Protein AF-A0A849WBQ0-F1 (afdb_monomer_lite)

Radius of gyration: 43.04 Å; chains: 1; bounding box: 119×101×100 Å

pLDDT: mean 71.7, std 16.64, range [23.19, 96.19]

Secondary structure (DSSP, 8-state):
--GGGTTGGGTT-EETTEEEEEEEEEETTEEEEEEEEGGGTEEEEEEEE-TTS-HHHHHHHHHHHHT---TTBPPEEEEEEETTTTEEEEEEE---EEEHHHHHTT-S---HHHHHHHHHHHHHHHHHHHTTT-------GGGEEEETTS-EEE--TT------TT-------GGG--GGGGGTPPP-HHHHHHHHHHHHHHHHHSSBTTBSHHHHHHHHHHHSS--PPPPTTS--S----SSS--S--------PPPP--HHHHHHTTTS-HHHHHHHHHHS-SSGGGS-SSHHHHHHHHHHHHHHT--EE-TTT--EE-TTTEE--TTT--TTEEGGGEEGGGTEEHHHHHT--EEEEEEESSHHHHHHHHHHHHHHHHTT--EEEEES-TTS-EEEEE-SS-EEEEE-TTS----GGG-S-HHHHHHHHHHHHHHH-SEEEEEEEET--HHHHSTTPEEEEEE-S-HHHHHHHHHHHHHHHHHHHS-EEEEEE-SS-EEEEEE-SS-EEEEEE-TT-TT-EEE---HHHHHHHHHHHT-TTS-EEEEE-GGG---TTPPPPS--HHHHHHHHHH-S-HHHHHHTPPPGGGGSPP-S-SSSGGGG--GGGHHHHHHHHHHTT--HHHHHHHH---HHHHHHHHHHHHHHHHHHHHHHHHHHHHHHGGGS-HHHHHHHHHHHHHH-TT-HHHHHHHHHHHHHTT-HHHHHHHHHHHHHHHHHTT-HHHHHHHHHHHHHH-TT-HHHHHHHHHHHHHTT-HHHHHHHHHHHHHHHHHS-S--HHHHHHHHHHHHHH-TT-HHHHHHHHHHHHHHT-HHHHHHHHHHHHHHHHHTT-HHHHHHHHHHHHHH-TT-HHHHHHHHHTT-S-TT----------SS-TTHHHHHHHHHHHHHHHHHHHHHHHHHHHHHHSTT-GGGHHHHHHHHHHHHHS--SSTHHHHHHHHHHHHHHHHHHHHHHHHHHHHHHHHHHHHHHHHHHHHTT-HHHHHHHHHHHTTT--SHHHHHHHHHHHHHHHHHHHHHHHHHHHHHHHHHHHHHHHHHTT-HHHHHHHHHHHHT-TT-------EEEEEEEEEEEETTEEEEEETTEEEEES-SSSSS-TTT-TTEEEE-----GGGGS--SS----EEEEEEEE-

Foldseek 3Di:
DVPQVVCPVQAQDDDPQKHFHAFDAAALFATWGWIANVVVRAIKIKGFGDPQQDLVQLVVCVVLLQVQDDPQEWHWDDWDQRPVVRTTMTITHDAAFAFQCVVLVPPQADDLLVLLVVLLLVLVSQQSSVVSVWFQQQDDRRQWGQHPVRRIHGYRTSSHDQDDPDDDDDGRLLLQFALVVVVRDGDGQLRVLSSSLQSSLCNGGVAGLQGDSVRSVVVSVVVPFDDDDDDDDPPDDDPPDDVPPPDDDDDDDDDDDDDDRPSLVVCVVVDDPLSSVLSCQSNPNDSVSHDPHSVSNSVSSVVVSVQQPFQQAPPPRDTDGQVQWDQAPQQRATRHGCVQAPPVRRGGVCSVVPKHKHKAWFALDPVRLVVLLVNLLSCLVVVFFFKKWKFDPQLIKIWGRDNQWIWIWHHPPQDDDDPVPDPQSLVLSVLVSVLVSLPDRGMIMMTITPDDPCVVPPPIDTRDMGRHRSSLLSLLSSVLSQLLVLLAAWWWKWKDFPVWIKIWTHHQQGTWIFTDDPPDPADTDTDPDPVVVVVVLVVRQDLPTIFIAIGGPLRYPCVDDDHHPGHSVNVSVLSSVFPASSVNSVLADDLVQQFADAPAQLCGSVVPDLLCSRSSSSNSLSVSLDLVVQCVNTVDDSSVSSSSSRSRSNVSLLVNLVVLVVCCVVCVVSHDLVVNLSSLVVSCRRYVLDLVSLQVQLVSCVVVVVLLSNLVSLLSSLSSCVSVVNLVVSLVSLVVSCVSPVPPLVSLLVNLVSCVVVVVLVCNLVSLVVSLVVVVVPDDDCLPSLLSSLVSNCVSPVLPLVSLVSVLVSCVVVVPLVSNLVSLVSQLVSCVVVVVLPSNLVSLLVSCVSPVPPPVSVVVCVVSVNPCSVPDDDDDDDDDDDDPPPVVVVVVVVVVVVLVVVVVVLVVLLVVCVVCLVPPPCVVVVVVVLCCQLPDDHPDCSNVSSVVSVVVSVVVVVVVVVVVLVVVLVVVLVVLVVVLVVCVVVLVLVVSLSSLSSCLPVDPPPVSNVVSVVSNVVSVVSVVVVLVVLQVVLVVLLVVLVVCVVVVVNVVSVVSVVVSVPDPSYDDDDDKDKDKDKKFWFDDPPWIWIDDPPHTPDIDDPPPPDDCVHAVFKDKDFDDDDDVVVVDDDDDGDGIIMIIGIDD

Sequence (1144 aa):
MNNAIQYQRFLGQYLGKFRIEEFACEETSGIVFSGRQEALERKVAIKLLWSHYDIQFILKNFQKILSLEHEQIATVYDAALAEILRQNYVVEQWIEGKSLKEILEGKKGLPLEEAIQLMLQIVRPVAAAHEKEVVHGNICLENIIQAANQKLFMKGFGLNLIYNEGESQTKGDYAYMAPELFTSASPDFSSDIYSLGCIFFMLLTGELPYGSEADASGEIRRYIPNVRIPSAKERFVTTRRYTASFAMKQDDSQSKKKSYPIGLLRFSSSLPDPVVTFLLSTLALDPQDRFADAKQCLLELEKLAIQCRFLTCPRCGKKNIASEVFTCNGCNTEGLCLSHLVPEKQSCNRCVEGTKRQTKRILERPEDWNKLIQSLREIANNAKMGVLVLGRKPNEVALDILSEGIEFYAGANVPKLNPDKLEDPDWEIVCHSLVHFLKTGDSFFEFWENDPIEKILPGYNRIASLELSPGGYLISFSQVIRISRDLSCGGGLYFDSPQQKLALIFSLAGVLVGTFYKDGESNFRPIPDQNDVLDLLPKLLSPSSTNIQYRTWSDINTKDMPVFPFSPNHFLDALKQAKGWIRIGQMLPESHSLLPPCQDWEKPFAGTEINQISSIVAKNLFQYWDVKTASSLTGFPILLSHFLFAAIAKERVSEVSKILVDSVGKYGDKIPPKSIEGILLQAHYLTPDSIEICSKLSQFYHSTQDSQKASLFMAKAGSMYEKMGDIGLALPAYERSVALYPQNRSIRLKLLEIYEKLDNREKLKESGLEFFNQMRQSYEGDEKTMEKICKSLLSVDSSLAICHEELIKIYNKKKDKENIIQRYEALIQIYEKAEDKEAMAKAMISLLQWDNKRLDMKKKLQKLGYKDWKRMPKNLAWMKKTVPVALASLVVCCILVFIALREQEAWKNISLVQIDLNNREKYQSIRPVLMNYATGCYLTNVAEKSMDLLIQIENNKKASLKKQNEMQESRIWKAMDSILDFYEKRQNWKEAYELCEIAKDQFSNETFASKLADSTSNFQQKLKQKEEEINQQAQRLYQRGLKLEEQKEYAQAVDIYYRILNNPNFQFTNTVKEITLPLVIETTPSNLRCYNDEEFLGTSPLVYRYSPSQFPFVRAIAKGLKEYQRQTIRTNSNYIWKIHIVLK

Structure (mmCIF, N/CA/C/O backbone):
data_AF-A0A849WBQ0-F1
#
_entry.id   AF-A0A849WBQ0-F1
#
loop_
_atom_site.group_PDB
_atom_site.id
_atom_site.type_symbol
_atom_site.label_atom_id
_atom_site.label_alt_id
_atom_site.label_comp_id
_atom_site.label_asym_id
_atom_site.label_entity_id
_atom_site.label_seq_id
_atom_site.pdbx_PDB_ins_code
_atom_site.Cartn_x
_atom_site.Cartn_y
_atom_site.Cartn_z
_atom_site.occupancy
_atom_site.B_iso_or_equiv
_atom_site.auth_seq_id
_atom_site.auth_comp_id
_atom_site.auth_asym_id
_atom_site.auth_atom_id
_atom_site.pdbx_PDB_model_num
ATOM 1 N N . MET A 1 1 ? -41.877 30.523 -21.724 1.00 33.56 1 MET A N 1
ATOM 2 C CA . MET A 1 1 ? -42.944 30.322 -22.734 1.00 33.56 1 MET A CA 1
ATOM 3 C C . MET A 1 1 ? -42.677 30.998 -24.088 1.00 33.56 1 MET A C 1
ATOM 5 O O . MET A 1 1 ? -43.217 30.501 -25.062 1.00 33.56 1 MET A O 1
ATOM 9 N N . ASN A 1 2 ? -41.823 32.029 -24.220 1.00 44.22 2 ASN A N 1
ATOM 10 C CA . ASN A 1 2 ? -41.583 32.682 -25.527 1.00 44.22 2 ASN A CA 1
ATOM 11 C C . ASN A 1 2 ? -40.738 31.873 -26.546 1.00 44.22 2 ASN A C 1
ATOM 13 O O . ASN A 1 2 ? -40.905 32.082 -27.742 1.00 44.22 2 ASN A O 1
ATOM 17 N N . ASN A 1 3 ? -39.889 30.922 -26.122 1.00 42.41 3 ASN A N 1
ATOM 18 C CA . ASN A 1 3 ? -38.957 30.229 -27.039 1.00 42.41 3 ASN A CA 1
ATOM 19 C C . ASN A 1 3 ? -39.581 29.064 -27.842 1.00 42.41 3 ASN A C 1
ATOM 21 O O . ASN A 1 3 ? -39.092 28.734 -28.917 1.00 42.41 3 ASN A O 1
ATOM 25 N N . ALA A 1 4 ? -40.679 28.454 -27.375 1.00 50.69 4 ALA A N 1
ATOM 26 C CA . ALA A 1 4 ? -41.264 27.261 -28.011 1.00 50.69 4 ALA A CA 1
ATOM 27 C C . ALA A 1 4 ? -41.928 27.537 -29.379 1.00 50.69 4 ALA A C 1
ATOM 29 O O . ALA A 1 4 ? -42.081 26.627 -30.188 1.00 50.69 4 ALA A O 1
ATOM 30 N N . ILE A 1 5 ? -42.299 28.790 -29.663 1.00 57.09 5 ILE A N 1
ATOM 31 C CA . ILE A 1 5 ? -42.991 29.186 -30.903 1.00 57.09 5 ILE A CA 1
ATOM 32 C C . ILE A 1 5 ? -41.999 29.342 -32.076 1.00 57.09 5 ILE A C 1
ATOM 34 O O . ILE A 1 5 ? -42.352 29.098 -33.226 1.00 57.09 5 ILE A O 1
ATOM 38 N N . GLN A 1 6 ? -40.733 29.680 -31.804 1.00 67.31 6 GLN A N 1
ATOM 39 C CA . GLN A 1 6 ? -39.715 29.958 -32.829 1.00 67.31 6 GLN A CA 1
ATOM 40 C C . GLN A 1 6 ? -39.204 28.695 -33.551 1.00 67.31 6 GLN A C 1
ATOM 42 O O . GLN A 1 6 ? -38.808 28.761 -34.717 1.00 67.31 6 GLN A O 1
ATOM 47 N N . TYR A 1 7 ? -39.226 27.539 -32.882 1.00 75.00 7 TYR A N 1
ATOM 48 C CA . TYR A 1 7 ? -38.610 26.299 -33.373 1.00 75.00 7 TYR A CA 1
ATOM 49 C C . TYR A 1 7 ? -39.608 25.273 -33.935 1.00 75.00 7 TYR A C 1
ATOM 51 O O . TYR A 1 7 ? -39.192 24.223 -34.425 1.00 75.00 7 TYR A O 1
ATOM 59 N N . GLN A 1 8 ? -40.908 25.598 -33.966 1.00 74.19 8 GLN A N 1
ATOM 60 C CA . GLN A 1 8 ? -41.954 24.727 -34.525 1.00 74.19 8 GLN A CA 1
ATOM 61 C C . GLN A 1 8 ? -41.716 24.342 -35.992 1.00 74.19 8 GLN A C 1
ATOM 63 O O . GLN A 1 8 ? -42.118 23.260 -36.406 1.00 74.19 8 GLN A O 1
ATOM 68 N N . ARG A 1 9 ? -41.018 25.183 -36.771 1.00 80.69 9 ARG A N 1
ATOM 69 C CA . ARG A 1 9 ? -40.730 24.927 -38.193 1.00 80.69 9 ARG A CA 1
ATOM 70 C C . ARG A 1 9 ? -39.947 23.636 -38.458 1.00 80.69 9 ARG A C 1
ATOM 72 O O . ARG A 1 9 ? -39.985 23.154 -39.582 1.00 80.69 9 ARG A O 1
ATOM 79 N N . PHE A 1 10 ? -39.223 23.119 -37.463 1.00 82.00 10 PHE A N 1
ATOM 80 C CA . PHE A 1 10 ? -38.400 21.913 -37.590 1.00 82.00 10 PHE A CA 1
ATOM 81 C C . PHE A 1 10 ? -39.157 20.623 -37.239 1.00 82.00 10 PHE A C 1
ATOM 83 O O . PHE A 1 10 ? -38.729 19.542 -37.636 1.00 82.00 10 PHE A O 1
ATOM 90 N N . LEU A 1 11 ? -40.280 20.714 -36.518 1.00 86.12 11 LEU A N 1
ATOM 91 C CA . LEU A 1 11 ? -41.023 19.540 -36.057 1.00 86.12 11 LEU A CA 1
ATOM 92 C C . LEU A 1 11 ? -41.660 18.798 -37.242 1.00 86.12 11 LEU A C 1
ATOM 94 O O . LEU A 1 11 ? -42.240 19.410 -38.138 1.00 86.12 11 LEU A O 1
ATOM 98 N N . GLY A 1 12 ? -41.543 17.470 -37.254 1.00 83.12 12 GLY A N 1
ATOM 99 C CA . GLY A 1 12 ? -42.037 16.599 -38.322 1.00 83.12 12 GLY A CA 1
ATOM 100 C C . GLY A 1 12 ? -41.134 16.498 -39.557 1.00 83.12 12 GLY A C 1
ATOM 101 O O . GLY A 1 12 ? -41.435 15.699 -40.443 1.00 83.12 12 GLY A O 1
ATOM 102 N N . GLN A 1 13 ? -40.036 17.260 -39.625 1.00 85.88 13 GLN A N 1
ATOM 103 C CA . GLN A 1 13 ? -39.056 17.157 -40.709 1.00 85.88 13 GLN A CA 1
ATOM 104 C C . GLN A 1 13 ? -38.109 15.963 -40.518 1.00 85.88 13 GLN A C 1
ATOM 106 O O . GLN A 1 13 ? -37.922 15.469 -39.404 1.00 85.88 13 GLN A O 1
ATOM 111 N N . TYR A 1 14 ? -37.482 15.527 -41.614 1.00 85.56 14 TYR A N 1
ATOM 112 C CA . TYR A 1 14 ? -36.503 14.439 -41.617 1.00 85.56 14 TYR A CA 1
ATOM 113 C C . TYR A 1 14 ? -35.087 14.965 -41.849 1.00 85.56 14 TYR A C 1
ATOM 115 O O . TYR A 1 14 ? -34.840 15.708 -42.800 1.00 85.56 14 TYR A O 1
ATOM 123 N N . LEU A 1 15 ? -34.151 14.515 -41.013 1.00 84.88 15 LEU A N 1
ATOM 124 C CA . LEU A 1 15 ? -32.709 14.645 -41.210 1.00 84.88 15 LEU A CA 1
ATOM 125 C C . LEU A 1 15 ? -32.143 13.259 -41.504 1.00 84.88 15 LEU A C 1
ATOM 127 O O . LEU A 1 15 ? -32.005 12.425 -40.607 1.00 84.88 15 LEU A O 1
ATOM 131 N N . GLY A 1 16 ? -31.888 12.971 -42.780 1.00 83.81 16 GLY A N 1
ATOM 132 C CA . GLY A 1 16 ? -31.513 11.625 -43.208 1.00 83.81 16 GLY A CA 1
ATOM 133 C C . GLY A 1 16 ? -32.585 10.598 -42.819 1.00 83.81 16 GLY A C 1
ATOM 134 O O . GLY A 1 16 ? -33.691 10.619 -43.351 1.00 83.81 16 GLY A O 1
ATOM 135 N N . LYS A 1 17 ? -32.255 9.697 -41.884 1.00 88.81 17 LYS A N 1
ATOM 136 C CA . LYS A 1 17 ? -33.137 8.612 -41.399 1.00 88.81 17 LYS A CA 1
ATOM 137 C C . LYS A 1 17 ? -33.890 8.954 -40.108 1.00 88.81 17 LYS A C 1
ATOM 139 O O . LYS A 1 17 ? -34.540 8.077 -39.537 1.00 88.81 17 LYS A O 1
ATOM 144 N N . PHE A 1 18 ? -33.751 10.180 -39.612 1.00 91.75 18 PHE A N 1
ATOM 145 C CA . PHE A 1 18 ? -34.242 10.585 -38.302 1.00 91.75 18 PHE A CA 1
ATOM 146 C C . PHE A 1 18 ? -35.337 11.630 -38.450 1.00 91.75 18 PHE A C 1
ATOM 148 O O . PHE A 1 18 ? -35.135 12.667 -39.082 1.00 91.75 18 PHE A O 1
ATOM 155 N N . ARG A 1 19 ? -36.496 11.359 -37.857 1.00 91.94 19 ARG A N 1
ATOM 156 C CA . ARG A 1 19 ? -37.613 12.296 -37.806 1.00 91.94 19 ARG A CA 1
ATOM 157 C C . ARG A 1 19 ? -37.519 13.141 -36.543 1.00 91.94 19 ARG A C 1
ATOM 159 O O . ARG A 1 19 ? -37.372 12.589 -35.455 1.00 91.94 19 ARG A O 1
ATOM 166 N N . ILE A 1 20 ? -37.628 14.457 -36.689 1.00 91.75 20 ILE A N 1
ATOM 167 C CA . ILE A 1 20 ? -37.705 15.404 -35.572 1.00 91.75 20 ILE A CA 1
ATOM 168 C C . ILE A 1 20 ? -39.127 15.362 -35.001 1.00 91.75 20 ILE A C 1
ATOM 170 O O . ILE A 1 20 ? -40.090 15.572 -35.741 1.00 91.75 20 ILE A O 1
ATOM 174 N N . GLU A 1 21 ? -39.271 15.104 -33.703 1.00 91.25 21 GLU A N 1
ATOM 175 C CA . GLU A 1 21 ? -40.576 14.958 -33.047 1.00 91.25 21 GLU A CA 1
ATOM 176 C C . GLU A 1 21 ? -40.901 16.159 -32.160 1.00 91.25 21 GLU A C 1
ATOM 178 O O . GLU A 1 21 ? -41.863 16.873 -32.446 1.00 91.25 21 GLU A O 1
ATOM 183 N N . GLU A 1 22 ? -40.094 16.422 -31.129 1.00 90.12 22 GLU A N 1
ATOM 184 C CA . GLU A 1 22 ? -40.366 17.481 -30.151 1.00 90.12 22 GLU A CA 1
ATOM 185 C C . GLU A 1 22 ? -39.114 18.304 -29.843 1.00 90.12 22 GLU A C 1
ATOM 187 O O . GLU A 1 22 ? -37.988 17.807 -29.841 1.00 90.12 22 GLU A O 1
ATOM 192 N N . PHE A 1 23 ? -39.306 19.593 -29.559 1.00 90.06 23 PHE A N 1
ATOM 193 C CA . PHE A 1 23 ? -38.238 20.439 -29.033 1.00 90.06 23 PHE A CA 1
ATOM 194 C C . PHE A 1 23 ? -37.913 20.007 -27.601 1.00 90.06 23 PHE A C 1
ATOM 196 O O . PHE A 1 23 ? -38.804 20.001 -26.751 1.00 90.06 23 PHE A O 1
ATOM 203 N N . ALA A 1 24 ? -36.648 19.678 -27.338 1.00 85.00 24 ALA A N 1
ATOM 204 C CA . ALA A 1 24 ? -36.193 19.308 -26.004 1.00 85.00 24 ALA A CA 1
ATOM 205 C C . ALA A 1 24 ? -35.626 20.531 -25.273 1.00 85.00 24 ALA A C 1
ATOM 207 O O . ALA A 1 24 ? -36.177 20.966 -24.263 1.00 85.00 24 ALA A O 1
ATOM 208 N N . CYS A 1 25 ? -34.544 21.109 -25.798 1.00 80.44 25 CYS A N 1
ATOM 209 C CA . CYS A 1 25 ? -33.864 22.248 -25.189 1.00 80.44 25 CYS A CA 1
ATOM 210 C C . CYS A 1 25 ? -32.960 22.987 -26.190 1.00 80.44 25 CYS A C 1
ATOM 212 O O . CYS A 1 25 ? -32.682 22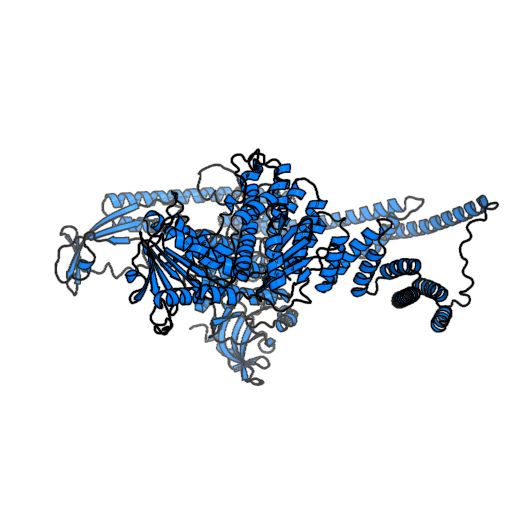.517 -27.294 1.00 80.44 25 CYS A O 1
ATOM 214 N N . GLU A 1 26 ? -32.495 24.169 -25.789 1.00 80.12 26 GLU A N 1
ATOM 215 C CA . GLU A 1 26 ? -31.426 24.897 -26.473 1.00 80.12 26 GLU A CA 1
ATOM 216 C C . GLU A 1 26 ? -30.140 24.739 -25.656 1.00 80.12 26 GLU A C 1
ATOM 218 O O . GLU A 1 26 ? -30.148 24.949 -24.443 1.00 80.12 26 GLU A O 1
ATOM 223 N N . GLU A 1 27 ? -29.050 24.360 -26.314 1.00 73.19 27 GLU A N 1
ATOM 224 C CA . GLU A 1 27 ? -27.743 24.128 -25.705 1.00 73.19 27 GLU A CA 1
ATOM 225 C C . GLU A 1 27 ? -26.676 25.031 -26.331 1.00 73.19 27 GLU A C 1
ATOM 227 O O . GLU A 1 27 ? -26.835 25.591 -27.419 1.00 73.19 27 GLU A O 1
ATOM 232 N N . THR A 1 28 ? -25.532 25.131 -25.659 1.00 67.25 28 THR A N 1
ATOM 233 C CA . THR A 1 28 ? -24.372 25.914 -26.115 1.00 67.25 28 THR A CA 1
ATOM 234 C C . THR A 1 28 ? -23.872 25.491 -27.494 1.00 67.25 28 THR A C 1
ATOM 236 O O . THR A 1 28 ? -23.403 26.311 -28.277 1.00 67.25 28 THR A O 1
ATOM 239 N N . SER A 1 29 ? -24.027 24.211 -27.829 1.00 70.38 29 SER A N 1
ATOM 240 C CA . SER A 1 29 ? -23.610 23.649 -29.116 1.00 70.38 29 SER A CA 1
ATOM 241 C C . SER A 1 29 ? -24.676 23.674 -30.199 1.00 70.38 29 SER A C 1
ATOM 243 O O . SER A 1 29 ? -24.338 23.527 -31.372 1.00 70.38 29 SER A O 1
ATOM 245 N N . GLY A 1 30 ? -25.943 23.887 -29.849 1.00 78.75 30 GLY A N 1
ATOM 246 C CA . GLY A 1 30 ? -27.024 23.837 -30.819 1.00 78.75 30 GLY A CA 1
ATOM 247 C C . GLY A 1 30 ? -28.398 23.650 -30.196 1.00 78.75 30 GLY A C 1
ATOM 248 O O . GLY A 1 30 ? -28.570 23.684 -28.983 1.00 78.75 30 GLY A O 1
ATOM 249 N N . ILE A 1 31 ? -29.390 23.397 -31.039 1.00 86.44 31 ILE A N 1
ATOM 250 C CA . ILE A 1 31 ? -30.764 23.122 -30.617 1.00 86.44 31 ILE A CA 1
ATOM 251 C C . ILE A 1 31 ? -30.979 21.612 -30.591 1.00 86.44 31 ILE A C 1
ATOM 253 O O . ILE A 1 31 ? -30.708 20.940 -31.586 1.00 86.44 31 ILE A O 1
ATOM 257 N N . VAL A 1 32 ? -31.487 21.079 -29.482 1.00 88.44 32 VAL A N 1
ATOM 258 C CA . VAL A 1 32 ? -31.725 19.644 -29.311 1.00 88.44 32 VAL A CA 1
ATOM 259 C C . VAL A 1 32 ? -33.210 19.334 -29.430 1.00 88.44 32 VAL A C 1
ATOM 261 O O . VAL A 1 32 ? -34.060 19.935 -28.769 1.00 88.44 32 VAL A O 1
ATOM 264 N N . PHE A 1 33 ? -33.511 18.341 -30.255 1.00 91.31 33 PHE A N 1
ATOM 265 C CA . PHE A 1 33 ? -34.837 17.773 -30.422 1.00 91.31 33 PHE A CA 1
ATOM 266 C C . PHE A 1 33 ? -34.838 16.309 -29.995 1.00 91.31 33 PHE A C 1
ATOM 268 O O . PHE A 1 33 ? -33.860 15.586 -30.208 1.00 91.31 33 PHE A O 1
ATOM 275 N N . SER A 1 34 ? -35.957 15.855 -29.435 1.00 93.19 34 SER A N 1
ATOM 276 C CA . SER A 1 34 ? -36.260 14.431 -29.442 1.00 93.19 34 SER A CA 1
ATOM 277 C C . SER A 1 34 ? -36.665 14.035 -30.862 1.00 93.19 34 SER A C 1
ATOM 279 O O . SER A 1 34 ? -37.303 14.794 -31.602 1.00 93.19 34 SER A O 1
ATOM 281 N N . GLY A 1 35 ? -36.251 12.847 -31.270 1.00 94.25 35 GLY A N 1
ATOM 282 C CA . GLY A 1 35 ? -36.611 12.310 -32.565 1.00 94.25 35 GLY A CA 1
ATOM 283 C C . GLY A 1 35 ? -36.663 10.799 -32.557 1.00 94.25 35 GLY A C 1
ATOM 284 O O . GLY A 1 35 ? -36.345 10.138 -31.563 1.00 94.25 35 GLY A O 1
ATOM 285 N N . ARG A 1 36 ? -37.029 10.244 -33.707 1.00 94.00 36 ARG A N 1
ATOM 286 C CA . ARG A 1 36 ? -37.136 8.801 -33.888 1.00 94.00 36 ARG A CA 1
ATOM 287 C C . ARG A 1 36 ? -36.445 8.362 -35.162 1.00 94.00 36 ARG A C 1
ATOM 289 O O . ARG A 1 36 ? -36.622 8.943 -36.231 1.00 94.00 36 ARG A O 1
ATOM 296 N N . GLN A 1 37 ? -35.655 7.303 -35.044 1.00 94.00 37 GLN A N 1
ATOM 297 C CA . GLN A 1 37 ? -35.169 6.554 -36.189 1.00 94.00 37 GLN A CA 1
ATOM 298 C C . GLN A 1 37 ? -36.210 5.493 -36.538 1.00 94.00 37 GLN A C 1
ATOM 300 O O . GLN A 1 37 ? -36.212 4.411 -35.952 1.00 94.00 37 GLN A O 1
ATOM 305 N N . GLU A 1 38 ? -37.105 5.805 -37.473 1.00 84.62 38 GLU A N 1
ATOM 306 C CA . GLU A 1 38 ? -38.311 5.003 -37.730 1.00 84.62 38 GLU A CA 1
ATOM 307 C C . GLU A 1 38 ? -37.995 3.539 -38.074 1.00 84.62 38 GLU A C 1
ATOM 309 O O . GLU A 1 38 ? -38.623 2.637 -37.533 1.00 84.62 38 GLU A O 1
ATOM 314 N N . ALA A 1 39 ? -36.946 3.283 -38.865 1.00 85.12 39 ALA A N 1
ATOM 315 C CA . ALA A 1 39 ? -36.550 1.925 -39.256 1.00 85.12 39 ALA A CA 1
ATOM 316 C C . ALA A 1 39 ? -36.115 1.016 -38.087 1.00 85.12 39 ALA A C 1
ATOM 318 O O . ALA A 1 39 ? -36.172 -0.203 -38.217 1.00 85.12 39 ALA A O 1
ATOM 319 N N . LEU A 1 40 ? -35.648 1.592 -36.973 1.00 87.38 40 LEU A N 1
ATOM 320 C CA . LEU A 1 40 ? -35.237 0.850 -35.772 1.00 87.38 40 LEU A CA 1
ATOM 321 C C . LEU A 1 40 ? -36.195 1.077 -34.596 1.00 87.38 40 LEU A C 1
ATOM 323 O O . LEU A 1 40 ? -35.903 0.641 -33.487 1.00 87.38 40 LEU A O 1
ATOM 327 N N . GLU A 1 41 ? -37.276 1.833 -34.812 1.00 86.94 41 GLU A N 1
ATOM 328 C CA . GLU A 1 41 ? -38.184 2.338 -33.777 1.00 86.94 41 GLU A CA 1
ATOM 329 C C . GLU A 1 41 ? -37.491 3.010 -32.577 1.00 86.94 41 GLU A C 1
ATOM 331 O O . GLU A 1 41 ? -38.079 3.174 -31.509 1.00 86.94 41 GLU A O 1
ATOM 336 N N . ARG A 1 42 ? -36.249 3.457 -32.762 1.00 91.25 42 ARG A N 1
ATOM 337 C CA . ARG A 1 42 ? -35.372 3.922 -31.691 1.00 91.25 42 ARG A CA 1
ATOM 338 C C . ARG A 1 42 ? -35.531 5.420 -31.471 1.00 91.25 42 ARG A C 1
ATOM 340 O O . ARG A 1 42 ? -35.391 6.200 -32.414 1.00 91.25 42 ARG A O 1
ATOM 347 N N . LYS A 1 43 ? -35.752 5.818 -30.218 1.00 93.00 43 LYS A N 1
ATOM 348 C CA . LYS A 1 43 ? -35.731 7.222 -29.793 1.00 93.00 43 LYS A CA 1
ATOM 349 C C . LYS A 1 43 ? -34.294 7.751 -29.776 1.00 93.00 43 LYS A C 1
ATOM 351 O O . LYS A 1 43 ? -33.386 7.066 -29.304 1.00 93.00 43 LYS A O 1
ATOM 356 N N . VAL A 1 44 ? -34.088 8.948 -30.311 1.00 94.25 44 VAL A N 1
ATOM 357 C CA . VAL A 1 44 ? -32.771 9.576 -30.479 1.00 94.25 44 VAL A CA 1
ATOM 358 C C . VAL A 1 44 ? -32.806 11.047 -30.071 1.00 94.25 44 VAL A C 1
ATOM 360 O O . VAL A 1 44 ? -33.860 11.683 -30.106 1.00 94.25 44 VAL A O 1
ATOM 363 N N . ALA A 1 45 ? -31.651 11.582 -29.685 1.00 92.94 45 ALA A N 1
ATOM 364 C CA . ALA A 1 45 ? -31.443 13.017 -29.545 1.00 92.94 45 ALA A CA 1
ATOM 365 C C . ALA A 1 45 ? -30.851 13.551 -30.852 1.00 92.94 45 ALA A C 1
ATOM 367 O O . ALA A 1 45 ? -29.824 13.057 -31.315 1.00 92.94 45 ALA A O 1
ATOM 368 N N . ILE A 1 46 ? -31.505 14.541 -31.456 1.00 91.81 46 ILE A N 1
ATOM 369 C CA . ILE A 1 46 ? -31.060 15.191 -32.689 1.00 91.81 46 ILE A CA 1
ATOM 370 C C . ILE A 1 46 ? -30.622 16.607 -32.331 1.00 91.81 46 ILE A C 1
ATOM 372 O O . ILE A 1 46 ? -31.454 17.453 -32.005 1.00 91.81 46 ILE A O 1
ATOM 376 N N . LYS A 1 47 ? -29.319 16.872 -32.402 1.00 89.38 47 LYS A N 1
ATOM 377 C CA . LYS A 1 47 ? -28.740 18.189 -32.139 1.00 89.38 47 LYS A CA 1
ATOM 378 C C . LYS A 1 47 ? -28.438 18.902 -33.453 1.00 89.38 47 LYS A C 1
ATOM 380 O O . LYS A 1 47 ? -27.588 18.458 -34.216 1.00 89.38 47 LYS A O 1
ATOM 385 N N . LEU A 1 48 ? -29.111 20.023 -33.692 1.00 88.50 48 LEU A N 1
ATOM 386 C CA . LEU A 1 48 ? -28.819 20.969 -34.767 1.00 88.50 48 LEU A CA 1
ATOM 387 C C . LEU A 1 48 ? -27.761 21.966 -34.287 1.00 88.50 48 LEU A C 1
ATOM 389 O O . LEU A 1 48 ? -28.065 22.833 -33.473 1.00 88.50 48 LEU A O 1
ATOM 393 N N . LEU A 1 49 ? -26.532 21.840 -34.774 1.00 83.75 49 LEU A N 1
ATOM 394 C CA . LEU A 1 49 ? -25.385 22.634 -34.330 1.00 83.75 49 LEU A CA 1
ATOM 395 C C . LEU A 1 49 ? -25.447 24.070 -34.838 1.00 83.75 49 LEU A C 1
ATOM 397 O O . LEU A 1 49 ? -25.936 24.289 -35.939 1.00 83.75 49 LEU A O 1
ATOM 401 N N . TRP A 1 50 ? -24.906 25.044 -34.105 1.00 78.62 50 TRP A N 1
ATOM 402 C CA . TRP A 1 50 ? -24.817 26.432 -34.583 1.00 78.62 50 TRP A CA 1
ATOM 403 C C . TRP A 1 50 ? -23.900 26.583 -35.813 1.00 78.62 50 TRP A C 1
ATOM 405 O O . TRP A 1 50 ? -23.030 25.754 -36.069 1.00 78.62 50 TRP A O 1
ATOM 415 N N . SER A 1 51 ? -24.070 27.662 -36.586 1.00 69.06 51 SER A N 1
ATOM 416 C CA . SER A 1 51 ? -23.383 27.858 -37.879 1.00 69.06 51 SER A CA 1
ATOM 417 C C . SER A 1 51 ? -21.859 28.007 -37.797 1.00 69.06 51 SER A C 1
ATOM 419 O O . SER A 1 51 ? -21.193 27.844 -38.813 1.00 69.06 51 SER A O 1
ATOM 421 N N . HIS A 1 52 ? -21.312 28.317 -36.619 1.00 64.88 52 HIS A N 1
ATOM 422 C CA . HIS A 1 52 ? -19.870 28.454 -36.382 1.00 64.88 52 HIS A CA 1
ATOM 423 C C . HIS A 1 52 ? -19.160 27.111 -36.119 1.00 64.88 52 HIS A C 1
ATOM 425 O O . HIS A 1 52 ? -17.936 27.075 -36.041 1.00 64.88 52 HIS A O 1
ATOM 431 N N . TYR A 1 53 ? -19.895 25.997 -35.998 1.00 65.88 53 TYR A N 1
ATOM 432 C CA . TYR A 1 53 ? -19.289 24.669 -35.873 1.00 65.88 53 TYR A CA 1
ATOM 433 C C . TYR A 1 53 ? -18.830 24.146 -37.235 1.00 65.88 53 TYR A C 1
ATOM 435 O O . TYR A 1 53 ? -19.646 23.955 -38.141 1.00 65.88 53 TYR A O 1
ATOM 443 N N . ASP A 1 54 ? -17.536 23.848 -37.360 1.00 69.50 54 ASP A N 1
ATOM 444 C CA . ASP A 1 54 ? -16.974 23.231 -38.561 1.00 69.50 54 ASP A CA 1
ATOM 445 C C . ASP A 1 54 ? -17.283 21.725 -38.604 1.00 69.50 54 ASP A C 1
ATOM 447 O O . ASP A 1 54 ? -16.708 20.913 -37.873 1.00 69.50 54 ASP A O 1
ATOM 451 N N . ILE A 1 55 ? -18.185 21.337 -39.507 1.00 72.06 55 ILE A N 1
ATOM 452 C CA . ILE A 1 55 ? -18.557 19.936 -39.716 1.00 72.06 55 ILE A CA 1
ATOM 453 C C . ILE A 1 55 ? -17.374 19.081 -40.175 1.00 72.06 55 ILE A C 1
ATOM 455 O O . ILE A 1 55 ? -17.341 17.896 -39.861 1.00 72.06 55 ILE A O 1
ATOM 459 N N . GLN A 1 56 ? -16.376 19.645 -40.867 1.00 71.62 56 GLN A N 1
ATOM 460 C CA . GLN A 1 56 ? -15.204 18.876 -41.292 1.00 71.62 56 GLN A CA 1
ATOM 461 C C . GLN A 1 56 ? -14.347 18.460 -40.097 1.00 71.62 56 GLN A C 1
ATOM 463 O O . GLN A 1 56 ? -13.837 17.339 -40.073 1.00 71.62 56 GLN A O 1
ATOM 468 N N . PHE A 1 57 ? -14.233 19.318 -39.082 1.00 69.25 57 PHE A N 1
ATOM 469 C CA . PHE A 1 57 ? -13.563 18.977 -37.830 1.00 69.25 57 PHE A CA 1
ATOM 470 C C . PHE A 1 57 ? -14.294 17.850 -37.089 1.00 69.25 57 PHE A C 1
ATOM 472 O O . PHE A 1 57 ? -13.667 16.874 -36.669 1.00 69.25 57 PHE A O 1
ATOM 479 N N . ILE A 1 58 ? -15.623 17.943 -36.992 1.00 70.38 58 ILE A N 1
ATOM 480 C CA . ILE A 1 58 ? -16.461 16.925 -36.341 1.00 70.38 58 ILE A CA 1
ATOM 481 C C . ILE A 1 58 ? -16.350 15.590 -37.087 1.00 70.38 58 ILE A C 1
ATOM 483 O O . ILE A 1 58 ? -16.061 14.566 -36.473 1.00 70.38 58 ILE A O 1
ATOM 487 N N . LEU A 1 59 ? -16.479 15.597 -38.417 1.00 73.50 59 LEU A N 1
ATOM 488 C CA . LEU A 1 59 ? -16.364 14.402 -39.260 1.00 73.50 59 LEU A CA 1
ATOM 489 C C . LEU A 1 59 ? -14.968 13.763 -39.204 1.00 73.50 59 LEU A C 1
ATOM 491 O O . LEU A 1 59 ? -14.857 12.538 -39.209 1.00 73.50 59 LEU A O 1
ATOM 495 N N . LYS A 1 60 ? -13.897 14.564 -39.103 1.00 71.00 60 LYS A N 1
ATOM 496 C CA . LYS A 1 60 ? -12.517 14.063 -38.971 1.00 71.00 60 LYS A CA 1
ATOM 497 C C . LYS A 1 60 ? -12.303 13.300 -37.661 1.00 71.00 60 LYS A C 1
ATOM 499 O O . LYS A 1 60 ? -11.588 12.301 -37.650 1.00 71.00 60 LYS A O 1
ATOM 504 N N . ASN A 1 61 ? -12.936 13.745 -36.577 1.00 67.81 61 ASN A N 1
ATOM 505 C CA . ASN A 1 61 ? -12.868 13.080 -35.274 1.00 67.81 61 ASN A CA 1
ATOM 506 C C . ASN A 1 61 ? -13.941 11.992 -35.098 1.00 67.81 61 ASN A C 1
ATOM 508 O O . ASN A 1 61 ? -13.826 11.155 -34.205 1.00 67.81 61 ASN A O 1
ATOM 512 N N . PHE A 1 62 ? -14.937 11.943 -35.985 1.00 73.50 62 PHE A N 1
ATOM 513 C CA . PHE A 1 62 ? -16.085 11.041 -35.907 1.00 73.50 62 PHE A CA 1
ATOM 514 C C . PHE A 1 62 ? -15.705 9.560 -35.841 1.00 73.50 62 PHE A C 1
ATOM 516 O O . PHE A 1 62 ? -16.310 8.809 -35.086 1.00 73.50 62 PHE A O 1
ATOM 523 N N . GLN A 1 63 ? -14.650 9.132 -36.543 1.00 70.44 63 GLN A N 1
ATOM 524 C CA . GLN A 1 63 ? -14.164 7.748 -36.455 1.00 70.44 63 GLN A CA 1
ATOM 525 C C . GLN A 1 63 ? -13.639 7.386 -35.057 1.00 70.44 63 GLN A C 1
ATOM 527 O O . GLN A 1 63 ? -13.879 6.276 -34.587 1.00 70.44 63 GLN A O 1
ATOM 532 N N . LYS A 1 64 ? -12.960 8.319 -34.372 1.00 75.88 64 LYS A N 1
ATOM 533 C CA . LYS A 1 64 ? -12.507 8.112 -32.989 1.00 75.88 64 LYS A CA 1
ATOM 534 C C . LYS A 1 64 ? -13.698 8.101 -32.029 1.00 75.88 64 LYS A C 1
ATOM 536 O O . LYS A 1 64 ? -13.762 7.238 -31.160 1.00 75.88 64 LYS A O 1
ATOM 541 N N . ILE A 1 65 ? -14.674 8.986 -32.244 1.00 77.19 65 ILE A N 1
ATOM 542 C CA . ILE A 1 65 ? -15.906 9.076 -31.442 1.00 77.19 65 ILE A CA 1
ATOM 543 C C . ILE A 1 65 ? -16.748 7.796 -31.565 1.00 77.19 65 ILE A C 1
ATOM 545 O O . ILE A 1 65 ? -17.191 7.266 -30.554 1.00 77.19 65 ILE A O 1
ATOM 549 N N . LEU A 1 66 ? -16.915 7.248 -32.774 1.00 77.25 66 LEU A N 1
ATOM 550 C CA . LEU A 1 66 ? -17.630 5.982 -32.993 1.00 77.25 66 LEU A CA 1
ATOM 551 C C . LEU A 1 66 ? -16.946 4.778 -32.327 1.00 77.25 66 LEU A C 1
ATOM 553 O O . LEU A 1 66 ? -17.605 3.777 -32.071 1.00 77.25 66 LEU A O 1
ATOM 557 N N . SER A 1 67 ? -15.640 4.864 -32.052 1.00 76.12 67 SER A N 1
ATOM 558 C CA . SER A 1 67 ? -14.894 3.821 -31.334 1.00 76.12 67 SER A CA 1
ATOM 559 C C . SER A 1 67 ? -15.011 3.910 -29.806 1.00 76.12 67 SER A C 1
ATOM 561 O O . SER A 1 67 ? -14.451 3.067 -29.100 1.00 76.12 67 SER A O 1
ATOM 563 N N . LEU A 1 68 ? -15.707 4.928 -29.282 1.00 81.50 68 LEU A N 1
ATOM 564 C CA . LEU A 1 68 ? -15.962 5.076 -27.853 1.00 81.50 68 LEU A CA 1
ATOM 565 C C . LEU A 1 68 ? -17.089 4.135 -27.416 1.00 81.50 68 LEU A C 1
ATOM 567 O O . LEU A 1 68 ? -18.271 4.431 -27.576 1.00 81.50 68 LEU A O 1
ATOM 571 N N . GLU A 1 69 ? -16.710 3.015 -26.807 1.00 76.69 69 GLU A N 1
ATOM 572 C CA . GLU A 1 69 ? -17.637 2.083 -26.167 1.00 76.69 69 GLU A CA 1
ATOM 573 C C . GLU A 1 69 ? -17.474 2.155 -24.644 1.00 76.69 69 GLU A C 1
ATOM 575 O O . GLU A 1 69 ? -16.510 1.641 -24.077 1.00 76.69 69 GLU A O 1
ATOM 580 N N . HIS A 1 70 ? -18.417 2.811 -23.965 1.00 87.06 70 HIS A N 1
ATOM 581 C CA . HIS A 1 70 ? -18.448 2.888 -22.504 1.00 87.06 70 HIS A CA 1
ATOM 582 C C . HIS A 1 70 ? -19.890 3.013 -22.002 1.00 87.06 70 HIS A C 1
ATOM 584 O O . HIS A 1 70 ? -20.675 3.785 -22.547 1.00 87.06 70 HIS A O 1
ATOM 590 N N . GLU A 1 71 ? -20.243 2.309 -20.921 1.00 87.31 71 GLU A N 1
ATOM 591 C CA . GLU A 1 71 ? -21.626 2.252 -20.406 1.00 87.31 71 GLU A CA 1
ATOM 592 C C . GLU A 1 71 ? -22.172 3.590 -19.869 1.00 87.31 71 GLU A C 1
ATOM 594 O O . GLU A 1 71 ? -23.363 3.693 -19.593 1.00 87.31 71 GLU A O 1
ATOM 599 N N . GLN A 1 72 ? -21.313 4.603 -19.718 1.00 91.81 72 GLN A N 1
ATOM 600 C CA . GLN A 1 72 ? -21.657 5.958 -19.254 1.00 91.81 72 GLN A CA 1
ATOM 601 C C . GLN A 1 72 ? -21.414 7.047 -20.314 1.00 91.81 72 GLN A C 1
ATOM 603 O O . GLN A 1 72 ? -21.429 8.228 -19.979 1.00 91.81 72 GLN A O 1
ATOM 608 N N . ILE A 1 73 ? -21.156 6.678 -21.574 1.00 91.44 73 ILE A N 1
ATOM 609 C CA . ILE A 1 73 ? -21.042 7.620 -22.699 1.00 91.44 73 ILE A CA 1
ATOM 610 C C . ILE A 1 73 ? -22.259 7.431 -23.605 1.00 91.44 73 ILE A C 1
ATOM 612 O O . ILE A 1 73 ? -22.551 6.311 -24.021 1.00 91.44 73 ILE A O 1
ATOM 616 N N . ALA A 1 74 ? -22.974 8.514 -23.914 1.00 89.38 74 ALA A N 1
ATOM 617 C CA . ALA A 1 74 ? -24.073 8.474 -24.870 1.00 89.38 74 ALA A CA 1
ATOM 618 C C . ALA A 1 74 ? -23.527 8.136 -26.263 1.00 89.38 74 ALA A C 1
ATOM 620 O O . ALA A 1 74 ? -22.657 8.828 -26.792 1.00 89.38 74 ALA A O 1
ATOM 621 N N . THR A 1 75 ? -24.027 7.055 -26.860 1.00 88.25 75 THR A N 1
ATOM 622 C CA . THR A 1 75 ? -23.532 6.607 -28.163 1.00 88.25 75 THR A CA 1
ATOM 623 C C . THR A 1 75 ? -23.923 7.595 -29.257 1.00 88.25 75 THR A C 1
ATOM 625 O O . THR A 1 75 ? -25.106 7.887 -29.439 1.00 88.25 75 THR A O 1
ATOM 628 N N . VAL A 1 76 ? -22.944 8.059 -30.031 1.00 87.81 76 VAL A N 1
ATOM 629 C CA . VAL A 1 76 ? -23.187 8.868 -31.229 1.00 87.81 76 VAL A CA 1
ATOM 630 C C . VAL A 1 76 ? -23.543 7.941 -32.391 1.00 87.81 76 VAL A C 1
ATOM 632 O O . VAL A 1 76 ? -22.836 6.977 -32.672 1.00 87.81 76 VAL A O 1
ATOM 635 N N . TYR A 1 77 ? -24.668 8.204 -33.050 1.00 87.62 77 TYR A N 1
ATOM 636 C CA . TYR A 1 77 ? -25.199 7.380 -34.136 1.00 87.62 77 TYR A CA 1
ATOM 637 C C . TYR A 1 77 ? -24.929 7.954 -35.523 1.00 87.62 77 TYR A C 1
ATOM 639 O O . TYR A 1 77 ? -24.760 7.176 -36.460 1.00 87.62 77 TYR A O 1
ATOM 647 N N . ASP A 1 78 ? -24.935 9.280 -35.674 1.00 86.94 78 ASP A N 1
ATOM 648 C CA . ASP A 1 78 ? -24.732 9.941 -36.966 1.00 86.94 78 ASP A CA 1
ATOM 649 C C . ASP A 1 78 ? -24.238 11.387 -36.789 1.00 86.94 78 ASP A C 1
ATOM 651 O O . ASP A 1 78 ? -24.497 12.011 -35.759 1.00 86.94 78 ASP A O 1
ATOM 655 N N . ALA A 1 79 ? -23.553 11.929 -37.794 1.00 85.44 79 ALA A N 1
ATOM 656 C CA . ALA A 1 79 ? -23.224 13.350 -37.896 1.00 85.44 79 ALA A CA 1
ATOM 657 C C . ALA A 1 79 ? -23.084 13.747 -39.367 1.00 85.44 79 ALA A C 1
ATOM 659 O O . ALA A 1 79 ? -22.332 13.116 -40.110 1.00 85.44 79 ALA A O 1
ATOM 660 N N . ALA A 1 80 ? -23.786 14.796 -39.797 1.00 84.69 80 ALA A N 1
ATOM 661 C CA . ALA A 1 80 ? -23.741 15.255 -41.184 1.00 84.69 80 ALA A CA 1
ATOM 662 C C . ALA A 1 80 ? -24.204 16.715 -41.343 1.00 84.69 80 ALA A C 1
ATOM 664 O O . ALA A 1 80 ? -24.673 17.357 -40.403 1.00 84.69 80 ALA A O 1
ATOM 665 N N . LEU A 1 81 ? -24.089 17.239 -42.566 1.00 82.69 81 LEU A N 1
ATOM 666 C CA . LEU A 1 81 ? -24.704 18.500 -42.981 1.00 82.69 81 LEU A CA 1
ATOM 667 C C . LEU A 1 81 ? -26.088 18.213 -43.581 1.00 82.69 81 LEU A C 1
ATOM 669 O O . LEU A 1 81 ? -26.202 17.519 -44.590 1.00 82.69 81 LEU A O 1
ATOM 673 N N . ALA A 1 82 ? -27.147 18.776 -42.999 1.00 79.44 82 ALA A N 1
ATOM 674 C CA . ALA A 1 82 ? -28.482 18.734 -43.583 1.00 79.44 82 ALA A CA 1
ATOM 675 C C . ALA A 1 82 ? -28.572 19.737 -44.741 1.00 79.44 82 ALA A C 1
ATOM 677 O O . ALA A 1 82 ? -28.834 20.919 -44.521 1.00 79.44 82 ALA A O 1
ATOM 678 N N . GLU A 1 83 ? -28.366 19.277 -45.977 1.00 71.25 83 GLU A N 1
ATOM 679 C CA . GLU A 1 83 ? -28.264 20.132 -47.174 1.00 71.25 83 GLU A CA 1
ATOM 680 C C . GLU A 1 83 ? -29.464 21.077 -47.370 1.00 71.25 83 GLU A C 1
ATOM 682 O O . GLU A 1 83 ? -29.283 22.252 -47.690 1.00 71.25 83 GLU A O 1
ATOM 687 N N . ILE A 1 84 ? -30.688 20.593 -47.120 1.00 66.88 84 ILE A N 1
ATOM 688 C CA . ILE A 1 84 ? -31.934 21.360 -47.309 1.00 66.88 84 ILE A CA 1
ATOM 689 C C . ILE A 1 84 ? -32.067 22.484 -46.272 1.00 66.88 84 ILE A C 1
ATOM 691 O O . ILE A 1 84 ? -32.500 23.587 -46.600 1.00 66.88 84 ILE A O 1
ATOM 695 N N . LEU A 1 85 ? -31.677 22.218 -45.024 1.00 68.62 85 LEU A N 1
ATOM 696 C CA . LEU A 1 85 ? -31.756 23.185 -43.925 1.00 68.62 85 LEU A CA 1
ATOM 697 C C . LEU A 1 85 ? -30.470 23.999 -43.756 1.00 68.62 85 LEU A C 1
ATOM 699 O O . LEU A 1 85 ? -30.448 24.930 -42.957 1.00 68.62 85 LEU A O 1
ATOM 703 N N . ARG A 1 86 ? -29.413 23.648 -44.504 1.00 75.75 86 ARG A N 1
ATOM 704 C CA . ARG A 1 86 ? -28.046 24.176 -44.382 1.00 75.75 86 ARG A CA 1
ATOM 705 C C . ARG A 1 86 ? -27.543 24.190 -42.937 1.00 75.75 86 ARG A C 1
ATOM 707 O O . ARG A 1 86 ? -26.877 25.134 -42.520 1.00 75.75 86 ARG A O 1
ATOM 714 N N . GLN A 1 87 ? -27.872 23.142 -42.184 1.00 78.88 87 GLN A N 1
ATOM 715 C CA . GLN A 1 87 ? -27.555 23.039 -40.764 1.00 78.88 87 GLN A CA 1
ATOM 716 C C . GLN A 1 87 ? -26.754 21.772 -40.487 1.00 78.88 87 GLN A C 1
ATOM 718 O O . GLN A 1 87 ? -27.135 20.684 -40.917 1.00 78.88 87 GLN A O 1
ATOM 723 N N . ASN A 1 88 ? -25.657 21.906 -39.752 1.00 85.56 88 ASN A N 1
ATOM 724 C CA . ASN A 1 88 ? -24.904 20.764 -39.249 1.00 85.56 88 ASN A CA 1
ATOM 725 C C . ASN A 1 88 ? -25.723 20.060 -38.163 1.00 85.56 88 ASN A C 1
ATOM 727 O O . ASN A 1 88 ? -26.325 20.732 -37.325 1.00 85.56 88 ASN A O 1
ATOM 731 N N . TYR A 1 89 ? -25.763 18.729 -38.170 1.00 87.75 89 TYR A N 1
ATOM 732 C CA . TYR A 1 89 ? -26.470 17.960 -37.153 1.00 87.75 89 TYR A CA 1
ATOM 733 C C . TYR A 1 89 ? -25.659 16.770 -36.651 1.00 87.75 89 TYR A C 1
ATOM 735 O O . TYR A 1 89 ? -24.838 16.201 -37.370 1.00 87.75 89 TYR A O 1
ATOM 743 N N . VAL A 1 90 ? -25.934 16.391 -35.407 1.00 88.50 90 VAL A N 1
ATOM 744 C CA . VAL A 1 90 ? -25.398 15.202 -34.741 1.00 88.50 90 VAL A CA 1
ATOM 745 C C . VAL A 1 90 ? -26.562 14.456 -34.111 1.00 88.50 90 VAL A C 1
ATOM 747 O O . VAL A 1 90 ? -27.455 15.068 -33.524 1.00 88.50 90 VAL A O 1
ATOM 750 N N . VAL A 1 91 ? -26.564 13.136 -34.250 1.00 89.75 91 VAL A N 1
ATOM 751 C CA . VAL A 1 91 ? -27.567 12.255 -33.658 1.00 89.75 91 VAL A CA 1
ATOM 752 C C . VAL A 1 91 ? -26.891 11.351 -32.651 1.00 89.75 91 VAL A C 1
ATOM 754 O O . VAL A 1 91 ? -25.948 10.640 -32.987 1.00 89.75 91 VAL A O 1
ATOM 757 N N . GLU A 1 92 ? -27.402 11.345 -31.430 1.00 91.06 92 GLU A N 1
ATOM 758 C CA . GLU A 1 92 ? -26.887 10.536 -30.329 1.00 91.06 92 GLU A CA 1
ATOM 759 C C . GLU A 1 92 ? -28.018 9.803 -29.596 1.00 91.06 92 GLU A C 1
ATOM 761 O O . GLU A 1 92 ? -29.214 9.985 -29.863 1.00 91.06 92 GLU A O 1
ATOM 766 N N . GLN A 1 93 ? -27.632 8.915 -28.686 1.00 91.56 93 GLN A N 1
ATOM 767 C CA . GLN A 1 93 ? -28.546 8.174 -27.834 1.00 91.56 93 GLN A CA 1
ATOM 768 C C . GLN A 1 93 ? -29.410 9.119 -26.991 1.00 91.56 93 GLN A C 1
ATOM 770 O O . GLN A 1 93 ? -28.900 9.963 -26.256 1.00 91.56 93 GLN A O 1
ATOM 775 N N . TRP A 1 94 ? -30.732 8.929 -27.042 1.00 91.62 94 TRP A N 1
ATOM 776 C CA . TRP A 1 94 ? -31.641 9.602 -26.118 1.00 91.62 94 TRP A CA 1
ATOM 777 C C . TRP A 1 94 ? -31.550 8.951 -24.735 1.00 91.62 94 TRP A C 1
ATOM 779 O O . TRP A 1 94 ? -31.908 7.782 -24.573 1.00 91.62 94 TRP A O 1
ATOM 789 N N . ILE A 1 95 ? -31.085 9.701 -23.736 1.00 91.25 95 ILE A N 1
ATOM 790 C CA . ILE A 1 95 ? -31.046 9.251 -22.342 1.00 91.25 95 ILE A CA 1
ATOM 791 C C . ILE A 1 95 ? -32.283 9.781 -21.618 1.00 91.25 95 ILE A C 1
ATOM 793 O O . ILE A 1 95 ? -32.470 10.988 -21.484 1.00 91.25 95 ILE A O 1
ATOM 797 N N . GLU A 1 96 ? -33.128 8.874 -21.132 1.00 87.50 96 GLU A N 1
ATOM 798 C CA . GLU A 1 96 ? -34.290 9.238 -20.320 1.00 87.50 96 GLU A CA 1
ATOM 799 C C . GLU A 1 96 ? -33.859 9.538 -18.885 1.00 87.50 96 GLU A C 1
ATOM 801 O O . GLU A 1 96 ? -33.471 8.648 -18.123 1.00 87.50 96 GLU A O 1
ATOM 806 N N . GLY A 1 97 ? -33.912 10.814 -18.520 1.00 88.31 97 GLY A N 1
ATOM 807 C CA . GLY A 1 97 ? -33.396 11.293 -17.251 1.00 88.31 97 GLY A CA 1
ATOM 808 C C . GLY A 1 97 ? -33.468 12.806 -17.138 1.00 88.31 97 GLY A C 1
ATOM 809 O O . GLY A 1 97 ? -34.035 13.477 -17.998 1.00 88.31 97 GLY A O 1
ATOM 810 N N . LYS A 1 98 ? -32.885 13.332 -16.065 1.00 88.38 98 LYS A N 1
ATOM 811 C CA . LYS A 1 98 ? -32.711 14.774 -15.861 1.00 88.38 98 LYS A CA 1
ATOM 812 C C . LYS A 1 98 ? -31.242 15.135 -15.995 1.00 88.38 98 LYS A C 1
ATOM 814 O O . LYS A 1 98 ? -30.381 14.330 -15.631 1.00 88.38 98 LYS A O 1
ATOM 819 N N . SER A 1 99 ? -30.951 16.327 -16.504 1.00 89.12 99 SER A N 1
ATOM 820 C CA . SER A 1 99 ? -29.571 16.817 -16.506 1.00 89.12 99 SER A CA 1
ATOM 821 C C . SER A 1 99 ? -29.094 17.071 -15.080 1.00 89.12 99 SER A C 1
ATOM 823 O O . SER A 1 99 ? -29.885 17.348 -14.172 1.00 89.12 99 SER A O 1
ATOM 825 N N . LEU A 1 100 ? -27.785 16.999 -14.861 1.00 89.50 100 LEU A N 1
ATOM 826 C CA . LEU A 1 100 ? -27.212 17.255 -13.551 1.00 89.50 100 LEU A CA 1
ATOM 827 C C . LEU A 1 100 ? -27.459 18.712 -13.130 1.00 89.50 100 LEU A C 1
ATOM 829 O O . LEU A 1 100 ? -27.656 18.964 -11.946 1.00 89.50 100 LEU A O 1
ATOM 833 N N . LYS A 1 101 ? -27.587 19.640 -14.091 1.00 86.81 101 LYS A N 1
ATOM 834 C CA . LYS A 1 101 ? -28.040 21.020 -13.848 1.00 86.81 101 LYS A CA 1
ATOM 835 C C . LYS A 1 101 ? -29.435 21.067 -13.227 1.00 86.81 101 LYS A C 1
ATOM 837 O O . LYS A 1 101 ? -29.599 21.670 -12.175 1.00 86.81 101 LYS A O 1
ATOM 842 N N . GLU A 1 102 ? -30.414 20.379 -13.814 1.00 86.88 102 GLU A N 1
ATOM 843 C CA . GLU A 1 102 ? -31.788 20.304 -13.279 1.00 86.88 102 GLU A CA 1
ATOM 844 C C . GLU A 1 102 ? -31.841 19.622 -11.904 1.00 86.88 102 GLU A C 1
ATOM 846 O O . GLU A 1 102 ? -32.662 19.958 -11.054 1.00 86.88 102 GLU A O 1
ATOM 851 N N . ILE A 1 103 ? -30.970 18.639 -11.668 1.00 86.12 103 ILE A N 1
ATOM 852 C CA . ILE A 1 103 ? -30.906 17.912 -10.391 1.00 86.12 103 ILE A CA 1
ATOM 853 C C . ILE A 1 103 ? -30.281 18.765 -9.288 1.00 86.12 103 ILE A C 1
ATOM 855 O O . ILE A 1 103 ? -30.605 18.581 -8.109 1.00 86.12 103 ILE A O 1
ATOM 859 N N . LEU A 1 104 ? -29.356 19.650 -9.652 1.00 84.44 104 LEU A N 1
ATOM 860 C CA . LEU A 1 104 ? -28.657 20.550 -8.741 1.00 84.44 104 LEU A CA 1
ATOM 861 C C . LEU A 1 104 ? -29.348 21.905 -8.592 1.00 84.44 104 LEU A C 1
ATOM 863 O O . LEU A 1 104 ? -29.001 22.659 -7.686 1.00 84.44 104 LEU A O 1
ATOM 867 N N . GLU A 1 105 ? -30.344 22.199 -9.423 1.00 81.69 105 GLU A N 1
ATOM 868 C CA . GLU A 1 105 ? -31.084 23.452 -9.382 1.00 81.69 105 GLU A CA 1
ATOM 869 C C . GLU A 1 105 ? -31.696 23.689 -7.989 1.00 81.69 105 GLU A C 1
ATOM 871 O O . GLU A 1 105 ? -32.384 22.842 -7.415 1.00 81.69 105 GLU A O 1
ATOM 876 N N . GLY A 1 106 ? -31.385 24.846 -7.400 1.00 70.75 106 GLY A N 1
ATOM 877 C CA . GLY A 1 106 ? -31.819 25.214 -6.050 1.00 70.75 106 GLY A CA 1
ATOM 878 C C . GLY A 1 106 ? -31.086 24.504 -4.900 1.00 70.75 106 GLY A C 1
ATOM 879 O O . GLY A 1 106 ? -31.369 24.806 -3.736 1.00 70.75 106 GLY A O 1
ATOM 880 N N . LYS A 1 107 ? -30.132 23.602 -5.175 1.00 75.50 107 LYS A N 1
ATOM 881 C CA . LYS A 1 107 ? -29.282 22.978 -4.147 1.00 75.50 107 LYS A CA 1
ATOM 882 C C . LYS A 1 107 ? -28.069 23.856 -3.837 1.00 75.50 107 LYS A C 1
ATOM 884 O O . LYS A 1 107 ? -27.443 24.416 -4.726 1.00 75.50 107 LYS A O 1
ATOM 889 N N . LYS A 1 108 ? -27.686 23.931 -2.559 1.00 77.56 108 LYS A N 1
ATOM 890 C CA . LYS A 1 108 ? -26.500 24.673 -2.081 1.00 77.56 108 LYS A CA 1
ATOM 891 C C . LYS A 1 108 ? -25.233 23.801 -2.063 1.00 77.56 108 LYS A C 1
ATOM 893 O O . LYS A 1 108 ? -24.478 23.838 -1.097 1.00 77.56 108 LYS A O 1
ATOM 898 N N . GLY A 1 109 ? -25.072 22.957 -3.081 1.00 80.75 109 GLY A N 1
ATOM 899 C CA . GLY A 1 109 ? -24.085 21.876 -3.098 1.00 80.75 109 GLY A CA 1
ATOM 900 C C . GLY A 1 109 ? -24.607 20.567 -2.499 1.00 80.75 109 GLY A C 1
ATOM 901 O O . GLY A 1 109 ? -25.683 20.500 -1.896 1.00 80.75 109 GLY A O 1
ATOM 902 N N . LEU A 1 110 ? -23.845 19.503 -2.719 1.00 86.00 110 LEU A N 1
ATOM 903 C CA . LEU A 1 110 ? -24.098 18.147 -2.256 1.00 86.00 110 LEU A CA 1
ATOM 904 C C . LEU A 1 110 ? -23.179 17.804 -1.081 1.00 86.00 110 LEU A C 1
ATOM 906 O O . LEU A 1 110 ? -22.087 18.365 -0.949 1.00 86.00 110 LEU A O 1
ATOM 910 N N . PRO A 1 111 ? -23.566 16.828 -0.241 1.00 84.38 111 PRO A N 1
ATOM 911 C CA . PRO A 1 111 ? -22.626 16.211 0.680 1.00 84.38 111 PRO A CA 1
ATOM 912 C C . PRO A 1 111 ? -21.385 15.746 -0.090 1.00 84.38 111 PRO A C 1
ATOM 914 O O . PRO A 1 111 ? -21.509 15.063 -1.101 1.00 84.38 111 PRO A O 1
ATOM 917 N N . LEU A 1 112 ? -20.188 16.079 0.394 1.00 82.50 112 LEU A N 1
ATOM 918 C CA . LEU A 1 112 ? -18.924 15.774 -0.297 1.00 82.50 112 LEU A CA 1
ATOM 919 C C . LEU A 1 112 ? -18.776 14.287 -0.661 1.00 82.50 112 LEU A C 1
ATOM 921 O O . LEU A 1 112 ? -18.184 13.962 -1.679 1.00 82.50 112 LEU A O 1
ATOM 925 N N . GLU A 1 113 ? -19.345 13.387 0.138 1.00 80.88 113 GLU A N 1
ATOM 926 C CA . GLU A 1 113 ? -19.372 11.950 -0.138 1.00 80.88 113 GLU A CA 1
ATOM 927 C C . GLU A 1 113 ? -20.138 11.640 -1.431 1.00 80.88 113 GLU A C 1
ATOM 929 O O . GLU A 1 113 ? -19.653 10.914 -2.294 1.00 80.88 113 GLU A O 1
ATOM 934 N N . GLU A 1 114 ? -21.313 12.247 -1.583 1.00 84.94 114 GLU A N 1
ATOM 935 C CA . GLU A 1 114 ? -22.147 12.146 -2.776 1.00 84.94 114 GLU A CA 1
ATOM 936 C C . GLU A 1 114 ? -21.481 12.858 -3.960 1.00 84.94 114 GLU A C 1
ATOM 938 O O . GLU A 1 114 ? -21.414 12.295 -5.049 1.00 84.94 114 GLU A O 1
ATOM 943 N N . ALA A 1 115 ? -20.893 14.038 -3.733 1.00 90.12 115 ALA A N 1
ATOM 944 C CA . ALA A 1 115 ? -20.148 14.780 -4.748 1.00 90.12 115 ALA A CA 1
ATOM 945 C C . ALA A 1 115 ? -18.961 13.973 -5.303 1.00 90.12 115 ALA A C 1
ATOM 947 O O . ALA A 1 115 ? -18.789 13.905 -6.515 1.00 90.12 115 ALA A O 1
ATOM 948 N N . ILE A 1 116 ? -18.175 13.309 -4.446 1.00 89.75 116 ILE A N 1
ATOM 949 C CA . ILE A 1 116 ? -17.067 12.438 -4.867 1.00 89.75 116 ILE A CA 1
ATOM 950 C C . ILE A 1 116 ? -17.589 11.233 -5.655 1.00 89.75 116 ILE A C 1
ATOM 952 O O . ILE A 1 116 ? -17.015 10.892 -6.686 1.00 89.75 116 ILE A O 1
ATOM 956 N N . GLN A 1 117 ? -18.666 10.580 -5.204 1.00 87.44 117 GLN A N 1
ATOM 957 C CA . GLN A 1 117 ? -19.230 9.427 -5.920 1.00 87.44 117 GLN A CA 1
ATOM 958 C C . GLN A 1 117 ? -19.768 9.813 -7.302 1.00 87.44 117 GLN A C 1
ATOM 960 O O . GLN A 1 117 ? -19.573 9.071 -8.267 1.00 87.44 117 GLN A O 1
ATOM 965 N N . LEU A 1 118 ? -20.404 10.982 -7.416 1.00 91.00 118 LEU A N 1
ATOM 966 C CA . LEU A 1 118 ? -20.821 11.527 -8.705 1.00 91.00 118 LEU A CA 1
ATOM 967 C C . LEU A 1 118 ? -19.602 11.880 -9.560 1.00 91.00 118 LEU A C 1
ATOM 969 O O . LEU A 1 118 ? -19.555 11.471 -10.715 1.00 91.00 118 LEU A O 1
ATOM 973 N N . MET A 1 119 ? -18.575 12.527 -9.001 1.00 94.81 119 MET A N 1
ATOM 974 C CA . MET A 1 119 ? -17.344 12.812 -9.744 1.00 94.81 119 MET A CA 1
ATOM 975 C C . MET A 1 119 ? -16.652 11.547 -10.248 1.00 94.81 119 MET A C 1
ATOM 977 O O . MET A 1 119 ? -16.208 11.532 -11.388 1.00 94.81 119 MET A O 1
ATOM 981 N N . LEU A 1 120 ? -16.603 10.460 -9.473 1.00 93.56 120 LEU A N 1
ATOM 982 C CA . LEU A 1 120 ? -16.043 9.187 -9.943 1.00 93.56 120 LEU A CA 1
ATOM 983 C C . LEU A 1 120 ? -16.808 8.654 -11.162 1.00 93.56 120 LEU A C 1
ATOM 985 O O . LEU A 1 120 ? -16.193 8.170 -12.109 1.00 93.56 120 LEU A O 1
ATOM 989 N N . GLN A 1 121 ? -18.137 8.778 -11.170 1.00 93.25 121 GLN A N 1
ATOM 990 C CA . GLN A 1 121 ? -18.966 8.419 -12.325 1.00 93.25 121 GLN A CA 1
ATOM 991 C C . GLN A 1 121 ? -18.791 9.372 -13.519 1.00 93.25 121 GLN A C 1
ATOM 993 O O . GLN A 1 121 ? -18.991 8.943 -14.649 1.00 93.25 121 GLN A O 1
ATOM 998 N N . ILE A 1 122 ? -18.419 10.636 -13.289 1.00 95.19 122 ILE A N 1
ATOM 999 C CA . ILE A 1 122 ? -18.202 11.654 -14.332 1.00 95.19 122 ILE A CA 1
ATOM 1000 C C . ILE A 1 122 ? -16.804 11.526 -14.953 1.00 95.19 122 ILE A C 1
ATOM 1002 O O . ILE A 1 122 ? -16.665 11.618 -16.166 1.00 95.19 122 ILE A O 1
ATOM 1006 N N . VAL A 1 123 ? -15.761 11.280 -14.154 1.00 96.19 123 VAL A N 1
ATOM 1007 C CA . VAL A 1 123 ? -14.366 11.223 -14.633 1.00 96.19 123 VAL A CA 1
ATOM 1008 C C . VAL A 1 123 ? -14.075 9.920 -15.386 1.00 96.19 123 VAL A C 1
ATOM 1010 O O . VAL A 1 123 ? -13.311 9.937 -16.347 1.00 96.19 123 VAL A O 1
ATOM 1013 N N . ARG A 1 124 ? -14.702 8.795 -15.013 1.00 94.50 124 ARG A N 1
ATOM 1014 C CA . ARG A 1 124 ? -14.536 7.490 -15.692 1.00 94.50 124 ARG A CA 1
ATOM 1015 C C . ARG A 1 124 ? -14.785 7.524 -17.209 1.00 94.50 124 ARG A C 1
ATOM 1017 O O . ARG A 1 124 ? -13.887 7.107 -17.939 1.00 94.50 124 ARG A O 1
ATOM 1024 N N . PRO A 1 125 ? -15.933 8.020 -17.714 1.00 93.25 125 PRO A N 1
ATOM 1025 C CA . PRO A 1 125 ? -16.152 8.122 -19.156 1.00 93.25 125 PRO A CA 1
ATOM 1026 C C . PRO A 1 125 ? -15.160 9.077 -19.842 1.00 93.25 125 PRO A C 1
ATOM 1028 O O . PRO A 1 125 ? -14.727 8.795 -20.955 1.00 93.25 125 PRO A O 1
ATOM 1031 N N . VAL A 1 126 ? -14.729 10.159 -19.182 1.00 94.19 126 VAL A N 1
ATOM 1032 C CA . VAL A 1 126 ? -13.719 11.082 -19.740 1.00 94.19 126 VAL A CA 1
ATOM 1033 C C . VAL A 1 126 ? -12.347 10.409 -19.838 1.00 94.19 126 VAL A C 1
ATOM 1035 O O . VAL A 1 126 ? -11.675 10.529 -20.857 1.00 94.19 126 VAL A O 1
ATOM 1038 N N . ALA A 1 127 ? -11.952 9.628 -18.830 1.00 94.88 127 ALA A N 1
ATOM 1039 C CA . ALA A 1 127 ? -10.723 8.837 -18.864 1.00 94.88 127 ALA A CA 1
ATOM 1040 C C . ALA A 1 127 ? -10.735 7.819 -20.015 1.00 94.88 127 ALA A C 1
ATOM 1042 O O . ALA A 1 127 ? -9.758 7.729 -20.755 1.00 94.88 127 ALA A O 1
ATOM 1043 N N . ALA A 1 128 ? -11.859 7.123 -20.219 1.00 91.00 128 ALA A N 1
ATOM 1044 C CA . ALA A 1 128 ? -12.029 6.203 -21.344 1.00 91.00 128 ALA A CA 1
ATOM 1045 C C . ALA A 1 128 ? -11.926 6.916 -22.708 1.00 91.00 128 ALA A C 1
ATOM 1047 O O . ALA A 1 128 ? -1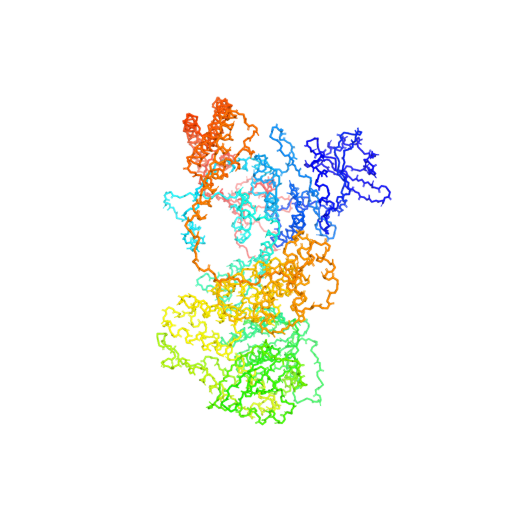1.346 6.372 -23.648 1.00 91.00 128 ALA A O 1
ATOM 1048 N N . ALA A 1 129 ? -12.441 8.145 -22.817 1.00 89.81 129 ALA A N 1
ATOM 1049 C CA . ALA A 1 129 ? -12.318 8.952 -24.028 1.00 89.81 129 ALA A CA 1
ATOM 1050 C C . ALA A 1 129 ? -10.880 9.442 -24.275 1.00 89.81 129 ALA A C 1
ATOM 1052 O O . ALA A 1 129 ? -10.380 9.328 -25.397 1.00 89.81 129 ALA A O 1
ATOM 1053 N N . HIS A 1 130 ? -10.179 9.899 -23.233 1.00 92.19 130 HIS A N 1
ATOM 1054 C CA . HIS A 1 130 ? -8.778 10.325 -23.329 1.00 92.19 130 HIS A CA 1
ATOM 1055 C C . HIS A 1 130 ? -7.858 9.169 -23.752 1.00 92.19 130 HIS A C 1
ATOM 1057 O O . HIS A 1 130 ? -6.957 9.379 -24.560 1.00 92.19 130 HIS A O 1
ATOM 1063 N N . GLU A 1 131 ? -8.118 7.934 -23.298 1.00 89.56 131 GLU A N 1
ATOM 1064 C CA . GLU A 1 131 ? -7.386 6.736 -23.750 1.00 89.56 131 GLU A CA 1
ATOM 1065 C C . GLU A 1 131 ? -7.538 6.462 -25.259 1.00 89.56 131 GLU A C 1
ATOM 1067 O O . GLU A 1 131 ? -6.695 5.794 -25.859 1.00 89.56 131 GLU A O 1
ATOM 1072 N N . LYS A 1 132 ? -8.593 6.990 -25.890 1.00 87.19 132 LYS A N 1
ATOM 1073 C CA . LYS A 1 132 ? -8.831 6.941 -27.342 1.00 87.19 132 LYS A CA 1
ATOM 1074 C C . LYS A 1 132 ? -8.452 8.238 -28.058 1.00 87.19 132 LYS A C 1
ATOM 1076 O O . LYS A 1 132 ? -8.806 8.423 -29.222 1.00 87.19 132 LYS A O 1
ATOM 1081 N N . GLU A 1 133 ? -7.729 9.123 -27.377 1.00 87.12 133 GLU A N 1
ATOM 1082 C CA . GLU A 1 133 ? -7.345 10.449 -27.858 1.00 87.12 133 GLU A CA 1
ATOM 1083 C C . GLU A 1 133 ? -8.532 11.345 -28.246 1.00 87.12 133 GLU A C 1
ATOM 1085 O O . GLU A 1 133 ? -8.429 12.168 -29.162 1.00 87.12 133 GLU A O 1
ATOM 1090 N N . VAL A 1 134 ? -9.673 11.174 -27.574 1.00 86.44 134 VAL A N 1
ATOM 1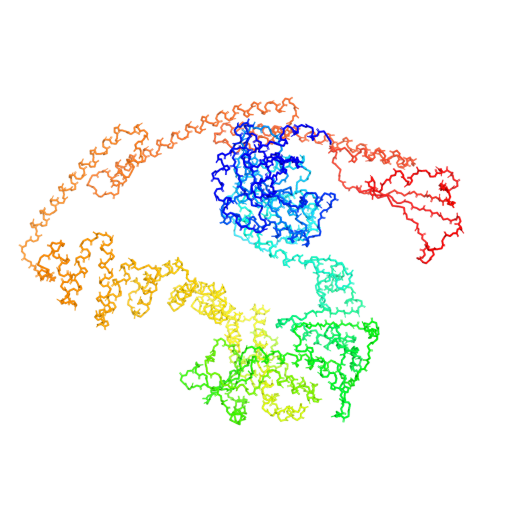091 C CA . VAL A 1 134 ? -10.854 12.019 -27.755 1.00 86.44 134 VAL A CA 1
ATOM 1092 C C . VAL A 1 134 ? -10.960 12.984 -26.581 1.00 86.44 134 VAL A C 1
ATOM 1094 O O . VAL A 1 134 ? -11.169 12.574 -25.443 1.00 86.44 134 VAL A O 1
ATOM 1097 N N . VAL A 1 135 ? -10.827 14.273 -26.888 1.00 86.81 135 VAL A N 1
ATOM 1098 C CA . VAL A 1 135 ? -11.112 15.392 -25.977 1.00 86.81 135 VAL A CA 1
ATOM 1099 C C . VAL A 1 135 ? -12.614 15.674 -26.031 1.00 86.81 135 VAL A C 1
ATOM 1101 O O . VAL A 1 135 ? -13.195 15.665 -27.119 1.00 86.81 135 VAL A O 1
ATOM 1104 N N . HIS A 1 136 ? -13.246 15.925 -24.887 1.00 87.44 136 HIS A N 1
ATOM 1105 C CA . HIS A 1 136 ? -14.652 16.311 -24.812 1.00 87.44 136 HIS A CA 1
ATOM 1106 C C . HIS A 1 136 ? -14.853 17.805 -25.110 1.00 87.44 136 HIS A C 1
ATOM 1108 O O . HIS A 1 136 ? -15.812 18.168 -25.792 1.00 87.44 136 HIS A O 1
ATOM 1114 N N . GLY A 1 137 ? -14.009 18.683 -24.560 1.00 79.69 137 GLY A N 1
ATOM 1115 C CA . GLY A 1 137 ? -13.906 20.106 -24.901 1.00 79.69 137 GLY A CA 1
ATOM 1116 C C . GLY A 1 137 ? -15.111 20.987 -24.545 1.00 79.69 137 GLY A C 1
ATOM 1117 O O . GLY A 1 137 ? -15.155 22.145 -24.956 1.00 79.69 137 GLY A O 1
ATOM 1118 N N . ASN A 1 138 ? -16.101 20.449 -23.825 1.00 80.81 138 ASN A N 1
ATOM 1119 C CA . ASN A 1 138 ? -17.312 21.157 -23.388 1.00 80.81 138 ASN A CA 1
ATOM 1120 C C . ASN A 1 138 ? -17.986 20.429 -22.208 1.00 80.81 138 ASN A C 1
ATOM 1122 O O . ASN A 1 138 ? -19.180 20.121 -22.235 1.00 80.81 138 ASN A O 1
ATOM 1126 N N . ILE A 1 139 ? -17.200 20.057 -21.199 1.00 89.50 139 ILE A N 1
ATOM 1127 C CA . ILE A 1 139 ? -17.709 19.367 -20.010 1.00 89.50 139 ILE A CA 1
ATOM 1128 C C . ILE A 1 139 ? -18.463 20.383 -19.132 1.00 89.50 139 ILE A C 1
ATOM 1130 O O . ILE A 1 139 ? -17.863 21.297 -18.571 1.00 89.50 139 ILE A O 1
ATOM 1134 N N . CYS A 1 140 ? -19.781 20.214 -19.000 1.00 86.62 140 CYS A N 1
ATOM 1135 C CA . CYS A 1 140 ? -20.658 21.036 -18.159 1.00 86.62 140 CYS A CA 1
ATOM 1136 C C . CYS A 1 140 ? -21.806 20.191 -17.577 1.00 86.62 140 CYS A C 1
ATOM 1138 O O . CYS A 1 140 ? -21.991 19.027 -17.948 1.00 86.62 140 CYS A O 1
ATOM 1140 N N . LEU A 1 141 ? -22.589 20.758 -16.656 1.00 87.81 141 LEU A N 1
ATOM 1141 C CA . LEU A 1 141 ? -23.659 20.023 -15.971 1.00 87.81 141 LEU A CA 1
ATOM 1142 C C . LEU A 1 141 ? -24.825 19.616 -16.887 1.00 87.81 141 LEU A C 1
ATOM 1144 O O . LEU A 1 141 ? -25.503 18.625 -16.618 1.00 87.81 141 LEU A O 1
ATOM 1148 N N . GLU A 1 142 ? -25.070 20.355 -17.964 1.00 85.06 142 GLU A N 1
ATOM 1149 C CA . GLU A 1 142 ? -26.090 20.064 -18.977 1.00 85.06 142 GLU A CA 1
ATOM 1150 C C . GLU A 1 142 ? -25.743 18.827 -19.807 1.00 85.06 142 GLU A C 1
ATOM 1152 O O . GLU A 1 142 ? -26.636 18.114 -20.270 1.00 85.06 142 GLU A O 1
ATOM 1157 N N . ASN A 1 143 ? -24.446 18.551 -19.962 1.00 88.88 143 ASN A N 1
ATOM 1158 C CA . ASN A 1 143 ? -23.928 17.417 -20.724 1.00 88.88 143 ASN A CA 1
ATOM 1159 C C . ASN A 1 143 ? -23.829 16.127 -19.896 1.00 88.88 143 ASN A C 1
ATOM 1161 O O . ASN A 1 143 ? -23.369 15.104 -20.401 1.00 88.88 143 ASN A O 1
ATOM 1165 N N . ILE A 1 144 ? -24.297 16.143 -18.646 1.00 92.75 144 ILE A N 1
ATOM 1166 C CA . ILE A 1 144 ? -24.328 14.977 -17.762 1.00 92.75 144 ILE A CA 1
ATOM 1167 C C . ILE A 1 144 ? -25.783 14.690 -17.399 1.00 92.75 144 ILE A C 1
ATOM 1169 O O . ILE A 1 144 ? -26.435 15.493 -16.741 1.00 92.75 144 ILE A O 1
ATOM 1173 N N . ILE A 1 145 ? -26.305 13.540 -17.815 1.00 92.69 145 ILE A N 1
ATOM 1174 C CA . ILE A 1 145 ? -27.693 13.125 -17.592 1.00 92.69 145 ILE A CA 1
ATOM 1175 C C . ILE A 1 145 ? -27.730 12.004 -16.557 1.00 92.69 145 ILE A C 1
ATOM 1177 O O . ILE A 1 145 ? -27.052 10.991 -16.712 1.00 92.69 145 ILE A O 1
ATOM 1181 N N . GLN A 1 146 ? -28.550 12.148 -15.519 1.00 92.75 146 GLN A N 1
ATOM 1182 C CA . GLN A 1 146 ? -28.846 11.052 -14.601 1.00 92.75 146 GLN A CA 1
ATOM 1183 C C . GLN A 1 146 ? -30.080 10.293 -15.084 1.00 92.75 146 GLN A C 1
ATOM 1185 O O . GLN A 1 146 ? -31.188 10.836 -15.104 1.00 92.75 146 GLN A O 1
ATOM 1190 N N . ALA A 1 147 ? -29.888 9.026 -15.446 1.00 89.00 147 ALA A N 1
ATOM 1191 C CA . ALA A 1 147 ? -30.974 8.130 -15.819 1.00 89.00 147 ALA A CA 1
ATOM 1192 C C . ALA A 1 147 ? -31.792 7.685 -14.590 1.00 89.00 147 ALA A C 1
ATOM 1194 O O . ALA A 1 147 ? -31.351 7.803 -13.444 1.00 89.00 147 ALA A O 1
ATOM 1195 N N . ALA A 1 148 ? -32.979 7.114 -14.815 1.00 80.69 148 ALA A N 1
ATOM 1196 C CA . ALA A 1 148 ? -33.883 6.673 -13.741 1.00 80.69 148 ALA A CA 1
ATOM 1197 C C . ALA A 1 148 ? -33.257 5.667 -12.748 1.00 80.69 148 ALA A C 1
ATOM 1199 O O . ALA A 1 148 ? -33.640 5.620 -11.581 1.00 80.69 148 ALA A O 1
ATOM 1200 N N . ASN A 1 149 ? -32.265 4.887 -13.185 1.00 79.12 149 ASN A N 1
ATOM 1201 C CA . ASN A 1 149 ? -31.504 3.948 -12.351 1.00 79.12 149 ASN A CA 1
ATOM 1202 C C . ASN A 1 149 ? -30.349 4.607 -11.564 1.00 79.12 149 ASN A C 1
ATOM 1204 O O . ASN A 1 149 ? -29.484 3.900 -11.054 1.00 79.12 149 ASN A O 1
ATOM 1208 N N . GLN A 1 150 ? -30.318 5.941 -11.494 1.00 81.00 150 GLN A N 1
ATOM 1209 C CA . GLN A 1 150 ? -29.290 6.773 -10.857 1.00 81.00 150 GLN A CA 1
ATOM 1210 C C . GLN A 1 150 ? -27.892 6.728 -11.498 1.00 81.00 150 GLN A C 1
ATOM 1212 O O . GLN A 1 150 ? -26.992 7.403 -10.993 1.00 81.00 150 GLN A O 1
ATOM 1217 N N . LYS A 1 151 ? -27.695 6.013 -12.617 1.00 87.38 151 LYS A N 1
ATOM 1218 C CA . LYS A 1 151 ? -26.436 6.060 -13.376 1.00 87.38 151 LYS A CA 1
ATOM 1219 C C . LYS A 1 151 ? -26.315 7.380 -14.140 1.00 87.38 151 LYS A C 1
ATOM 1221 O O . LYS A 1 151 ? -27.285 7.836 -14.751 1.00 87.38 151 LYS A O 1
ATOM 1226 N N . LEU A 1 152 ? -25.117 7.965 -14.132 1.00 92.69 152 LEU A N 1
ATOM 1227 C CA . LEU A 1 152 ? -24.792 9.128 -14.959 1.00 92.69 152 LEU A CA 1
ATOM 1228 C C . LEU A 1 152 ? -24.335 8.709 -16.359 1.00 92.69 152 LEU A C 1
ATOM 1230 O O . LEU A 1 152 ? -23.550 7.769 -16.496 1.00 92.69 152 LEU A O 1
ATOM 1234 N N . PHE A 1 153 ? -24.798 9.452 -17.360 1.00 92.56 153 PHE A N 1
ATOM 1235 C CA . PHE A 1 153 ? -24.389 9.377 -18.757 1.00 92.56 153 PHE A CA 1
ATOM 1236 C C . PHE A 1 153 ? -23.861 10.733 -19.206 1.00 92.56 153 PHE A C 1
ATOM 1238 O O . PHE A 1 153 ? -24.490 11.758 -18.955 1.00 92.56 153 PHE A O 1
ATOM 1245 N N . MET A 1 154 ? -22.730 10.739 -19.898 1.00 91.56 154 MET A N 1
ATOM 1246 C CA . MET A 1 154 ? -22.137 11.937 -20.475 1.00 91.56 154 MET A CA 1
ATOM 1247 C C . MET A 1 154 ? -22.387 11.969 -21.984 1.00 91.56 154 MET A C 1
ATOM 1249 O O . MET A 1 154 ? -22.211 10.956 -22.663 1.00 91.56 154 MET A O 1
ATOM 1253 N N . LYS A 1 155 ? -22.818 13.120 -22.500 1.00 88.38 155 LYS A N 1
ATOM 1254 C CA . LYS A 1 155 ? -23.157 13.335 -23.916 1.00 88.38 155 LYS A CA 1
ATOM 1255 C C . LYS A 1 155 ? -22.286 14.418 -24.550 1.00 88.38 155 LYS A C 1
ATOM 1257 O O . LYS A 1 155 ? -21.682 15.213 -23.841 1.00 88.38 155 LYS A O 1
ATOM 1262 N N . GLY A 1 156 ? -22.270 14.488 -25.883 1.00 80.06 156 GLY A N 1
ATOM 1263 C CA . GLY A 1 156 ? -21.571 15.557 -26.606 1.00 80.06 156 GLY A CA 1
ATOM 1264 C C . GLY A 1 156 ? -20.055 15.384 -26.771 1.00 80.06 156 GLY A C 1
ATOM 1265 O O . GLY A 1 156 ? -19.364 16.371 -27.027 1.00 80.06 156 GLY A O 1
ATOM 1266 N N . PHE A 1 157 ? -19.530 14.158 -26.666 1.00 80.25 157 PHE A N 1
ATOM 1267 C CA . PHE A 1 157 ? -18.111 13.878 -26.920 1.00 80.25 157 PHE A CA 1
ATOM 1268 C C . PHE A 1 157 ? -17.692 14.227 -28.351 1.00 80.25 157 PHE A C 1
ATOM 1270 O O . PHE A 1 157 ? -18.363 13.866 -29.318 1.00 80.25 157 PHE A O 1
ATOM 1277 N N . GLY A 1 158 ? -16.537 14.889 -28.475 1.00 66.25 158 GLY A N 1
ATOM 1278 C CA . GLY A 1 158 ? -15.919 15.231 -29.755 1.00 66.25 158 GLY A CA 1
ATOM 1279 C C . GLY A 1 158 ? -16.657 16.307 -30.562 1.00 66.25 158 GLY A C 1
ATOM 1280 O O . GLY A 1 158 ? -16.348 16.512 -31.736 1.00 66.25 158 GLY A O 1
ATOM 1281 N N . LEU A 1 159 ? -17.589 17.028 -29.929 1.00 67.56 159 LEU A N 1
ATOM 1282 C CA . LEU A 1 159 ? -18.240 18.231 -30.458 1.00 67.56 159 LEU A CA 1
ATOM 1283 C C . LEU A 1 159 ? -17.516 19.501 -29.979 1.00 67.56 159 LEU A C 1
ATOM 1285 O O . LEU A 1 159 ? -18.152 20.447 -29.513 1.00 67.56 159 LEU A O 1
ATOM 1289 N N . ASN A 1 160 ? -16.179 19.497 -30.045 1.00 64.69 160 ASN A N 1
ATOM 1290 C CA . ASN A 1 160 ? -15.351 20.562 -29.476 1.00 64.69 160 ASN A CA 1
ATOM 1291 C C . ASN A 1 160 ? -15.633 21.897 -30.175 1.00 64.69 160 ASN A C 1
ATOM 1293 O O . ASN A 1 160 ? -15.693 21.977 -31.404 1.00 64.69 160 ASN A O 1
ATOM 1297 N N . LEU A 1 161 ? -15.751 22.954 -29.379 1.00 55.00 161 LEU A N 1
ATOM 1298 C CA . LEU A 1 161 ? -15.819 24.324 -29.868 1.00 55.00 161 LEU A CA 1
ATOM 1299 C C . LEU A 1 161 ? -14.451 24.735 -30.432 1.00 55.00 161 LEU A C 1
ATOM 1301 O O . LEU A 1 161 ? -13.462 24.759 -29.700 1.00 55.00 161 LEU A O 1
ATOM 1305 N N . ILE A 1 162 ? -14.387 25.086 -31.719 1.00 50.59 162 ILE A N 1
ATOM 1306 C CA . ILE A 1 162 ? -13.254 25.845 -32.265 1.00 50.59 162 ILE A CA 1
ATOM 1307 C C . ILE A 1 162 ? -13.578 27.323 -32.048 1.00 50.59 162 ILE A C 1
ATOM 1309 O O . ILE A 1 162 ? -14.410 27.892 -32.753 1.00 50.59 162 ILE A O 1
ATOM 1313 N N . TYR A 1 163 ? -12.945 27.943 -31.054 1.00 49.56 163 TYR A N 1
ATOM 1314 C CA . TYR A 1 163 ? -13.071 29.379 -30.816 1.00 49.56 163 TYR A CA 1
ATOM 1315 C C . TYR A 1 163 ? -12.050 30.136 -31.674 1.00 49.56 163 TYR A C 1
ATOM 1317 O O . TYR A 1 163 ? -10.862 30.156 -31.361 1.00 49.56 163 TYR A O 1
ATOM 1325 N N . ASN A 1 164 ? -12.511 30.769 -32.756 1.00 41.44 164 ASN A N 1
ATOM 1326 C CA . ASN A 1 164 ? -11.693 31.686 -33.553 1.00 41.44 164 ASN A CA 1
ATOM 1327 C C . ASN A 1 164 ? -11.771 33.113 -32.981 1.00 41.44 164 ASN A C 1
ATOM 1329 O O . ASN A 1 164 ? -12.837 33.566 -32.557 1.00 41.44 164 ASN A O 1
ATOM 1333 N N . GLU A 1 165 ? -10.650 33.841 -32.978 1.00 34.50 165 GLU A N 1
ATOM 1334 C CA . GLU A 1 165 ? -10.608 35.236 -32.524 1.00 34.50 165 GLU A CA 1
ATOM 1335 C C . GLU A 1 165 ? -11.548 36.125 -33.358 1.00 34.50 165 GLU A C 1
ATOM 1337 O O . GLU A 1 165 ? -11.410 36.226 -34.576 1.00 34.50 165 GLU A O 1
ATOM 1342 N N . GLY A 1 166 ? -12.478 36.818 -32.692 1.00 42.22 166 GLY A N 1
ATOM 1343 C CA . GLY A 1 166 ? -13.244 37.923 -33.283 1.00 42.22 166 GLY A CA 1
ATOM 1344 C C . GLY A 1 166 ? -14.755 37.724 -33.409 1.00 42.22 166 GLY A C 1
ATOM 1345 O O . GLY A 1 166 ? -15.452 38.705 -33.664 1.00 42.22 166 GLY A O 1
ATOM 1346 N N . GLU A 1 167 ? -15.299 36.527 -33.173 1.00 40.00 167 GLU A N 1
ATOM 1347 C CA . GLU A 1 167 ? -16.756 36.358 -33.100 1.00 40.00 167 GLU A CA 1
ATOM 1348 C C . GLU A 1 167 ? -17.279 36.681 -31.692 1.00 40.00 167 GLU A C 1
ATOM 1350 O O . GLU A 1 167 ? -16.912 36.081 -30.682 1.00 40.00 167 GLU A O 1
ATOM 1355 N N . SER A 1 168 ? -18.124 37.711 -31.639 1.00 34.41 168 SER A N 1
ATOM 1356 C CA . SER A 1 168 ? -18.815 38.207 -30.452 1.00 34.41 168 SER A CA 1
ATOM 1357 C C . SER A 1 168 ? -19.526 37.085 -29.693 1.00 34.41 168 SER A C 1
ATOM 1359 O O . SER A 1 168 ? -20.547 36.570 -30.147 1.00 34.41 168 SER A O 1
ATOM 1361 N N . GLN A 1 169 ? -19.010 36.807 -28.493 1.00 46.84 169 GLN A N 1
ATOM 1362 C CA . GLN A 1 169 ? -19.728 36.401 -27.281 1.00 46.84 169 GLN A CA 1
ATOM 1363 C C . GLN A 1 169 ? -21.208 36.071 -27.494 1.00 46.84 169 GLN A C 1
ATOM 1365 O O . GLN A 1 169 ? -22.053 36.951 -27.374 1.00 46.84 169 GLN A O 1
ATOM 1370 N N . THR A 1 170 ? -21.548 34.811 -27.749 1.00 40.09 170 THR A N 1
ATOM 1371 C CA . THR A 1 170 ? -22.873 34.305 -27.381 1.00 40.09 170 THR A CA 1
ATOM 1372 C C . THR A 1 170 ? -22.844 32.786 -27.198 1.00 40.09 170 THR A C 1
ATOM 1374 O O . THR A 1 170 ? -22.756 32.032 -28.158 1.00 40.09 170 THR A O 1
ATOM 1377 N N . LYS A 1 171 ? -23.007 32.375 -25.931 1.00 44.53 171 LYS A N 1
ATOM 1378 C CA . LYS A 1 171 ? -23.506 31.066 -25.472 1.00 44.53 171 LYS A CA 1
ATOM 1379 C C . LYS A 1 171 ? -22.557 29.857 -25.543 1.00 44.53 171 LYS A C 1
ATOM 1381 O O . LYS A 1 171 ? -22.978 28.770 -25.917 1.00 44.53 171 LYS A O 1
ATOM 1386 N N . GLY A 1 172 ? -21.318 30.005 -25.081 1.00 46.53 172 GLY A N 1
ATOM 1387 C CA . GLY A 1 172 ? -20.637 28.910 -24.374 1.00 46.53 172 GLY A CA 1
ATOM 1388 C C . GLY A 1 172 ? -20.936 29.020 -22.877 1.00 46.53 172 GLY A C 1
ATOM 1389 O O . GLY A 1 172 ? -21.150 30.135 -22.397 1.00 46.53 172 GLY A O 1
ATOM 1390 N N . ASP A 1 173 ? -20.956 27.911 -22.135 1.00 57.62 173 ASP A N 1
ATOM 1391 C CA . ASP A 1 173 ? -21.086 27.969 -20.675 1.00 57.62 173 ASP A CA 1
ATOM 1392 C C . ASP A 1 173 ? -19.706 28.311 -20.088 1.00 57.62 173 ASP A C 1
ATOM 1394 O O . ASP A 1 173 ? -18.957 27.453 -19.617 1.00 57.62 173 ASP A O 1
ATOM 1398 N N . TYR A 1 174 ? -19.314 29.587 -20.248 1.00 64.62 174 TYR A N 1
ATOM 1399 C CA . TYR A 1 174 ? -17.990 30.134 -19.900 1.00 64.62 174 TYR A CA 1
ATOM 1400 C C . TYR A 1 174 ? -17.568 29.806 -18.466 1.00 64.62 174 TYR A C 1
ATOM 1402 O O . TYR A 1 174 ? -16.382 29.786 -18.150 1.00 64.62 174 TYR A O 1
ATOM 1410 N N . ALA A 1 175 ? -18.554 29.518 -17.625 1.00 68.25 175 ALA A N 1
ATOM 1411 C CA . ALA A 1 175 ? -18.445 28.982 -16.286 1.00 68.25 175 ALA A CA 1
ATOM 1412 C C . ALA A 1 175 ? -17.456 27.810 -16.125 1.00 68.25 175 ALA A C 1
ATOM 1414 O O . ALA A 1 175 ? -16.744 27.751 -15.122 1.00 68.25 175 ALA A O 1
ATOM 1415 N N . TYR A 1 176 ? -17.401 26.884 -17.089 1.00 79.81 176 TYR A N 1
ATOM 1416 C CA . TYR A 1 176 ? -16.587 25.659 -16.998 1.00 79.81 176 TYR A CA 1
ATOM 1417 C C . TYR A 1 176 ? -15.364 25.676 -17.919 1.00 79.81 176 TYR A C 1
ATOM 1419 O O . TYR A 1 176 ? -14.588 24.720 -17.938 1.00 79.81 176 TYR A O 1
ATOM 1427 N N . MET A 1 177 ? -15.204 26.737 -18.706 1.00 79.31 177 MET A N 1
ATOM 1428 C CA . MET A 1 177 ? -14.199 26.821 -19.756 1.00 79.31 177 MET A CA 1
ATOM 1429 C C . MET A 1 177 ? -12.813 27.096 -19.174 1.00 79.31 177 MET A C 1
ATOM 1431 O O . MET A 1 177 ? -12.646 27.958 -18.311 1.00 79.31 177 MET A O 1
ATOM 1435 N N . ALA A 1 178 ? -11.813 26.369 -19.669 1.00 81.62 178 ALA A N 1
ATOM 1436 C CA . ALA A 1 178 ? -10.448 26.518 -19.198 1.00 81.62 178 ALA A CA 1
ATOM 1437 C C . ALA A 1 178 ? -9.821 27.864 -19.630 1.00 81.62 178 ALA A C 1
ATOM 1439 O O . ALA A 1 178 ? -10.082 28.326 -20.747 1.00 81.62 178 ALA A O 1
ATOM 1440 N N . PRO A 1 179 ? -8.986 28.494 -18.780 1.00 76.75 179 PRO A N 1
ATOM 1441 C CA . PRO A 1 179 ? -8.360 29.792 -19.022 1.00 76.75 179 PRO A CA 1
ATOM 1442 C C . PRO A 1 179 ? -7.682 29.924 -20.394 1.00 76.75 179 PRO A C 1
ATOM 1444 O O . PRO A 1 179 ? -7.877 30.909 -21.103 1.00 76.75 179 PRO A O 1
ATOM 1447 N N . GLU A 1 180 ? -6.931 28.909 -20.809 1.00 77.31 180 GLU A N 1
ATOM 1448 C CA . GLU A 1 180 ? -6.188 28.881 -22.070 1.00 77.31 180 GLU A CA 1
ATOM 1449 C C . GLU A 1 180 ? -7.091 28.928 -23.316 1.00 77.31 180 GLU A C 1
ATOM 1451 O O . GLU A 1 180 ? -6.698 29.465 -24.358 1.00 77.31 180 GLU A O 1
ATOM 1456 N N . LEU A 1 181 ? -8.336 28.451 -23.210 1.00 74.50 181 LEU A N 1
ATOM 1457 C CA . LEU A 1 181 ? -9.296 28.464 -24.316 1.00 74.50 181 LEU A CA 1
ATOM 1458 C C . LEU A 1 181 ? -9.834 29.874 -24.598 1.00 74.50 181 LEU A C 1
ATOM 1460 O O . LEU A 1 181 ? -10.276 30.152 -25.711 1.00 74.50 181 LEU A O 1
ATOM 1464 N N . PHE A 1 182 ? -9.759 30.802 -23.634 1.00 68.38 182 PHE A N 1
ATOM 1465 C CA . PHE A 1 182 ? -10.139 32.205 -23.854 1.00 68.38 182 PHE A CA 1
ATOM 1466 C C . PHE A 1 182 ? -9.123 32.960 -24.718 1.00 68.38 182 PHE A C 1
ATOM 1468 O O . PHE A 1 182 ? -9.459 34.003 -25.280 1.00 68.38 182 PHE A O 1
ATOM 1475 N N . THR A 1 183 ? -7.899 32.435 -24.825 1.00 59.69 183 THR A N 1
ATOM 1476 C CA . THR A 1 183 ? -6.782 33.013 -25.585 1.00 59.69 183 THR A CA 1
ATOM 1477 C C . THR A 1 183 ? -6.575 32.361 -26.956 1.00 59.69 183 THR A C 1
ATOM 1479 O O . THR A 1 183 ? -5.501 32.508 -27.527 1.00 59.69 183 THR A O 1
ATOM 1482 N N . SER A 1 184 ? -7.599 31.680 -27.498 1.00 55.94 184 SER A N 1
ATOM 1483 C CA . SER A 1 184 ? -7.641 30.983 -28.806 1.00 55.94 184 SER A CA 1
ATOM 1484 C C . SER A 1 184 ? -6.977 29.597 -28.895 1.00 55.94 184 SER A C 1
ATOM 1486 O O . SER A 1 184 ? -6.787 29.067 -29.991 1.00 55.94 184 SER A O 1
ATOM 1488 N N . ALA A 1 185 ? -6.665 28.954 -27.762 1.00 62.12 185 ALA A N 1
ATOM 1489 C CA . ALA A 1 185 ? -6.208 27.563 -27.774 1.00 62.12 185 ALA A CA 1
ATOM 1490 C C . ALA A 1 185 ? -7.351 26.594 -28.135 1.00 62.12 185 ALA A C 1
ATOM 1492 O O . ALA A 1 185 ? -8.506 26.805 -27.766 1.00 62.12 185 ALA A O 1
ATOM 1493 N N . SER A 1 186 ? -7.027 25.512 -28.851 1.00 72.62 186 SER A N 1
ATOM 1494 C CA . SER A 1 186 ? -7.966 24.401 -29.058 1.00 72.62 186 SER A CA 1
ATOM 1495 C C . SER A 1 186 ? -8.078 23.556 -27.784 1.00 72.62 186 SER A C 1
ATOM 1497 O O . SER A 1 186 ? -7.057 23.368 -27.122 1.00 72.62 186 SER A O 1
ATOM 1499 N N . PRO A 1 187 ? -9.264 23.004 -27.460 1.00 79.44 187 PRO A N 1
ATOM 1500 C CA . PRO A 1 187 ? -9.416 22.096 -26.329 1.00 79.44 187 PRO A CA 1
ATOM 1501 C C . PRO A 1 187 ? -8.459 20.904 -26.396 1.00 79.44 187 PRO A C 1
ATOM 1503 O O . PRO A 1 187 ? -8.343 20.245 -27.433 1.00 79.44 187 PRO A O 1
ATOM 1506 N N . ASP A 1 188 ? -7.817 20.613 -25.270 1.00 85.94 188 ASP A N 1
ATOM 1507 C CA . ASP A 1 188 ? -6.967 19.446 -25.039 1.00 85.94 188 ASP A CA 1
ATOM 1508 C C . ASP A 1 188 ? -7.365 18.718 -23.738 1.00 85.94 188 ASP A C 1
ATOM 1510 O O . ASP A 1 188 ? -8.295 19.129 -23.039 1.00 85.94 188 ASP A O 1
ATOM 1514 N N . PHE A 1 189 ? -6.669 17.633 -23.381 1.00 92.31 189 PHE A N 1
ATOM 1515 C CA . PHE A 1 189 ? -6.983 16.884 -22.157 1.00 92.31 189 PHE A CA 1
ATOM 1516 C C . PHE A 1 189 ? -6.906 17.746 -20.895 1.00 92.31 189 PHE A C 1
ATOM 1518 O O . PHE A 1 189 ? -7.700 17.548 -19.978 1.00 92.31 189 PHE A O 1
ATOM 1525 N N . SER A 1 190 ? -5.973 18.700 -20.839 1.00 89.69 190 SER A N 1
ATOM 1526 C CA . SER A 1 190 ? -5.792 19.570 -19.676 1.00 89.69 190 SER A CA 1
ATOM 1527 C C . SER A 1 190 ? -6.964 20.541 -19.504 1.00 89.69 190 SER A C 1
ATOM 1529 O O . SER A 1 190 ? -7.321 20.886 -18.372 1.00 89.69 190 SER A O 1
ATOM 1531 N N . SER A 1 191 ? -7.607 20.933 -20.607 1.00 87.88 191 SER A N 1
ATOM 1532 C CA . SER A 1 191 ? -8.815 21.755 -20.582 1.00 87.88 191 SER A CA 1
ATOM 1533 C C . SER A 1 191 ? -10.025 20.988 -20.031 1.00 87.88 191 SER A C 1
ATOM 1535 O O . SER A 1 191 ? -10.755 21.521 -19.196 1.00 87.88 191 SER A O 1
ATOM 1537 N N . ASP A 1 192 ? -10.166 19.699 -20.366 1.00 91.38 192 ASP A N 1
ATOM 1538 C CA . ASP A 1 192 ? -11.192 18.823 -19.779 1.00 91.38 192 ASP A CA 1
ATOM 1539 C C . ASP A 1 192 ? -10.970 18.619 -18.270 1.00 91.38 192 ASP A C 1
ATOM 1541 O O . ASP A 1 192 ? -11.927 18.611 -17.491 1.00 91.38 192 ASP A O 1
ATOM 1545 N N . ILE A 1 193 ? -9.710 18.521 -17.821 1.00 94.75 193 ILE A N 1
ATOM 1546 C CA . ILE A 1 193 ? -9.374 18.451 -16.387 1.00 94.75 193 ILE A CA 1
ATOM 1547 C C . ILE A 1 193 ? -9.829 19.698 -15.630 1.00 94.75 193 ILE A C 1
ATOM 1549 O O . ILE A 1 193 ? -10.343 19.580 -14.514 1.00 94.75 193 ILE A O 1
ATOM 1553 N N . TYR A 1 194 ? -9.685 20.877 -16.229 1.00 91.50 194 TYR A N 1
ATOM 1554 C CA . TYR A 1 194 ? -10.156 22.114 -15.617 1.00 91.50 194 TYR A CA 1
ATOM 1555 C C . TYR A 1 194 ? -11.676 22.133 -15.479 1.00 91.50 194 TYR A C 1
ATOM 1557 O O . TYR A 1 194 ? -12.195 22.403 -14.394 1.00 91.50 194 TYR A O 1
ATOM 1565 N N . SER A 1 195 ? -12.396 21.768 -16.542 1.00 91.06 195 SER A N 1
ATOM 1566 C CA . SER A 1 195 ? -13.857 21.688 -16.512 1.00 91.06 195 SER A CA 1
ATOM 1567 C C . SER A 1 195 ? -14.359 20.680 -15.470 1.00 91.06 195 SER A C 1
ATOM 1569 O O . SER A 1 195 ? -15.308 20.969 -14.740 1.00 91.06 195 SER A O 1
ATOM 1571 N N . LEU A 1 196 ? -13.682 19.536 -15.312 1.00 95.12 196 LEU A N 1
ATOM 1572 C CA . LEU A 1 196 ? -13.952 18.579 -14.230 1.00 95.12 196 LEU A CA 1
ATOM 1573 C C . LEU A 1 196 ? -13.711 19.185 -12.837 1.00 95.12 196 LEU A C 1
ATOM 1575 O O . LEU A 1 196 ? -14.489 18.923 -11.918 1.00 95.12 196 LEU A O 1
ATOM 1579 N N . GLY A 1 197 ? -12.682 20.023 -12.679 1.00 91.88 197 GLY A N 1
ATOM 1580 C CA . GLY A 1 197 ? -12.438 20.800 -11.461 1.00 91.88 197 GLY A CA 1
ATOM 1581 C C . GLY A 1 197 ? -13.582 21.768 -11.145 1.00 91.88 197 GLY A C 1
ATOM 1582 O O . GLY A 1 197 ? -14.047 21.825 -10.004 1.00 91.88 197 GLY A O 1
ATOM 1583 N N . CYS A 1 198 ? -14.094 22.473 -12.161 1.00 89.38 198 CYS A N 1
ATOM 1584 C CA . CYS A 1 198 ? -15.246 23.369 -12.029 1.00 89.38 198 CYS A CA 1
ATOM 1585 C C . CYS A 1 198 ? -16.510 22.612 -11.610 1.00 89.38 198 CYS A C 1
ATOM 1587 O O . CYS A 1 198 ? -17.205 23.042 -10.686 1.00 89.38 198 CYS A O 1
ATOM 1589 N N . ILE A 1 199 ? -16.786 21.463 -12.238 1.00 92.38 199 ILE A N 1
ATOM 1590 C CA . ILE A 1 199 ? -17.923 20.613 -11.868 1.00 92.38 199 ILE A CA 1
ATOM 1591 C C . ILE A 1 199 ? -17.772 20.112 -10.436 1.00 92.38 199 ILE A C 1
ATOM 1593 O O . ILE A 1 199 ? -18.725 20.214 -9.668 1.00 92.38 199 ILE A O 1
ATOM 1597 N N . PHE A 1 200 ? -16.598 19.617 -10.037 1.00 93.50 200 PHE A N 1
ATOM 1598 C CA . PHE A 1 200 ? -16.420 19.118 -8.676 1.00 93.50 200 PHE A CA 1
ATOM 1599 C C . PHE A 1 200 ? -16.628 20.222 -7.639 1.00 93.50 200 PHE A C 1
ATOM 1601 O O . PHE A 1 200 ? -17.338 20.022 -6.655 1.00 93.50 200 PHE A O 1
ATOM 1608 N N . PHE A 1 201 ? -16.077 21.410 -7.888 1.00 87.62 201 PHE A N 1
ATOM 1609 C CA . PHE A 1 201 ? -16.298 22.571 -7.036 1.00 87.62 201 PHE A CA 1
ATOM 1610 C C . PHE A 1 201 ? -17.788 22.922 -6.923 1.00 87.62 201 PHE A C 1
ATOM 1612 O O . PHE A 1 201 ? -18.283 23.162 -5.818 1.00 87.62 201 PHE A O 1
ATOM 1619 N N . MET A 1 202 ? -18.527 22.893 -8.035 1.00 86.94 202 MET A N 1
ATOM 1620 C CA . MET A 1 202 ? -19.962 23.165 -8.026 1.00 86.94 202 MET A CA 1
ATOM 1621 C C . MET A 1 202 ? -20.765 22.080 -7.315 1.00 86.94 202 MET A C 1
ATOM 1623 O O . MET A 1 202 ? -21.671 22.397 -6.548 1.00 86.94 202 MET A O 1
ATOM 1627 N N . LEU A 1 203 ? -20.422 20.803 -7.494 1.00 90.88 203 LEU A N 1
ATOM 1628 C CA . LEU A 1 203 ? -21.057 19.720 -6.745 1.00 90.88 203 LEU A CA 1
ATOM 1629 C C . LEU A 1 203 ? -20.883 19.904 -5.240 1.00 90.88 203 LEU A C 1
ATOM 1631 O O . LEU A 1 203 ? -21.764 19.512 -4.487 1.00 90.88 203 LEU A O 1
ATOM 1635 N N . LEU A 1 204 ? -19.785 20.511 -4.796 1.00 87.62 204 LEU A N 1
ATOM 1636 C CA . LEU A 1 204 ? -19.508 20.740 -3.381 1.00 87.62 204 LEU A CA 1
ATOM 1637 C C . LEU A 1 204 ? -20.175 21.994 -2.821 1.00 87.62 204 LEU A C 1
ATOM 1639 O O . LEU A 1 204 ? -20.612 21.990 -1.673 1.00 87.62 204 LEU A O 1
ATOM 1643 N N . THR A 1 205 ? -20.241 23.066 -3.607 1.00 81.81 205 THR A N 1
ATOM 1644 C CA . THR A 1 205 ? -20.600 24.403 -3.102 1.00 81.81 205 THR A CA 1
ATOM 1645 C C . THR A 1 205 ? -21.937 24.920 -3.633 1.00 81.81 205 THR A C 1
ATOM 1647 O O . THR A 1 205 ? -22.530 25.818 -3.041 1.00 81.81 205 THR A O 1
ATOM 1650 N N . GLY A 1 206 ? -22.431 24.353 -4.736 1.00 80.56 206 GLY A N 1
ATOM 1651 C CA . GLY A 1 206 ? -23.552 24.887 -5.510 1.00 80.56 206 GLY A CA 1
ATOM 1652 C C . GLY A 1 206 ? -23.219 26.171 -6.280 1.00 80.56 206 GLY A C 1
ATOM 1653 O O . GLY A 1 206 ? -24.106 26.735 -6.910 1.00 80.56 206 GLY A O 1
ATOM 1654 N N . GLU A 1 207 ? -21.967 26.636 -6.234 1.00 77.81 207 GLU A N 1
ATOM 1655 C CA . GLU A 1 207 ? -21.464 27.839 -6.906 1.00 77.81 207 GLU A CA 1
ATOM 1656 C C . GLU A 1 207 ? -20.312 27.458 -7.859 1.00 77.81 207 GLU A C 1
ATOM 1658 O O . GLU A 1 207 ? -19.710 26.394 -7.719 1.00 77.81 207 GLU A O 1
ATOM 1663 N N . LEU A 1 208 ? -19.969 28.302 -8.838 1.00 78.12 208 LEU A N 1
ATOM 1664 C CA . LEU A 1 208 ? -18.749 28.105 -9.638 1.00 78.12 208 LEU A CA 1
ATOM 1665 C C . LEU A 1 208 ? -17.511 28.609 -8.882 1.00 78.12 208 LEU A C 1
ATOM 1667 O O . LEU A 1 208 ? -17.633 29.509 -8.044 1.00 78.12 208 LEU A O 1
ATOM 1671 N N . PRO A 1 209 ? -16.297 28.127 -9.222 1.00 70.12 209 PRO A N 1
ATOM 1672 C CA . PRO A 1 209 ? -15.061 28.543 -8.547 1.00 70.12 209 PRO A CA 1
ATOM 1673 C C . PRO A 1 209 ? -14.768 30.051 -8.593 1.00 70.12 209 PRO A C 1
ATOM 1675 O O . PRO A 1 209 ? -13.995 30.541 -7.768 1.00 70.12 209 PRO A O 1
ATOM 1678 N N . TYR A 1 210 ? -15.381 30.777 -9.533 1.00 67.50 210 TYR A N 1
ATOM 1679 C CA . TYR A 1 210 ? -15.181 32.212 -9.770 1.00 67.50 210 TYR A CA 1
ATOM 1680 C C . TYR A 1 210 ? -16.497 33.022 -9.735 1.00 67.50 210 TYR A C 1
ATOM 1682 O O . TYR A 1 210 ? -16.564 34.107 -10.301 1.00 67.50 210 TYR A O 1
ATOM 1690 N N . GLY A 1 211 ? -17.555 32.518 -9.080 1.00 58.59 211 GLY A N 1
ATOM 1691 C CA . GLY A 1 211 ? -18.803 33.274 -8.865 1.00 58.59 211 GLY A CA 1
ATOM 1692 C C . GLY A 1 211 ? -19.925 32.987 -9.874 1.00 58.59 211 GLY A C 1
ATOM 1693 O O . GLY A 1 211 ? -20.081 31.857 -10.317 1.00 58.59 211 GLY A O 1
ATOM 1694 N N . SER A 1 212 ? -20.781 33.965 -10.189 1.00 54.88 212 SER A N 1
ATOM 1695 C CA . SER A 1 212 ? -21.886 33.766 -11.150 1.00 54.88 212 SER A CA 1
ATOM 1696 C C . SER A 1 212 ? -21.376 33.670 -12.602 1.00 54.88 212 SER A C 1
ATOM 1698 O O . SER A 1 212 ? -20.259 34.097 -12.875 1.00 54.88 212 SER A O 1
ATOM 1700 N N . GLU A 1 213 ? -22.164 33.160 -13.563 1.00 48.03 213 GLU A N 1
ATOM 1701 C CA . GLU A 1 213 ? -21.778 33.123 -14.998 1.00 48.03 213 GLU A CA 1
ATOM 1702 C C . GLU A 1 213 ? -21.290 34.495 -15.524 1.00 48.03 213 GLU A C 1
ATOM 1704 O O . GLU A 1 213 ? -20.360 34.568 -16.332 1.00 48.03 213 GLU A O 1
ATOM 1709 N N . ALA A 1 214 ? -21.875 35.594 -15.028 1.00 44.38 214 ALA A N 1
ATOM 1710 C CA . ALA A 1 214 ? -21.481 36.958 -15.380 1.00 44.38 214 ALA A CA 1
ATOM 1711 C C . ALA A 1 214 ? -20.124 37.367 -14.769 1.00 44.38 214 ALA A C 1
ATOM 1713 O O . ALA A 1 214 ? -19.354 38.074 -15.421 1.00 44.38 214 ALA A O 1
ATOM 1714 N N . ASP A 1 215 ? -19.804 36.879 -13.566 1.00 44.41 215 ASP A N 1
ATOM 1715 C CA . ASP A 1 215 ? -18.547 37.158 -12.859 1.00 44.41 215 ASP A CA 1
ATOM 1716 C C . ASP A 1 215 ? -17.403 36.254 -13.337 1.00 44.41 215 ASP A C 1
ATOM 1718 O O . ASP A 1 215 ? -16.278 36.722 -13.498 1.00 44.41 215 ASP A O 1
ATOM 1722 N N . ALA A 1 216 ? -17.691 34.990 -13.661 1.00 43.72 216 ALA A N 1
ATOM 1723 C CA . ALA A 1 216 ? -16.700 34.011 -14.101 1.00 43.72 216 ALA A CA 1
ATOM 1724 C C . ALA A 1 216 ? -15.995 34.454 -15.393 1.00 43.72 216 ALA A C 1
ATOM 1726 O O . ALA A 1 216 ? -14.771 34.393 -15.486 1.00 43.72 216 ALA A O 1
ATOM 1727 N N . SER A 1 217 ? -16.739 34.993 -16.367 1.00 46.12 217 SER A N 1
ATOM 1728 C CA . SER A 1 217 ? -16.152 35.493 -17.620 1.00 46.12 217 SER A CA 1
ATOM 1729 C C . SER A 1 217 ? -15.250 36.726 -17.430 1.00 46.12 217 SER A C 1
ATOM 1731 O O . SER A 1 217 ? -14.284 36.901 -18.176 1.00 46.12 217 SER A O 1
ATOM 1733 N N . GLY A 1 218 ? -15.540 37.566 -16.428 1.00 44.38 218 GLY A N 1
ATOM 1734 C CA . GLY A 1 218 ? -14.783 38.776 -16.101 1.00 44.38 218 GLY A CA 1
ATOM 1735 C C . GLY A 1 218 ? -13.586 38.523 -15.179 1.00 44.38 218 GLY A C 1
ATOM 1736 O O . GLY A 1 218 ? -12.523 39.103 -15.393 1.00 44.38 218 GLY A O 1
ATOM 1737 N N . GLU A 1 219 ? -13.722 37.640 -14.186 1.00 44.97 219 GLU A N 1
ATOM 1738 C CA . GLU A 1 219 ? -12.637 37.265 -13.275 1.00 44.97 219 GLU A CA 1
ATOM 1739 C C . GLU A 1 219 ? -11.631 36.320 -13.933 1.00 44.97 219 GLU A C 1
ATOM 1741 O O . GLU A 1 219 ? -10.432 36.568 -13.826 1.00 44.97 219 GLU A O 1
ATOM 1746 N N . ILE A 1 220 ? -12.068 35.308 -14.695 1.00 47.91 220 ILE A N 1
ATOM 1747 C CA . ILE A 1 220 ? -11.142 34.412 -15.410 1.00 47.91 220 ILE A CA 1
ATOM 1748 C C . ILE A 1 220 ? -10.323 35.213 -16.438 1.00 47.91 220 ILE A C 1
ATOM 1750 O O . ILE A 1 220 ? -9.100 35.082 -16.478 1.00 47.91 220 ILE A O 1
ATOM 1754 N N . ARG A 1 221 ? -10.945 36.152 -17.175 1.00 41.28 221 ARG A N 1
ATOM 1755 C CA . ARG A 1 221 ? -10.217 37.097 -18.051 1.00 41.28 221 ARG A CA 1
ATOM 1756 C C . ARG A 1 221 ? -9.260 38.028 -17.300 1.00 41.28 221 ARG A C 1
ATOM 1758 O O . ARG A 1 221 ? -8.248 38.406 -17.880 1.00 41.28 221 ARG A O 1
ATOM 1765 N N . ARG A 1 222 ? -9.548 38.390 -16.043 1.00 40.88 222 ARG A N 1
ATOM 1766 C CA . ARG A 1 222 ? -8.679 39.218 -15.178 1.00 40.88 222 ARG A CA 1
ATOM 1767 C C . ARG A 1 222 ? -7.513 38.459 -14.541 1.00 40.88 222 ARG A C 1
ATOM 1769 O O . ARG A 1 222 ? -6.575 39.114 -14.101 1.00 40.88 222 ARG A O 1
ATOM 1776 N N . TYR A 1 223 ? -7.547 37.125 -14.483 1.00 44.59 223 TYR A N 1
ATOM 1777 C CA . TYR A 1 223 ? -6.451 36.294 -13.952 1.00 44.59 223 TYR A CA 1
ATOM 1778 C C . TYR A 1 223 ? -5.445 35.826 -15.016 1.00 44.59 223 TYR A C 1
ATOM 1780 O O . TYR A 1 223 ? -4.331 35.435 -14.674 1.00 44.59 223 TYR A O 1
ATOM 1788 N N . ILE A 1 224 ? -5.820 35.898 -16.294 1.00 42.31 224 ILE A N 1
ATOM 1789 C CA . ILE A 1 224 ? -4.972 35.586 -17.455 1.00 42.31 224 ILE A CA 1
ATOM 1790 C C . ILE A 1 224 ? -3.965 36.701 -17.869 1.00 42.31 224 ILE A C 1
ATOM 1792 O O . ILE A 1 224 ? -3.044 36.398 -18.627 1.00 42.31 224 ILE A O 1
ATOM 1796 N N . PRO A 1 225 ? -3.986 37.954 -17.367 1.00 35.06 225 PRO A N 1
ATOM 1797 C CA . PRO A 1 225 ? -2.961 38.928 -17.693 1.00 35.06 225 PRO A CA 1
ATOM 1798 C C . PRO A 1 225 ? -1.890 39.055 -16.593 1.00 35.06 225 PRO A C 1
ATOM 1800 O O . PRO A 1 225 ? -2.154 39.636 -15.545 1.00 35.06 225 PRO A O 1
ATOM 1803 N N . ASN A 1 226 ? -0.660 38.595 -16.876 1.00 34.19 226 ASN A N 1
ATOM 1804 C CA . ASN A 1 226 ? 0.618 38.896 -16.177 1.00 34.19 226 ASN A CA 1
ATOM 1805 C C . ASN A 1 226 ? 1.198 37.881 -15.176 1.00 34.19 226 ASN A C 1
ATOM 1807 O O . ASN A 1 226 ? 1.427 38.211 -14.010 1.00 34.19 226 ASN A O 1
ATOM 1811 N N . VAL A 1 227 ? 1.623 36.699 -15.640 1.00 32.47 227 VAL A N 1
ATOM 1812 C CA . VAL A 1 227 ? 2.657 35.928 -14.918 1.00 32.47 227 VAL A CA 1
ATOM 1813 C C . VAL A 1 227 ? 3.820 35.560 -15.846 1.00 32.47 227 VAL A C 1
ATOM 1815 O O . VAL A 1 227 ? 3.717 34.677 -16.690 1.00 32.47 227 VAL A O 1
ATOM 1818 N N . ARG A 1 228 ? 4.962 36.235 -15.645 1.00 27.91 228 ARG A N 1
ATOM 1819 C CA . ARG A 1 228 ? 6.279 35.933 -16.238 1.00 27.91 228 ARG A CA 1
ATOM 1820 C C . ARG A 1 228 ? 7.028 34.917 -15.353 1.00 27.91 228 ARG A C 1
ATOM 1822 O O . ARG A 1 228 ? 7.142 35.113 -14.142 1.00 27.91 228 ARG A O 1
ATOM 1829 N N . ILE A 1 229 ? 7.561 33.847 -15.948 1.00 29.23 229 ILE A N 1
ATOM 1830 C CA . ILE A 1 229 ? 8.189 32.692 -15.266 1.00 29.23 229 ILE A CA 1
ATOM 1831 C C . ILE A 1 229 ? 9.705 32.926 -15.037 1.00 29.23 229 ILE A C 1
ATOM 1833 O O . ILE A 1 229 ? 10.403 33.230 -16.004 1.00 29.23 229 ILE A O 1
ATOM 1837 N N . PRO A 1 230 ? 10.283 32.734 -13.826 1.00 27.77 230 PRO A N 1
ATOM 1838 C CA . PRO A 1 230 ? 11.735 32.644 -13.639 1.00 27.77 230 PRO A CA 1
ATOM 1839 C C . PRO A 1 230 ? 12.269 31.207 -13.814 1.00 27.77 230 PRO A C 1
ATOM 1841 O O . PRO A 1 230 ? 11.628 30.232 -13.422 1.00 27.77 230 PRO A O 1
ATOM 1844 N N . SER A 1 231 ? 13.478 31.092 -14.379 1.00 32.47 231 SER A N 1
ATOM 1845 C CA . SER A 1 231 ? 14.110 29.842 -14.836 1.00 32.47 231 SER A CA 1
ATOM 1846 C C . SER A 1 231 ? 14.591 28.873 -13.739 1.00 32.47 231 SER A C 1
ATOM 1848 O O . SER A 1 231 ? 14.919 29.259 -12.619 1.00 32.47 231 SER A O 1
ATOM 1850 N N . ALA A 1 232 ? 14.720 27.605 -14.136 1.00 34.78 232 ALA A N 1
ATOM 1851 C CA . ALA A 1 232 ? 14.839 26.368 -13.358 1.00 34.78 232 ALA A CA 1
ATOM 1852 C C . ALA A 1 232 ? 16.078 26.142 -12.449 1.00 34.78 232 ALA A C 1
ATOM 1854 O O . ALA A 1 232 ? 16.363 24.992 -12.120 1.00 34.78 232 ALA A O 1
ATOM 1855 N N . LYS A 1 233 ? 16.825 27.166 -12.005 1.00 32.22 233 LYS A N 1
ATOM 1856 C CA . LYS A 1 233 ? 18.096 26.953 -11.266 1.00 32.22 233 LYS A CA 1
ATOM 1857 C C . LYS A 1 233 ? 18.071 27.126 -9.738 1.00 32.22 233 LYS A C 1
ATOM 1859 O O . LYS A 1 233 ? 19.097 26.889 -9.115 1.00 32.22 233 LYS A O 1
ATOM 1864 N N . GLU A 1 234 ? 16.929 27.431 -9.114 1.00 32.78 234 GLU A N 1
ATOM 1865 C CA . GLU A 1 234 ? 16.847 27.680 -7.652 1.00 32.78 234 GLU A CA 1
ATOM 1866 C C . GLU A 1 234 ? 15.753 26.877 -6.906 1.00 32.78 234 GLU A C 1
ATOM 1868 O O . GLU A 1 234 ? 15.203 27.340 -5.912 1.00 32.78 234 GLU A O 1
ATOM 1873 N N . ARG A 1 235 ? 15.403 25.654 -7.340 1.00 38.31 235 ARG A N 1
ATOM 1874 C CA . ARG A 1 235 ? 14.359 24.826 -6.678 1.00 38.31 235 ARG A CA 1
ATOM 1875 C C . ARG A 1 235 ? 14.866 23.546 -6.007 1.00 38.31 235 ARG A C 1
ATOM 1877 O O . ARG A 1 235 ? 14.239 22.499 -6.113 1.00 38.31 235 ARG A O 1
ATOM 1884 N N . PHE A 1 236 ? 15.955 23.632 -5.255 1.00 31.56 236 PHE A N 1
ATOM 1885 C CA . PHE A 1 236 ? 16.263 22.615 -4.250 1.00 31.56 236 PHE A CA 1
ATOM 1886 C C . PHE A 1 236 ? 16.563 23.304 -2.925 1.00 31.56 236 PHE A C 1
ATOM 1888 O O . PHE A 1 236 ? 17.597 23.948 -2.812 1.00 31.56 236 PHE A O 1
ATOM 1895 N N . VAL A 1 237 ? 15.625 23.188 -1.971 1.00 26.73 237 VAL A N 1
ATOM 1896 C CA . VAL A 1 237 ? 15.795 23.088 -0.503 1.00 26.73 237 VAL A CA 1
ATOM 1897 C C . VAL A 1 237 ? 14.468 23.461 0.198 1.00 26.73 237 VAL A C 1
ATOM 1899 O O . VAL A 1 237 ? 13.890 24.515 -0.039 1.00 26.73 237 VAL A O 1
ATOM 1902 N N . THR A 1 238 ? 14.035 22.584 1.116 1.00 27.81 238 THR A N 1
ATOM 1903 C CA . THR A 1 238 ? 13.006 22.720 2.183 1.00 27.81 238 THR A CA 1
ATOM 1904 C C . THR A 1 238 ? 11.513 22.462 1.891 1.00 27.81 238 THR A C 1
ATOM 1906 O O . THR A 1 238 ? 10.694 23.364 1.768 1.00 27.81 238 THR A O 1
ATOM 1909 N N . THR A 1 239 ? 11.129 21.182 2.001 1.00 32.78 239 THR A N 1
ATOM 1910 C CA . THR A 1 239 ? 9.747 20.657 2.093 1.00 32.78 239 THR A CA 1
ATOM 1911 C C . THR A 1 239 ? 9.275 20.441 3.547 1.00 32.78 239 THR A C 1
ATOM 1913 O O . THR A 1 239 ? 8.676 19.420 3.877 1.00 32.78 239 THR A O 1
ATOM 1916 N N . ARG A 1 240 ? 9.547 21.372 4.470 1.00 27.91 240 ARG A N 1
ATOM 1917 C CA . ARG A 1 240 ? 9.028 21.309 5.856 1.00 27.91 240 ARG A CA 1
ATOM 1918 C C . ARG A 1 240 ? 8.739 22.707 6.406 1.00 27.91 240 ARG A C 1
ATOM 1920 O O . ARG A 1 240 ? 9.584 23.259 7.098 1.00 27.91 240 ARG A O 1
ATOM 1927 N N . ARG A 1 241 ? 7.563 23.263 6.083 1.00 30.50 241 ARG A N 1
ATOM 1928 C CA . ARG A 1 241 ? 6.813 24.312 6.826 1.00 30.50 241 ARG A CA 1
ATOM 1929 C C . ARG A 1 241 ? 5.739 24.913 5.909 1.00 30.50 241 ARG A C 1
ATOM 1931 O O . ARG A 1 241 ? 6.013 25.919 5.281 1.00 30.50 241 ARG A O 1
ATOM 1938 N N . TYR A 1 242 ? 4.538 24.333 5.827 1.00 33.06 242 TYR A N 1
ATOM 1939 C CA . TYR A 1 242 ? 3.386 25.061 5.247 1.00 33.06 242 TYR A CA 1
ATOM 1940 C C . TYR A 1 242 ? 2.018 24.781 5.889 1.00 33.06 242 TYR A C 1
ATOM 1942 O O . TYR A 1 242 ? 1.049 25.428 5.525 1.00 33.06 242 TYR A O 1
ATOM 1950 N N . THR A 1 243 ? 1.921 23.944 6.927 1.00 30.31 243 THR A N 1
ATOM 1951 C CA . THR A 1 243 ? 0.689 23.840 7.739 1.00 30.31 243 THR A CA 1
ATOM 1952 C C . THR A 1 243 ? 0.682 24.764 8.967 1.00 30.31 243 THR A C 1
ATOM 1954 O O . THR A 1 243 ? -0.307 24.822 9.683 1.00 30.31 243 THR A O 1
ATOM 1957 N N . ALA A 1 244 ? 1.754 25.531 9.212 1.00 26.55 244 ALA A N 1
ATOM 1958 C CA . ALA A 1 244 ? 1.904 26.360 10.417 1.00 26.55 244 ALA A CA 1
ATOM 1959 C C . ALA A 1 244 ? 1.815 27.888 10.190 1.00 26.55 244 ALA A C 1
ATOM 1961 O O . ALA A 1 244 ? 2.057 28.642 11.126 1.00 26.55 244 ALA A O 1
ATOM 1962 N N . SER A 1 245 ? 1.471 28.375 8.990 1.00 28.97 245 SER A N 1
ATOM 1963 C CA . SER A 1 245 ? 1.440 29.822 8.683 1.00 28.97 245 SER A CA 1
ATOM 1964 C C . SER A 1 245 ? 0.068 30.372 8.272 1.00 28.97 245 SER A C 1
ATOM 1966 O O . SER A 1 245 ? 0.003 31.392 7.594 1.00 28.97 245 SER A O 1
ATOM 1968 N N . PHE A 1 246 ? -1.027 29.745 8.712 1.00 30.47 246 PHE A N 1
ATOM 1969 C CA . PHE A 1 246 ? -2.357 30.382 8.703 1.00 30.47 246 PHE A CA 1
ATOM 1970 C C . PHE A 1 246 ? -2.645 31.209 9.969 1.00 30.47 246 PHE A C 1
ATOM 1972 O O . PHE A 1 246 ? -3.710 31.807 10.092 1.00 30.47 246 PHE A O 1
ATOM 1979 N N . ALA A 1 247 ? -1.685 31.311 10.893 1.00 26.12 247 ALA A N 1
ATOM 1980 C CA . ALA A 1 247 ? -1.717 32.343 11.919 1.00 26.12 247 ALA A CA 1
ATOM 1981 C C . ALA A 1 247 ? -1.215 33.659 11.310 1.00 26.12 247 ALA A C 1
ATOM 1983 O O . ALA A 1 247 ? -0.038 33.778 10.965 1.00 26.12 247 ALA A O 1
ATOM 1984 N N . MET A 1 248 ? -2.109 34.644 11.190 1.00 28.84 248 MET A N 1
ATOM 1985 C CA . MET A 1 248 ? -1.732 36.033 10.941 1.00 28.84 248 MET A CA 1
ATOM 1986 C C . MET A 1 248 ? -0.648 36.447 11.946 1.00 28.84 248 MET A C 1
ATOM 1988 O O . MET A 1 248 ? -0.910 36.549 13.143 1.00 28.84 248 MET A O 1
ATOM 1992 N N . LYS A 1 249 ? 0.557 36.730 11.455 1.00 23.19 249 LYS A N 1
ATOM 1993 C CA . LYS A 1 249 ? 1.399 37.769 12.043 1.00 23.19 249 LYS A CA 1
ATOM 1994 C C . LYS A 1 249 ? 1.430 38.926 11.058 1.00 23.19 249 LYS A C 1
ATOM 1996 O O . LYS A 1 249 ? 1.740 38.735 9.885 1.00 23.19 249 LYS A O 1
ATOM 2001 N N . GLN A 1 250 ? 1.011 40.084 11.555 1.00 34.81 250 GLN A N 1
ATOM 2002 C CA . GLN A 1 250 ? 1.206 41.368 10.902 1.00 34.81 250 GLN A CA 1
ATOM 2003 C C . GLN A 1 250 ? 2.708 41.618 10.716 1.00 34.81 250 GLN A C 1
ATOM 2005 O O . GLN A 1 250 ? 3.492 41.309 11.611 1.00 34.81 250 GLN A O 1
ATOM 2010 N N . ASP A 1 251 ? 3.023 42.170 9.547 1.00 31.09 251 ASP A N 1
ATOM 2011 C CA . ASP A 1 251 ? 4.285 42.759 9.096 1.00 31.09 251 ASP A CA 1
ATOM 2012 C C . ASP A 1 251 ? 5.533 41.864 9.016 1.00 31.09 251 ASP A C 1
ATOM 2014 O O . ASP A 1 251 ? 6.176 41.527 10.002 1.00 31.09 251 ASP A O 1
ATOM 2018 N N . ASP A 1 252 ? 5.921 41.535 7.779 1.00 26.98 252 ASP A N 1
ATOM 2019 C CA . ASP A 1 252 ? 7.035 42.254 7.152 1.00 26.98 252 ASP A CA 1
ATOM 2020 C C . ASP A 1 252 ? 6.962 42.156 5.617 1.00 26.98 252 ASP A C 1
ATOM 2022 O O . ASP A 1 252 ? 6.540 41.159 5.025 1.00 26.98 252 ASP A O 1
ATOM 2026 N N . SER A 1 253 ? 7.317 43.258 4.968 1.00 37.38 253 SER A N 1
ATOM 2027 C CA . SER A 1 253 ? 7.242 43.487 3.527 1.00 37.38 253 SER A CA 1
ATOM 2028 C C . SER A 1 253 ? 8.151 42.561 2.699 1.00 37.38 253 SER A C 1
ATOM 2030 O O . SER A 1 253 ? 9.288 42.315 3.077 1.00 37.38 253 SER A O 1
ATOM 2032 N N . GLN A 1 254 ? 7.674 42.188 1.499 1.00 35.34 254 GLN A N 1
ATOM 2033 C CA . GLN A 1 254 ? 8.388 41.528 0.382 1.00 35.34 254 GLN A CA 1
ATOM 2034 C C . GLN A 1 254 ? 8.472 39.983 0.379 1.00 35.34 254 GLN A C 1
ATOM 2036 O O . GLN A 1 254 ? 9.533 39.394 0.541 1.00 35.34 254 GLN A O 1
ATOM 2041 N N . SER A 1 255 ? 7.380 39.300 0.005 1.00 29.34 255 SER A N 1
ATOM 2042 C CA . SER A 1 255 ? 7.472 38.058 -0.791 1.00 29.34 255 SER A CA 1
ATOM 2043 C C . SER A 1 255 ? 6.201 37.815 -1.629 1.00 29.34 255 SER A C 1
ATOM 2045 O O . SER A 1 255 ? 5.084 38.131 -1.224 1.00 29.34 255 SER A O 1
ATOM 2047 N N . LYS A 1 256 ? 6.400 37.340 -2.864 1.00 32.34 256 LYS A N 1
ATOM 2048 C CA . LYS A 1 256 ? 5.426 37.231 -3.967 1.00 32.34 256 LYS A CA 1
ATOM 2049 C C . LYS A 1 256 ? 4.292 36.231 -3.652 1.00 32.34 256 LYS A C 1
ATOM 2051 O O . LYS A 1 256 ? 4.565 35.062 -3.395 1.00 32.34 256 LYS A O 1
ATOM 2056 N N . LYS A 1 257 ? 3.027 36.673 -3.714 1.00 33.66 257 LYS A N 1
ATOM 2057 C CA . LYS A 1 257 ? 1.817 35.851 -3.492 1.00 33.66 257 LYS A CA 1
ATOM 2058 C C . LYS A 1 257 ? 1.474 35.011 -4.736 1.00 33.66 257 LYS A C 1
ATOM 2060 O O . LYS A 1 257 ? 1.302 35.573 -5.810 1.00 33.66 257 LYS A O 1
ATOM 2065 N N . LYS A 1 258 ? 1.328 33.688 -4.584 1.00 35.94 258 LYS A N 1
ATOM 2066 C CA . LYS A 1 258 ? 0.642 32.810 -5.557 1.00 35.94 258 LYS A CA 1
ATOM 2067 C C . LYS A 1 258 ? -0.877 33.052 -5.459 1.00 35.94 258 LYS A C 1
ATOM 2069 O O . LYS A 1 258 ? -1.393 33.089 -4.343 1.00 35.94 258 LYS A O 1
ATOM 2074 N N . SER A 1 259 ? -1.567 33.267 -6.581 1.00 44.56 259 SER A N 1
ATOM 2075 C CA . SER A 1 259 ? -3.022 33.494 -6.654 1.00 44.56 259 SER A CA 1
ATOM 2076 C C . SER A 1 259 ? -3.794 32.165 -6.685 1.00 44.56 259 SER A C 1
ATOM 2078 O O . SER A 1 259 ? -3.389 31.229 -7.365 1.00 44.56 259 SER A O 1
ATOM 2080 N N . TYR A 1 260 ? -4.900 32.080 -5.940 1.00 50.50 260 TYR A N 1
ATOM 2081 C CA . TYR A 1 260 ? -5.764 30.895 -5.816 1.00 50.50 260 TYR A CA 1
ATOM 2082 C C . TYR A 1 260 ? -7.198 31.240 -6.277 1.00 50.50 260 TYR A C 1
ATOM 2084 O O . TYR A 1 260 ? -7.565 32.414 -6.174 1.00 50.50 260 TYR A O 1
ATOM 2092 N N . PRO A 1 261 ? -8.022 30.276 -6.744 1.00 55.69 261 PRO A N 1
ATOM 2093 C CA . PRO A 1 261 ? -9.411 30.537 -7.142 1.00 55.69 261 PRO A CA 1
ATOM 2094 C C . PRO A 1 261 ? -10.216 31.147 -5.982 1.00 55.69 261 PRO A C 1
ATOM 2096 O O . PRO A 1 261 ? -10.208 30.607 -4.872 1.00 55.69 261 PRO A O 1
ATOM 2099 N N . ILE A 1 262 ? -10.904 32.270 -6.214 1.00 54.72 262 ILE A N 1
ATOM 2100 C CA . ILE A 1 262 ? -11.564 33.064 -5.157 1.00 54.72 262 ILE A CA 1
ATOM 2101 C C . ILE A 1 262 ? -12.641 32.259 -4.420 1.00 54.72 262 ILE A C 1
ATOM 2103 O O . ILE A 1 262 ? -12.715 32.306 -3.188 1.00 54.72 262 ILE A O 1
ATOM 2107 N N . GLY A 1 263 ? -13.427 31.456 -5.140 1.00 56.38 263 GLY A N 1
ATOM 2108 C CA . GLY A 1 263 ? -14.403 30.551 -4.537 1.00 56.38 263 GLY A CA 1
ATOM 2109 C C . GLY A 1 263 ? -13.735 29.523 -3.624 1.00 56.38 263 GLY A C 1
ATOM 2110 O O . GLY A 1 263 ? -14.191 29.293 -2.505 1.00 56.38 263 GLY A O 1
ATOM 2111 N N . LEU A 1 264 ? -12.592 28.966 -4.029 1.00 58.97 264 LEU A N 1
ATOM 2112 C CA . LEU A 1 264 ? -11.856 28.009 -3.206 1.00 58.97 264 LEU A CA 1
ATOM 2113 C C . LEU A 1 264 ? -11.323 28.646 -1.923 1.00 58.97 264 LEU A C 1
ATOM 2115 O O . LEU A 1 264 ? -11.368 28.008 -0.881 1.00 58.97 264 LEU A O 1
ATOM 2119 N N . LEU A 1 265 ? -10.911 29.915 -1.949 1.00 57.72 265 LEU A N 1
ATOM 2120 C CA . LEU A 1 265 ? -10.533 30.643 -0.733 1.00 57.72 265 LEU A CA 1
ATOM 2121 C C . LEU A 1 265 ? -11.730 30.826 0.215 1.00 57.72 265 LEU A C 1
ATOM 2123 O O . LEU A 1 265 ? -11.584 30.632 1.423 1.00 57.72 265 LEU A O 1
ATOM 2127 N N . ARG A 1 266 ? -12.923 31.112 -0.322 1.00 59.41 266 ARG A N 1
ATOM 2128 C CA . ARG A 1 266 ? -14.165 31.290 0.453 1.00 59.41 266 ARG A CA 1
ATOM 2129 C C . ARG A 1 266 ? -14.612 30.002 1.148 1.00 59.41 266 ARG A C 1
ATOM 2131 O O . ARG A 1 266 ? -15.006 30.042 2.312 1.00 59.41 266 ARG A O 1
ATOM 2138 N N . PHE A 1 267 ? -14.518 28.871 0.451 1.00 61.94 267 PHE A N 1
ATOM 2139 C CA . PHE A 1 267 ? -14.958 27.566 0.953 1.00 61.94 267 PHE A CA 1
ATOM 2140 C C . PHE A 1 267 ? -13.823 26.704 1.523 1.00 61.94 267 PHE A C 1
ATOM 2142 O O . PHE A 1 267 ? -14.106 25.649 2.089 1.00 61.94 267 PHE A O 1
ATOM 2149 N N . SER A 1 268 ? -12.563 27.155 1.455 1.00 58.22 268 SER A N 1
ATOM 2150 C CA . SER A 1 268 ? -11.391 26.417 1.966 1.00 58.22 268 SER A CA 1
ATOM 2151 C C . SER A 1 268 ? -11.535 26.033 3.435 1.00 58.22 268 SER A C 1
ATOM 2153 O O . SER A 1 268 ? -11.180 24.930 3.815 1.00 58.22 268 SER A O 1
ATOM 2155 N N . SER A 1 269 ? -12.139 26.902 4.249 1.00 53.50 269 SER A N 1
ATOM 2156 C CA . SER A 1 269 ? -12.403 26.626 5.668 1.00 53.50 269 SER A CA 1
ATOM 2157 C C . SER A 1 269 ? -13.489 25.568 5.926 1.00 53.50 269 SER A C 1
ATOM 2159 O O . SER A 1 269 ? -13.603 25.083 7.047 1.00 53.50 269 SER A O 1
ATOM 2161 N N . SER A 1 270 ? -14.297 25.231 4.916 1.00 60.56 270 SER A N 1
ATOM 2162 C CA . SER A 1 270 ? -15.415 24.276 5.002 1.00 60.56 270 SER A CA 1
ATOM 2163 C C . SER A 1 270 ? -15.178 22.962 4.252 1.00 60.56 270 SER A C 1
ATOM 2165 O O . SER A 1 270 ? -15.958 22.024 4.408 1.00 60.56 270 SER A O 1
ATOM 2167 N N . LEU A 1 271 ? -14.131 22.893 3.426 1.00 71.56 271 LEU A N 1
ATOM 2168 C CA . LEU A 1 271 ? -13.761 21.716 2.644 1.00 71.56 271 LEU A CA 1
ATOM 2169 C C . LEU A 1 271 ? -12.488 21.084 3.231 1.00 71.56 271 LEU A C 1
ATOM 2171 O O . LEU A 1 271 ? -11.604 21.817 3.663 1.00 71.56 271 LEU A O 1
ATOM 2175 N N . PRO A 1 272 ? -12.344 19.745 3.216 1.00 72.00 272 PRO A N 1
ATOM 2176 C CA . PRO A 1 272 ? -11.092 19.093 3.600 1.00 72.00 272 PRO A CA 1
ATOM 2177 C C . PRO A 1 272 ? -9.881 19.624 2.834 1.00 72.00 272 PRO A C 1
ATOM 2179 O O . PRO A 1 272 ? -9.951 19.752 1.611 1.00 72.00 272 PRO A O 1
ATOM 2182 N N . ASP A 1 273 ? -8.731 19.748 3.500 1.00 70.75 273 ASP A N 1
ATOM 2183 C CA . ASP A 1 273 ? -7.455 20.079 2.846 1.00 70.75 273 ASP A CA 1
ATOM 2184 C C . ASP A 1 273 ? -7.127 19.177 1.637 1.00 70.75 273 ASP A C 1
ATOM 2186 O O . ASP A 1 273 ? -6.675 19.701 0.615 1.00 70.75 273 ASP A O 1
ATOM 2190 N N . PRO A 1 274 ? -7.385 17.849 1.664 1.00 74.31 274 PRO A N 1
ATOM 2191 C CA . PRO A 1 274 ? -7.204 17.014 0.477 1.00 74.31 274 PRO A CA 1
ATOM 2192 C C . PRO A 1 274 ? -8.100 17.405 -0.703 1.00 74.31 274 PRO A C 1
ATOM 2194 O O . PRO A 1 274 ? -7.651 17.384 -1.847 1.00 74.31 274 PRO A O 1
ATOM 2197 N N . VAL A 1 275 ? -9.347 17.808 -0.438 1.00 79.75 275 VAL A N 1
ATOM 2198 C CA . VAL A 1 275 ? -10.297 18.246 -1.477 1.00 79.75 275 VAL A CA 1
ATOM 2199 C C . VAL A 1 275 ? -9.860 19.581 -2.044 1.00 79.75 275 VAL A C 1
ATOM 2201 O O . VAL A 1 275 ? -9.850 19.754 -3.257 1.00 79.75 275 VAL A O 1
ATOM 2204 N N . VAL A 1 276 ? -9.436 20.502 -1.177 1.00 78.19 276 VAL A N 1
ATOM 2205 C CA . VAL A 1 276 ? -8.868 21.787 -1.590 1.00 78.19 276 VAL A CA 1
ATOM 2206 C C . VAL A 1 276 ? -7.633 21.554 -2.458 1.00 78.19 276 VAL A C 1
ATOM 2208 O O . VAL A 1 276 ? -7.525 22.149 -3.521 1.00 78.19 276 VAL A O 1
ATOM 2211 N N . THR A 1 277 ? -6.743 20.639 -2.074 1.00 79.19 277 THR A N 1
ATOM 2212 C CA . THR A 1 277 ? -5.537 20.311 -2.852 1.00 79.19 277 THR A CA 1
ATOM 2213 C C . THR A 1 277 ? -5.885 19.724 -4.221 1.00 79.19 277 THR A C 1
ATOM 2215 O O . THR A 1 277 ? -5.334 20.154 -5.229 1.00 79.19 277 THR A O 1
ATOM 2218 N N . PHE A 1 278 ? -6.838 18.792 -4.279 1.00 86.81 278 PHE A N 1
ATOM 2219 C CA . PHE A 1 278 ? -7.313 18.218 -5.537 1.00 86.81 278 PHE A CA 1
ATOM 2220 C C . PHE A 1 278 ? -7.946 19.279 -6.453 1.00 86.81 278 PHE A C 1
ATOM 2222 O O . PHE A 1 278 ? -7.674 19.326 -7.654 1.00 86.81 278 PHE A O 1
ATOM 2229 N N . LEU A 1 279 ? -8.757 20.175 -5.885 1.00 85.81 279 LEU A N 1
ATOM 2230 C CA . LEU A 1 279 ? -9.346 21.299 -6.609 1.00 85.81 279 LEU A CA 1
ATOM 2231 C C . LEU A 1 279 ? -8.279 22.288 -7.086 1.00 85.81 279 LEU A C 1
ATOM 2233 O O . LEU A 1 279 ? -8.385 22.787 -8.195 1.00 85.81 279 LEU A O 1
ATOM 2237 N N . LEU A 1 280 ? -7.220 22.530 -6.310 1.00 80.19 280 LEU A N 1
ATOM 2238 C CA . LEU A 1 280 ? -6.093 23.364 -6.738 1.00 80.19 280 LEU A CA 1
ATOM 2239 C C . LEU A 1 280 ? -5.325 22.761 -7.912 1.00 80.19 280 LEU A C 1
ATOM 2241 O O . LEU A 1 280 ? -4.919 23.501 -8.802 1.00 80.19 280 LEU A O 1
ATOM 2245 N N . SER A 1 281 ? -5.136 21.441 -7.925 1.00 83.00 281 SER A N 1
ATOM 2246 C CA . SER A 1 281 ? -4.489 20.749 -9.042 1.00 83.00 281 SER A CA 1
ATOM 2247 C C . SER A 1 281 ? -5.364 20.730 -10.294 1.00 83.00 281 SER A C 1
ATOM 2249 O O . SER A 1 281 ? -4.854 20.883 -11.392 1.00 83.00 281 SER A O 1
ATOM 2251 N N . THR A 1 282 ? -6.682 20.579 -10.169 1.00 88.06 282 THR A N 1
ATOM 2252 C CA . THR A 1 282 ? -7.581 20.583 -11.340 1.00 88.06 282 THR A CA 1
ATOM 2253 C C . THR A 1 282 ? -7.848 21.992 -11.878 1.00 88.06 282 THR A C 1
ATOM 2255 O O . THR A 1 282 ? -7.847 22.190 -13.088 1.00 88.06 282 THR A O 1
ATOM 2258 N N . LEU A 1 283 ? -8.002 22.986 -10.998 1.00 86.38 283 LEU A N 1
ATOM 2259 C CA . LEU A 1 283 ? -8.289 24.389 -11.335 1.00 86.38 283 LEU A CA 1
ATOM 2260 C C . LEU A 1 283 ? -7.027 25.254 -11.508 1.00 86.38 283 LEU A C 1
ATOM 2262 O O . LEU A 1 283 ? -7.113 26.485 -11.476 1.00 86.38 283 LEU A O 1
ATOM 2266 N N . ALA A 1 284 ? -5.848 24.642 -11.656 1.00 82.31 284 ALA A N 1
ATOM 2267 C CA . ALA A 1 284 ? -4.614 25.386 -11.886 1.00 82.31 284 ALA A CA 1
ATOM 2268 C C . ALA A 1 284 ? -4.719 26.215 -13.177 1.00 82.31 284 ALA A C 1
ATOM 2270 O O . ALA A 1 284 ? -5.272 25.766 -14.181 1.00 82.31 284 ALA A O 1
ATOM 2271 N N . LEU A 1 285 ? -4.205 27.447 -13.162 1.00 77.56 285 LEU A N 1
ATOM 2272 C CA . LEU A 1 285 ? -4.306 28.332 -14.326 1.00 77.56 285 LEU A CA 1
ATOM 2273 C C . LEU A 1 285 ? -3.379 27.891 -15.466 1.00 77.56 285 LEU A C 1
ATOM 2275 O O . LEU A 1 285 ? -3.785 27.974 -16.619 1.00 77.56 285 LEU A O 1
ATOM 2279 N N . ASP A 1 286 ? -2.179 27.394 -15.146 1.00 78.75 286 ASP A N 1
ATOM 2280 C CA . ASP A 1 286 ? -1.262 26.808 -16.129 1.00 78.75 286 ASP A CA 1
ATOM 2281 C C . ASP A 1 286 ? -1.667 25.347 -16.414 1.00 78.75 286 ASP A C 1
ATOM 2283 O O . ASP A 1 286 ? -1.720 24.545 -15.473 1.00 78.75 286 ASP A O 1
ATOM 2287 N N . PRO A 1 287 ? -1.934 24.975 -17.681 1.00 82.88 287 PRO A N 1
ATOM 2288 C CA . PRO A 1 287 ? -2.183 23.594 -18.091 1.00 82.88 287 PRO A CA 1
ATOM 2289 C C . PRO A 1 287 ? -1.167 22.571 -17.567 1.00 82.88 287 PRO A C 1
ATOM 2291 O O . PRO A 1 287 ? -1.546 21.447 -17.246 1.00 82.88 287 PRO A O 1
ATOM 2294 N N . GLN A 1 288 ? 0.114 22.943 -17.445 1.00 80.69 288 GLN A N 1
ATOM 2295 C CA . GLN A 1 288 ? 1.182 22.028 -17.012 1.00 80.69 288 GLN A CA 1
ATOM 2296 C C . GLN A 1 288 ? 1.123 21.683 -15.521 1.00 80.69 288 GLN A C 1
ATOM 2298 O O . GLN A 1 288 ? 1.666 20.658 -15.107 1.00 80.69 288 GLN A O 1
ATOM 2303 N N . ASP A 1 289 ? 0.476 22.529 -14.718 1.00 79.62 289 ASP A N 1
ATOM 2304 C CA . ASP A 1 289 ? 0.289 22.314 -13.282 1.00 79.62 289 ASP A CA 1
ATOM 2305 C C . ASP A 1 289 ? -0.963 21.461 -12.983 1.00 79.62 289 ASP A C 1
ATOM 2307 O O . ASP A 1 289 ? -1.214 21.115 -11.822 1.00 79.62 289 ASP A O 1
ATOM 2311 N N . ARG A 1 290 ? -1.743 21.103 -14.017 1.00 89.38 290 ARG A N 1
ATOM 2312 C CA . ARG A 1 290 ? -2.891 20.194 -13.915 1.00 89.38 290 ARG A CA 1
ATOM 2313 C C . ARG A 1 290 ? -2.478 18.732 -14.047 1.00 89.38 290 ARG A C 1
ATOM 2315 O O . ARG A 1 290 ? -1.350 18.397 -14.402 1.00 89.38 290 ARG A O 1
ATOM 2322 N N . PHE A 1 291 ? -3.416 17.830 -13.758 1.00 91.25 291 PHE A N 1
ATOM 2323 C CA . PHE A 1 291 ? -3.239 16.419 -14.101 1.00 91.25 291 PHE A CA 1
ATOM 2324 C C . PHE A 1 291 ? -3.077 16.263 -15.617 1.00 91.25 291 PHE A C 1
ATOM 2326 O O . PHE A 1 291 ? -3.772 16.927 -16.383 1.00 91.25 291 PHE A O 1
ATOM 2333 N N . ALA A 1 292 ? -2.174 15.374 -16.035 1.00 87.81 292 ALA A N 1
ATOM 2334 C CA . ALA A 1 292 ? -1.824 15.194 -17.442 1.00 87.81 292 ALA A CA 1
ATOM 2335 C C . ALA A 1 292 ? -3.016 14.713 -18.287 1.00 87.81 292 ALA A C 1
ATOM 2337 O O . ALA A 1 292 ? -3.162 15.107 -19.441 1.00 87.81 292 ALA A O 1
ATOM 2338 N N . ASP A 1 293 ? -3.874 13.869 -17.708 1.00 92.06 293 ASP A N 1
ATOM 2339 C CA . ASP A 1 293 ? -5.089 13.357 -18.331 1.00 92.06 293 ASP A CA 1
ATOM 2340 C C . ASP A 1 293 ? -6.147 12.957 -17.281 1.00 92.06 293 ASP A C 1
ATOM 2342 O O . ASP A 1 293 ? -5.921 12.977 -16.062 1.00 92.06 293 ASP A O 1
ATOM 2346 N N . ALA A 1 294 ? -7.337 12.574 -17.758 1.00 93.88 294 ALA A N 1
ATOM 2347 C CA . ALA A 1 294 ? -8.444 12.146 -16.911 1.00 93.88 294 ALA A CA 1
ATOM 2348 C C . ALA A 1 294 ? -8.178 10.819 -16.183 1.00 93.88 294 ALA A C 1
ATOM 2350 O O . ALA A 1 294 ? -8.809 10.564 -15.160 1.00 93.88 294 ALA A O 1
ATOM 2351 N N . LYS A 1 295 ? -7.210 10.007 -16.627 1.00 93.75 295 LYS A N 1
ATOM 2352 C CA . LYS A 1 295 ? -6.805 8.777 -15.937 1.00 93.75 295 LYS A CA 1
ATOM 2353 C C . LYS A 1 295 ? -5.997 9.089 -14.679 1.00 93.75 295 LYS A C 1
ATOM 2355 O O . LYS A 1 295 ? -6.263 8.514 -13.625 1.00 93.75 295 LYS A O 1
ATOM 2360 N N . GLN A 1 296 ? -5.064 10.036 -14.755 1.00 92.00 296 GLN A N 1
ATOM 2361 C CA . GLN A 1 296 ? -4.354 10.545 -13.584 1.00 92.00 296 GLN A CA 1
ATOM 2362 C C . GLN A 1 296 ? -5.318 11.254 -12.624 1.00 92.00 296 GLN A C 1
ATOM 2364 O O . GLN A 1 296 ? -5.262 11.017 -11.418 1.00 92.00 296 GLN A O 1
ATOM 2369 N N . CYS A 1 297 ? -6.240 12.065 -13.154 1.00 93.00 297 CYS A N 1
ATOM 2370 C CA . CYS A 1 297 ? -7.294 12.703 -12.362 1.00 93.00 297 CYS A CA 1
ATOM 2371 C C . CYS A 1 297 ? -8.164 11.668 -11.627 1.00 93.00 297 CYS A C 1
ATOM 2373 O O . CYS A 1 297 ? -8.415 11.813 -10.432 1.00 93.00 297 CYS A O 1
ATOM 2375 N N . LEU A 1 298 ? -8.560 10.583 -12.306 1.00 94.12 298 LEU A N 1
ATOM 2376 C CA . LEU A 1 298 ? -9.333 9.490 -11.714 1.00 94.12 298 LEU A CA 1
ATOM 2377 C C . LEU A 1 298 ? -8.575 8.807 -10.571 1.00 94.12 298 LEU A C 1
ATOM 2379 O O . LEU A 1 298 ? -9.149 8.602 -9.506 1.00 94.12 298 LEU A O 1
ATOM 2383 N N . LEU A 1 299 ? -7.286 8.510 -10.759 1.00 90.81 299 LEU A N 1
ATOM 2384 C CA . LEU A 1 299 ? -6.448 7.887 -9.732 1.00 90.81 299 LEU A CA 1
ATOM 2385 C C . LEU A 1 299 ? -6.356 8.757 -8.465 1.00 90.81 299 LEU A C 1
ATOM 2387 O O . LEU A 1 299 ? -6.482 8.258 -7.346 1.00 90.81 299 LEU A O 1
ATOM 2391 N N . GLU A 1 300 ? -6.136 10.063 -8.625 1.00 89.25 300 GLU A N 1
ATOM 2392 C CA . GLU A 1 300 ? -6.083 10.995 -7.494 1.00 89.25 300 GLU A CA 1
ATOM 2393 C C . GLU A 1 300 ? -7.463 11.197 -6.851 1.00 89.25 300 GLU A C 1
ATOM 2395 O O . GLU A 1 300 ? -7.558 11.316 -5.630 1.00 89.25 300 GLU A O 1
ATOM 2400 N N . LEU A 1 301 ? -8.546 11.146 -7.631 1.00 89.69 301 LEU A N 1
ATOM 2401 C CA . LEU A 1 301 ? -9.911 11.212 -7.114 1.00 89.69 301 LEU A CA 1
ATOM 2402 C C . LEU A 1 301 ? -10.288 9.946 -6.329 1.00 89.69 301 LEU A C 1
ATOM 2404 O O . LEU A 1 301 ? -10.971 10.036 -5.313 1.00 89.69 301 LEU A O 1
ATOM 2408 N N . GLU A 1 302 ? -9.820 8.768 -6.743 1.00 86.75 302 GLU A N 1
ATOM 2409 C CA . GLU A 1 302 ? -9.987 7.518 -5.992 1.00 86.75 302 GLU A CA 1
ATOM 2410 C C . GLU A 1 302 ? -9.217 7.554 -4.665 1.00 86.75 302 GLU A C 1
ATOM 2412 O O . GLU A 1 302 ? -9.753 7.161 -3.625 1.00 86.75 302 GLU A O 1
ATOM 2417 N N . LYS A 1 303 ? -7.998 8.114 -4.654 1.00 82.69 303 LYS A N 1
ATOM 2418 C CA . LYS A 1 303 ? -7.262 8.393 -3.408 1.00 82.69 303 LYS A CA 1
ATOM 2419 C C . LYS A 1 303 ? -8.018 9.386 -2.526 1.00 82.69 303 LYS A C 1
ATOM 2421 O O . LYS A 1 303 ? -8.131 9.160 -1.321 1.00 82.69 303 LYS A O 1
ATOM 2426 N N . LEU A 1 304 ? -8.578 10.442 -3.114 1.00 80.88 304 LEU A N 1
ATOM 2427 C CA . LEU A 1 304 ? -9.394 11.421 -2.403 1.00 80.88 304 LEU A CA 1
ATOM 2428 C C . LEU A 1 304 ? -10.662 10.784 -1.822 1.00 80.88 304 LEU A C 1
ATOM 2430 O O . LEU A 1 304 ? -11.013 11.063 -0.683 1.00 80.88 304 LEU A O 1
ATOM 2434 N N . ALA A 1 305 ? -11.317 9.874 -2.543 1.00 79.31 305 ALA A N 1
ATOM 2435 C CA . ALA A 1 305 ? -12.484 9.141 -2.057 1.00 79.31 305 ALA A CA 1
ATOM 2436 C C . ALA A 1 305 ? -12.162 8.281 -0.827 1.00 79.31 305 ALA A C 1
ATOM 2438 O O . ALA A 1 305 ? -12.973 8.175 0.095 1.00 79.31 305 ALA A O 1
ATOM 2439 N N . ILE A 1 306 ? -10.957 7.707 -0.781 1.00 71.88 306 ILE A N 1
ATOM 2440 C CA . ILE A 1 306 ? -10.455 6.980 0.388 1.00 71.88 306 ILE A CA 1
ATOM 2441 C C . ILE A 1 306 ? -10.181 7.952 1.549 1.00 71.88 306 ILE A C 1
ATOM 2443 O O . ILE A 1 306 ? -10.553 7.662 2.687 1.00 71.88 306 ILE A O 1
ATOM 2447 N N . GLN A 1 307 ? -9.576 9.111 1.270 1.00 66.06 307 GLN A N 1
ATOM 2448 C CA . GLN A 1 307 ? -9.218 10.129 2.268 1.00 66.06 307 GLN A CA 1
ATOM 2449 C C . GLN A 1 307 ? -10.423 10.913 2.817 1.00 66.06 307 GLN A C 1
ATOM 2451 O O . GLN A 1 307 ? -10.410 11.337 3.967 1.00 66.06 307 GLN A O 1
ATOM 2456 N N . CYS A 1 308 ? -11.475 11.107 2.025 1.00 63.59 308 CYS A N 1
ATOM 2457 C CA . CYS A 1 308 ? -12.644 11.924 2.361 1.00 63.59 308 CYS A CA 1
ATOM 2458 C C . CYS A 1 308 ? -13.890 11.104 2.692 1.00 63.59 308 CYS A C 1
ATOM 2460 O O . CYS A 1 308 ? -14.997 11.641 2.723 1.00 63.59 308 CYS A O 1
ATOM 2462 N N . ARG A 1 309 ? -13.715 9.813 2.981 1.00 65.62 309 ARG A N 1
ATOM 2463 C CA . ARG A 1 309 ? -14.767 8.964 3.537 1.00 65.62 309 ARG A CA 1
ATOM 2464 C C . ARG A 1 309 ? -15.318 9.622 4.805 1.00 65.62 309 ARG A C 1
ATOM 2466 O O . ARG A 1 309 ? -14.560 9.850 5.752 1.00 65.62 309 ARG A O 1
ATOM 2473 N N . PHE A 1 310 ? -16.612 9.943 4.831 1.00 61.16 310 PHE A N 1
ATOM 2474 C CA . PHE A 1 310 ? -17.217 10.519 6.019 1.00 61.16 310 PHE A CA 1
ATOM 2475 C C . PHE A 1 310 ? -17.343 9.440 7.071 1.00 61.16 310 PHE A C 1
ATOM 2477 O O . PHE A 1 310 ? -18.042 8.432 6.948 1.00 61.16 310 PHE A O 1
ATOM 2484 N N . LEU A 1 311 ? -16.658 9.699 8.165 1.00 56.81 311 LEU A N 1
ATOM 2485 C CA . LEU A 1 311 ? -16.765 8.922 9.366 1.00 56.81 311 LEU A CA 1
ATOM 2486 C C . LEU A 1 311 ? -17.829 9.611 10.209 1.00 56.81 311 LEU A C 1
ATOM 2488 O O . LEU A 1 311 ? -17.729 10.777 10.606 1.00 56.81 311 LEU A O 1
ATOM 2492 N N . THR A 1 312 ? -18.927 8.892 10.411 1.00 56.84 312 THR A N 1
ATOM 2493 C CA . THR A 1 312 ? -19.971 9.353 11.316 1.00 56.84 312 THR A CA 1
ATOM 2494 C C . THR A 1 312 ? -19.403 9.270 12.716 1.00 56.84 312 THR A C 1
ATOM 2496 O O . THR A 1 312 ? -18.989 8.193 13.140 1.00 56.84 312 THR A O 1
ATOM 2499 N N . CYS A 1 313 ? -19.380 10.401 13.419 1.00 64.19 313 CYS A N 1
ATOM 2500 C CA . CYS A 1 313 ? -18.912 10.436 14.787 1.00 64.19 313 CYS A CA 1
ATOM 2501 C C . CYS A 1 313 ? -19.729 9.435 15.600 1.00 64.19 313 CYS A C 1
ATOM 2503 O O . CYS A 1 313 ? -20.930 9.657 15.783 1.00 64.19 313 CYS A O 1
ATOM 2505 N N . PRO A 1 314 ? -19.109 8.367 16.132 1.00 51.88 314 PRO A N 1
ATOM 2506 C CA . PRO A 1 314 ? -19.830 7.327 16.863 1.00 51.88 314 PRO A CA 1
ATOM 2507 C C . PRO A 1 314 ? -20.441 7.855 18.170 1.00 51.88 314 PRO A C 1
ATOM 2509 O O . PRO A 1 314 ? -21.161 7.137 18.860 1.00 51.88 314 PRO A O 1
ATOM 2512 N N . ARG A 1 315 ? -20.147 9.114 18.524 1.00 60.22 315 ARG A N 1
ATOM 2513 C CA . ARG A 1 315 ? -20.601 9.763 19.746 1.00 60.22 315 ARG A CA 1
ATOM 2514 C C . ARG A 1 315 ? -21.763 10.731 19.559 1.00 60.22 315 ARG A C 1
ATOM 2516 O O . ARG A 1 315 ? -22.710 10.663 20.329 1.00 60.22 315 ARG A O 1
ATOM 2523 N N . CYS A 1 316 ? -21.690 11.641 18.594 1.00 59.94 316 CYS A N 1
ATOM 2524 C CA . CYS A 1 316 ? -22.740 12.644 18.371 1.00 59.94 316 CYS A CA 1
ATOM 2525 C C . CYS A 1 316 ? -23.488 12.452 17.049 1.00 59.94 316 CYS A C 1
ATOM 2527 O O . CYS A 1 316 ? -24.369 13.244 16.732 1.00 59.94 316 CYS A O 1
ATOM 2529 N N . GLY A 1 317 ? -23.118 11.447 16.249 1.00 50.72 317 GLY A N 1
ATOM 2530 C CA . GLY A 1 317 ? -23.716 11.198 14.937 1.00 50.72 317 GLY A CA 1
ATOM 2531 C C . GLY A 1 317 ? -23.344 12.234 13.870 1.00 50.72 317 GLY A C 1
ATOM 2532 O O . GLY A 1 317 ? -23.793 12.121 12.733 1.00 50.72 317 GLY A O 1
ATOM 2533 N N . LYS A 1 318 ? -22.519 13.240 14.198 1.00 58.69 318 LYS A N 1
ATOM 2534 C CA . LYS A 1 318 ? -22.054 14.246 13.237 1.00 58.69 318 LYS A CA 1
ATOM 2535 C C . LYS A 1 318 ? -21.159 13.576 12.196 1.00 58.69 318 LYS A C 1
ATOM 2537 O O . LYS A 1 318 ? -20.167 12.953 12.569 1.00 58.69 318 LYS A O 1
ATOM 2542 N N . LYS A 1 319 ? -21.492 13.690 10.911 1.00 55.41 319 LYS A N 1
ATOM 2543 C CA . LYS A 1 319 ? -20.633 13.227 9.812 1.00 55.41 319 LYS A CA 1
ATOM 2544 C C . LYS A 1 319 ? -19.433 14.160 9.687 1.00 55.41 319 LYS A C 1
ATOM 2546 O O . LYS A 1 319 ? -19.632 15.360 9.533 1.00 55.41 319 LYS A O 1
ATOM 2551 N N . ASN A 1 320 ? -18.219 13.619 9.754 1.00 60.44 320 ASN A N 1
ATOM 2552 C CA . ASN A 1 320 ? -16.996 14.395 9.549 1.00 60.44 320 ASN A CA 1
ATOM 2553 C C . ASN A 1 320 ? -16.069 13.651 8.593 1.00 60.44 320 ASN A C 1
ATOM 2555 O O . ASN A 1 320 ? -16.118 12.431 8.463 1.00 60.44 320 ASN A O 1
ATOM 2559 N N . ILE A 1 321 ? -15.234 14.418 7.922 1.00 58.34 321 ILE A N 1
ATOM 2560 C CA . ILE A 1 321 ? -14.209 13.959 6.984 1.00 58.34 321 ILE A CA 1
ATOM 2561 C C . ILE A 1 321 ? -13.038 13.341 7.760 1.00 58.34 321 ILE A C 1
ATOM 2563 O O . ILE A 1 321 ? -12.840 13.680 8.928 1.00 58.34 321 ILE A O 1
ATOM 2567 N N . ALA A 1 322 ? -12.254 12.441 7.155 1.00 56.81 322 ALA A N 1
ATOM 2568 C CA . ALA A 1 322 ? -11.214 11.698 7.885 1.00 56.81 322 ALA A CA 1
ATOM 2569 C C . ALA A 1 322 ? -10.153 12.594 8.569 1.00 56.81 322 ALA A C 1
ATOM 2571 O O . ALA A 1 322 ? -9.525 12.160 9.529 1.00 56.81 322 ALA A O 1
ATOM 2572 N N . SER A 1 323 ? -9.982 13.842 8.114 1.00 51.47 323 SER A N 1
ATOM 2573 C CA . SER A 1 323 ? -9.102 14.857 8.716 1.00 51.47 323 SER A CA 1
ATOM 2574 C C . SER A 1 323 ? -9.731 15.654 9.873 1.00 51.47 323 SER A C 1
ATOM 2576 O O . SER A 1 323 ? -9.008 16.237 10.673 1.00 51.47 323 SER A O 1
ATOM 2578 N N . GLU A 1 324 ? -11.065 15.695 9.976 1.00 59.41 324 GLU A N 1
ATOM 2579 C CA . GLU A 1 324 ? -11.834 16.369 11.048 1.00 59.41 324 GLU A CA 1
ATOM 2580 C C . GLU A 1 324 ? -12.359 15.404 12.108 1.00 59.41 324 GLU A C 1
ATOM 2582 O O . GLU A 1 324 ? -13.084 15.773 13.046 1.00 59.41 324 GLU A O 1
ATOM 2587 N N . VAL A 1 325 ? -12.014 14.140 11.943 1.00 67.88 325 VAL A N 1
ATOM 2588 C CA . VAL A 1 325 ? -12.110 13.180 13.010 1.00 67.88 325 VAL A CA 1
ATOM 2589 C C . VAL A 1 325 ? -10.738 12.983 13.602 1.00 67.88 325 VAL A C 1
ATOM 2591 O O . VAL A 1 325 ? -9.729 12.925 12.909 1.00 67.88 325 VAL A O 1
ATOM 2594 N N . PHE A 1 326 ? -10.709 12.855 14.910 1.00 69.75 326 PHE A N 1
ATOM 2595 C CA . PHE A 1 326 ? -9.543 12.367 15.600 1.00 69.75 326 PHE A CA 1
ATOM 2596 C C . PHE A 1 326 ? -9.891 11.030 16.229 1.00 69.75 326 PHE A C 1
ATOM 2598 O O . PHE A 1 326 ? -11.048 10.715 16.526 1.00 69.75 326 PHE A O 1
ATOM 2605 N N . THR A 1 327 ? -8.857 10.245 16.458 1.00 69.25 327 THR A N 1
ATOM 2606 C CA . THR A 1 327 ? -8.949 9.082 17.322 1.00 69.25 327 THR A CA 1
ATOM 2607 C C . THR A 1 327 ? -8.634 9.558 18.734 1.00 69.25 327 THR A C 1
ATOM 2609 O O . THR A 1 327 ? -7.568 10.130 18.950 1.00 69.25 327 THR A O 1
ATOM 2612 N N . CYS A 1 328 ? -9.547 9.400 19.705 1.00 68.69 328 CYS A N 1
ATOM 2613 C CA . CYS A 1 328 ? -9.216 9.785 21.090 1.00 68.69 328 CYS A CA 1
ATOM 2614 C C . CYS A 1 328 ? -8.017 8.962 21.563 1.00 68.69 328 CYS A C 1
ATOM 2616 O O . CYS A 1 328 ? -8.154 7.751 21.680 1.00 68.69 328 CYS A O 1
ATOM 2618 N N . ASN A 1 329 ? -6.915 9.602 21.962 1.00 57.09 329 ASN A N 1
ATOM 2619 C CA . ASN A 1 329 ? -5.754 8.891 22.513 1.00 57.09 329 ASN A CA 1
ATOM 2620 C C . ASN A 1 329 ? -6.093 8.084 23.785 1.00 57.09 329 ASN A C 1
ATOM 2622 O O . ASN A 1 329 ? -5.457 7.078 24.078 1.00 57.09 329 ASN A O 1
ATOM 2626 N N . GLY A 1 330 ? -7.114 8.497 24.544 1.00 57.69 330 GLY A N 1
ATOM 2627 C CA . GLY A 1 330 ? -7.568 7.794 25.749 1.00 57.69 330 GLY A CA 1
ATOM 2628 C C . GLY A 1 330 ? -8.522 6.611 25.522 1.00 57.69 330 GLY A C 1
ATOM 2629 O O . GLY A 1 330 ? -8.497 5.657 26.303 1.00 57.69 330 GLY A O 1
ATOM 2630 N N . CYS A 1 331 ? -9.397 6.665 24.511 1.00 56.50 331 CYS A N 1
ATOM 2631 C CA . CYS A 1 331 ? -10.387 5.617 24.243 1.00 56.50 331 CYS A CA 1
ATOM 2632 C C . CYS A 1 331 ? -10.250 4.968 22.881 1.00 56.50 331 CYS A C 1
ATOM 2634 O O . CYS A 1 331 ? -11.054 4.106 22.603 1.00 56.50 331 CYS A O 1
ATOM 2636 N N . ASN A 1 332 ? -9.280 5.316 22.043 1.00 53.09 332 ASN A N 1
ATOM 2637 C CA . ASN A 1 332 ? -9.068 4.747 20.709 1.00 53.09 332 ASN A CA 1
ATOM 2638 C C . ASN A 1 332 ? -10.321 4.658 19.821 1.00 53.09 332 ASN A C 1
ATOM 2640 O O . ASN A 1 332 ? -10.379 3.862 18.885 1.00 53.09 332 ASN A O 1
ATOM 2644 N N . THR A 1 333 ? -11.338 5.467 20.107 1.00 55.56 333 THR A N 1
ATOM 2645 C CA . THR A 1 333 ? -12.520 5.579 19.261 1.00 55.56 333 THR A CA 1
ATOM 2646 C C . THR A 1 333 ? -12.145 6.437 18.077 1.00 55.56 333 THR A C 1
ATOM 2648 O O . THR A 1 333 ? -11.887 7.633 18.225 1.00 55.56 333 THR A O 1
ATOM 2651 N N . GLU A 1 334 ? -12.076 5.788 16.927 1.00 59.75 334 GLU A N 1
ATOM 2652 C CA . GLU A 1 334 ? -11.816 6.403 15.635 1.00 59.75 334 GLU A CA 1
ATOM 2653 C C . GLU A 1 334 ? -13.076 7.135 15.156 1.00 59.75 334 GLU A C 1
ATOM 2655 O O . GLU A 1 334 ? -14.202 6.812 15.548 1.00 59.75 334 GLU A O 1
ATOM 2660 N N . GLY A 1 335 ? -12.901 8.146 14.311 1.00 60.38 335 GLY A N 1
ATOM 2661 C CA . GLY A 1 335 ? -14.042 8.854 13.740 1.00 60.38 335 GLY A CA 1
ATOM 2662 C C . GLY A 1 335 ? -14.690 9.896 14.661 1.00 60.38 335 GLY A C 1
ATOM 2663 O O . GLY A 1 335 ? -15.736 10.422 14.298 1.00 60.38 335 GLY A O 1
ATOM 2664 N N . LEU A 1 336 ? -14.125 10.231 15.832 1.00 71.19 336 LEU A N 1
ATOM 2665 C CA . LEU A 1 336 ? -14.702 11.248 16.723 1.00 71.19 336 LEU A CA 1
ATOM 2666 C C . LEU A 1 336 ? -14.489 12.661 16.173 1.00 71.19 336 LEU A C 1
ATOM 2668 O O . LEU A 1 336 ? -13.362 13.045 15.897 1.00 71.19 336 LEU A O 1
ATOM 2672 N N . CYS A 1 337 ? -15.543 13.474 16.089 1.00 78.25 337 CYS A N 1
ATOM 2673 C CA . CYS A 1 337 ? -15.424 14.859 15.622 1.00 78.25 337 CYS A CA 1
ATOM 2674 C C . CYS A 1 337 ? -14.540 15.710 16.545 1.00 78.25 337 CYS A C 1
ATOM 2676 O O . CYS A 1 337 ? -14.662 15.609 17.767 1.00 78.25 337 CYS A O 1
ATOM 2678 N N . LEU A 1 338 ? -13.731 16.618 15.985 1.00 74.12 338 LEU A N 1
ATOM 2679 C CA . LEU A 1 338 ? -12.831 17.508 16.743 1.00 74.12 338 LEU A CA 1
ATOM 2680 C C . LEU A 1 338 ? -13.516 18.333 17.848 1.00 74.12 338 LEU A C 1
ATOM 2682 O O . LEU A 1 338 ? -12.858 18.722 18.801 1.00 74.12 338 LEU A O 1
ATOM 2686 N N . SER A 1 339 ? -14.832 18.561 17.804 1.00 70.81 339 SER A N 1
ATOM 2687 C CA . SER A 1 339 ? -15.557 19.215 18.911 1.00 70.81 339 SER A CA 1
ATOM 2688 C C . SER A 1 339 ? -15.596 18.385 20.196 1.00 70.81 339 SER A C 1
ATOM 2690 O O . SER A 1 339 ? -15.918 18.899 21.263 1.00 70.81 339 SER A O 1
ATOM 2692 N N . HIS A 1 340 ? -15.310 17.089 20.100 1.00 70.62 340 HIS A N 1
ATOM 2693 C CA . HIS A 1 340 ? -15.080 16.254 21.260 1.00 70.62 340 HIS A CA 1
ATOM 2694 C C . HIS A 1 340 ? -13.625 16.298 21.709 1.00 70.62 340 HIS A C 1
ATOM 2696 O O . HIS A 1 340 ? -13.367 15.773 22.774 1.00 70.62 340 HIS A O 1
ATOM 2702 N N . LEU A 1 341 ? -12.681 16.881 20.970 1.00 76.50 341 LEU A N 1
ATOM 2703 C CA . LEU A 1 341 ? -11.271 16.946 21.354 1.00 76.50 341 LEU A CA 1
ATOM 2704 C C . LEU A 1 341 ? -11.070 17.948 22.495 1.00 76.50 341 LEU A C 1
ATOM 2706 O O . LEU A 1 341 ? -11.448 19.108 22.386 1.00 76.50 341 LEU A O 1
ATOM 2710 N N . VAL A 1 342 ? -10.415 17.512 23.568 1.00 75.44 342 VAL A N 1
ATOM 2711 C CA . VAL A 1 342 ? -9.828 18.393 24.581 1.00 75.44 342 VAL A CA 1
ATOM 2712 C C . VAL A 1 342 ? -8.376 18.647 24.160 1.00 75.44 342 VAL A C 1
ATOM 2714 O O . VAL A 1 342 ? -7.561 17.726 24.285 1.00 75.44 342 VAL A O 1
ATOM 2717 N N . PRO A 1 343 ? -8.039 19.841 23.623 1.00 60.88 343 PRO A N 1
ATOM 2718 C CA . PRO A 1 343 ? -6.792 20.061 22.882 1.00 60.88 343 PRO A CA 1
ATOM 2719 C C . PRO A 1 343 ? -5.526 19.784 23.699 1.00 60.88 343 PRO A C 1
ATOM 2721 O O . PRO A 1 343 ? -4.600 19.156 23.196 1.00 60.88 343 PRO A O 1
ATOM 2724 N N . GLU A 1 344 ? -5.518 20.166 24.978 1.00 61.66 344 GLU A N 1
ATOM 2725 C CA . GLU A 1 344 ? -4.364 20.015 25.880 1.00 61.66 344 GLU A CA 1
ATOM 2726 C C . GLU A 1 344 ? -4.010 18.553 26.187 1.00 61.66 344 GLU A C 1
ATOM 2728 O O . GLU A 1 344 ? -2.850 18.232 26.429 1.00 61.66 344 GLU A O 1
ATOM 2733 N N . LYS A 1 345 ? -5.000 17.651 26.167 1.00 60.34 345 LYS A N 1
ATOM 2734 C CA . LYS A 1 345 ? -4.820 16.217 26.469 1.00 60.34 345 LYS A CA 1
ATOM 2735 C C . LYS A 1 345 ? -4.957 15.318 25.238 1.00 60.34 345 LYS A C 1
ATOM 2737 O O . LYS A 1 345 ? -4.906 14.093 25.370 1.00 60.34 345 LYS A O 1
ATOM 2742 N N . GLN A 1 346 ? -5.208 15.912 24.066 1.00 68.94 346 GLN A N 1
ATOM 2743 C CA . GLN A 1 346 ? -5.493 15.232 22.796 1.00 68.94 346 GLN A CA 1
ATOM 2744 C C . GLN A 1 346 ? -6.466 14.037 22.925 1.00 68.94 346 GLN A C 1
ATOM 2746 O O . GLN A 1 346 ? -6.317 12.992 22.295 1.00 68.94 346 GLN A O 1
ATOM 2751 N N . SER A 1 347 ? -7.463 14.164 23.800 1.00 69.62 347 SER A N 1
ATOM 2752 C CA . SER A 1 347 ? -8.400 13.095 24.167 1.00 69.62 347 SER A CA 1
ATOM 2753 C C . SER A 1 347 ? -9.828 13.621 24.117 1.00 69.62 347 SER A C 1
ATOM 2755 O O . SER A 1 347 ? -10.039 14.822 24.243 1.00 69.62 347 SER A O 1
ATOM 2757 N N . CYS A 1 348 ? -10.829 12.758 23.917 1.00 66.38 348 CYS A N 1
ATOM 2758 C CA . CYS A 1 348 ? -12.198 13.224 23.782 1.00 66.38 348 CYS A CA 1
ATOM 2759 C C . CYS A 1 348 ? -12.800 13.682 25.114 1.00 66.38 348 CYS A C 1
ATOM 2761 O O . CYS A 1 348 ? -12.401 13.185 26.162 1.00 66.38 348 CYS A O 1
ATOM 2763 N N . ASN A 1 349 ? -13.804 14.558 25.106 1.00 59.09 349 ASN A N 1
ATOM 2764 C CA . ASN A 1 349 ? -14.389 15.088 26.331 1.00 59.09 349 ASN A CA 1
ATOM 2765 C C . ASN A 1 349 ? -14.995 13.979 27.200 1.00 59.09 349 ASN A C 1
ATOM 2767 O O . ASN A 1 349 ? -14.993 14.133 28.400 1.00 59.09 349 ASN A O 1
ATOM 2771 N N . ARG A 1 350 ? -15.354 12.804 26.649 1.00 57.66 350 ARG A N 1
ATOM 2772 C CA . ARG A 1 350 ? -15.719 11.599 27.423 1.00 57.66 350 ARG A CA 1
ATOM 2773 C C . ARG A 1 350 ? -14.526 10.874 28.021 1.00 57.66 350 ARG A C 1
ATOM 2775 O O . ARG A 1 350 ? -14.650 10.332 29.102 1.00 57.66 350 ARG A O 1
ATOM 2782 N N . CYS A 1 351 ? -13.395 10.820 27.319 1.00 53.84 351 CYS A N 1
ATOM 2783 C CA . CYS A 1 351 ? -12.135 10.325 27.880 1.00 53.84 351 CYS A CA 1
ATOM 2784 C C . CYS A 1 351 ? -11.705 11.210 29.063 1.00 53.84 351 CYS A C 1
ATOM 2786 O O . CYS A 1 351 ? -11.099 10.717 30.006 1.00 53.84 351 CYS A O 1
ATOM 2788 N N . VAL A 1 352 ? -12.027 12.507 28.991 1.00 56.25 352 VAL A N 1
ATOM 2789 C CA . VAL A 1 352 ? -11.775 13.498 30.044 1.00 56.25 352 VAL A CA 1
ATOM 2790 C C . VAL A 1 352 ? -12.854 13.467 31.142 1.00 56.25 352 VAL A C 1
ATOM 2792 O O . VAL A 1 352 ? -12.511 13.647 32.302 1.00 56.25 352 VAL A O 1
ATOM 2795 N N . GLU A 1 353 ? -14.116 13.173 30.803 1.00 50.62 353 GLU A N 1
ATOM 2796 C CA . GLU A 1 353 ? -15.269 13.037 31.721 1.00 50.62 353 GLU A CA 1
ATOM 2797 C C . GLU A 1 353 ? -15.465 11.602 32.272 1.00 50.62 353 GLU A C 1
ATOM 2799 O O . GLU A 1 353 ? -16.292 11.400 33.153 1.00 50.62 353 GLU A O 1
ATOM 2804 N N . GLY A 1 354 ? -14.720 10.600 31.790 1.00 43.00 354 GLY A N 1
ATOM 2805 C CA . GLY A 1 354 ? -14.652 9.245 32.361 1.00 43.00 354 GLY A CA 1
ATOM 2806 C C . GLY A 1 354 ? -15.573 8.145 31.793 1.00 43.00 354 GLY A C 1
ATOM 2807 O O . GLY A 1 354 ? -15.823 7.178 32.505 1.00 43.00 354 GLY A O 1
ATOM 2808 N N . THR A 1 355 ? -16.080 8.224 30.552 1.00 44.97 355 THR A N 1
ATOM 2809 C CA . THR A 1 355 ? -16.824 7.092 29.930 1.00 44.97 355 THR A CA 1
ATOM 2810 C C . THR A 1 355 ? -16.311 6.744 28.521 1.00 44.97 355 THR A C 1
ATOM 2812 O O . THR A 1 355 ? -16.686 7.364 27.525 1.00 44.97 355 THR A O 1
ATOM 2815 N N . LYS A 1 356 ? -15.406 5.764 28.399 1.00 45.03 356 LYS A N 1
ATOM 2816 C CA . LYS A 1 356 ? -14.805 5.312 27.128 1.00 45.03 356 LYS A CA 1
ATOM 2817 C C . LYS A 1 356 ? -15.694 4.267 26.422 1.00 45.03 356 LYS A C 1
ATOM 2819 O O . LYS A 1 356 ? -15.849 3.155 26.909 1.00 45.03 356 LYS A O 1
ATOM 2824 N N . ARG A 1 357 ? -16.217 4.579 25.225 1.00 48.12 357 ARG A N 1
ATOM 2825 C CA . ARG A 1 357 ? -16.867 3.595 24.324 1.00 48.12 357 ARG A CA 1
ATOM 2826 C C . ARG A 1 357 ? -15.938 3.227 23.160 1.00 48.12 357 ARG A C 1
ATOM 2828 O O . ARG A 1 357 ? -15.552 4.130 22.433 1.00 48.12 357 ARG A O 1
ATOM 2835 N N . GLN A 1 358 ? -15.616 1.956 22.917 1.00 52.88 358 GLN A N 1
ATOM 2836 C CA . GLN A 1 358 ? -14.801 1.485 21.777 1.00 52.88 358 GLN A CA 1
ATOM 2837 C C . GLN A 1 358 ? -15.613 0.547 20.873 1.00 52.88 358 GLN A C 1
ATOM 2839 O O . GLN A 1 358 ? -15.644 -0.644 21.145 1.00 52.88 358 GLN A O 1
ATOM 2844 N N . THR A 1 359 ? -16.243 1.040 19.803 1.00 46.78 359 THR A N 1
ATOM 2845 C CA . THR A 1 359 ? -16.896 0.192 18.778 1.00 46.78 359 THR A CA 1
ATOM 2846 C C . THR A 1 359 ? -15.951 -0.006 17.590 1.00 46.78 359 THR A C 1
ATOM 2848 O O . THR A 1 359 ? -15.525 0.985 16.995 1.00 46.78 359 THR A O 1
ATOM 2851 N N . LYS A 1 360 ? -15.616 -1.254 17.227 1.00 57.88 360 LYS A N 1
ATOM 2852 C CA . LYS A 1 360 ? -14.702 -1.585 16.114 1.00 57.88 360 LYS A CA 1
ATOM 2853 C C . LYS A 1 360 ? -15.179 -2.831 15.337 1.00 57.88 360 LYS A C 1
ATOM 2855 O O . LYS A 1 360 ? -15.568 -3.843 15.917 1.00 57.88 360 LYS A O 1
ATOM 2860 N N . ARG A 1 361 ? -15.156 -2.754 13.998 1.00 51.81 361 ARG A N 1
ATOM 2861 C CA . ARG A 1 361 ? -15.498 -3.858 13.072 1.00 51.81 361 ARG A CA 1
ATOM 2862 C C . ARG A 1 361 ? -14.280 -4.753 12.829 1.00 51.81 361 ARG A C 1
ATOM 2864 O O . ARG A 1 361 ? -13.194 -4.217 12.631 1.00 51.81 361 ARG A O 1
ATOM 2871 N N . ILE A 1 362 ? -14.478 -6.073 12.774 1.00 59.12 362 ILE A N 1
ATOM 2872 C CA . ILE A 1 362 ? -13.449 -7.050 12.399 1.00 59.12 362 ILE A CA 1
ATOM 2873 C C . ILE A 1 362 ? -13.799 -7.652 11.036 1.00 59.12 362 ILE A C 1
ATOM 2875 O O . ILE A 1 362 ? -14.701 -8.478 10.931 1.00 59.12 362 ILE A O 1
ATOM 2879 N N . LEU A 1 363 ? -13.109 -7.218 9.979 1.00 51.44 363 LEU A N 1
ATOM 2880 C CA . LEU A 1 363 ? -13.101 -7.941 8.704 1.00 51.44 363 LEU A CA 1
ATOM 2881 C C . LEU A 1 363 ? -12.043 -9.053 8.815 1.00 51.44 363 LEU A C 1
ATOM 2883 O O . LEU A 1 363 ? -11.114 -8.921 9.605 1.00 51.44 363 LEU A O 1
ATOM 2887 N N . GLU A 1 364 ? -12.123 -10.135 8.034 1.00 56.78 364 GLU A N 1
ATOM 2888 C CA . GLU A 1 364 ? -11.182 -11.284 8.073 1.00 56.78 364 GLU A CA 1
ATOM 2889 C C . GLU A 1 364 ? -9.682 -10.941 7.880 1.00 56.78 364 GLU A C 1
ATOM 2891 O O . GLU A 1 364 ? -8.824 -11.823 7.866 1.00 56.78 364 GLU A O 1
ATOM 2896 N N . ARG A 1 365 ? -9.331 -9.660 7.751 1.00 55.62 365 ARG A N 1
ATOM 2897 C CA . ARG A 1 365 ? -7.965 -9.157 7.660 1.00 55.62 365 ARG A CA 1
ATOM 2898 C C . ARG A 1 365 ? -7.243 -9.290 9.014 1.00 55.62 365 ARG A C 1
ATOM 2900 O O . ARG A 1 365 ? -7.798 -8.904 10.044 1.00 55.62 365 ARG A O 1
ATOM 2907 N N . PRO A 1 366 ? -5.971 -9.736 9.038 1.00 57.94 366 PRO A N 1
ATOM 2908 C CA . PRO A 1 366 ? -5.177 -9.847 10.270 1.00 57.94 366 PRO A CA 1
ATOM 2909 C C . PRO A 1 366 ? -5.095 -8.551 11.097 1.00 57.94 366 PRO A C 1
ATOM 2911 O O . PRO A 1 366 ? -5.023 -8.590 12.323 1.00 57.94 366 PRO A O 1
ATOM 2914 N N . GLU A 1 367 ? -5.132 -7.393 10.434 1.00 63.03 367 GLU A N 1
ATOM 2915 C CA . GLU A 1 367 ? -5.057 -6.069 11.061 1.00 63.03 367 GLU A CA 1
ATOM 2916 C C . GLU A 1 367 ? -6.248 -5.762 11.975 1.00 63.03 367 GLU A C 1
ATOM 2918 O O . GLU A 1 367 ? -6.070 -5.152 13.030 1.00 63.03 367 GLU A O 1
ATOM 2923 N N . ASP A 1 368 ? -7.452 -6.215 11.624 1.00 67.31 368 ASP A N 1
ATOM 2924 C CA . ASP A 1 368 ? -8.640 -5.912 12.417 1.00 67.31 368 ASP A CA 1
ATOM 2925 C C . ASP A 1 368 ? -8.735 -6.793 13.676 1.00 67.31 368 ASP A C 1
ATOM 2927 O O . ASP A 1 368 ? -9.188 -6.334 14.727 1.00 67.31 368 ASP A O 1
ATOM 2931 N N . TRP A 1 369 ? -8.211 -8.023 13.627 1.00 73.75 369 TRP A N 1
ATOM 2932 C CA . TRP A 1 369 ? -8.054 -8.881 14.810 1.00 73.75 369 TRP A CA 1
ATOM 2933 C C . TRP A 1 369 ? -7.037 -8.309 15.806 1.00 73.75 369 TRP A C 1
ATOM 2935 O O . TRP A 1 369 ? -7.260 -8.358 17.018 1.00 73.75 369 TRP A O 1
ATOM 2945 N N . ASN A 1 370 ? -5.957 -7.693 15.314 1.00 72.44 370 ASN A N 1
ATOM 2946 C CA . ASN A 1 370 ? -4.979 -7.010 16.166 1.00 72.44 370 ASN A CA 1
ATOM 2947 C C . ASN A 1 370 ? -5.603 -5.840 16.942 1.00 72.44 370 ASN A C 1
ATOM 2949 O O . ASN A 1 370 ? -5.255 -5.624 18.105 1.00 72.44 370 ASN A O 1
ATOM 2953 N N . LYS A 1 371 ? -6.574 -5.130 16.350 1.00 74.56 371 LYS A N 1
ATOM 2954 C CA . LYS A 1 371 ? -7.312 -4.062 17.043 1.00 74.56 371 LYS A CA 1
ATOM 2955 C C . LYS A 1 371 ? -8.117 -4.590 18.232 1.00 74.56 371 LYS A C 1
ATOM 2957 O O . LYS A 1 371 ? -8.140 -3.927 19.267 1.00 74.56 371 LYS A O 1
ATOM 2962 N N . LEU A 1 372 ? -8.749 -5.762 18.106 1.00 81.31 372 LEU A N 1
ATOM 2963 C CA . LEU A 1 372 ? -9.446 -6.423 19.218 1.00 81.31 372 LEU A CA 1
ATOM 2964 C C . LEU A 1 372 ? -8.474 -6.816 20.332 1.00 81.31 372 LEU A C 1
ATOM 2966 O O . LEU A 1 372 ? -8.712 -6.493 21.493 1.00 81.31 372 LEU A O 1
ATOM 2970 N N . ILE A 1 373 ? -7.367 -7.472 19.977 1.00 80.25 373 ILE A N 1
ATOM 2971 C CA . ILE A 1 373 ? -6.340 -7.909 20.934 1.00 80.25 373 ILE A CA 1
ATOM 2972 C C . ILE A 1 373 ? -5.813 -6.714 21.738 1.00 80.25 373 ILE A C 1
ATOM 2974 O O . ILE A 1 373 ? -5.712 -6.783 22.963 1.00 80.25 373 ILE A O 1
ATOM 2978 N N . GLN A 1 374 ? -5.527 -5.598 21.064 1.00 78.62 374 GLN A N 1
ATOM 2979 C CA . GLN A 1 374 ? -5.078 -4.371 21.712 1.00 78.62 374 GLN A CA 1
ATOM 2980 C C . GLN A 1 374 ? -6.147 -3.791 22.647 1.00 78.62 374 GLN A C 1
ATOM 2982 O O . GLN A 1 374 ? -5.839 -3.468 23.792 1.00 78.62 374 GLN A O 1
ATOM 2987 N N . SER A 1 375 ? -7.399 -3.699 22.194 1.00 80.69 375 SER A N 1
ATOM 2988 C CA . SER A 1 375 ? -8.509 -3.200 23.011 1.00 80.69 375 SER A CA 1
ATOM 2989 C C . SER A 1 375 ? -8.730 -4.045 24.275 1.00 80.69 375 SER A C 1
ATOM 2991 O O . SER A 1 375 ? -8.876 -3.482 25.357 1.00 80.69 375 SER A O 1
ATOM 2993 N N . LEU A 1 376 ? -8.667 -5.378 24.184 1.00 84.44 376 LEU A N 1
ATOM 2994 C CA . LEU A 1 376 ? -8.758 -6.275 25.346 1.00 84.44 376 LEU A CA 1
ATOM 2995 C C . LEU A 1 376 ? -7.640 -6.020 26.368 1.00 84.44 376 LEU A C 1
ATOM 2997 O O . LEU A 1 376 ? -7.908 -5.892 27.563 1.00 84.44 376 LEU A O 1
ATOM 3001 N N . ARG A 1 377 ? -6.390 -5.890 25.902 1.00 80.50 377 ARG A N 1
ATOM 3002 C CA . ARG A 1 377 ? -5.243 -5.568 26.769 1.00 80.50 377 ARG A CA 1
ATOM 3003 C C . ARG A 1 377 ? -5.361 -4.173 27.385 1.00 80.50 377 ARG A C 1
ATOM 3005 O O . ARG A 1 377 ? -5.014 -3.991 28.545 1.00 80.50 377 ARG A O 1
ATOM 3012 N N . GLU A 1 378 ? -5.873 -3.189 26.648 1.00 80.06 378 GLU A N 1
ATOM 3013 C CA . GLU A 1 378 ? -6.122 -1.838 27.167 1.00 80.06 378 GLU A CA 1
ATOM 3014 C C . GLU A 1 378 ? -7.189 -1.815 28.265 1.00 80.06 378 GLU A C 1
ATOM 3016 O O . GLU A 1 378 ? -7.064 -1.038 29.212 1.00 80.06 378 GLU A O 1
ATOM 3021 N N . ILE A 1 379 ? -8.252 -2.608 28.130 1.00 83.19 379 ILE A N 1
ATOM 3022 C CA . ILE A 1 379 ? -9.299 -2.743 29.152 1.00 83.19 379 ILE A CA 1
ATOM 3023 C C . ILE A 1 379 ? -8.702 -3.381 30.407 1.00 83.19 379 ILE A C 1
ATOM 3025 O O . ILE A 1 379 ? -8.852 -2.838 31.500 1.00 83.19 379 ILE A O 1
ATOM 3029 N N . ALA A 1 380 ? -7.943 -4.462 30.225 1.00 82.38 380 ALA A N 1
ATOM 3030 C CA . ALA A 1 380 ? -7.297 -5.187 31.305 1.00 82.38 380 ALA A CA 1
ATOM 3031 C C . ALA A 1 380 ? -6.263 -4.360 32.080 1.00 82.38 380 ALA A C 1
ATOM 3033 O O . ALA A 1 380 ? -6.364 -4.230 33.296 1.00 82.38 380 ALA A O 1
ATOM 3034 N N . ASN A 1 381 ? -5.286 -3.775 31.380 1.00 79.31 381 ASN A N 1
ATOM 3035 C CA . ASN A 1 381 ? -4.168 -3.051 31.994 1.00 79.31 381 ASN A CA 1
ATOM 3036 C C . ASN A 1 381 ? -4.619 -1.794 32.744 1.00 79.31 381 ASN A C 1
ATOM 3038 O O . ASN A 1 381 ? -3.947 -1.354 33.669 1.00 79.31 381 ASN A O 1
ATOM 3042 N N . ASN A 1 382 ? -5.747 -1.209 32.335 1.00 80.88 382 ASN A N 1
ATOM 3043 C CA . ASN A 1 382 ? -6.325 -0.036 32.984 1.00 80.88 382 ASN A CA 1
ATOM 3044 C C . ASN A 1 382 ? -7.459 -0.392 33.963 1.00 80.88 382 ASN A C 1
ATOM 3046 O O . ASN A 1 382 ? -8.139 0.525 34.416 1.00 80.88 382 ASN A O 1
ATOM 3050 N N . ALA A 1 383 ? -7.694 -1.684 34.240 1.00 80.25 383 ALA A N 1
ATOM 3051 C CA . ALA A 1 383 ? -8.767 -2.187 35.105 1.00 80.25 383 ALA A CA 1
ATOM 3052 C C . ALA A 1 383 ? -10.139 -1.531 34.832 1.00 80.25 383 ALA A C 1
ATOM 3054 O O . ALA A 1 383 ? -10.856 -1.140 35.752 1.00 80.25 383 ALA A O 1
ATOM 3055 N N . LYS A 1 384 ? -10.487 -1.354 33.551 1.00 81.69 384 LYS A N 1
ATOM 3056 C CA . LYS A 1 384 ? -11.726 -0.670 33.156 1.00 81.69 384 LYS A CA 1
ATOM 3057 C C . LYS A 1 384 ? -12.927 -1.580 33.398 1.00 81.69 384 LYS A C 1
ATOM 3059 O O . LYS A 1 384 ? -12.946 -2.697 32.887 1.00 81.69 384 LYS A O 1
ATOM 3064 N N . MET A 1 385 ? -13.934 -1.073 34.102 1.00 84.00 385 MET A N 1
ATOM 3065 C CA . MET A 1 385 ? -15.221 -1.750 34.283 1.00 84.00 385 MET A CA 1
ATOM 3066 C C . MET A 1 385 ? -16.199 -1.380 33.168 1.00 84.00 385 MET A C 1
ATOM 3068 O O . MET A 1 385 ? -16.106 -0.288 32.600 1.00 84.00 385 MET A O 1
ATOM 3072 N N . GLY A 1 386 ? -17.148 -2.264 32.873 1.00 85.69 386 GLY A N 1
ATOM 3073 C CA . GLY A 1 386 ? -18.202 -2.051 31.882 1.00 85.69 386 GLY A CA 1
ATOM 3074 C C . GLY A 1 386 ? -18.377 -3.220 30.915 1.00 85.69 386 GLY A C 1
ATOM 3075 O O . GLY A 1 386 ? -17.772 -4.274 31.078 1.00 85.69 386 GLY A O 1
ATOM 3076 N N . VAL A 1 387 ? -19.182 -3.043 29.871 1.00 86.75 387 VAL A N 1
ATOM 3077 C CA . VAL A 1 387 ? -19.644 -4.171 29.047 1.00 86.75 387 VAL A CA 1
ATOM 3078 C C . VAL A 1 387 ? -18.882 -4.280 27.731 1.00 86.75 387 VAL A C 1
ATOM 3080 O O . VAL A 1 387 ? -18.862 -3.346 26.930 1.00 86.75 387 VAL A O 1
ATOM 3083 N N . LEU A 1 388 ? -18.295 -5.446 27.466 1.00 87.31 388 LEU A N 1
ATOM 3084 C CA . LEU A 1 388 ? -17.697 -5.828 26.189 1.00 87.31 388 LEU A CA 1
ATOM 3085 C C . LEU A 1 388 ? -18.649 -6.739 25.403 1.00 87.31 388 LEU A C 1
ATOM 3087 O O . LEU A 1 388 ? -18.844 -7.894 25.757 1.00 87.31 388 LEU A O 1
ATOM 3091 N N . VAL A 1 389 ? -19.191 -6.252 24.294 1.00 85.31 389 VAL A N 1
ATOM 3092 C CA . VAL A 1 389 ? -20.022 -7.011 23.355 1.00 85.31 389 VAL A CA 1
ATOM 3093 C C . VAL A 1 389 ? -19.152 -7.559 22.222 1.00 85.31 389 VAL A C 1
ATOM 3095 O O . VAL A 1 389 ? -18.370 -6.817 21.633 1.00 85.31 389 VAL A O 1
ATOM 3098 N N . LEU A 1 390 ? -19.297 -8.844 21.904 1.00 84.12 390 LEU A N 1
ATOM 3099 C CA . LEU A 1 390 ? -18.600 -9.578 20.847 1.00 84.12 390 LEU A CA 1
ATOM 3100 C C . LEU A 1 390 ? -19.621 -10.219 19.896 1.00 84.12 390 LEU A C 1
ATOM 3102 O O . LEU A 1 390 ? -20.480 -10.982 20.325 1.00 84.12 390 LEU A O 1
ATOM 3106 N N . GLY A 1 391 ? -19.502 -9.968 18.595 1.00 74.44 391 GLY A N 1
ATOM 3107 C CA . GLY A 1 391 ? -20.400 -10.474 17.554 1.00 74.44 391 GLY A CA 1
ATOM 3108 C C . GLY A 1 391 ? -21.494 -9.482 17.147 1.00 74.44 391 GLY A C 1
ATOM 3109 O O . GLY A 1 391 ? -21.474 -8.312 17.518 1.00 74.44 391 GLY A O 1
ATOM 3110 N N . ARG A 1 392 ? -22.433 -9.952 16.321 1.00 70.44 392 ARG A N 1
ATOM 3111 C CA . ARG A 1 392 ? -23.626 -9.208 15.889 1.00 70.44 392 ARG A CA 1
ATOM 3112 C C . ARG A 1 392 ? -24.878 -9.983 16.257 1.00 70.44 392 ARG A C 1
ATOM 3114 O O . ARG A 1 392 ? -24.883 -11.214 16.186 1.00 70.44 392 ARG A O 1
ATOM 3121 N N . LYS A 1 393 ? -25.966 -9.259 16.525 1.00 65.94 393 LYS A N 1
ATOM 3122 C CA . LYS A 1 393 ? -27.306 -9.848 16.621 1.00 65.94 393 LYS A CA 1
ATOM 3123 C C . LYS A 1 393 ? -27.587 -10.789 15.437 1.00 65.94 393 LYS A C 1
ATOM 3125 O O . LYS A 1 393 ? -27.362 -10.395 14.292 1.00 65.94 393 LYS A O 1
ATOM 3130 N N . PRO A 1 394 ? -28.099 -12.005 15.695 1.00 60.44 394 PRO A N 1
ATOM 3131 C CA . PRO A 1 394 ? -28.574 -12.508 16.991 1.00 60.44 394 PRO A CA 1
ATOM 3132 C C . PRO A 1 394 ? -27.534 -13.292 17.826 1.00 60.44 394 PRO A C 1
ATOM 3134 O O . PRO A 1 394 ? -27.872 -13.738 18.916 1.00 60.44 394 PRO A O 1
ATOM 3137 N N . ASN A 1 395 ? -26.297 -13.459 17.346 1.00 65.94 395 ASN A N 1
ATOM 3138 C CA . ASN A 1 395 ? -25.280 -14.356 17.923 1.00 65.94 395 ASN A CA 1
ATOM 3139 C C . ASN A 1 395 ? -24.194 -13.603 18.717 1.00 65.94 395 ASN A C 1
ATOM 3141 O O . ASN A 1 395 ? -23.034 -14.015 18.725 1.00 65.94 395 ASN A O 1
ATOM 3145 N N . GLU A 1 396 ? -24.541 -12.467 19.322 1.00 76.50 396 GLU A N 1
ATOM 3146 C CA . GLU A 1 396 ? -23.601 -11.675 20.118 1.00 76.50 396 GLU A CA 1
ATOM 3147 C C . GLU A 1 396 ? -23.538 -12.153 21.575 1.00 76.50 396 GLU A C 1
ATOM 3149 O O . GLU A 1 396 ? -24.548 -12.538 22.168 1.00 76.50 396 GLU A O 1
ATOM 3154 N N . VAL A 1 397 ? -22.334 -12.106 22.140 1.00 82.44 397 VAL A N 1
ATOM 3155 C CA . VAL A 1 397 ? -22.024 -12.401 23.543 1.00 82.44 397 VAL A CA 1
ATOM 3156 C C . VAL A 1 397 ? -21.582 -11.110 24.201 1.00 82.44 397 VAL A C 1
ATOM 3158 O O . VAL A 1 397 ? -20.750 -10.399 23.646 1.00 82.44 397 VAL A O 1
ATOM 3161 N N . ALA A 1 398 ? -22.096 -10.814 25.385 1.00 86.81 398 ALA A N 1
ATOM 3162 C CA . ALA A 1 398 ? -21.650 -9.686 26.184 1.00 86.81 398 ALA A CA 1
ATOM 3163 C C . ALA A 1 398 ? -20.937 -10.165 27.449 1.00 86.81 398 ALA A C 1
ATOM 3165 O O . ALA A 1 398 ? -21.364 -11.120 28.089 1.00 86.81 398 ALA A O 1
ATOM 3166 N N . LEU A 1 399 ? -19.830 -9.510 27.776 1.00 89.56 399 LEU A N 1
ATOM 3167 C CA . LEU A 1 399 ? -19.045 -9.705 28.985 1.00 89.56 399 LEU A CA 1
ATOM 3168 C C . LEU A 1 399 ? -19.187 -8.429 29.814 1.00 89.56 399 LEU A C 1
ATOM 3170 O O . LEU A 1 399 ? -18.657 -7.393 29.419 1.00 89.56 399 LEU A O 1
ATOM 3174 N N . ASP A 1 400 ? -19.901 -8.486 30.928 1.00 89.69 400 ASP A N 1
ATOM 3175 C CA . ASP A 1 400 ? -19.957 -7.403 31.904 1.00 89.69 400 ASP A CA 1
ATOM 3176 C C . ASP A 1 400 ? -18.760 -7.511 32.852 1.00 89.69 400 ASP A C 1
ATOM 3178 O O . ASP A 1 400 ? -18.629 -8.471 33.611 1.00 89.69 400 ASP A O 1
ATOM 3182 N N . ILE A 1 401 ? -17.830 -6.568 32.738 1.00 88.94 401 ILE A N 1
ATOM 3183 C CA . ILE A 1 401 ? -16.571 -6.545 33.479 1.00 88.94 401 ILE A CA 1
ATOM 3184 C C . ILE A 1 401 ? -16.783 -5.730 34.756 1.00 88.94 401 ILE A C 1
ATOM 3186 O O . ILE A 1 401 ? -16.855 -4.499 34.718 1.00 88.94 401 ILE A O 1
ATOM 3190 N N . LEU A 1 402 ? -16.856 -6.428 35.887 1.00 85.75 402 LEU A N 1
ATOM 3191 C CA . LEU A 1 402 ? -17.085 -5.877 37.222 1.00 85.75 402 LEU A CA 1
ATOM 3192 C C . LEU A 1 402 ? -15.764 -5.749 37.996 1.00 85.75 402 LEU A C 1
ATOM 3194 O O . LEU A 1 402 ? -14.719 -6.209 37.545 1.00 85.75 402 LEU A O 1
ATOM 3198 N N . SER A 1 403 ? -15.791 -5.143 39.185 1.00 80.69 403 SER A N 1
ATOM 3199 C CA . SER A 1 403 ? -14.593 -5.005 40.030 1.00 80.69 403 SER A CA 1
ATOM 3200 C C . SER A 1 403 ? -14.034 -6.347 40.522 1.00 80.69 403 SER A C 1
ATOM 3202 O O . SER A 1 403 ? -12.823 -6.481 40.659 1.00 80.69 403 SER A O 1
ATOM 3204 N N . GLU A 1 404 ? -14.905 -7.334 40.752 1.00 78.12 404 GLU A N 1
ATOM 3205 C CA . GLU A 1 404 ? -14.571 -8.634 41.364 1.00 78.12 404 GLU A CA 1
ATOM 3206 C C . GLU A 1 404 ? -14.828 -9.834 40.427 1.00 78.12 404 GLU A C 1
ATOM 3208 O O . GLU A 1 404 ? -14.781 -10.987 40.854 1.00 78.12 404 GLU A O 1
ATOM 3213 N N . GLY A 1 405 ? -15.119 -9.598 39.141 1.00 82.00 405 GLY A N 1
ATOM 3214 C CA . GLY A 1 405 ? -15.419 -10.690 38.214 1.00 82.00 405 GLY A CA 1
ATOM 3215 C C . GLY A 1 405 ? -15.911 -10.262 36.837 1.00 82.00 405 GLY A C 1
ATOM 3216 O O . GLY A 1 405 ? -15.990 -9.076 36.524 1.00 82.00 405 GLY A O 1
ATOM 3217 N N . ILE A 1 406 ? -16.234 -11.246 35.998 1.00 87.75 406 ILE A N 1
ATOM 3218 C CA . ILE A 1 406 ? -16.850 -11.037 34.681 1.00 87.75 406 ILE A CA 1
ATOM 3219 C C . ILE A 1 406 ? -18.142 -11.842 34.603 1.00 87.75 406 ILE A C 1
ATOM 3221 O O . ILE A 1 406 ? -18.123 -13.055 34.800 1.00 87.75 406 ILE A O 1
ATOM 3225 N N . GLU A 1 407 ? -19.251 -11.198 34.262 1.00 88.38 407 GLU A N 1
ATOM 3226 C CA . GLU A 1 407 ? -20.512 -11.877 33.972 1.00 88.38 407 GLU A CA 1
ATOM 3227 C C . GLU A 1 407 ? -20.740 -11.992 32.461 1.00 88.38 407 GLU A C 1
ATOM 3229 O O . GLU A 1 407 ? -20.507 -11.055 31.705 1.00 88.38 407 GLU A O 1
ATOM 3234 N N . PHE A 1 408 ? -21.206 -13.149 31.999 1.00 86.94 408 PHE A N 1
ATOM 3235 C CA . PHE A 1 408 ? -21.455 -13.428 30.587 1.00 86.94 408 PHE A CA 1
ATOM 3236 C C . PHE A 1 408 ? -22.951 -13.405 30.299 1.00 86.94 408 PHE A C 1
ATOM 3238 O O . PHE A 1 408 ? -23.738 -14.023 31.013 1.00 86.94 408 PHE A O 1
ATOM 3245 N N . TYR A 1 409 ? -23.335 -12.747 29.212 1.00 86.19 409 TYR A N 1
ATOM 3246 C CA . TYR A 1 409 ? -24.713 -12.571 28.769 1.00 86.19 409 TYR A CA 1
ATOM 3247 C C . TYR A 1 409 ? -24.836 -12.938 27.293 1.00 86.19 409 TYR A C 1
ATOM 3249 O O . TYR A 1 409 ? -23.925 -12.678 26.502 1.00 86.19 409 TYR A O 1
ATOM 3257 N N . ALA A 1 410 ? -25.977 -13.494 26.890 1.00 76.81 410 ALA A N 1
ATOM 3258 C CA . ALA A 1 410 ? -26.272 -13.694 25.474 1.00 76.81 410 ALA A CA 1
ATOM 3259 C C . ALA A 1 410 ? -27.757 -13.541 25.133 1.00 76.81 410 ALA A C 1
ATOM 3261 O O . ALA A 1 410 ? -28.633 -13.545 26.001 1.00 76.81 410 ALA A O 1
ATOM 3262 N N . GLY A 1 411 ? -28.018 -13.367 23.834 1.00 68.44 411 GLY A N 1
ATOM 3263 C CA . GLY A 1 411 ? -29.355 -13.161 23.282 1.00 68.44 411 GLY A CA 1
ATOM 3264 C C . GLY A 1 411 ? -30.179 -14.449 23.147 1.00 68.44 411 GLY A C 1
ATOM 3265 O O . GLY A 1 411 ? -29.689 -15.562 23.313 1.00 68.44 411 GLY A O 1
ATOM 3266 N N . ALA A 1 412 ? -31.454 -14.301 22.779 1.00 59.72 412 ALA A N 1
ATOM 3267 C CA . ALA A 1 412 ? -32.452 -15.380 22.788 1.00 59.72 412 ALA A CA 1
ATOM 3268 C C . ALA A 1 412 ? -32.210 -16.561 21.813 1.00 59.72 412 ALA A C 1
ATOM 3270 O O . ALA A 1 412 ? -32.897 -17.574 21.920 1.00 59.72 412 ALA A O 1
ATOM 3271 N N . ASN A 1 413 ? -31.257 -16.453 20.878 1.00 58.38 413 ASN A N 1
ATOM 3272 C CA . ASN A 1 413 ? -31.021 -17.440 19.809 1.00 58.38 413 ASN A CA 1
ATOM 3273 C C . ASN A 1 413 ? -29.743 -18.279 19.988 1.00 58.38 413 ASN A C 1
ATOM 3275 O O . ASN A 1 413 ? -29.319 -18.956 19.050 1.00 58.38 413 ASN A O 1
ATOM 3279 N N . VAL A 1 414 ? -29.117 -18.259 21.165 1.00 59.62 414 VAL A N 1
ATOM 3280 C CA . VAL A 1 414 ? -27.982 -19.147 21.446 1.00 59.62 414 VAL A CA 1
ATOM 3281 C C . VAL A 1 414 ? -28.462 -20.607 21.505 1.00 59.62 414 VAL A C 1
ATOM 3283 O O . VAL A 1 414 ? -29.519 -20.872 22.087 1.00 59.62 414 VAL A O 1
ATOM 3286 N N . PRO A 1 415 ? -27.746 -21.567 20.883 1.00 57.09 415 PRO A N 1
ATOM 3287 C CA . PRO A 1 415 ? -28.157 -22.966 20.868 1.00 57.09 415 PRO A CA 1
ATOM 3288 C C . PRO A 1 415 ? -28.355 -23.497 22.290 1.00 57.09 415 PRO A C 1
ATOM 3290 O O . PRO A 1 415 ? -27.445 -23.454 23.113 1.00 57.09 415 PRO A O 1
ATOM 3293 N N . LYS A 1 416 ? -29.552 -24.026 22.564 1.00 57.06 416 LYS A N 1
ATOM 3294 C CA . LYS A 1 416 ? -29.845 -24.748 23.805 1.00 57.06 416 LYS A CA 1
ATOM 3295 C C . LYS A 1 416 ? -29.087 -26.075 23.776 1.00 57.06 416 LYS A C 1
ATOM 3297 O O . LYS A 1 416 ? -29.495 -26.999 23.071 1.00 57.06 416 LYS A O 1
ATOM 3302 N N . LEU A 1 417 ? -27.965 -26.148 24.488 1.00 60.03 417 LEU A N 1
ATOM 3303 C CA . LEU A 1 417 ? -27.255 -27.404 24.722 1.00 60.03 417 LEU A CA 1
ATOM 3304 C C . LEU A 1 417 ? -28.102 -28.306 25.629 1.00 60.03 417 LEU A C 1
ATOM 3306 O O . LEU A 1 417 ? -28.877 -27.816 26.449 1.00 60.03 417 LEU A O 1
ATOM 3310 N N . ASN A 1 418 ? -28.003 -29.624 25.443 1.00 55.53 418 ASN A N 1
ATOM 3311 C CA . ASN A 1 418 ? -28.776 -30.580 26.231 1.00 55.53 418 ASN A CA 1
ATOM 3312 C C . ASN A 1 418 ? -28.139 -30.723 27.632 1.00 55.53 418 ASN A C 1
ATOM 3314 O O . ASN A 1 418 ? -27.031 -31.262 27.703 1.00 55.53 418 ASN A O 1
ATOM 3318 N N . PRO A 1 419 ? -28.792 -30.270 28.720 1.00 54.84 419 PRO A N 1
ATOM 3319 C CA . PRO A 1 419 ? -28.180 -30.215 30.052 1.00 54.84 419 PRO A CA 1
ATOM 3320 C C . PRO A 1 419 ? -27.785 -31.596 30.590 1.00 54.84 419 PRO A C 1
ATOM 3322 O O . PRO A 1 419 ? -26.790 -31.728 31.290 1.00 54.84 419 PRO A O 1
ATOM 3325 N N . ASP A 1 420 ? -28.515 -32.644 30.197 1.00 51.59 420 ASP A N 1
ATOM 3326 C CA . ASP A 1 420 ? -28.394 -33.997 30.758 1.00 51.59 420 ASP A CA 1
ATOM 3327 C C . ASP A 1 420 ? -27.091 -34.735 30.383 1.00 51.59 420 ASP A C 1
ATOM 3329 O O . ASP A 1 420 ? -26.866 -35.865 30.819 1.00 51.59 420 ASP A O 1
ATOM 3333 N N . LYS A 1 421 ? -26.235 -34.140 29.542 1.00 54.53 421 LYS A N 1
ATOM 3334 C CA . LYS A 1 421 ? -24.973 -34.745 29.076 1.00 54.53 421 LYS A CA 1
ATOM 3335 C C . LYS A 1 421 ? -23.714 -33.973 29.479 1.00 54.53 421 LYS A C 1
ATOM 3337 O O . LYS A 1 421 ? -22.626 -34.406 29.107 1.00 54.53 421 LYS A O 1
ATOM 3342 N N . LEU A 1 422 ? -23.847 -32.850 30.184 1.00 57.16 422 LEU A N 1
ATOM 3343 C CA . LEU A 1 422 ? -22.780 -31.863 30.352 1.00 57.16 422 LEU A CA 1
ATOM 3344 C C . LEU A 1 422 ? -22.542 -31.566 31.837 1.00 57.16 422 LEU A C 1
ATOM 3346 O O . LEU A 1 422 ? -23.495 -31.398 32.590 1.00 57.16 422 LEU A O 1
ATOM 3350 N N . GLU A 1 423 ? -21.274 -31.511 32.259 1.00 59.88 423 GLU A N 1
ATOM 3351 C CA . GLU A 1 423 ? -20.902 -31.226 33.659 1.00 59.88 423 GLU A CA 1
ATOM 3352 C C . GLU A 1 423 ? -21.190 -29.767 34.063 1.00 59.88 423 GLU A C 1
ATOM 3354 O O . GLU A 1 423 ? -21.544 -29.522 35.212 1.00 59.88 423 GLU A O 1
ATOM 3359 N N . ASP A 1 424 ? -21.049 -28.818 33.130 1.00 69.31 424 ASP A N 1
ATOM 3360 C CA . ASP A 1 424 ? -21.356 -27.392 33.314 1.00 69.31 424 ASP A CA 1
ATOM 3361 C C . ASP A 1 424 ? -21.922 -26.811 31.999 1.00 69.31 424 ASP A C 1
ATOM 3363 O O . ASP A 1 424 ? -21.167 -26.385 31.114 1.00 69.31 424 ASP A O 1
ATOM 3367 N N . PRO A 1 425 ? -23.253 -26.857 31.810 1.00 66.31 425 PRO A N 1
ATOM 3368 C CA . PRO A 1 425 ? -23.885 -26.430 30.567 1.00 66.31 425 PRO A CA 1
ATOM 3369 C C . PRO A 1 425 ? -23.755 -24.919 30.318 1.00 66.31 425 PRO A C 1
ATOM 3371 O O . PRO A 1 425 ? -23.698 -24.505 29.160 1.00 66.31 425 PRO A O 1
ATOM 3374 N N . ASP A 1 426 ? -23.659 -24.096 31.365 1.00 71.56 426 ASP A N 1
ATOM 3375 C CA . ASP A 1 426 ? -23.587 -22.636 31.242 1.00 71.56 426 ASP A CA 1
ATOM 3376 C C . ASP A 1 426 ? -22.214 -22.192 30.719 1.00 71.56 426 ASP A C 1
ATOM 3378 O O . ASP A 1 426 ? -22.116 -21.341 29.825 1.00 71.56 426 ASP A O 1
ATOM 3382 N N . TRP A 1 427 ? -21.136 -22.820 31.195 1.00 73.56 427 TRP A N 1
ATOM 3383 C CA . TRP A 1 427 ? -19.787 -22.511 30.721 1.00 73.56 427 TRP A CA 1
ATOM 3384 C C . TRP A 1 427 ? -19.522 -23.014 29.298 1.00 73.56 427 TRP A C 1
ATOM 3386 O O . TRP A 1 427 ? -18.852 -22.343 28.505 1.00 73.56 427 TRP A O 1
ATOM 3396 N N . GLU A 1 428 ? -20.113 -24.147 28.913 1.00 70.81 428 GLU A N 1
ATOM 3397 C CA . GLU A 1 428 ? -20.049 -24.617 27.528 1.00 70.81 428 GLU A CA 1
ATOM 3398 C C . GLU A 1 428 ? -20.761 -23.678 26.549 1.00 70.81 428 GLU A C 1
ATOM 3400 O O . GLU A 1 428 ? -20.268 -23.464 25.436 1.00 70.81 428 GLU A O 1
ATOM 3405 N N . ILE A 1 429 ? -21.876 -23.063 26.956 1.00 72.31 429 ILE A N 1
ATOM 3406 C CA . ILE A 1 429 ? -22.579 -22.056 26.150 1.00 72.31 429 ILE A CA 1
ATOM 3407 C C . ILE A 1 429 ? -21.680 -20.835 25.898 1.00 72.31 429 ILE A C 1
ATOM 3409 O O . ILE A 1 429 ? -21.612 -20.333 24.765 1.00 72.31 429 ILE A O 1
ATOM 3413 N N . VAL A 1 430 ? -20.951 -20.379 26.922 1.00 75.75 430 VAL A N 1
ATOM 3414 C CA . VAL A 1 430 ? -19.977 -19.282 26.802 1.00 75.75 430 VAL A CA 1
ATOM 3415 C C . VAL A 1 430 ? -18.861 -19.665 25.828 1.00 75.75 430 VAL A C 1
ATOM 3417 O O . VAL A 1 430 ? -18.621 -18.950 24.850 1.00 75.75 430 VAL A O 1
ATOM 3420 N N . CYS A 1 431 ? -18.222 -20.822 26.024 1.00 72.88 431 CYS A N 1
ATOM 3421 C CA . CYS A 1 431 ? -17.157 -21.309 25.146 1.00 72.88 431 CYS A CA 1
ATOM 3422 C C . CYS A 1 431 ? -17.626 -21.475 23.693 1.00 72.88 431 CYS A C 1
ATOM 3424 O O . CYS A 1 431 ? -16.932 -21.051 22.765 1.00 72.88 431 CYS A O 1
ATOM 3426 N N . HIS A 1 432 ? -18.816 -22.037 23.474 1.00 73.88 432 HIS A N 1
ATOM 3427 C CA . HIS A 1 432 ? -19.383 -22.215 22.140 1.00 73.88 432 HIS A CA 1
ATOM 3428 C C . HIS A 1 432 ? -19.576 -20.873 21.428 1.00 73.88 432 HIS A C 1
ATOM 3430 O O . HIS A 1 432 ? -19.233 -20.735 20.252 1.00 73.88 432 HIS A O 1
ATOM 3436 N N . SER A 1 433 ? -20.086 -19.872 22.141 1.00 75.81 433 SER A N 1
ATOM 3437 C CA . SER A 1 433 ? -20.391 -18.565 21.564 1.00 75.81 433 SER A CA 1
ATOM 3438 C C . SER A 1 433 ? -19.123 -17.752 21.261 1.00 75.81 433 SER A C 1
ATOM 3440 O O . SER A 1 433 ? -19.025 -17.137 20.197 1.00 75.81 433 SER A O 1
ATOM 3442 N N . LEU A 1 434 ? -18.094 -17.838 22.114 1.00 78.62 434 LEU A N 1
ATOM 3443 C CA . LEU A 1 434 ? -16.772 -17.259 21.840 1.00 78.62 434 LEU A CA 1
ATOM 3444 C C . LEU A 1 434 ? -16.072 -17.951 20.657 1.00 78.62 434 LEU A C 1
ATOM 3446 O O . LEU A 1 434 ? -15.472 -17.285 19.814 1.00 78.62 434 LEU A O 1
ATOM 3450 N N . VAL A 1 435 ? -16.174 -19.278 20.532 1.00 73.56 435 VAL A N 1
ATOM 3451 C CA . VAL A 1 435 ? -15.617 -20.006 19.377 1.00 73.56 435 VAL A CA 1
ATOM 3452 C C . VAL A 1 435 ? -16.390 -19.700 18.096 1.00 73.56 435 VAL A C 1
ATOM 3454 O O . VAL A 1 435 ? -15.780 -19.560 17.037 1.00 73.56 435 VAL A O 1
ATOM 3457 N N . HIS A 1 436 ? -17.714 -19.554 18.171 1.00 74.62 436 HIS A N 1
ATOM 3458 C CA . HIS A 1 436 ? -18.528 -19.113 17.042 1.00 74.62 436 HIS A CA 1
ATOM 3459 C C . HIS A 1 436 ? -18.068 -17.734 16.548 1.00 74.62 436 HIS A C 1
ATOM 3461 O O . HIS A 1 436 ? -17.805 -17.578 15.357 1.00 74.62 436 HIS A O 1
ATOM 3467 N N . PHE A 1 437 ? -17.851 -16.783 17.462 1.00 78.12 437 PHE A N 1
ATOM 3468 C CA . PHE A 1 437 ? -17.259 -15.478 17.151 1.00 78.12 437 PHE A CA 1
ATOM 3469 C C . PHE A 1 437 ? -15.887 -15.586 16.456 1.00 78.12 437 PHE A C 1
ATOM 3471 O O . PHE A 1 437 ? -15.601 -14.826 15.529 1.00 78.12 437 PHE A O 1
ATOM 3478 N N . LEU A 1 438 ? -15.048 -16.554 16.844 1.00 74.25 438 LEU A N 1
ATOM 3479 C CA . LEU A 1 438 ? -13.756 -16.806 16.192 1.00 74.25 438 LEU A CA 1
ATOM 3480 C C . LEU A 1 438 ? -13.877 -17.475 14.811 1.00 74.25 438 LEU A C 1
ATOM 3482 O O . LEU A 1 438 ? -12.938 -17.382 14.016 1.00 74.25 438 LEU A O 1
ATOM 3486 N N . LYS A 1 439 ? -14.990 -18.157 14.513 1.00 69.00 439 LYS A N 1
ATOM 3487 C CA . LYS A 1 439 ? -15.234 -18.817 13.218 1.00 69.00 439 LYS A CA 1
ATOM 3488 C C . LYS A 1 439 ? -15.900 -17.900 12.193 1.00 69.00 439 LYS A C 1
ATOM 3490 O O . LYS A 1 439 ? -15.643 -18.060 11.005 1.00 69.00 439 LYS A O 1
ATOM 3495 N N . THR A 1 440 ? -16.759 -16.976 12.616 1.00 64.06 440 THR A N 1
ATOM 3496 C CA . THR A 1 440 ? -17.501 -16.115 11.689 1.00 64.06 440 THR A CA 1
ATOM 3497 C C . THR A 1 440 ? -16.641 -14.963 11.172 1.00 64.06 440 THR A C 1
ATOM 3499 O O . THR A 1 440 ? -16.121 -14.177 11.955 1.00 64.06 440 THR A O 1
ATOM 3502 N N . GLY A 1 441 ? -16.515 -14.835 9.850 1.00 55.78 441 GLY A N 1
ATOM 3503 C CA . GLY A 1 441 ? -15.713 -13.798 9.189 1.00 55.78 441 GLY A CA 1
ATOM 3504 C C . GLY A 1 441 ? -16.248 -12.359 9.253 1.00 55.78 441 GLY A C 1
ATOM 3505 O O . GLY A 1 441 ? -15.549 -11.434 8.850 1.00 55.78 441 GLY A O 1
ATOM 3506 N N . ASP A 1 442 ? -17.468 -12.144 9.761 1.00 53.69 442 ASP A N 1
ATOM 3507 C CA . ASP A 1 442 ? -18.105 -10.819 9.903 1.00 53.69 442 ASP A CA 1
ATOM 3508 C C . ASP A 1 442 ? -18.339 -10.495 11.393 1.00 53.69 442 ASP A C 1
ATOM 3510 O O . ASP A 1 442 ? -19.467 -10.316 11.861 1.00 53.69 442 ASP A O 1
ATOM 3514 N N . SER A 1 443 ? -17.244 -10.483 12.157 1.00 69.12 443 SER A N 1
ATOM 3515 C CA . SER A 1 443 ? -17.225 -10.311 13.615 1.00 69.12 443 SER A CA 1
ATOM 3516 C C . SER A 1 443 ? -17.099 -8.834 14.027 1.00 69.12 443 SER A C 1
ATOM 3518 O O . SER A 1 443 ? -16.480 -8.015 13.351 1.00 69.12 443 SER A O 1
ATOM 3520 N N . PHE A 1 444 ? -17.717 -8.451 15.146 1.00 72.62 444 PHE A N 1
ATOM 3521 C CA . PHE A 1 444 ? -17.743 -7.070 15.658 1.00 72.62 444 PHE A CA 1
ATOM 3522 C C . PHE A 1 444 ? -17.407 -7.061 17.141 1.00 72.62 444 PHE A C 1
ATOM 3524 O O . PHE A 1 444 ? -17.691 -8.040 17.822 1.00 72.62 444 PHE A O 1
ATOM 3531 N N . PHE A 1 445 ? -16.826 -5.978 17.655 1.00 80.50 445 PHE A N 1
ATOM 3532 C CA . PHE A 1 445 ? -16.734 -5.803 19.100 1.00 80.50 445 PHE A CA 1
ATOM 3533 C C . PHE A 1 445 ? -16.997 -4.368 19.543 1.00 80.50 445 PHE A C 1
ATOM 3535 O O . PHE A 1 445 ? -16.631 -3.409 18.857 1.00 80.50 445 PHE A O 1
ATOM 3542 N N . GLU A 1 446 ? -17.622 -4.228 20.710 1.00 80.81 446 GLU A N 1
ATOM 3543 C CA . GLU A 1 446 ? -17.917 -2.947 21.346 1.00 80.81 446 GLU A CA 1
ATOM 3544 C C . GLU A 1 446 ? -17.613 -2.996 22.841 1.00 80.81 446 GLU A C 1
ATOM 3546 O O . GLU A 1 446 ? -18.156 -3.844 23.531 1.00 80.81 446 GLU A O 1
ATOM 3551 N N . PHE A 1 447 ? -16.800 -2.082 23.370 1.00 82.88 447 PHE A N 1
ATOM 3552 C CA . PHE A 1 447 ? -16.631 -1.922 24.820 1.00 82.88 447 PHE A CA 1
ATOM 3553 C C . PHE A 1 447 ? -17.309 -0.648 25.322 1.00 82.88 447 PHE A C 1
ATOM 3555 O O . PHE A 1 447 ? -17.156 0.411 24.709 1.00 82.88 447 PHE A O 1
ATOM 3562 N N . TRP A 1 448 ? -18.016 -0.743 26.441 1.00 78.56 448 TRP A N 1
ATOM 3563 C CA . TRP A 1 448 ? -18.804 0.315 27.061 1.00 78.56 448 TRP A CA 1
ATOM 3564 C C . TRP A 1 448 ? -18.373 0.501 28.514 1.00 78.56 448 TRP A C 1
ATOM 3566 O O . TRP A 1 448 ? -18.862 -0.184 29.403 1.00 78.56 448 TRP A O 1
ATOM 3576 N N . GLU A 1 449 ? -17.444 1.421 28.758 1.00 77.19 449 GLU A N 1
ATOM 3577 C CA . GLU A 1 449 ? -16.901 1.646 30.099 1.00 77.19 449 GLU A CA 1
ATOM 3578 C C . GLU A 1 449 ? -17.926 2.316 31.034 1.00 77.19 449 GLU A C 1
ATOM 3580 O O . GLU A 1 449 ? -18.518 3.337 30.674 1.00 77.19 449 GLU A O 1
ATOM 3585 N N . ASN A 1 450 ? -18.069 1.781 32.251 1.00 74.06 450 ASN A N 1
ATOM 3586 C CA . ASN A 1 450 ? -18.917 2.282 33.345 1.00 74.06 450 ASN A CA 1
ATOM 3587 C C . ASN A 1 450 ? -20.427 2.393 33.037 1.00 74.06 450 ASN A C 1
ATOM 3589 O O . ASN A 1 450 ? -21.150 3.083 33.756 1.00 74.06 450 ASN A O 1
ATOM 3593 N N . ASP A 1 451 ? -20.915 1.742 31.980 1.00 73.38 451 ASP A N 1
ATOM 3594 C CA . ASP A 1 451 ? -22.340 1.671 31.647 1.00 73.38 451 ASP A CA 1
ATOM 3595 C C . ASP A 1 451 ? -22.881 0.266 32.014 1.00 73.38 451 ASP A C 1
ATOM 3597 O O . ASP A 1 451 ? -22.237 -0.722 31.661 1.00 73.38 451 ASP A O 1
ATOM 3601 N N . PRO A 1 452 ? -24.036 0.152 32.706 1.00 74.25 452 PRO A N 1
ATOM 3602 C CA . PRO A 1 452 ? -24.585 -1.137 33.133 1.00 74.25 452 PRO A CA 1
ATOM 3603 C C . PRO A 1 452 ? -25.201 -1.914 31.962 1.00 74.25 452 PRO A C 1
ATOM 3605 O O . PRO A 1 452 ? -25.683 -1.317 30.989 1.00 74.25 452 PRO A O 1
ATOM 3608 N N . ILE A 1 453 ? -25.227 -3.245 32.060 1.00 77.38 453 ILE A N 1
ATOM 3609 C CA . ILE A 1 453 ? -25.660 -4.118 30.964 1.00 77.38 453 ILE A CA 1
ATOM 3610 C C . ILE A 1 453 ? -27.109 -3.887 30.526 1.00 77.38 453 ILE A C 1
ATOM 3612 O O . ILE A 1 453 ? -27.389 -3.919 29.326 1.00 77.38 453 ILE A O 1
ATOM 3616 N N . GLU A 1 454 ? -28.014 -3.519 31.437 1.00 75.75 454 GLU A N 1
ATOM 3617 C CA . GLU A 1 454 ? -29.421 -3.246 31.118 1.00 75.75 454 GLU A CA 1
ATOM 3618 C C . GLU A 1 454 ? -29.589 -2.027 30.203 1.00 75.75 454 GLU A C 1
ATOM 3620 O O . GLU A 1 454 ? -30.542 -1.948 29.425 1.00 75.75 454 GLU A O 1
ATOM 3625 N N . LYS A 1 455 ? -28.653 -1.073 30.270 1.00 73.25 455 LYS A N 1
ATOM 3626 C CA . LYS A 1 455 ? -28.641 0.120 29.413 1.00 73.25 455 LYS A CA 1
ATOM 3627 C C . LYS A 1 455 ? -28.162 -0.200 27.997 1.00 73.25 455 LYS A C 1
ATOM 3629 O O . LYS A 1 455 ? -28.546 0.490 27.054 1.00 73.25 455 LYS A O 1
ATOM 3634 N N . ILE A 1 456 ? -27.307 -1.208 27.852 1.00 70.38 456 ILE A N 1
ATOM 3635 C CA . ILE A 1 456 ? -26.614 -1.520 26.598 1.00 70.38 456 ILE A CA 1
ATOM 3636 C C . ILE A 1 456 ? -27.369 -2.605 25.825 1.00 70.38 456 ILE A C 1
ATOM 3638 O O . ILE A 1 456 ? -27.592 -2.460 24.622 1.00 70.38 456 ILE A O 1
ATOM 3642 N N . LEU A 1 457 ? -27.799 -3.667 26.511 1.00 73.75 457 LEU A N 1
ATOM 3643 C CA . LEU A 1 457 ? -28.504 -4.817 25.942 1.00 73.75 457 LEU A CA 1
ATOM 3644 C C . LEU A 1 457 ? -29.741 -5.174 26.786 1.00 73.75 457 LEU A C 1
ATOM 3646 O O . LEU A 1 457 ? -29.742 -6.170 27.513 1.00 73.75 457 LEU A O 1
ATOM 3650 N N . PRO A 1 458 ? -30.831 -4.391 26.684 1.00 71.56 458 PRO A N 1
ATOM 3651 C CA . PRO A 1 458 ? -32.060 -4.686 27.410 1.00 71.56 458 PRO A CA 1
ATOM 3652 C C . PRO A 1 458 ? -32.657 -6.030 26.957 1.00 71.56 458 PRO A C 1
ATOM 3654 O O . PRO A 1 458 ? -32.883 -6.249 25.764 1.00 71.56 458 PRO A O 1
ATOM 3657 N N . GLY A 1 459 ? -32.933 -6.920 27.917 1.00 69.88 459 GLY A N 1
ATOM 3658 C CA . GLY A 1 459 ? -33.565 -8.227 27.686 1.00 69.88 459 GLY A CA 1
ATOM 3659 C C . GLY A 1 459 ? -32.607 -9.403 27.453 1.00 69.88 459 GLY A C 1
ATOM 3660 O O . GLY A 1 459 ? -33.064 -10.471 27.050 1.00 69.88 459 GLY A O 1
ATOM 3661 N N . TYR A 1 460 ? -31.302 -9.224 27.675 1.00 80.12 460 TYR A N 1
ATOM 3662 C CA . TYR A 1 460 ? -30.327 -10.320 27.651 1.00 80.12 460 TYR A CA 1
ATOM 3663 C C . TYR A 1 460 ? -30.273 -11.002 29.018 1.00 80.12 460 TYR A C 1
ATOM 3665 O O . TYR A 1 460 ? -30.342 -10.335 30.048 1.00 80.12 460 TYR A O 1
ATOM 3673 N N . ASN A 1 461 ? -30.129 -12.328 29.024 1.00 76.81 461 ASN A N 1
ATOM 3674 C CA . ASN A 1 461 ? -30.044 -13.104 30.259 1.00 76.81 461 ASN A CA 1
ATOM 3675 C C . ASN A 1 461 ? -28.586 -13.427 30.584 1.00 76.81 461 ASN A C 1
ATOM 3677 O O . ASN A 1 461 ? -27.797 -13.739 29.685 1.00 76.81 461 ASN A O 1
ATOM 3681 N N . ARG A 1 462 ? -28.255 -13.382 31.877 1.00 83.50 462 ARG A N 1
ATOM 3682 C CA . ARG A 1 462 ? -26.968 -13.847 32.395 1.00 83.50 462 ARG A CA 1
ATOM 3683 C C . ARG A 1 462 ? -26.868 -15.362 32.206 1.00 83.50 462 ARG A C 1
ATOM 3685 O O . ARG A 1 462 ? -27.784 -16.081 32.595 1.00 83.50 462 ARG A O 1
ATOM 3692 N N . ILE A 1 463 ? -25.768 -15.814 31.613 1.00 79.88 463 ILE A N 1
ATOM 3693 C CA . ILE A 1 463 ? -25.443 -17.228 31.385 1.00 79.88 463 ILE A CA 1
ATOM 3694 C C . ILE A 1 463 ? -24.557 -17.742 32.517 1.00 79.88 463 ILE A C 1
ATOM 3696 O O . ILE A 1 463 ? -24.897 -18.716 33.167 1.00 79.88 463 ILE A O 1
ATOM 3700 N N . ALA A 1 464 ? -23.427 -17.076 32.761 1.00 80.56 464 ALA A N 1
ATOM 3701 C CA . ALA A 1 464 ? -22.419 -17.526 33.715 1.00 80.56 464 ALA A CA 1
ATOM 3702 C C . ALA A 1 464 ? -21.691 -16.340 34.358 1.00 80.56 464 ALA A C 1
ATOM 3704 O O . ALA A 1 464 ? -21.688 -15.234 33.815 1.00 80.56 464 ALA A O 1
ATOM 3705 N N . SER A 1 465 ? -21.037 -16.577 35.493 1.00 80.25 465 SER A N 1
ATOM 3706 C CA . SER A 1 465 ? -20.223 -15.591 36.208 1.00 80.25 465 SER A CA 1
ATOM 3707 C C . SER A 1 465 ? -18.845 -16.160 36.523 1.00 80.25 465 SER A C 1
ATOM 3709 O O . SER A 1 465 ? -18.714 -17.311 36.930 1.00 80.25 465 SER A O 1
ATOM 3711 N N . LEU A 1 466 ? -17.815 -15.338 36.354 1.00 78.12 466 LEU A N 1
ATOM 3712 C CA . LEU A 1 466 ? -16.427 -15.680 36.616 1.00 78.12 466 LEU A CA 1
ATOM 3713 C C . LEU A 1 466 ? -15.884 -14.819 37.759 1.00 78.12 466 LEU A C 1
ATOM 3715 O O . LEU A 1 466 ? -15.611 -13.636 37.564 1.00 78.12 466 LEU A O 1
ATOM 3719 N N . GLU A 1 467 ? -15.679 -15.424 38.926 1.00 71.00 467 GLU A N 1
ATOM 3720 C CA . GLU A 1 467 ? -15.151 -14.777 40.139 1.00 71.00 467 GLU A CA 1
ATOM 3721 C C . GLU A 1 467 ? -13.608 -14.759 40.141 1.00 71.00 467 GLU A C 1
ATOM 3723 O O . GLU A 1 467 ? -12.946 -15.456 40.911 1.00 71.00 467 GLU A O 1
ATOM 3728 N N . LEU A 1 468 ? -13.001 -14.023 39.206 1.00 69.94 468 LEU A N 1
ATOM 3729 C CA . LEU A 1 468 ? -11.544 -13.879 39.064 1.00 69.94 468 LEU A CA 1
ATOM 3730 C C . LEU A 1 468 ? -11.172 -12.457 38.633 1.00 69.94 468 LEU A C 1
ATOM 3732 O O . LEU A 1 468 ? -12.020 -11.706 38.162 1.00 69.94 468 LEU A O 1
ATOM 3736 N N . SER A 1 469 ? -9.875 -12.118 38.703 1.00 77.50 469 SER A N 1
ATOM 3737 C CA . SER A 1 469 ? -9.340 -10.854 38.173 1.00 77.50 469 SER A CA 1
ATOM 3738 C C . SER A 1 469 ? -9.743 -10.654 36.698 1.00 77.50 469 SER A C 1
ATOM 3740 O O . SER A 1 469 ? -9.241 -11.379 35.825 1.00 77.50 469 SER A O 1
ATOM 3742 N N . PRO A 1 470 ? -10.584 -9.648 36.383 1.00 80.31 470 PRO A N 1
ATOM 3743 C CA . PRO A 1 470 ? -11.058 -9.428 35.020 1.00 80.31 470 PRO A CA 1
ATOM 3744 C C . PRO A 1 470 ? -9.927 -9.090 34.049 1.00 80.31 470 PRO A C 1
ATOM 3746 O O . PRO A 1 470 ? -9.906 -9.555 32.910 1.00 80.31 470 PRO A O 1
ATOM 3749 N N . GLY A 1 471 ? -8.932 -8.329 34.516 1.00 77.44 471 GLY A N 1
ATOM 3750 C CA . GLY A 1 471 ? -7.755 -7.997 33.718 1.00 77.44 471 GLY A CA 1
ATOM 3751 C C . GLY A 1 471 ? -6.955 -9.237 33.319 1.00 77.44 471 GLY A C 1
ATOM 3752 O O . GLY A 1 471 ? -6.600 -9.395 32.150 1.00 77.44 471 GLY A O 1
ATOM 3753 N N . GLY A 1 472 ? -6.746 -10.168 34.254 1.00 74.94 472 GLY A N 1
ATOM 3754 C CA . GLY A 1 472 ? -6.069 -11.434 33.970 1.00 74.94 472 GLY A CA 1
ATOM 3755 C C . GLY A 1 472 ? -6.808 -12.279 32.927 1.00 74.94 472 GLY A C 1
ATOM 3756 O O . GLY A 1 472 ? -6.179 -12.822 32.013 1.00 74.94 472 GLY A O 1
ATOM 3757 N N . TYR A 1 473 ? -8.141 -12.341 33.013 1.00 79.75 473 TYR A N 1
ATOM 3758 C CA . TYR A 1 473 ? -8.969 -13.032 32.022 1.00 79.75 473 TYR A CA 1
ATOM 3759 C C . TYR A 1 473 ? -8.850 -12.395 30.635 1.00 79.75 473 TYR A C 1
ATOM 3761 O O . TYR A 1 473 ? -8.562 -13.091 29.666 1.00 79.75 473 TYR A O 1
ATOM 3769 N N . LEU A 1 474 ? -9.024 -11.075 30.527 1.00 83.44 474 LEU A N 1
ATOM 3770 C CA . LEU A 1 474 ? -9.015 -10.363 29.246 1.00 83.44 474 LEU A CA 1
ATOM 3771 C C . LEU A 1 474 ? -7.645 -10.405 28.560 1.00 83.44 474 LEU A C 1
ATOM 3773 O O . LEU A 1 474 ? -7.576 -10.579 27.340 1.00 83.44 474 LEU A O 1
ATOM 3777 N N . ILE A 1 475 ? -6.552 -10.315 29.330 1.00 78.12 475 ILE A N 1
ATOM 3778 C CA . ILE A 1 475 ? -5.195 -10.534 28.810 1.00 78.12 475 ILE A CA 1
ATOM 3779 C C . ILE A 1 475 ? -5.101 -11.945 28.249 1.00 78.12 475 ILE A C 1
ATOM 3781 O O . ILE A 1 475 ? -4.726 -12.106 27.090 1.00 78.12 475 ILE A O 1
ATOM 3785 N N . SER A 1 476 ? -5.505 -12.950 29.022 1.00 74.69 476 SER A N 1
ATOM 3786 C CA . SER A 1 476 ? -5.441 -14.350 28.602 1.00 74.69 476 SER A CA 1
ATOM 3787 C C . SER A 1 476 ? -6.273 -14.614 27.348 1.00 74.69 476 SER A C 1
ATOM 3789 O O . SER A 1 476 ? -5.788 -15.212 26.389 1.00 74.69 476 SER A O 1
ATOM 3791 N N . PHE A 1 477 ? -7.492 -14.080 27.302 1.00 78.94 477 PHE A N 1
ATOM 3792 C CA . PHE A 1 477 ? -8.397 -14.202 26.170 1.00 78.94 477 PHE A CA 1
ATOM 3793 C C . PHE A 1 477 ? -7.822 -13.550 24.905 1.00 78.94 477 PHE A C 1
ATOM 3795 O O . PHE A 1 477 ? -7.822 -14.172 23.843 1.00 78.94 477 PHE A O 1
ATOM 3802 N N . SER A 1 478 ? -7.228 -12.355 25.021 1.00 81.88 478 SER A N 1
ATOM 3803 C CA . SER A 1 478 ? -6.563 -11.677 23.897 1.00 81.88 478 SER A CA 1
ATOM 3804 C C . SER A 1 478 ? -5.463 -12.533 23.262 1.00 81.88 478 SER A C 1
ATOM 3806 O O . SER A 1 478 ? -5.288 -12.533 22.044 1.00 81.88 478 SER A O 1
ATOM 3808 N N . GLN A 1 479 ? -4.743 -13.304 24.077 1.00 74.38 479 GLN A N 1
ATOM 3809 C CA . GLN A 1 479 ? -3.661 -14.150 23.595 1.00 74.38 479 GLN A CA 1
ATOM 3810 C C . GLN A 1 479 ? -4.195 -15.390 22.879 1.00 74.38 479 GLN A C 1
ATOM 3812 O O . GLN A 1 479 ? -3.669 -15.765 21.838 1.00 74.38 479 GLN A O 1
ATOM 3817 N N . VAL A 1 480 ? -5.280 -15.996 23.369 1.00 76.00 480 VAL A N 1
ATOM 3818 C CA . VAL A 1 480 ? -5.879 -17.161 22.699 1.00 76.00 480 VAL A CA 1
ATOM 3819 C C . VAL A 1 480 ? -6.416 -16.799 21.311 1.00 76.00 480 VAL A C 1
ATOM 3821 O O . VAL A 1 480 ? -6.206 -17.552 20.356 1.00 76.00 480 VAL A O 1
ATOM 3824 N N . ILE A 1 481 ? -7.045 -15.625 21.166 1.00 77.94 481 ILE A N 1
ATOM 3825 C CA . ILE A 1 481 ? -7.493 -15.103 19.862 1.00 77.94 481 ILE A CA 1
ATOM 3826 C C . ILE A 1 481 ? -6.310 -15.018 18.899 1.00 77.94 481 ILE A C 1
ATOM 3828 O O . ILE A 1 481 ? -6.393 -15.471 17.756 1.00 77.94 481 ILE A O 1
ATOM 3832 N N . ARG A 1 482 ? -5.195 -14.469 19.379 1.00 75.25 482 ARG A N 1
ATOM 3833 C CA . ARG A 1 482 ? -3.989 -14.276 18.585 1.00 75.25 482 ARG A CA 1
ATOM 3834 C C . ARG A 1 482 ? -3.356 -15.588 18.138 1.00 75.25 482 ARG A C 1
ATOM 3836 O O . ARG A 1 482 ? -3.154 -15.772 16.944 1.00 75.25 482 ARG A O 1
ATOM 3843 N N . ILE A 1 483 ? -3.153 -16.526 19.061 1.00 73.19 483 ILE A N 1
ATOM 3844 C CA . ILE A 1 483 ? -2.612 -17.860 18.771 1.00 73.19 483 ILE A CA 1
ATOM 3845 C C . ILE A 1 483 ? -3.500 -18.585 17.748 1.00 73.19 483 ILE A C 1
ATOM 3847 O O . ILE A 1 483 ? -2.993 -19.156 16.784 1.00 73.19 483 ILE A O 1
ATOM 3851 N N . SER A 1 484 ? -4.829 -18.523 17.899 1.00 73.88 484 SER A N 1
ATOM 3852 C CA . SER A 1 484 ? -5.769 -19.101 16.926 1.00 73.88 484 SER A CA 1
ATOM 3853 C C . SER A 1 484 ? -5.574 -18.528 15.515 1.00 73.88 484 SER A C 1
ATOM 3855 O O . SER A 1 484 ? -5.626 -19.277 14.533 1.00 73.88 484 SER A O 1
ATOM 3857 N N . ARG A 1 485 ? -5.340 -17.214 15.391 1.00 73.94 485 ARG A N 1
ATOM 3858 C CA . ARG A 1 485 ? -5.057 -16.578 14.096 1.00 73.94 485 ARG A CA 1
ATOM 3859 C C . ARG A 1 485 ? -3.674 -16.960 13.571 1.00 73.94 485 ARG A C 1
ATOM 3861 O O . ARG A 1 485 ? -3.565 -17.331 12.408 1.00 73.94 485 ARG A O 1
ATOM 3868 N N . ASP A 1 486 ? -2.647 -16.965 14.413 1.00 69.81 486 ASP A N 1
ATOM 3869 C CA . ASP A 1 486 ? -1.271 -17.280 14.012 1.00 69.81 486 ASP A CA 1
ATOM 3870 C C . ASP A 1 486 ? -1.088 -18.733 13.556 1.00 69.81 486 ASP A C 1
ATOM 3872 O O . ASP A 1 486 ? -0.259 -18.990 12.677 1.00 69.81 486 ASP A O 1
ATOM 3876 N N . LEU A 1 487 ? -1.895 -19.663 14.079 1.00 68.50 487 LEU A N 1
ATOM 3877 C CA . LEU A 1 487 ? -2.012 -21.035 13.569 1.00 68.50 487 LEU A CA 1
ATOM 3878 C C . LEU A 1 487 ? -2.616 -21.094 12.157 1.00 68.50 487 LEU A C 1
ATOM 3880 O O . LEU A 1 487 ? -2.276 -21.984 11.383 1.00 68.50 487 LEU A O 1
ATOM 3884 N N . SER A 1 488 ? -3.496 -20.147 11.820 1.00 65.94 488 SER A N 1
ATOM 3885 C CA . SER A 1 488 ? -4.151 -20.045 10.507 1.00 65.94 488 SER A CA 1
ATOM 3886 C C . SER A 1 488 ? -3.296 -19.277 9.487 1.00 65.94 488 SER A C 1
ATOM 3888 O O . SER A 1 488 ? -3.445 -19.463 8.280 1.00 65.94 488 SER A O 1
ATOM 3890 N N . CYS A 1 489 ? -2.383 -18.423 9.956 1.00 64.25 489 CYS A N 1
ATOM 3891 C CA . CYS A 1 489 ? -1.479 -17.633 9.126 1.00 64.25 489 CYS A CA 1
ATOM 3892 C C . CYS A 1 489 ? -0.293 -18.459 8.621 1.00 64.25 489 CYS A C 1
ATOM 3894 O O . CYS A 1 489 ? 0.390 -19.143 9.390 1.00 64.25 489 CYS A O 1
ATOM 3896 N N . GLY A 1 490 ? 0.040 -18.305 7.341 1.00 61.16 490 GLY A N 1
ATOM 3897 C CA . GLY A 1 490 ? 1.174 -19.005 6.766 1.00 61.16 490 GLY A CA 1
ATOM 3898 C C . GLY A 1 490 ? 2.531 -18.580 7.358 1.00 61.16 490 GLY A C 1
ATOM 3899 O O . GLY A 1 490 ? 2.886 -17.409 7.319 1.00 61.16 490 GLY A O 1
ATOM 3900 N N . GLY A 1 491 ? 3.330 -19.524 7.868 1.00 75.50 491 GLY A N 1
ATOM 3901 C CA . GLY A 1 491 ? 4.772 -19.362 8.111 1.00 75.50 491 GLY A CA 1
ATOM 3902 C C . GLY A 1 491 ? 5.364 -20.601 8.767 1.00 75.50 491 GLY A C 1
ATOM 3903 O O . GLY A 1 491 ? 4.715 -21.636 8.789 1.00 75.50 491 GLY A O 1
ATOM 3904 N N . GLY A 1 492 ? 6.546 -20.502 9.358 1.00 78.81 492 GLY A N 1
ATOM 3905 C CA . GLY A 1 492 ? 7.151 -21.580 10.119 1.00 78.81 492 GLY A CA 1
ATOM 3906 C C . GLY A 1 492 ? 8.268 -21.130 11.050 1.00 78.81 492 GLY A C 1
ATOM 3907 O O . GLY A 1 492 ? 8.943 -20.133 10.798 1.00 78.81 492 GLY A O 1
ATOM 3908 N N . LEU A 1 493 ? 8.449 -21.872 12.138 1.00 81.56 493 LEU A N 1
ATOM 3909 C CA . LEU A 1 493 ? 9.620 -21.768 13.000 1.00 81.56 493 LEU A CA 1
ATOM 3910 C C . LEU A 1 493 ? 10.696 -22.725 12.516 1.00 81.56 493 LEU A C 1
ATOM 3912 O O . LEU A 1 493 ? 10.420 -23.893 12.262 1.00 81.56 493 LEU A O 1
ATOM 3916 N N . TYR A 1 494 ? 11.915 -22.218 12.433 1.00 81.00 494 TYR A N 1
ATOM 3917 C CA . TYR A 1 494 ? 13.100 -22.936 12.008 1.00 81.00 494 TYR A CA 1
ATOM 3918 C C . TYR A 1 494 ? 14.061 -22.966 13.178 1.00 81.00 494 TYR A C 1
ATOM 3920 O O . TYR A 1 494 ? 14.408 -21.928 13.740 1.00 81.00 494 TYR A O 1
ATOM 3928 N N . PHE A 1 495 ? 14.477 -24.169 13.530 1.00 79.75 495 PHE A N 1
ATOM 3929 C CA . PHE A 1 495 ? 15.400 -24.430 14.612 1.00 79.75 495 PHE A CA 1
ATOM 3930 C C . PHE A 1 495 ? 16.697 -24.930 13.997 1.00 79.75 495 PHE A C 1
ATOM 3932 O O . PHE A 1 495 ? 16.716 -25.948 13.298 1.00 79.75 495 PHE A O 1
ATOM 3939 N N . ASP A 1 496 ? 17.770 -24.187 14.243 1.00 75.88 496 ASP A N 1
ATOM 3940 C CA . ASP A 1 496 ? 19.110 -24.536 13.793 1.00 75.88 496 ASP A CA 1
ATOM 3941 C C . ASP A 1 496 ? 19.910 -25.083 14.977 1.00 75.88 496 ASP A C 1
ATOM 3943 O O . ASP A 1 496 ? 20.265 -24.331 15.889 1.00 75.88 496 ASP A O 1
ATOM 3947 N N . SER A 1 497 ? 20.136 -26.400 14.981 1.00 69.50 497 SER A N 1
ATOM 3948 C CA . SER A 1 497 ? 21.002 -27.098 15.934 1.00 69.50 497 SER A CA 1
ATOM 3949 C C . SER A 1 497 ? 22.228 -27.662 15.209 1.00 69.50 497 SER A C 1
ATOM 3951 O O . SER A 1 497 ? 22.088 -28.144 14.081 1.00 69.50 497 SER A O 1
ATOM 3953 N N . PRO A 1 498 ? 23.409 -27.730 15.860 1.00 65.12 498 PRO A N 1
ATOM 3954 C CA . PRO A 1 498 ? 24.605 -28.362 15.295 1.00 65.12 498 PRO A CA 1
ATOM 3955 C C . PRO A 1 498 ? 24.394 -29.801 14.798 1.00 65.12 498 PRO A C 1
ATOM 3957 O O . PRO A 1 498 ? 25.140 -30.277 13.945 1.00 65.12 498 PRO A O 1
ATOM 3960 N N . GLN A 1 499 ? 23.404 -30.512 15.346 1.00 65.50 499 GLN A N 1
ATOM 3961 C CA . GLN A 1 499 ? 23.126 -31.909 15.010 1.00 65.50 499 GLN A CA 1
ATOM 3962 C C . GLN A 1 499 ? 22.054 -32.060 13.919 1.00 65.50 499 GLN A C 1
ATOM 3964 O O . GLN A 1 499 ? 22.143 -32.990 13.112 1.00 65.50 499 GLN A O 1
ATOM 3969 N N . GLN A 1 500 ? 21.048 -31.175 13.881 1.00 72.69 500 GLN A N 1
ATOM 3970 C CA . GLN A 1 500 ? 19.884 -31.309 13.001 1.00 72.69 500 GLN A CA 1
ATOM 3971 C C . GLN A 1 500 ? 19.133 -29.978 12.825 1.00 72.69 500 GLN A C 1
ATOM 3973 O O . GLN A 1 500 ? 18.854 -29.282 13.797 1.00 72.69 500 GLN A O 1
ATOM 3978 N N . LYS A 1 501 ? 18.746 -29.653 11.586 1.00 78.12 501 LYS A N 1
ATOM 3979 C CA . LYS A 1 501 ? 17.841 -28.535 11.280 1.00 78.12 501 LYS A CA 1
ATOM 3980 C C . LYS A 1 501 ? 16.406 -29.035 11.200 1.00 78.12 501 LYS A C 1
ATOM 3982 O O . LYS A 1 501 ? 16.127 -30.006 10.490 1.00 78.12 501 LYS A O 1
ATOM 3987 N N . LEU A 1 502 ? 15.504 -28.355 11.892 1.00 79.81 502 LEU A N 1
ATOM 3988 C CA . LEU A 1 502 ? 14.109 -28.757 12.048 1.00 79.81 502 LEU A CA 1
ATOM 3989 C C . LEU A 1 502 ? 13.185 -27.564 11.789 1.00 79.81 502 LEU A C 1
ATOM 3991 O O . LEU A 1 502 ? 13.523 -26.432 12.131 1.00 79.81 502 LEU A O 1
ATOM 3995 N N . ALA A 1 503 ? 12.025 -27.810 11.181 1.00 80.25 503 ALA A N 1
ATOM 3996 C CA . ALA A 1 503 ? 11.017 -26.783 10.940 1.00 80.25 503 ALA A CA 1
ATOM 3997 C C . ALA A 1 503 ? 9.613 -27.222 11.359 1.00 80.25 503 ALA A C 1
ATOM 3999 O O . ALA A 1 503 ? 9.209 -28.369 11.159 1.00 80.25 503 ALA A O 1
ATOM 4000 N N . LEU A 1 504 ? 8.877 -26.256 11.907 1.00 81.00 504 LEU A N 1
ATOM 4001 C CA . LEU A 1 504 ? 7.456 -26.317 12.225 1.00 81.00 504 LEU A CA 1
ATOM 4002 C C . LEU A 1 504 ? 6.730 -25.329 11.318 1.00 81.00 504 LEU A C 1
ATOM 4004 O O . LEU A 1 504 ? 6.884 -24.125 11.492 1.00 81.00 504 LEU A O 1
ATOM 4008 N N . ILE A 1 505 ? 5.967 -25.818 10.349 1.00 77.94 505 ILE A N 1
ATOM 4009 C CA . ILE A 1 505 ? 5.322 -25.026 9.299 1.00 77.94 505 ILE A CA 1
ATOM 4010 C C . ILE A 1 505 ? 3.822 -24.956 9.576 1.00 77.94 505 ILE A C 1
ATOM 4012 O O . ILE A 1 505 ? 3.155 -25.975 9.665 1.00 77.94 505 ILE A O 1
ATOM 4016 N N . PHE A 1 506 ? 3.279 -23.754 9.689 1.00 75.62 506 PHE A N 1
ATOM 4017 C CA . PHE A 1 506 ? 1.878 -23.464 9.981 1.00 75.62 506 PHE A CA 1
ATOM 4018 C C . PHE A 1 506 ? 1.104 -23.180 8.700 1.00 75.62 506 PHE A C 1
ATOM 4020 O O . PHE A 1 506 ? 1.522 -22.335 7.903 1.00 75.62 506 PHE A O 1
ATOM 4027 N N . SER A 1 507 ? -0.043 -23.840 8.535 1.00 67.19 507 SER A N 1
ATOM 4028 C CA . SER A 1 507 ? -0.938 -23.663 7.400 1.00 67.19 507 SER A CA 1
ATOM 4029 C C . SER A 1 507 ? -2.415 -23.670 7.720 1.00 67.19 507 SER A C 1
ATOM 4031 O O . SER A 1 507 ? -2.832 -24.201 8.743 1.00 67.19 507 SER A O 1
ATOM 4033 N N . LEU A 1 508 ? -3.210 -23.160 6.769 1.00 60.69 508 LEU A N 1
ATOM 4034 C CA . LEU A 1 508 ? -4.671 -23.283 6.790 1.00 60.69 508 LEU A CA 1
ATOM 4035 C C . LEU A 1 508 ? -5.123 -24.742 6.923 1.00 60.69 508 LEU A C 1
ATOM 4037 O O . LEU A 1 508 ? -6.138 -25.017 7.558 1.00 60.69 508 LEU A O 1
ATOM 4041 N N . ALA A 1 509 ? -4.368 -25.676 6.345 1.00 60.84 509 ALA A N 1
ATOM 4042 C CA . ALA A 1 509 ? -4.655 -27.098 6.444 1.00 60.84 509 ALA A CA 1
ATOM 4043 C C . ALA A 1 509 ? -4.099 -27.724 7.739 1.00 60.84 509 ALA A C 1
ATOM 4045 O O . ALA A 1 509 ? -4.644 -28.717 8.221 1.00 60.84 509 ALA A O 1
ATOM 4046 N N . GLY A 1 510 ? -3.083 -27.107 8.349 1.00 68.50 510 GLY A N 1
ATOM 4047 C CA . GLY A 1 510 ? -2.542 -27.490 9.643 1.00 68.50 510 GLY A CA 1
ATOM 4048 C C . GLY A 1 510 ? -1.065 -27.207 9.907 1.00 68.50 510 GLY A C 1
ATOM 4049 O O . GLY A 1 510 ? -0.388 -26.573 9.100 1.00 68.50 510 GLY A O 1
ATOM 4050 N N . VAL A 1 511 ? -0.555 -27.690 11.043 1.00 74.75 511 VAL A N 1
ATOM 4051 C CA . VAL A 1 511 ? 0.875 -27.603 11.399 1.00 74.75 511 VAL A CA 1
ATOM 4052 C C . VAL A 1 511 ? 1.621 -28.838 10.912 1.00 74.75 511 VAL A C 1
ATOM 4054 O O . VAL A 1 511 ? 1.187 -29.961 11.147 1.00 74.75 511 VAL A O 1
ATOM 4057 N N . LEU A 1 512 ? 2.752 -28.633 10.252 1.00 76.12 512 LEU A N 1
ATOM 4058 C CA . LEU A 1 512 ? 3.571 -29.669 9.655 1.00 76.12 512 LEU A CA 1
ATOM 4059 C C . LEU A 1 512 ? 4.984 -29.624 10.249 1.00 76.12 512 LEU A C 1
ATOM 4061 O O . LEU A 1 512 ? 5.577 -28.556 10.380 1.00 76.12 512 LEU A O 1
ATOM 4065 N N . VAL A 1 513 ? 5.523 -30.785 10.619 1.00 79.69 513 VAL A N 1
ATOM 4066 C CA . VAL A 1 513 ? 6.848 -30.912 11.243 1.00 79.69 513 VAL A CA 1
ATOM 4067 C C . VAL A 1 513 ? 7.775 -31.659 10.306 1.00 79.69 513 VAL A C 1
ATOM 4069 O O . VAL A 1 513 ? 7.385 -32.660 9.706 1.00 79.69 513 VAL A O 1
ATOM 4072 N N . GLY A 1 514 ? 9.012 -31.194 10.178 1.00 80.19 514 GLY A N 1
ATOM 4073 C CA . GLY A 1 514 ? 9.986 -31.883 9.350 1.00 80.19 514 GLY A CA 1
ATOM 4074 C C . GLY A 1 514 ? 11.415 -31.421 9.549 1.00 80.19 514 GLY A C 1
ATOM 4075 O O . GLY A 1 514 ? 11.707 -30.536 10.351 1.00 80.19 514 GLY A O 1
ATOM 4076 N N . THR A 1 515 ? 12.311 -32.058 8.807 1.00 79.69 515 THR A N 1
ATOM 4077 C CA . THR A 1 515 ? 13.765 -31.867 8.901 1.00 79.69 515 THR A CA 1
ATOM 4078 C C . THR A 1 515 ? 14.344 -31.421 7.566 1.00 79.69 515 THR A C 1
ATOM 4080 O O . THR A 1 515 ? 13.724 -31.611 6.519 1.00 79.69 515 THR A O 1
ATOM 4083 N N . PHE A 1 516 ? 15.549 -30.853 7.594 1.00 75.12 516 PHE A N 1
ATOM 4084 C CA . PHE A 1 516 ? 16.322 -30.548 6.387 1.00 75.12 516 PHE A CA 1
ATOM 4085 C C . PHE A 1 516 ? 17.506 -31.505 6.246 1.00 75.12 516 PHE A C 1
ATOM 4087 O O . PHE A 1 516 ? 18.096 -31.948 7.235 1.00 75.12 516 PHE A O 1
ATOM 4094 N N . TYR A 1 517 ? 17.878 -31.802 5.003 1.00 62.84 517 TYR A N 1
ATOM 4095 C CA . TYR A 1 517 ? 19.093 -32.551 4.697 1.00 62.84 517 TYR A CA 1
ATOM 4096 C C . TYR A 1 517 ? 20.367 -31.769 5.037 1.00 62.84 517 TYR A C 1
ATOM 4098 O O . TYR A 1 517 ? 20.404 -30.547 4.913 1.00 62.84 517 TYR A O 1
ATOM 4106 N N . LYS A 1 518 ? 21.442 -32.490 5.391 1.00 53.38 518 LYS A N 1
ATOM 4107 C CA . LYS A 1 518 ? 22.760 -31.908 5.714 1.00 53.38 518 LYS A CA 1
ATOM 4108 C C . LYS A 1 518 ? 23.347 -31.026 4.597 1.00 53.38 518 LYS A C 1
ATOM 4110 O O . LYS A 1 518 ? 24.080 -30.098 4.916 1.00 53.38 518 LYS A O 1
ATOM 4115 N N . ASP A 1 519 ? 22.972 -31.256 3.335 1.00 46.72 519 ASP A N 1
ATOM 4116 C CA . ASP A 1 519 ? 23.582 -30.594 2.170 1.00 46.72 519 ASP A CA 1
ATOM 4117 C C . ASP A 1 519 ? 22.733 -29.469 1.532 1.00 46.72 519 ASP A C 1
ATOM 4119 O O . ASP A 1 519 ? 23.095 -28.959 0.473 1.00 46.72 519 ASP A O 1
ATOM 4123 N N . GLY A 1 520 ? 21.619 -29.028 2.143 1.00 52.09 520 GLY A N 1
ATOM 4124 C CA . GLY A 1 520 ? 20.897 -27.847 1.640 1.00 52.09 520 GLY A CA 1
ATOM 4125 C C . GLY A 1 520 ? 19.598 -27.474 2.365 1.00 52.09 520 GLY A C 1
ATOM 4126 O O . GLY A 1 520 ? 18.778 -28.333 2.681 1.00 52.09 520 GLY A O 1
ATOM 4127 N N . GLU A 1 521 ? 19.375 -26.164 2.559 1.00 56.03 521 GLU A N 1
ATOM 4128 C CA . GLU A 1 521 ? 18.173 -25.586 3.204 1.00 56.03 521 GLU A CA 1
ATOM 4129 C C . GLU A 1 521 ? 16.873 -25.755 2.393 1.00 56.03 521 GLU A C 1
ATOM 4131 O O . GLU A 1 521 ? 15.794 -25.444 2.885 1.00 56.03 521 GLU A O 1
ATOM 4136 N N . SER A 1 522 ? 16.949 -26.237 1.152 1.00 56.53 522 SER A N 1
ATOM 4137 C CA . SER A 1 522 ? 15.824 -26.267 0.210 1.00 56.53 522 SER A CA 1
ATOM 4138 C C . SER A 1 522 ? 15.014 -27.568 0.208 1.00 56.53 522 SER A C 1
ATOM 4140 O O . SER A 1 522 ? 13.899 -27.582 -0.313 1.00 56.53 522 SER A O 1
ATOM 4142 N N . ASN A 1 523 ? 15.536 -28.655 0.785 1.00 65.94 523 ASN A N 1
ATOM 4143 C CA . ASN A 1 523 ? 14.885 -29.969 0.761 1.00 65.94 523 ASN A CA 1
ATOM 4144 C C . ASN A 1 523 ? 14.283 -30.302 2.126 1.00 65.94 523 ASN A C 1
ATOM 4146 O O . ASN A 1 523 ? 14.832 -31.098 2.891 1.00 65.94 523 ASN A O 1
ATOM 4150 N N . PHE A 1 524 ? 13.154 -29.663 2.417 1.00 74.00 524 PHE A N 1
ATOM 4151 C CA . PHE A 1 524 ? 12.339 -29.950 3.588 1.00 74.00 524 PHE A CA 1
ATOM 4152 C C . PHE A 1 524 ? 11.675 -31.332 3.456 1.00 74.00 524 PHE A C 1
ATOM 4154 O O . PHE A 1 524 ? 11.035 -31.622 2.445 1.00 74.00 524 PHE A O 1
ATOM 4161 N N . ARG A 1 525 ? 11.821 -32.187 4.474 1.00 75.50 525 ARG A N 1
ATOM 4162 C CA . ARG A 1 525 ? 11.156 -33.493 4.547 1.00 75.50 525 ARG A CA 1
ATOM 4163 C C . ARG A 1 525 ? 10.156 -33.541 5.698 1.00 75.50 525 ARG A C 1
ATOM 4165 O O . ARG A 1 525 ? 10.596 -33.515 6.852 1.00 75.50 525 ARG A O 1
ATOM 4172 N N . PRO A 1 526 ? 8.849 -33.650 5.406 1.00 76.12 526 PRO A N 1
ATOM 4173 C CA . PRO A 1 526 ? 7.832 -33.826 6.430 1.00 76.12 526 PRO A CA 1
ATOM 4174 C C . PRO A 1 526 ? 7.997 -35.188 7.107 1.00 76.12 526 PRO A C 1
ATOM 4176 O O . PRO A 1 526 ? 8.302 -36.184 6.448 1.00 76.12 526 PRO A O 1
ATOM 4179 N N . ILE A 1 527 ? 7.796 -35.227 8.419 1.00 76.75 527 ILE A N 1
ATOM 4180 C CA . ILE A 1 527 ? 7.774 -36.467 9.196 1.00 76.75 527 ILE A CA 1
ATOM 4181 C C . ILE A 1 527 ? 6.331 -36.994 9.177 1.00 76.75 527 ILE A C 1
ATOM 4183 O O . ILE A 1 527 ? 5.434 -36.280 9.628 1.00 76.75 527 ILE A O 1
ATOM 4187 N N . PRO A 1 528 ? 6.078 -38.191 8.619 1.00 65.94 528 PRO A N 1
ATOM 4188 C CA . PRO A 1 528 ? 4.720 -38.695 8.428 1.00 65.94 528 PRO A CA 1
ATOM 4189 C C . PRO A 1 528 ? 4.100 -39.306 9.696 1.00 65.94 528 PRO A C 1
ATOM 4191 O O . PRO A 1 528 ? 2.879 -39.281 9.824 1.00 65.94 528 PRO A O 1
ATOM 4194 N N . ASP A 1 529 ? 4.903 -39.850 10.619 1.00 72.25 529 ASP A N 1
ATOM 4195 C CA . ASP A 1 529 ? 4.413 -40.478 11.855 1.00 72.25 529 ASP A CA 1
ATOM 4196 C C . ASP A 1 529 ? 4.340 -39.462 13.010 1.00 72.25 529 ASP A C 1
ATOM 4198 O O . ASP A 1 529 ? 5.291 -38.731 13.293 1.00 72.25 529 ASP A O 1
ATOM 4202 N N . GLN A 1 530 ? 3.203 -39.429 13.709 1.00 71.25 530 GLN A N 1
ATOM 4203 C CA . GLN A 1 530 ? 2.991 -38.578 14.880 1.00 71.25 530 GLN A CA 1
ATOM 4204 C C . GLN A 1 530 ? 3.905 -38.958 16.055 1.00 71.25 530 GLN A C 1
ATOM 4206 O O . GLN A 1 530 ? 4.297 -38.074 16.820 1.00 71.25 530 GLN A O 1
ATOM 4211 N N . ASN A 1 531 ? 4.269 -40.236 16.198 1.00 74.19 531 ASN A N 1
ATOM 4212 C CA . ASN A 1 531 ? 5.166 -40.687 17.266 1.00 74.19 531 ASN A CA 1
ATOM 4213 C C . ASN A 1 531 ? 6.600 -40.189 17.041 1.00 74.19 531 ASN A C 1
ATOM 4215 O O . ASN A 1 531 ? 7.221 -39.668 17.965 1.00 74.19 531 ASN A O 1
ATOM 4219 N N . ASP A 1 532 ? 7.079 -40.222 15.795 1.00 74.50 532 ASP A N 1
ATOM 4220 C CA . ASP A 1 532 ? 8.390 -39.676 15.422 1.00 74.50 532 ASP A CA 1
ATOM 4221 C C . ASP A 1 532 ? 8.468 -38.161 15.683 1.00 74.50 532 ASP A C 1
ATOM 4223 O O . ASP A 1 532 ? 9.496 -37.634 16.116 1.00 74.50 532 ASP A O 1
ATOM 4227 N N . VAL A 1 533 ? 7.363 -37.441 15.451 1.00 75.00 533 VAL A N 1
ATOM 4228 C CA . VAL A 1 533 ? 7.248 -36.011 15.776 1.00 75.00 533 VAL A CA 1
ATOM 4229 C C . VAL A 1 533 ? 7.344 -35.782 17.287 1.00 75.00 533 VAL A C 1
ATOM 4231 O O . VAL A 1 533 ? 8.066 -34.882 17.721 1.00 75.00 533 VAL A O 1
ATOM 4234 N N . LEU A 1 534 ? 6.658 -36.595 18.094 1.00 74.19 534 LEU A N 1
ATOM 4235 C CA . LEU A 1 534 ? 6.704 -36.514 19.557 1.00 74.19 534 LEU A CA 1
ATOM 4236 C C . LEU A 1 534 ? 8.097 -36.814 20.133 1.00 74.19 534 LEU A C 1
ATOM 4238 O O . LEU A 1 534 ? 8.459 -36.212 21.140 1.00 74.19 534 LEU A O 1
ATOM 4242 N N . ASP A 1 535 ? 8.897 -37.657 19.480 1.00 74.44 535 ASP A N 1
ATOM 4243 C CA . ASP A 1 535 ? 10.279 -37.952 19.885 1.00 74.44 535 ASP A CA 1
ATOM 4244 C C . ASP A 1 535 ? 11.283 -36.848 19.506 1.00 74.44 535 ASP A C 1
ATOM 4246 O O . ASP A 1 535 ? 12.326 -36.678 20.153 1.00 74.44 535 ASP A O 1
ATOM 4250 N N . LEU A 1 536 ? 10.990 -36.091 18.444 1.00 73.62 536 LEU A N 1
ATOM 4251 C CA . LEU A 1 536 ? 11.841 -35.011 17.935 1.00 73.62 536 LEU A CA 1
ATOM 4252 C C . LEU A 1 536 ? 11.556 -33.659 18.591 1.00 73.62 536 LEU A C 1
ATOM 4254 O O . LEU A 1 536 ? 12.496 -32.895 18.822 1.00 73.62 536 LEU A O 1
ATOM 4258 N N . LEU A 1 537 ? 10.297 -33.368 18.929 1.00 74.56 537 LEU A N 1
ATOM 4259 C CA . LEU A 1 537 ? 9.891 -32.098 19.540 1.00 74.56 537 LEU A CA 1
ATOM 4260 C C . LEU A 1 537 ? 10.644 -31.774 20.848 1.00 74.56 537 LEU A C 1
ATOM 4262 O O . LEU A 1 537 ? 11.090 -30.646 20.987 1.00 74.56 537 LEU A O 1
ATOM 4266 N N . PRO A 1 538 ? 10.903 -32.698 21.786 1.00 69.88 538 PRO A N 1
ATOM 4267 C CA . PRO A 1 538 ? 11.692 -32.379 22.979 1.00 69.88 538 PRO A CA 1
ATOM 4268 C C . PRO A 1 538 ? 13.171 -32.086 22.679 1.00 69.88 538 PRO A C 1
ATOM 4270 O O . PRO A 1 538 ? 13.773 -31.222 23.314 1.00 69.88 538 PRO A O 1
ATOM 4273 N N . LYS A 1 539 ? 13.766 -32.776 21.694 1.00 67.06 539 LYS A N 1
ATOM 4274 C CA . LYS A 1 539 ? 15.173 -32.578 21.280 1.00 67.06 539 LYS A CA 1
ATOM 4275 C C . LYS A 1 539 ? 15.371 -31.228 20.586 1.00 67.06 539 LYS A C 1
ATOM 4277 O O . LYS A 1 539 ? 16.408 -30.589 20.740 1.00 67.06 539 LYS A O 1
ATOM 4282 N N . LEU A 1 540 ? 14.335 -30.787 19.878 1.00 64.31 540 LEU A N 1
ATOM 4283 C CA . LEU A 1 540 ? 14.193 -29.483 19.237 1.00 64.31 540 LEU A CA 1
ATOM 4284 C C . LEU A 1 540 ? 14.276 -28.287 20.189 1.00 64.31 540 LEU A C 1
ATOM 4286 O O . LEU A 1 540 ? 14.690 -27.205 19.784 1.00 64.31 540 LEU A O 1
ATOM 4290 N N . LEU A 1 541 ? 13.839 -28.473 21.431 1.00 58.75 541 LEU A N 1
ATOM 4291 C CA . LEU A 1 541 ? 13.560 -27.390 22.374 1.00 58.75 541 LEU A CA 1
ATOM 4292 C C . LEU A 1 541 ? 14.631 -27.312 23.476 1.00 58.75 541 LEU A C 1
ATOM 4294 O O . LEU A 1 541 ? 14.409 -26.720 24.532 1.00 58.75 541 LEU A O 1
ATOM 4298 N N . SER A 1 542 ? 15.795 -27.941 23.258 1.00 63.06 542 SER A N 1
ATOM 4299 C CA . SER A 1 542 ? 16.881 -27.934 24.240 1.00 63.06 542 SER A CA 1
ATOM 4300 C C . SER A 1 542 ? 17.480 -26.516 24.378 1.00 63.06 542 SER A C 1
ATOM 4302 O O . SER A 1 542 ? 17.968 -25.962 23.391 1.00 63.06 542 SER A O 1
ATOM 4304 N N . PRO A 1 543 ? 17.511 -25.911 25.584 1.00 53.53 543 PRO A N 1
ATOM 4305 C CA . PRO A 1 543 ? 17.906 -24.505 25.768 1.00 53.53 543 PRO A CA 1
ATOM 4306 C C . PRO A 1 543 ? 19.366 -24.170 25.418 1.00 53.53 543 PRO A C 1
ATOM 4308 O O . PRO A 1 543 ? 19.746 -23.001 25.418 1.00 53.53 543 PRO A O 1
ATOM 4311 N N . SER A 1 544 ? 20.210 -25.180 25.203 1.00 52.97 544 SER A N 1
ATOM 4312 C CA . SER A 1 544 ? 21.669 -25.058 25.145 1.00 52.97 544 SER A CA 1
ATOM 4313 C C . SER A 1 544 ? 22.267 -25.102 23.736 1.00 52.97 544 SER A C 1
ATOM 4315 O O . SER A 1 544 ? 23.485 -24.984 23.617 1.00 52.97 544 SER A O 1
ATOM 4317 N N . SER A 1 545 ? 21.476 -25.281 22.667 1.00 53.34 545 SER A N 1
ATOM 4318 C CA . SER A 1 545 ? 22.073 -25.543 21.343 1.00 53.34 545 SER A CA 1
ATOM 4319 C C . SER A 1 545 ? 21.245 -25.164 20.109 1.00 53.34 545 SER A C 1
ATOM 4321 O O . SER A 1 545 ? 21.525 -25.675 19.026 1.00 53.34 545 SER A O 1
ATOM 4323 N N . THR A 1 546 ? 20.251 -24.279 20.227 1.00 65.31 546 THR A N 1
ATOM 4324 C CA . THR A 1 546 ? 19.328 -23.984 19.115 1.00 65.31 546 THR A CA 1
ATOM 4325 C C . THR A 1 546 ? 19.095 -22.499 18.893 1.00 65.31 546 THR A C 1
ATOM 4327 O O . THR A 1 546 ? 18.622 -21.801 19.791 1.00 65.31 546 THR A O 1
ATOM 4330 N N . ASN A 1 547 ? 19.334 -22.043 17.665 1.00 74.88 547 ASN A N 1
ATOM 4331 C CA . ASN A 1 547 ? 18.894 -20.730 17.206 1.00 74.88 547 ASN A CA 1
ATOM 4332 C C . ASN A 1 547 ? 17.498 -20.842 16.581 1.00 74.88 547 ASN A C 1
ATOM 4334 O O . ASN A 1 547 ? 17.271 -21.704 15.732 1.00 74.88 547 ASN A O 1
ATOM 4338 N N . ILE A 1 548 ? 16.574 -19.967 16.987 1.00 78.88 548 ILE A N 1
ATOM 4339 C CA . ILE A 1 548 ? 15.199 -19.932 16.470 1.00 78.88 548 ILE A CA 1
ATOM 4340 C C . ILE A 1 548 ? 15.082 -18.810 15.437 1.00 78.88 548 ILE A C 1
ATOM 4342 O O . ILE A 1 548 ? 15.447 -17.669 15.714 1.00 78.88 548 ILE A O 1
ATOM 4346 N N . GLN A 1 549 ? 14.537 -19.122 14.264 1.00 81.25 549 GLN A N 1
ATOM 4347 C CA . GLN A 1 549 ? 14.223 -18.156 13.211 1.00 81.25 549 GLN A CA 1
ATOM 4348 C C . GLN A 1 549 ? 12.779 -18.338 12.750 1.00 81.25 549 GLN A C 1
ATOM 4350 O O . GLN A 1 549 ? 12.296 -19.463 12.624 1.00 81.25 549 GLN A O 1
ATOM 4355 N N . TYR A 1 550 ? 12.096 -17.243 12.439 1.00 83.25 550 TYR A N 1
ATOM 4356 C CA . TYR A 1 550 ? 10.792 -17.294 11.791 1.00 83.25 550 TYR A CA 1
ATOM 4357 C C . TYR A 1 550 ? 10.926 -17.074 10.281 1.00 83.25 550 TYR A C 1
ATOM 4359 O O . TYR A 1 550 ? 11.453 -16.046 9.859 1.00 83.25 550 TYR A O 1
ATOM 4367 N N . ARG A 1 551 ? 10.403 -17.992 9.459 1.00 79.12 551 ARG A N 1
ATOM 4368 C CA . ARG A 1 551 ? 10.300 -17.794 8.001 1.00 79.12 551 ARG A CA 1
ATOM 4369 C C . ARG A 1 551 ? 8.862 -17.944 7.530 1.00 79.12 551 ARG A C 1
ATOM 4371 O O . ARG A 1 551 ? 8.070 -18.684 8.101 1.00 79.12 551 ARG A O 1
ATOM 4378 N N . THR A 1 552 ? 8.507 -17.229 6.484 1.00 71.56 552 THR A N 1
ATOM 4379 C CA . THR A 1 552 ? 7.208 -17.290 5.817 1.00 71.56 552 THR A CA 1
ATOM 4380 C C . THR A 1 552 ? 7.177 -18.430 4.786 1.00 71.56 552 THR A C 1
ATOM 4382 O O . THR A 1 552 ? 8.161 -19.138 4.578 1.00 71.56 552 THR A O 1
ATOM 4385 N N . TRP A 1 553 ? 6.025 -18.672 4.154 1.00 63.53 553 TRP A N 1
ATOM 4386 C CA . TRP A 1 553 ? 5.817 -19.815 3.239 1.00 63.53 553 TRP A CA 1
ATOM 4387 C C . TRP A 1 553 ? 6.646 -19.802 1.972 1.00 63.53 553 TRP A C 1
ATOM 4389 O O . TRP A 1 553 ? 6.826 -20.836 1.335 1.00 63.53 553 TRP A O 1
ATOM 4399 N N . SER A 1 554 ? 7.106 -18.620 1.596 1.00 57.62 554 SER A N 1
ATOM 4400 C CA . SER A 1 554 ? 7.735 -18.330 0.319 1.00 57.62 554 SER A CA 1
ATOM 4401 C C . SER A 1 554 ? 9.013 -19.146 0.065 1.00 57.62 554 SER A C 1
ATOM 4403 O O . SER A 1 554 ? 9.465 -19.246 -1.075 1.00 57.62 554 SER A O 1
ATOM 4405 N N . ASP A 1 555 ? 9.578 -19.756 1.108 1.00 57.16 555 ASP A N 1
ATOM 4406 C CA . ASP A 1 555 ? 10.853 -20.475 1.071 1.00 57.16 555 ASP A CA 1
ATOM 4407 C C . ASP A 1 555 ? 10.720 -22.007 1.106 1.00 57.16 555 ASP A C 1
ATOM 4409 O O . ASP A 1 555 ? 11.729 -22.711 1.100 1.00 57.16 555 ASP A O 1
ATOM 4413 N N . ILE A 1 556 ? 9.496 -22.543 1.109 1.00 59.88 556 ILE A N 1
ATOM 4414 C CA . ILE A 1 556 ? 9.244 -23.973 1.326 1.00 59.88 556 ILE A CA 1
ATOM 4415 C C . ILE A 1 556 ? 8.721 -24.611 0.040 1.00 59.88 556 ILE A C 1
ATOM 4417 O O . ILE A 1 556 ? 7.679 -24.226 -0.482 1.00 59.88 556 ILE A O 1
ATOM 4421 N N . ASN A 1 557 ? 9.429 -25.617 -0.479 1.00 56.84 557 ASN A N 1
ATOM 4422 C CA . ASN A 1 557 ? 8.972 -26.394 -1.630 1.00 56.84 557 ASN A CA 1
ATOM 4423 C C . ASN A 1 557 ? 7.847 -27.355 -1.197 1.00 56.84 557 ASN A C 1
ATOM 4425 O O . ASN A 1 557 ? 8.110 -28.432 -0.671 1.00 56.84 557 ASN A O 1
ATOM 4429 N N . THR A 1 558 ? 6.591 -26.951 -1.391 1.00 54.94 558 THR A N 1
ATOM 4430 C CA . THR A 1 558 ? 5.382 -27.646 -0.905 1.00 54.94 558 THR A CA 1
ATOM 4431 C C . THR A 1 558 ? 4.849 -28.739 -1.841 1.00 54.94 558 THR A C 1
ATOM 4433 O O . THR A 1 558 ? 3.743 -29.232 -1.628 1.00 54.94 558 THR A O 1
ATOM 4436 N N . LYS A 1 559 ? 5.599 -29.123 -2.884 1.00 49.47 559 LYS A N 1
ATOM 4437 C CA . LYS A 1 559 ? 5.102 -30.005 -3.959 1.00 49.47 559 LYS A CA 1
ATOM 4438 C C . LYS A 1 559 ? 4.680 -31.410 -3.505 1.00 49.47 559 LYS A C 1
ATOM 4440 O O . LYS A 1 559 ? 3.836 -31.992 -4.171 1.00 49.47 559 LYS A O 1
ATOM 4445 N N . ASP A 1 560 ? 5.173 -31.889 -2.362 1.00 49.38 560 ASP A N 1
ATOM 4446 C CA . ASP A 1 560 ? 4.892 -33.231 -1.834 1.00 49.38 560 ASP A CA 1
ATOM 4447 C C . ASP A 1 560 ? 4.498 -33.180 -0.339 1.00 49.38 560 ASP A C 1
ATOM 4449 O O . ASP A 1 560 ? 5.163 -33.762 0.519 1.00 49.38 560 ASP A O 1
ATOM 4453 N N . MET A 1 561 ? 3.454 -32.418 0.013 1.00 55.28 561 MET A N 1
ATOM 4454 C CA . MET A 1 561 ? 3.006 -32.282 1.412 1.00 55.28 561 MET A CA 1
ATOM 4455 C C . MET A 1 561 ? 2.059 -33.438 1.813 1.00 55.28 561 MET A C 1
ATOM 4457 O O . MET A 1 561 ? 1.002 -33.588 1.196 1.00 55.28 561 MET A O 1
ATOM 4461 N N . PRO A 1 562 ? 2.387 -34.253 2.835 1.00 54.62 562 PRO A N 1
ATOM 4462 C CA . PRO A 1 562 ? 1.505 -35.290 3.367 1.00 54.62 562 PRO A CA 1
ATOM 4463 C C . PRO A 1 562 ? 0.349 -34.701 4.190 1.00 54.62 562 PRO A C 1
ATOM 4465 O O . PRO A 1 562 ? 0.285 -33.499 4.454 1.00 54.62 562 PRO A O 1
ATOM 4468 N N . VAL A 1 563 ? -0.572 -35.579 4.601 1.00 53.75 563 VAL A N 1
ATOM 4469 C CA . VAL A 1 563 ? -1.762 -35.243 5.396 1.00 53.75 563 VAL A CA 1
ATOM 4470 C C . VAL A 1 563 ? -1.369 -34.550 6.703 1.00 53.75 563 VAL A C 1
ATOM 4472 O O . VAL A 1 563 ? -0.548 -35.042 7.474 1.00 53.75 563 VAL A O 1
ATOM 4475 N N . PHE A 1 564 ? -1.985 -33.394 6.937 1.00 57.00 564 PHE A N 1
ATOM 4476 C CA . PHE A 1 564 ? -1.759 -32.543 8.098 1.00 57.00 564 PHE A CA 1
ATOM 4477 C C . PHE A 1 564 ? -2.221 -33.238 9.385 1.00 57.00 564 PHE A C 1
ATOM 4479 O O . PHE A 1 564 ? -3.380 -33.650 9.463 1.00 57.00 564 PHE A O 1
ATOM 4486 N N . PRO A 1 565 ? -1.381 -33.316 10.430 1.00 52.94 565 PRO A N 1
ATOM 4487 C CA . PRO A 1 565 ? -1.788 -33.914 11.697 1.00 52.94 565 PRO A CA 1
ATOM 4488 C C . PRO A 1 565 ? -2.771 -33.036 12.486 1.00 52.94 565 PRO A C 1
ATOM 4490 O O . PRO A 1 565 ? -3.414 -33.531 13.407 1.00 52.94 565 PRO A O 1
ATOM 4493 N N . PHE A 1 566 ? -2.887 -31.738 12.172 1.00 60.19 566 PHE A N 1
ATOM 4494 C CA . PHE A 1 566 ? -3.630 -30.807 13.017 1.00 60.19 566 PHE A CA 1
ATOM 4495 C C . PHE A 1 566 ? -4.110 -29.552 12.283 1.00 60.19 566 PHE A C 1
ATOM 4497 O O . PHE A 1 566 ? -3.284 -28.698 11.989 1.00 60.19 566 PHE A O 1
ATOM 4504 N N . SER A 1 567 ? -5.419 -29.389 12.052 1.00 63.66 567 SER A N 1
ATOM 4505 C CA . SER A 1 567 ? -5.977 -28.177 11.423 1.00 63.66 567 SER A CA 1
ATOM 4506 C C . SER A 1 567 ? -6.382 -27.099 12.449 1.00 63.66 567 SER A C 1
ATOM 4508 O O . SER A 1 567 ? -6.705 -27.437 13.590 1.00 63.66 567 SER A O 1
ATOM 4510 N N . PRO A 1 568 ? -6.464 -25.807 12.066 1.00 64.38 568 PRO A N 1
ATOM 4511 C CA . PRO A 1 568 ? -6.960 -24.738 12.944 1.00 64.38 568 PRO A CA 1
ATOM 4512 C C . PRO A 1 568 ? -8.341 -25.032 13.552 1.00 64.38 568 PRO A C 1
ATOM 4514 O O . PRO A 1 568 ? -8.635 -24.631 14.675 1.00 64.38 568 PRO A O 1
ATOM 4517 N N . ASN A 1 569 ? -9.176 -25.797 12.844 1.00 66.75 569 ASN A N 1
ATOM 4518 C CA . ASN A 1 569 ? -10.469 -26.245 13.355 1.00 66.75 569 ASN A CA 1
ATOM 4519 C C . ASN A 1 569 ? -10.333 -27.215 14.533 1.00 66.75 569 ASN A C 1
ATOM 4521 O O . ASN A 1 569 ? -11.068 -27.063 15.501 1.00 66.75 569 ASN A O 1
ATOM 4525 N N . HIS A 1 570 ? -9.355 -28.126 14.511 1.00 70.25 570 HIS A N 1
ATOM 4526 C CA . HIS A 1 570 ? -9.081 -29.004 15.651 1.00 70.25 570 HIS A CA 1
ATOM 4527 C C . HIS A 1 570 ? -8.583 -28.215 16.872 1.00 70.25 570 HIS A C 1
ATOM 4529 O O . HIS A 1 570 ? -8.917 -28.581 17.994 1.00 70.25 570 HIS A O 1
ATOM 4535 N N . PHE A 1 571 ? -7.850 -27.106 16.683 1.00 72.94 571 PHE A N 1
ATOM 4536 C CA . PHE A 1 571 ? -7.499 -26.191 17.783 1.00 72.94 571 PHE A CA 1
ATOM 4537 C C . PHE A 1 571 ? -8.746 -25.592 18.420 1.00 72.94 571 PHE A C 1
ATOM 4539 O O . PHE A 1 571 ? -8.904 -25.613 19.636 1.00 72.94 571 PHE A O 1
ATOM 4546 N N . LEU A 1 572 ? -9.639 -25.067 17.579 1.00 70.31 572 LEU A N 1
ATOM 4547 C CA . LEU A 1 572 ? -10.885 -24.449 18.015 1.00 70.31 572 LEU A CA 1
ATOM 4548 C C . LEU A 1 572 ? -11.823 -25.462 18.675 1.00 70.31 572 LEU A C 1
ATOM 4550 O O . LEU A 1 572 ? -12.532 -25.108 19.611 1.00 70.31 572 LEU A O 1
ATOM 4554 N N . ASP A 1 573 ? -11.829 -26.711 18.214 1.00 70.69 573 ASP A N 1
ATOM 4555 C CA . ASP A 1 573 ? -12.642 -27.769 18.806 1.00 70.69 573 ASP A CA 1
ATOM 4556 C C . ASP A 1 573 ? -12.043 -28.277 20.128 1.00 70.69 573 ASP A C 1
ATOM 4558 O O . ASP A 1 573 ? -12.789 -28.473 21.084 1.00 70.69 573 ASP A O 1
ATOM 4562 N N . ALA A 1 574 ? -10.715 -28.372 20.253 1.00 70.12 574 ALA A N 1
ATOM 4563 C CA . ALA A 1 574 ? -10.060 -28.626 21.537 1.00 70.12 574 ALA A CA 1
ATOM 4564 C C . ALA A 1 574 ? -10.301 -27.477 22.531 1.00 70.12 574 ALA A C 1
ATOM 4566 O O . ALA A 1 574 ? -10.539 -27.713 23.711 1.00 70.12 574 ALA A O 1
ATOM 4567 N N . LEU A 1 575 ? -10.316 -26.228 22.056 1.00 68.94 575 LEU A N 1
ATOM 4568 C CA . LEU A 1 575 ? -10.663 -25.054 22.856 1.00 68.94 575 LEU A CA 1
ATOM 4569 C C . LEU A 1 575 ? -12.099 -25.107 23.408 1.00 68.94 575 LEU A C 1
ATOM 4571 O O . LEU A 1 575 ? -12.323 -24.629 24.517 1.00 68.94 575 LEU A O 1
ATOM 4575 N N . LYS A 1 576 ? -13.061 -25.715 22.696 1.00 67.56 576 LYS A N 1
ATOM 4576 C CA . LYS A 1 576 ? -14.419 -25.950 23.233 1.00 67.56 576 LYS A CA 1
ATOM 4577 C C . LYS A 1 576 ? -14.424 -26.921 24.413 1.00 67.56 576 LYS A C 1
ATOM 4579 O O . LYS A 1 576 ? -15.295 -26.825 25.261 1.00 67.56 576 LYS A O 1
ATOM 4584 N N . GLN A 1 577 ? -13.467 -27.845 24.444 1.00 66.62 577 GLN A N 1
ATOM 4585 C CA . GLN A 1 577 ? -13.325 -28.860 25.492 1.00 66.62 577 GLN A CA 1
ATOM 4586 C C . GLN A 1 577 ? -12.377 -28.405 26.616 1.00 66.62 577 GLN A C 1
ATOM 4588 O O . GLN A 1 577 ? -12.255 -29.073 27.644 1.00 66.62 577 GLN A O 1
ATOM 4593 N N . ALA A 1 578 ? -11.688 -27.273 26.431 1.00 64.12 578 ALA A N 1
ATOM 4594 C CA . ALA A 1 578 ? -10.680 -26.792 27.359 1.00 64.12 578 ALA A CA 1
ATOM 4595 C C . ALA A 1 578 ? -11.317 -26.124 28.580 1.00 64.12 578 ALA A C 1
ATOM 4597 O O . ALA A 1 578 ? -11.883 -25.037 28.494 1.00 64.12 578 ALA A O 1
ATOM 4598 N N . LYS A 1 579 ? -11.122 -26.725 29.756 1.00 59.75 579 LYS A N 1
ATOM 4599 C CA . LYS A 1 579 ? -11.597 -26.176 31.039 1.00 59.75 579 LYS A CA 1
ATOM 4600 C C . LYS A 1 579 ? -10.772 -24.971 31.536 1.00 59.75 579 LYS A C 1
ATOM 4602 O O . LYS A 1 579 ? -11.196 -24.257 32.436 1.00 59.75 579 LYS A O 1
ATOM 4607 N N . GLY A 1 580 ? -9.584 -24.731 30.966 1.00 65.19 580 GLY A N 1
ATOM 4608 C CA . GLY A 1 580 ? -8.542 -23.868 31.544 1.00 65.19 580 GLY A CA 1
ATOM 4609 C C . GLY A 1 580 ? -8.088 -22.672 30.700 1.00 65.19 580 GLY A C 1
ATOM 4610 O O . GLY A 1 580 ? -6.902 -22.353 30.717 1.00 65.19 580 GLY A O 1
ATOM 4611 N N . TRP A 1 581 ? -8.979 -21.993 29.971 1.00 64.75 581 TRP A N 1
ATOM 4612 C CA . TRP A 1 581 ? -8.620 -20.859 29.091 1.00 64.75 581 TRP A CA 1
ATOM 4613 C C . TRP A 1 581 ? -7.778 -19.764 29.766 1.00 64.75 581 TRP A C 1
ATOM 4615 O O . TRP A 1 581 ? -6.838 -19.238 29.173 1.00 64.75 581 TRP A O 1
ATOM 4625 N N . ILE A 1 582 ? -8.073 -19.454 31.028 1.00 63.31 582 ILE A N 1
ATOM 4626 C CA . ILE A 1 582 ? -7.340 -18.454 31.822 1.00 63.31 582 ILE A CA 1
ATOM 4627 C C . ILE A 1 582 ? -5.898 -18.897 32.067 1.00 63.31 582 ILE A C 1
ATOM 4629 O O . ILE A 1 582 ? -4.970 -18.094 32.026 1.00 63.31 582 ILE A O 1
ATOM 4633 N N . ARG A 1 583 ? -5.695 -20.200 32.268 1.00 65.56 583 ARG A N 1
ATOM 4634 C CA . ARG A 1 583 ? -4.377 -20.774 32.533 1.00 65.56 583 ARG A CA 1
ATOM 4635 C C . ARG A 1 583 ? -3.497 -20.766 31.285 1.00 65.56 583 ARG A C 1
ATOM 4637 O O . ARG A 1 583 ? -2.298 -20.570 31.416 1.00 65.56 583 ARG A O 1
ATOM 4644 N N . ILE A 1 584 ? -4.081 -20.883 30.085 1.00 68.56 584 ILE A N 1
ATOM 4645 C CA . ILE A 1 584 ? -3.338 -20.769 28.815 1.00 68.56 584 ILE A CA 1
ATOM 4646 C C . ILE A 1 584 ? -2.641 -19.412 28.718 1.00 68.56 584 ILE A C 1
ATOM 4648 O O . ILE A 1 584 ? -1.460 -19.354 28.397 1.00 68.56 584 ILE A O 1
ATOM 4652 N N . GLY A 1 585 ? -3.352 -18.324 29.021 1.00 65.62 585 GLY A N 1
ATOM 4653 C CA . GLY A 1 585 ? -2.786 -16.978 28.945 1.00 65.62 585 GLY A CA 1
ATOM 4654 C C . GLY A 1 585 ? -1.674 -16.712 29.957 1.00 65.62 585 GLY A C 1
ATOM 4655 O O . GLY A 1 585 ? -0.713 -16.019 29.638 1.00 65.62 585 GLY A O 1
ATOM 4656 N N . GLN A 1 586 ? -1.775 -17.306 31.149 1.00 65.31 586 GLN A N 1
ATOM 4657 C CA . GLN A 1 586 ? -0.771 -17.194 32.213 1.00 65.31 586 GLN A CA 1
ATOM 4658 C C . GLN A 1 586 ? 0.554 -17.898 31.880 1.00 65.31 586 GLN A C 1
ATOM 4660 O O . GLN A 1 586 ? 1.581 -17.561 32.461 1.00 65.31 586 GLN A O 1
ATOM 4665 N N . MET A 1 587 ? 0.555 -18.852 30.942 1.00 66.88 587 MET A N 1
ATOM 4666 C CA . MET A 1 587 ? 1.762 -19.573 30.513 1.00 66.88 587 MET A CA 1
ATOM 4667 C C . MET A 1 587 ? 2.569 -18.832 29.429 1.00 66.88 587 MET A C 1
ATOM 4669 O O . MET A 1 587 ? 3.577 -19.349 28.952 1.00 66.88 587 MET A O 1
ATOM 4673 N N . LEU A 1 588 ? 2.141 -17.635 29.013 1.00 71.31 588 LEU A N 1
ATOM 4674 C CA . LEU A 1 588 ? 2.740 -16.900 27.898 1.00 71.31 588 LEU A CA 1
ATOM 4675 C C . LEU A 1 588 ? 3.751 -15.855 28.382 1.00 71.31 588 LEU A C 1
ATOM 4677 O O . LEU A 1 588 ? 3.367 -14.963 29.138 1.00 71.31 588 LEU A O 1
ATOM 4681 N N . PRO A 1 589 ? 5.008 -15.876 27.902 1.00 75.62 589 PRO A N 1
ATOM 4682 C CA . PRO A 1 589 ? 5.986 -14.859 28.273 1.00 75.62 589 PRO A CA 1
ATOM 4683 C C . PRO A 1 589 ? 5.640 -13.501 27.657 1.00 75.62 589 PRO A C 1
ATOM 4685 O O . PRO A 1 589 ? 5.074 -13.438 26.565 1.00 75.62 589 PRO A O 1
ATOM 4688 N N . GLU A 1 590 ? 6.023 -12.406 28.313 1.00 77.75 590 GLU A N 1
ATOM 4689 C CA . GLU A 1 590 ? 5.947 -11.063 27.728 1.00 77.75 590 GLU A CA 1
ATOM 4690 C C . GLU A 1 590 ? 7.109 -10.823 26.756 1.00 77.75 590 GLU A C 1
ATOM 4692 O O . GLU A 1 590 ? 8.255 -11.157 27.045 1.00 77.75 590 GLU A O 1
ATOM 4697 N N . SER A 1 591 ? 6.861 -10.177 25.619 1.00 83.25 591 SER A N 1
ATOM 4698 C CA . SER A 1 591 ? 7.861 -9.991 24.550 1.00 83.25 591 SER A CA 1
ATOM 4699 C C . SER A 1 591 ? 9.073 -9.167 24.997 1.00 83.25 591 SER A C 1
ATOM 4701 O O . SER A 1 591 ? 10.190 -9.432 24.565 1.00 83.25 591 SER A O 1
ATOM 4703 N N . HIS A 1 592 ? 8.877 -8.210 25.910 1.00 81.31 592 HIS A N 1
ATOM 4704 C CA . HIS A 1 592 ? 9.970 -7.438 26.506 1.00 81.31 592 HIS A CA 1
ATOM 4705 C C . HIS A 1 592 ? 10.822 -8.259 27.476 1.00 81.31 592 HIS A C 1
ATOM 4707 O O . HIS A 1 592 ? 12.024 -8.026 27.552 1.00 81.31 592 HIS A O 1
ATOM 4713 N N . SER A 1 593 ? 10.236 -9.242 28.167 1.00 83.69 593 SER A N 1
ATOM 4714 C CA . SER A 1 593 ? 10.978 -10.118 29.086 1.00 83.69 593 SER A CA 1
ATOM 4715 C C . SER A 1 593 ? 11.943 -11.067 28.360 1.00 83.69 593 SER A C 1
ATOM 4717 O O . SER A 1 593 ? 12.849 -11.629 28.968 1.00 83.69 593 SER A O 1
ATOM 4719 N N . LEU A 1 594 ? 11.774 -11.225 27.042 1.00 86.56 594 LEU A N 1
ATOM 4720 C CA . LEU A 1 594 ? 12.640 -12.049 26.202 1.00 86.56 594 LEU A CA 1
ATOM 4721 C C . LEU A 1 594 ? 13.945 -11.346 25.817 1.00 86.56 594 LEU A C 1
ATOM 4723 O O . LEU A 1 594 ? 14.895 -12.024 25.427 1.00 86.56 594 LEU A O 1
ATOM 4727 N N . LEU A 1 595 ? 14.004 -10.016 25.925 1.00 87.44 595 LEU A N 1
ATOM 4728 C CA . LEU A 1 595 ? 15.193 -9.224 25.627 1.00 87.44 595 LEU A CA 1
ATOM 4729 C C . LEU A 1 595 ? 15.963 -8.878 26.910 1.00 87.44 595 LEU A C 1
ATOM 4731 O O . LEU A 1 595 ? 15.355 -8.699 27.966 1.00 87.44 595 LEU A O 1
ATOM 4735 N N . PRO A 1 596 ? 17.297 -8.713 26.837 1.00 85.81 596 PRO A N 1
ATOM 4736 C CA . PRO A 1 596 ? 18.052 -8.148 27.946 1.00 85.81 596 PRO A CA 1
ATOM 4737 C C . PRO A 1 596 ? 17.570 -6.724 28.275 1.00 85.81 596 PRO A C 1
ATOM 4739 O O . PRO A 1 596 ? 17.197 -5.974 27.364 1.00 85.81 596 PRO A O 1
ATOM 4742 N N . PRO A 1 597 ? 17.626 -6.299 29.548 1.00 81.62 597 PRO A N 1
ATOM 4743 C CA . PRO A 1 597 ? 17.291 -4.931 29.920 1.00 81.62 597 PRO A CA 1
ATOM 4744 C C . PRO A 1 597 ? 18.246 -3.934 29.246 1.00 81.62 597 PRO A C 1
ATOM 4746 O O . PRO A 1 597 ? 19.461 -4.129 29.211 1.00 81.62 597 PRO A O 1
ATOM 4749 N N . CYS A 1 598 ? 17.694 -2.838 28.725 1.00 79.62 598 CYS A N 1
ATOM 4750 C CA . CYS A 1 598 ? 18.449 -1.785 28.051 1.00 79.62 598 CYS A CA 1
ATOM 4751 C C . CYS A 1 598 ? 18.134 -0.432 28.698 1.00 79.62 598 CYS A C 1
ATOM 4753 O O . CYS A 1 598 ? 17.118 0.187 28.389 1.00 79.62 598 CYS A O 1
ATOM 4755 N N . GLN A 1 599 ? 18.989 -0.000 29.629 1.00 78.56 599 GLN A N 1
ATOM 4756 C CA . GLN A 1 599 ? 18.838 1.276 30.344 1.00 78.56 599 GLN A CA 1
ATOM 4757 C C . GLN A 1 599 ? 19.559 2.436 29.641 1.00 78.56 599 GLN A C 1
ATOM 4759 O O . GLN A 1 599 ? 19.121 3.579 29.744 1.00 78.56 599 GLN A O 1
ATOM 4764 N N . ASP A 1 600 ? 20.624 2.135 28.895 1.00 82.44 600 ASP A N 1
ATOM 4765 C CA . ASP A 1 600 ? 21.438 3.094 28.149 1.00 82.44 600 ASP A CA 1
ATOM 4766 C C . ASP A 1 600 ? 21.565 2.643 26.685 1.00 82.44 600 ASP A C 1
ATOM 4768 O O . ASP A 1 600 ? 21.923 1.499 26.405 1.00 82.44 600 ASP A O 1
ATOM 4772 N N . TRP A 1 601 ? 21.242 3.536 25.747 1.00 84.25 601 TRP A N 1
ATOM 4773 C CA . TRP A 1 601 ? 21.273 3.262 24.306 1.00 84.25 601 TRP A CA 1
ATOM 4774 C C . TRP A 1 601 ? 22.630 3.559 23.656 1.00 84.25 601 TRP A C 1
ATOM 4776 O O . TRP A 1 601 ? 22.852 3.125 22.527 1.00 84.25 601 TRP A O 1
ATOM 4786 N N . GLU A 1 602 ? 23.556 4.211 24.368 1.00 82.50 602 GLU A N 1
ATOM 4787 C CA . GLU A 1 602 ? 24.956 4.325 23.934 1.00 82.50 602 GLU A CA 1
ATOM 4788 C C . GLU A 1 602 ? 25.685 2.974 24.069 1.00 82.50 602 GLU A C 1
ATOM 4790 O O . GLU A 1 602 ? 26.550 2.630 23.258 1.00 82.50 602 GLU A O 1
ATOM 4795 N N . LYS A 1 603 ? 25.274 2.163 25.057 1.00 82.12 603 LYS A N 1
ATOM 4796 C CA . LYS A 1 603 ? 25.684 0.765 25.269 1.00 82.12 603 LYS A CA 1
ATOM 4797 C C . LYS A 1 603 ? 24.454 -0.149 25.362 1.00 82.12 603 LYS A C 1
ATOM 4799 O O . LYS A 1 603 ? 24.107 -0.603 26.459 1.00 82.12 603 LYS A O 1
ATOM 4804 N N . PRO A 1 604 ? 23.793 -0.435 24.225 1.00 82.62 604 PRO A N 1
ATOM 4805 C CA . PRO A 1 604 ? 22.524 -1.148 24.222 1.00 82.62 604 PRO A CA 1
ATOM 4806 C C . PRO A 1 604 ? 22.647 -2.528 24.883 1.00 82.62 604 PRO A C 1
ATOM 4808 O O . PRO A 1 604 ? 23.689 -3.181 24.805 1.00 82.62 604 PRO A O 1
ATOM 4811 N N . PHE A 1 605 ? 21.571 -2.968 25.540 1.00 85.06 605 PHE A N 1
ATOM 4812 C CA . PHE A 1 605 ? 21.470 -4.271 26.220 1.00 85.06 605 PHE A CA 1
ATOM 4813 C C . PHE A 1 605 ? 22.523 -4.498 27.317 1.00 85.06 605 PHE A C 1
ATOM 4815 O O . PHE A 1 605 ? 23.014 -5.615 27.497 1.00 85.06 605 PHE A O 1
ATOM 4822 N N . ALA A 1 606 ? 22.883 -3.432 28.040 1.00 76.62 606 ALA A N 1
ATOM 4823 C CA . ALA A 1 606 ? 23.804 -3.469 29.179 1.00 76.62 606 ALA A CA 1
ATOM 4824 C C . ALA A 1 606 ? 25.183 -4.088 28.852 1.00 76.62 606 ALA A C 1
ATOM 4826 O O . ALA A 1 606 ? 25.812 -4.705 29.707 1.00 76.62 606 ALA A O 1
ATOM 4827 N N . GLY A 1 607 ? 25.658 -3.931 27.610 1.00 71.50 607 GLY A N 1
ATOM 4828 C CA . GLY A 1 607 ? 26.952 -4.462 27.162 1.00 71.50 607 GLY A CA 1
ATOM 4829 C C . GLY A 1 607 ? 26.935 -5.930 26.724 1.00 71.50 607 GLY A C 1
ATOM 4830 O O . GLY A 1 607 ? 27.993 -6.473 26.415 1.00 71.50 607 GLY A O 1
ATOM 4831 N N . THR A 1 608 ? 25.759 -6.562 26.658 1.00 82.81 608 THR A N 1
ATOM 4832 C CA . THR A 1 608 ? 25.596 -7.880 26.030 1.00 82.81 608 THR A CA 1
ATOM 4833 C C . THR A 1 608 ? 26.022 -7.805 24.565 1.00 82.81 608 THR A C 1
ATOM 4835 O O . THR A 1 608 ? 25.651 -6.865 23.856 1.00 82.81 608 THR A O 1
ATOM 4838 N N . GLU A 1 609 ? 26.781 -8.791 24.084 1.00 83.38 609 GLU A N 1
ATOM 4839 C CA . GLU A 1 609 ? 27.149 -8.819 22.672 1.00 83.38 609 GLU A CA 1
ATOM 4840 C C . GLU A 1 609 ? 25.890 -8.966 21.803 1.00 83.38 609 GLU A C 1
ATOM 4842 O O . GLU A 1 609 ? 25.092 -9.891 21.968 1.00 83.38 609 GLU A O 1
ATOM 4847 N N . ILE A 1 610 ? 25.701 -8.037 20.863 1.00 85.12 610 ILE A N 1
ATOM 4848 C CA . ILE A 1 610 ? 24.478 -7.943 20.052 1.00 85.12 610 ILE A CA 1
ATOM 4849 C C . ILE A 1 610 ? 24.228 -9.243 19.267 1.00 85.12 610 ILE A C 1
ATOM 4851 O O . ILE A 1 610 ? 23.090 -9.670 19.124 1.00 85.12 610 ILE A O 1
ATOM 4855 N N . ASN A 1 611 ? 25.277 -9.932 18.821 1.00 82.50 611 ASN A N 1
ATOM 4856 C CA . ASN A 1 611 ? 25.199 -11.231 18.139 1.00 82.50 611 ASN A CA 1
ATOM 4857 C C . ASN A 1 611 ? 24.580 -12.371 18.983 1.00 82.50 611 ASN A C 1
ATOM 4859 O O . ASN A 1 611 ? 24.158 -13.366 18.399 1.00 82.50 611 ASN A O 1
ATOM 4863 N N . GLN A 1 612 ? 24.494 -12.239 20.313 1.00 84.38 612 GLN A N 1
ATOM 4864 C CA . GLN A 1 612 ? 23.926 -13.252 21.215 1.00 84.38 612 GLN A CA 1
ATOM 4865 C C . GLN A 1 612 ? 22.427 -13.057 21.494 1.00 84.38 612 GLN A C 1
ATOM 4867 O O . GLN A 1 612 ? 21.812 -13.895 22.155 1.00 84.38 612 GLN A O 1
ATOM 4872 N N . ILE A 1 613 ? 21.815 -11.975 20.995 1.00 85.44 613 ILE A N 1
ATOM 4873 C CA . ILE A 1 613 ? 20.404 -11.649 21.265 1.00 85.44 613 ILE A CA 1
ATOM 4874 C C . ILE A 1 613 ? 19.475 -12.796 20.848 1.00 85.44 613 ILE A C 1
ATOM 4876 O O . ILE A 1 613 ? 18.586 -13.167 21.611 1.00 85.44 613 ILE A O 1
ATOM 4880 N N . SER A 1 614 ? 19.695 -13.399 19.678 1.00 82.00 614 SER A N 1
ATOM 4881 C CA . SER A 1 614 ? 18.879 -14.525 19.199 1.00 82.00 614 SER A CA 1
ATOM 4882 C C . SER A 1 614 ? 18.932 -15.748 20.126 1.00 82.00 614 SER A C 1
ATOM 4884 O O . SER A 1 614 ? 17.888 -16.324 20.443 1.00 82.00 614 SER A O 1
ATOM 4886 N N . SER A 1 615 ? 20.115 -16.093 20.639 1.00 82.06 615 SER A N 1
ATOM 4887 C CA . SER A 1 615 ? 20.301 -17.183 21.605 1.00 82.06 615 SER A CA 1
ATOM 4888 C C . SER A 1 615 ? 19.629 -16.895 22.951 1.00 82.06 615 SER A C 1
ATOM 4890 O O . SER A 1 615 ? 19.060 -17.795 23.569 1.00 82.06 615 SER A O 1
ATOM 4892 N N . ILE A 1 616 ? 19.661 -15.640 23.410 1.00 84.56 616 ILE A N 1
ATOM 4893 C CA . ILE A 1 616 ? 19.016 -15.216 24.663 1.00 84.56 616 ILE A CA 1
ATOM 4894 C C . ILE A 1 616 ? 17.493 -15.301 24.543 1.00 84.56 616 ILE A C 1
ATOM 4896 O O . ILE A 1 616 ? 16.841 -15.857 25.426 1.00 84.56 616 ILE A O 1
ATOM 4900 N N . VAL A 1 617 ? 16.933 -14.816 23.432 1.00 85.31 617 VAL A N 1
ATOM 4901 C CA . VAL A 1 617 ? 15.491 -14.894 23.154 1.00 85.31 617 VAL A CA 1
ATOM 4902 C C . VAL A 1 617 ? 15.027 -16.351 23.141 1.00 85.31 617 VAL A C 1
ATOM 4904 O O . VAL A 1 617 ? 14.023 -16.676 23.774 1.00 85.31 617 VAL A O 1
ATOM 4907 N N . ALA A 1 618 ? 15.781 -17.242 22.487 1.00 81.31 618 ALA A N 1
ATOM 4908 C CA . ALA A 1 618 ? 15.487 -18.673 22.469 1.00 81.31 618 ALA A CA 1
ATOM 4909 C C . ALA A 1 618 ? 15.510 -19.285 23.879 1.00 81.31 618 ALA A C 1
ATOM 4911 O O . ALA A 1 618 ? 14.543 -19.924 24.293 1.00 81.31 618 ALA A O 1
ATOM 4912 N N . LYS A 1 619 ? 16.575 -19.036 24.652 1.00 82.88 619 LYS A N 1
ATOM 4913 C CA . LYS A 1 619 ? 16.706 -19.523 26.033 1.00 82.88 619 LYS A CA 1
ATOM 4914 C C . LYS A 1 619 ? 15.540 -19.069 26.915 1.00 82.88 619 LYS A C 1
ATOM 4916 O O . LYS A 1 619 ? 14.986 -19.887 27.645 1.00 82.88 619 LYS A O 1
ATOM 4921 N N . ASN A 1 620 ? 15.169 -17.792 26.839 1.00 84.31 620 ASN A N 1
ATOM 4922 C CA . ASN A 1 620 ? 14.091 -17.225 27.646 1.00 84.31 620 ASN A CA 1
ATOM 4923 C C . ASN A 1 620 ? 12.722 -17.779 27.232 1.00 84.31 620 ASN A C 1
ATOM 4925 O O . ASN A 1 620 ? 11.923 -18.088 28.103 1.00 84.31 620 ASN A O 1
ATOM 4929 N N . LEU A 1 621 ? 12.461 -17.989 25.935 1.00 81.69 621 LEU A N 1
ATOM 4930 C CA . LEU A 1 621 ? 11.223 -18.625 25.465 1.00 81.69 621 LEU A CA 1
ATOM 4931 C C . LEU A 1 621 ? 11.062 -20.056 25.999 1.00 81.69 621 LEU A C 1
ATOM 4933 O O . LEU A 1 621 ? 9.974 -20.427 26.439 1.00 81.69 621 LEU A O 1
ATOM 4937 N N . PHE A 1 622 ? 12.135 -20.853 25.999 1.00 78.31 622 PHE A N 1
ATOM 4938 C CA . PHE A 1 622 ? 12.068 -22.252 26.435 1.00 78.31 622 PHE A CA 1
ATOM 4939 C C . PHE A 1 622 ? 11.844 -22.437 27.936 1.00 78.31 622 PHE A C 1
ATOM 4941 O O . PHE A 1 622 ? 11.309 -23.467 28.339 1.00 78.31 622 PHE A O 1
ATOM 4948 N N . GLN A 1 623 ? 12.183 -21.450 28.769 1.00 79.06 623 GLN A N 1
ATOM 4949 C CA . GLN A 1 623 ? 11.897 -21.513 30.208 1.00 79.06 623 GLN A CA 1
ATOM 4950 C C . GLN A 1 623 ? 10.395 -21.600 30.518 1.00 79.06 623 GLN A C 1
ATOM 4952 O O . GLN A 1 623 ? 10.023 -22.131 31.560 1.00 79.06 623 GLN A O 1
ATOM 4957 N N . TYR A 1 624 ? 9.539 -21.133 29.605 1.00 75.81 624 TYR A N 1
ATOM 4958 C CA . TYR A 1 624 ? 8.082 -21.161 29.755 1.00 75.81 624 TYR A CA 1
ATOM 4959 C C . TYR A 1 624 ? 7.427 -22.387 29.090 1.00 75.81 624 TYR A C 1
ATOM 4961 O O . TYR A 1 624 ? 6.206 -22.527 29.109 1.00 75.81 624 TYR A O 1
ATOM 4969 N N . TRP A 1 625 ? 8.220 -23.294 28.508 1.00 79.12 625 TRP A N 1
ATOM 4970 C CA . TRP A 1 625 ? 7.746 -24.399 27.671 1.00 79.12 625 TRP A CA 1
ATOM 4971 C C . TRP A 1 625 ? 7.477 -25.689 28.473 1.00 79.12 625 TRP A C 1
ATOM 4973 O O . TRP A 1 625 ? 8.095 -26.729 28.242 1.00 79.12 625 TRP A O 1
ATOM 4983 N N . ASP A 1 626 ? 6.541 -25.647 29.428 1.00 82.06 626 ASP A N 1
ATOM 4984 C CA . ASP A 1 626 ? 6.120 -26.833 30.195 1.00 82.06 626 ASP A CA 1
ATOM 4985 C C . ASP A 1 626 ? 4.888 -27.513 29.575 1.00 82.06 626 ASP A C 1
ATOM 4987 O O . ASP A 1 626 ? 3.731 -27.196 29.864 1.00 82.06 626 ASP A O 1
ATOM 4991 N N . VAL A 1 627 ? 5.148 -28.494 28.712 1.00 79.81 627 VAL A N 1
ATOM 4992 C CA . VAL A 1 627 ? 4.110 -29.222 27.970 1.00 79.81 627 VAL A CA 1
ATOM 4993 C C . VAL A 1 627 ? 3.220 -30.074 28.866 1.00 79.81 627 VAL A C 1
ATOM 4995 O O . VAL A 1 627 ? 2.020 -30.172 28.607 1.00 79.81 627 VAL A O 1
ATOM 4998 N N . LYS A 1 628 ? 3.777 -30.707 29.903 1.00 80.06 628 LYS A N 1
ATOM 4999 C CA . LYS A 1 628 ? 2.996 -31.599 30.773 1.00 80.06 628 LYS A CA 1
ATOM 5000 C C . LYS A 1 628 ? 1.992 -30.794 31.584 1.00 80.06 628 LYS A C 1
ATOM 5002 O O . LYS A 1 628 ? 0.834 -31.195 31.703 1.00 80.06 628 LYS A O 1
ATOM 5007 N N . THR A 1 629 ? 2.422 -29.637 32.073 1.00 78.38 629 THR A N 1
ATOM 5008 C CA . THR A 1 629 ? 1.546 -28.689 32.756 1.00 78.38 629 THR A CA 1
ATOM 5009 C C . THR A 1 629 ? 0.531 -28.081 31.788 1.00 78.38 629 THR A C 1
ATOM 5011 O O . THR A 1 629 ? -0.654 -28.049 32.097 1.00 78.38 629 THR A O 1
ATOM 5014 N N . ALA A 1 630 ? 0.925 -27.702 30.568 1.00 75.88 630 ALA A N 1
ATOM 5015 C CA . ALA A 1 630 ? -0.032 -27.202 29.579 1.00 75.88 630 ALA A CA 1
ATOM 5016 C C . ALA A 1 630 ? -1.117 -28.242 29.244 1.00 75.88 630 ALA A C 1
ATOM 5018 O O . ALA A 1 630 ? -2.301 -27.916 29.246 1.00 75.88 630 ALA A O 1
ATOM 5019 N N . SER A 1 631 ? -0.736 -29.497 29.000 1.00 79.94 631 SER A N 1
ATOM 5020 C CA . SER A 1 631 ? -1.665 -30.587 28.679 1.00 79.94 631 SER A CA 1
ATOM 5021 C C . SER A 1 631 ? -2.640 -30.869 29.829 1.00 79.94 631 SER A C 1
ATOM 5023 O O . SER A 1 631 ? -3.846 -30.946 29.598 1.00 79.94 631 SER A O 1
ATOM 5025 N N . SER A 1 632 ? -2.160 -30.923 31.077 1.00 78.00 632 SER A N 1
ATOM 5026 C CA . SER A 1 632 ? -3.013 -31.198 32.242 1.00 78.00 632 SER A CA 1
ATOM 5027 C C . SER A 1 632 ? -3.991 -30.064 32.564 1.00 78.00 632 SER A C 1
ATOM 5029 O O . SER A 1 632 ? -5.129 -30.326 32.946 1.00 78.00 632 SER A O 1
ATOM 5031 N N . LEU A 1 633 ? -3.582 -28.804 32.385 1.00 69.62 633 LEU A N 1
ATOM 5032 C CA . LEU A 1 633 ? -4.424 -27.643 32.685 1.00 69.62 633 LEU A CA 1
ATOM 5033 C C . LEU A 1 633 ? -5.460 -27.357 31.590 1.00 69.62 633 LEU A C 1
ATOM 5035 O O . LEU A 1 633 ? -6.506 -26.778 31.882 1.00 69.62 633 LEU A O 1
ATOM 5039 N N . THR A 1 634 ? -5.168 -27.727 30.341 1.00 70.38 634 THR A N 1
ATOM 5040 C CA . THR A 1 634 ? -6.021 -27.425 29.178 1.00 70.38 634 THR A CA 1
ATOM 5041 C C . THR A 1 634 ? -6.851 -28.607 28.701 1.00 70.38 634 THR A C 1
ATOM 5043 O O . THR A 1 634 ? -7.854 -28.391 28.031 1.00 70.38 634 THR A O 1
ATOM 5046 N N . GLY A 1 635 ? -6.450 -29.840 29.018 1.00 71.19 635 GLY A N 1
ATOM 5047 C CA . GLY A 1 635 ? -7.014 -31.049 28.416 1.00 71.19 635 GLY A CA 1
ATOM 5048 C C . GLY A 1 635 ? -6.509 -31.316 26.992 1.00 71.19 635 GLY A C 1
ATOM 5049 O O . GLY A 1 635 ? -6.997 -32.229 26.331 1.00 71.19 635 GLY A O 1
ATOM 5050 N N . PHE A 1 636 ? -5.540 -30.541 26.493 1.00 75.44 636 PHE A N 1
ATOM 5051 C CA . PHE A 1 636 ? -4.973 -30.752 25.163 1.00 75.44 636 PHE A CA 1
ATOM 5052 C C . PHE A 1 636 ? -4.103 -32.015 25.120 1.00 75.44 636 PHE A C 1
ATOM 5054 O O . PHE A 1 636 ? -3.324 -32.249 26.049 1.00 75.44 636 PHE A O 1
ATOM 5061 N N . PRO A 1 637 ? -4.145 -32.799 24.025 1.00 77.19 637 PRO A N 1
ATOM 5062 C CA . PRO A 1 637 ? -3.146 -33.831 23.775 1.00 77.19 637 PRO A CA 1
ATOM 5063 C C . PRO A 1 637 ? -1.723 -33.253 23.812 1.00 77.19 637 PRO A C 1
ATOM 5065 O O . PRO A 1 637 ? -1.497 -32.128 23.373 1.00 77.19 637 PRO A O 1
ATOM 5068 N N . ILE A 1 638 ? -0.739 -34.037 24.265 1.00 78.31 638 ILE A N 1
ATOM 5069 C CA . ILE A 1 638 ? 0.670 -33.605 24.393 1.00 78.31 638 ILE A CA 1
ATOM 5070 C C . ILE A 1 638 ? 1.196 -32.969 23.097 1.00 78.31 638 ILE A C 1
ATOM 5072 O O . ILE A 1 638 ? 1.857 -31.931 23.132 1.00 78.31 638 ILE A O 1
ATOM 5076 N N . LEU A 1 639 ? 0.880 -33.561 21.943 1.00 76.38 639 LEU A N 1
ATOM 5077 C CA . LEU A 1 639 ? 1.264 -33.032 20.632 1.00 76.38 639 LEU A CA 1
ATOM 5078 C C . LEU A 1 639 ? 0.665 -31.636 20.375 1.00 76.38 639 LEU A C 1
ATOM 5080 O O . LEU A 1 639 ? 1.355 -30.730 19.911 1.00 76.38 639 LEU A O 1
ATOM 5084 N N . LEU A 1 640 ? -0.604 -31.446 20.743 1.00 75.81 640 LEU A N 1
ATOM 5085 C CA . LEU A 1 640 ? -1.319 -30.182 20.597 1.00 75.81 640 LEU A CA 1
ATOM 5086 C C . LEU A 1 640 ? -0.718 -29.081 21.481 1.00 75.81 640 LEU A C 1
ATOM 5088 O O . LEU A 1 640 ? -0.556 -27.944 21.040 1.00 75.81 640 LEU A O 1
ATOM 5092 N N . SER A 1 641 ? -0.318 -29.424 22.704 1.00 79.50 641 SER A N 1
ATOM 5093 C CA . SER A 1 641 ? 0.374 -28.499 23.601 1.00 79.50 641 SER A CA 1
ATOM 5094 C C . SER A 1 641 ? 1.723 -28.032 23.034 1.00 79.50 641 SER A C 1
ATOM 5096 O O . SER A 1 641 ? 2.052 -26.855 23.154 1.00 79.50 641 SER A O 1
ATOM 5098 N N . HIS A 1 642 ? 2.486 -28.895 22.353 1.00 78.88 642 HIS A N 1
ATOM 5099 C CA . HIS A 1 642 ? 3.722 -28.471 21.680 1.00 78.88 642 HIS A CA 1
ATOM 5100 C C . HIS A 1 642 ? 3.458 -27.503 20.520 1.00 78.88 642 HIS A C 1
ATOM 5102 O O . HIS A 1 642 ? 4.173 -26.511 20.374 1.00 78.88 642 HIS A O 1
ATOM 5108 N N . PHE A 1 643 ? 2.431 -27.757 19.703 1.00 77.44 643 PHE A N 1
ATOM 5109 C CA . PHE A 1 643 ? 2.072 -26.856 18.603 1.00 77.44 643 PHE A CA 1
ATOM 5110 C C . PHE A 1 643 ? 1.544 -25.508 19.085 1.00 77.44 643 PHE A C 1
ATOM 5112 O O . PHE A 1 643 ? 1.856 -24.485 18.475 1.00 77.44 643 PHE A O 1
ATOM 5119 N N . LEU A 1 644 ? 0.815 -25.492 20.203 1.00 77.31 644 LEU A N 1
ATOM 5120 C CA . LEU A 1 644 ? 0.422 -24.268 20.893 1.00 77.31 644 LEU A CA 1
ATOM 5121 C C . LEU A 1 644 ? 1.656 -23.421 21.242 1.00 77.31 644 LEU A C 1
ATOM 5123 O O . LEU A 1 644 ? 1.742 -22.269 20.821 1.00 77.31 644 LEU A O 1
ATOM 5127 N N . PHE A 1 645 ? 2.645 -23.993 21.933 1.00 79.38 645 PHE A N 1
ATOM 5128 C CA . PHE A 1 645 ? 3.879 -23.276 22.271 1.00 79.38 645 PHE A CA 1
ATOM 5129 C C . PHE A 1 645 ? 4.696 -22.846 21.050 1.00 79.38 645 PHE A C 1
ATOM 5131 O O . PHE A 1 645 ? 5.274 -21.761 21.043 1.00 79.38 645 PHE A O 1
ATOM 5138 N N . ALA A 1 646 ? 4.696 -23.638 19.980 1.00 77.69 646 ALA A N 1
ATOM 5139 C CA . ALA A 1 646 ? 5.328 -23.241 18.730 1.00 77.69 646 ALA A CA 1
ATOM 5140 C C . ALA A 1 646 ? 4.640 -22.027 18.088 1.00 77.69 646 ALA A C 1
ATOM 5142 O O . ALA A 1 646 ? 5.321 -21.120 17.611 1.00 77.69 646 ALA A O 1
ATOM 5143 N N . ALA A 1 647 ? 3.308 -21.956 18.113 1.00 77.06 647 ALA A N 1
ATOM 5144 C CA . ALA A 1 647 ? 2.585 -20.772 17.651 1.00 77.06 647 ALA A CA 1
ATOM 5145 C C . ALA A 1 647 ? 2.922 -19.534 18.503 1.00 77.06 647 ALA A C 1
ATOM 5147 O O . ALA A 1 647 ? 3.159 -18.455 17.964 1.00 77.06 647 ALA A O 1
ATOM 5148 N N . ILE A 1 648 ? 3.048 -19.711 19.820 1.00 78.44 648 ILE A N 1
ATOM 5149 C CA . ILE A 1 648 ? 3.444 -18.653 20.760 1.00 78.44 648 ILE A CA 1
ATOM 5150 C C . ILE A 1 648 ? 4.865 -18.155 20.471 1.00 78.44 648 ILE A C 1
ATOM 5152 O O . ILE A 1 648 ? 5.114 -16.952 20.408 1.00 78.44 648 ILE A O 1
ATOM 5156 N N . ALA A 1 649 ? 5.817 -19.063 20.264 1.00 80.06 649 ALA A N 1
ATOM 5157 C CA . ALA A 1 649 ? 7.189 -18.688 19.943 1.00 80.06 649 ALA A CA 1
ATOM 5158 C C . ALA A 1 649 ? 7.287 -17.968 18.590 1.00 80.06 649 ALA A C 1
ATOM 5160 O O . ALA A 1 649 ? 8.010 -16.979 18.485 1.00 80.06 649 ALA A O 1
ATOM 5161 N N . LYS A 1 650 ? 6.510 -18.394 17.582 1.00 81.00 650 LYS A N 1
ATOM 5162 C CA . LYS A 1 650 ? 6.377 -17.701 16.287 1.00 81.00 650 LYS A CA 1
ATOM 5163 C C . LYS A 1 650 ? 5.963 -16.245 16.482 1.00 81.00 650 LYS A C 1
ATOM 5165 O O . LYS A 1 650 ? 6.614 -15.343 15.954 1.00 81.00 650 LYS A O 1
ATOM 5170 N N . GLU A 1 651 ? 4.917 -16.022 17.268 1.00 78.12 651 GLU A N 1
ATOM 5171 C CA . GLU A 1 651 ? 4.415 -14.690 17.593 1.00 78.12 651 GLU A CA 1
ATOM 5172 C C . GLU A 1 651 ? 5.496 -13.834 18.272 1.00 78.12 651 GLU A C 1
ATOM 5174 O O . GLU A 1 651 ? 5.803 -12.722 17.831 1.00 78.12 651 GLU A O 1
ATOM 5179 N N . ARG A 1 652 ? 6.106 -14.369 19.334 1.00 82.44 652 ARG A N 1
ATOM 5180 C CA . ARG A 1 652 ? 7.057 -13.636 20.173 1.00 82.44 652 ARG A CA 1
ATOM 5181 C C . ARG A 1 652 ? 8.351 -13.288 19.450 1.00 82.44 652 ARG A C 1
ATOM 5183 O O . ARG A 1 652 ? 8.836 -12.171 19.603 1.00 82.44 652 ARG A O 1
ATOM 5190 N N . VAL A 1 653 ? 8.875 -14.178 18.610 1.00 84.69 653 VAL A N 1
ATOM 5191 C CA . VAL A 1 653 ? 10.052 -13.898 17.767 1.00 84.69 653 VAL A CA 1
ATOM 5192 C C . VAL A 1 653 ? 9.770 -12.746 16.791 1.00 84.69 653 VAL A C 1
ATOM 5194 O O . VAL A 1 653 ? 10.616 -11.864 16.604 1.00 84.69 653 VAL A O 1
ATOM 5197 N N . SER A 1 654 ? 8.564 -12.701 16.214 1.00 82.38 654 SER A N 1
ATOM 5198 C CA . SER A 1 654 ? 8.156 -11.604 15.329 1.00 82.38 654 SER A CA 1
ATOM 5199 C C . SER A 1 654 ? 8.060 -10.268 16.070 1.00 82.38 654 SER A C 1
ATOM 5201 O O . SER A 1 654 ? 8.566 -9.252 15.591 1.00 82.38 654 SER A O 1
ATOM 5203 N N . GLU A 1 655 ? 7.468 -10.258 17.265 1.00 82.81 655 GLU A N 1
ATOM 5204 C CA . GLU A 1 655 ? 7.372 -9.050 18.091 1.00 82.81 655 GLU A CA 1
ATOM 5205 C C . GLU A 1 655 ? 8.723 -8.537 18.564 1.00 82.81 655 GLU A C 1
ATOM 5207 O O . GLU A 1 655 ? 8.977 -7.339 18.481 1.00 82.81 655 GLU A O 1
ATOM 5212 N N . VAL A 1 656 ? 9.603 -9.427 19.024 1.00 88.56 656 VAL A N 1
ATOM 5213 C CA . VAL A 1 656 ? 10.957 -9.055 19.442 1.00 88.56 656 VAL A CA 1
ATOM 5214 C C . VAL A 1 656 ? 11.705 -8.387 18.289 1.00 88.56 656 VAL A C 1
ATOM 5216 O O . VAL A 1 656 ? 12.323 -7.342 18.483 1.00 88.56 656 VAL A O 1
ATOM 5219 N N . SER A 1 657 ? 11.585 -8.918 17.072 1.00 89.38 657 SER A N 1
ATOM 5220 C CA . SER A 1 657 ? 12.204 -8.319 15.882 1.00 89.38 657 SER A CA 1
ATOM 5221 C C . SER A 1 657 ? 11.679 -6.910 15.598 1.00 89.38 657 SER A C 1
ATOM 5223 O O . SER A 1 657 ? 12.465 -6.014 15.294 1.00 89.38 657 SER A O 1
ATOM 5225 N N . LYS A 1 658 ? 10.367 -6.685 15.759 1.00 86.62 658 LYS A N 1
ATOM 5226 C CA . LYS A 1 658 ? 9.763 -5.347 15.652 1.00 86.62 658 LYS A CA 1
ATOM 5227 C C . LYS A 1 658 ? 10.279 -4.406 16.734 1.00 86.62 658 LYS A C 1
ATOM 5229 O O . LYS A 1 658 ? 10.677 -3.295 16.412 1.00 86.62 658 LYS A O 1
ATOM 5234 N N . ILE A 1 659 ? 10.354 -4.863 17.987 1.00 88.38 659 ILE A N 1
ATOM 5235 C CA . ILE A 1 659 ? 10.897 -4.072 19.102 1.00 88.38 659 ILE A CA 1
ATOM 5236 C C . ILE A 1 659 ? 12.330 -3.621 18.787 1.00 88.38 659 ILE A C 1
ATOM 5238 O O . ILE A 1 659 ? 12.637 -2.442 18.937 1.00 88.38 659 ILE A O 1
ATOM 5242 N N . LEU A 1 660 ? 13.191 -4.518 18.294 1.00 89.69 660 LEU A N 1
ATOM 5243 C CA . LEU A 1 660 ? 14.570 -4.185 17.908 1.00 89.69 660 LEU A CA 1
ATOM 5244 C C . LEU A 1 660 ? 14.626 -3.104 16.814 1.00 89.69 660 LEU A C 1
ATOM 5246 O O . LEU A 1 660 ? 15.413 -2.160 16.897 1.00 89.69 660 LEU A O 1
ATOM 5250 N N . VAL A 1 661 ? 13.770 -3.224 15.801 1.00 89.06 661 VAL A N 1
ATOM 5251 C CA . VAL A 1 661 ? 13.685 -2.295 14.666 1.00 89.06 661 VAL A CA 1
ATOM 5252 C C . VAL A 1 661 ? 13.127 -0.930 15.079 1.00 89.06 661 VAL A C 1
ATOM 5254 O O . VAL A 1 661 ? 13.649 0.108 14.665 1.00 89.06 661 VAL A O 1
ATOM 5257 N N . ASP A 1 662 ? 12.087 -0.916 15.907 1.00 87.44 662 ASP A N 1
ATOM 5258 C CA . ASP A 1 662 ? 11.476 0.301 16.439 1.00 87.44 662 ASP A CA 1
ATOM 5259 C C . ASP A 1 662 ? 12.438 1.041 17.363 1.00 87.44 662 ASP A C 1
ATOM 5261 O O . ASP A 1 662 ? 12.508 2.270 17.334 1.00 87.44 662 ASP A O 1
ATOM 5265 N N . SER A 1 663 ? 13.222 0.305 18.150 1.00 86.56 663 SER A N 1
ATOM 5266 C CA . SER A 1 663 ? 14.285 0.869 18.974 1.00 86.56 663 SER A CA 1
ATOM 5267 C C . SER A 1 663 ? 15.343 1.592 18.141 1.00 86.56 663 SER A C 1
ATOM 5269 O O . SER A 1 663 ? 15.739 2.695 18.513 1.00 86.56 663 SER A O 1
ATOM 5271 N N . VAL A 1 664 ? 15.748 1.044 16.989 1.00 86.62 664 VAL A N 1
ATOM 5272 C CA . VAL A 1 664 ? 16.649 1.745 16.054 1.00 86.62 664 VAL A CA 1
ATOM 5273 C C . VAL A 1 664 ? 15.999 3.022 15.518 1.00 86.62 664 VAL A C 1
ATOM 5275 O O . VAL A 1 664 ? 16.654 4.055 15.448 1.00 86.62 664 VAL A O 1
ATOM 5278 N N . GLY A 1 665 ? 14.706 2.988 15.185 1.00 83.31 665 GLY A N 1
ATOM 5279 C CA . GLY A 1 665 ? 13.982 4.178 14.727 1.00 83.31 665 GLY A CA 1
ATOM 5280 C C . GLY A 1 665 ? 13.851 5.270 15.797 1.00 83.31 665 GLY A C 1
ATOM 5281 O O . GLY A 1 665 ? 13.967 6.451 15.484 1.00 83.31 665 GLY A O 1
ATOM 5282 N N . LYS A 1 666 ? 13.623 4.888 17.060 1.00 84.25 666 LYS A N 1
ATOM 5283 C CA . LYS A 1 666 ? 13.423 5.818 18.187 1.00 84.25 666 LYS A CA 1
ATOM 5284 C C . LYS A 1 666 ? 14.722 6.386 18.751 1.00 84.25 666 LYS A C 1
ATOM 5286 O O . LYS A 1 666 ? 14.740 7.535 19.181 1.00 84.25 666 LYS A O 1
ATOM 5291 N N . TYR A 1 667 ? 15.780 5.582 18.792 1.00 85.88 667 TYR A N 1
ATOM 5292 C CA . TYR A 1 667 ? 17.036 5.922 19.465 1.00 85.88 667 TYR A CA 1
ATOM 5293 C C . TYR A 1 667 ? 18.239 5.965 18.519 1.00 85.88 667 TYR A C 1
ATOM 5295 O O . TYR A 1 667 ? 19.365 6.052 18.998 1.00 85.88 667 TYR A O 1
ATOM 5303 N N . GLY A 1 668 ? 18.029 5.924 17.200 1.00 81.88 668 GLY A N 1
ATOM 5304 C CA . GLY A 1 668 ? 19.093 5.820 16.195 1.00 81.88 668 GLY A CA 1
ATOM 5305 C C . GLY A 1 668 ? 20.221 6.839 16.359 1.00 81.88 668 GLY A C 1
ATOM 5306 O O . GLY A 1 668 ? 21.382 6.468 16.244 1.00 81.88 668 GLY A O 1
ATOM 5307 N N . ASP A 1 669 ? 19.901 8.076 16.743 1.00 82.94 669 ASP A N 1
ATOM 5308 C CA . ASP A 1 669 ? 20.896 9.140 16.951 1.00 82.94 669 ASP A CA 1
ATOM 5309 C C . ASP A 1 669 ? 21.845 8.880 18.137 1.00 82.94 669 ASP A C 1
ATOM 5311 O O . ASP A 1 669 ? 22.930 9.453 18.203 1.00 82.94 669 ASP A O 1
ATOM 5315 N N . LYS A 1 670 ? 21.443 8.022 19.084 1.00 84.81 670 LYS A N 1
ATOM 5316 C CA . LYS A 1 670 ? 22.223 7.655 20.278 1.00 84.81 670 LYS A CA 1
ATOM 5317 C C . LYS A 1 670 ? 22.984 6.339 20.117 1.00 84.81 670 LYS A C 1
ATOM 5319 O O . LYS A 1 670 ? 23.851 6.037 20.931 1.00 84.81 670 LYS A O 1
ATOM 5324 N N . ILE A 1 671 ? 22.654 5.541 19.100 1.00 85.69 671 ILE A N 1
ATOM 5325 C CA . ILE A 1 671 ? 23.224 4.207 18.905 1.00 85.69 671 ILE A CA 1
ATOM 5326 C C . ILE A 1 671 ? 24.419 4.310 17.942 1.00 85.69 671 ILE A C 1
ATOM 5328 O O . ILE A 1 671 ? 24.278 4.835 16.837 1.00 85.69 671 ILE A O 1
ATOM 5332 N N . PRO A 1 672 ? 25.596 3.757 18.286 1.00 85.19 672 PRO A N 1
ATOM 5333 C CA . PRO A 1 672 ? 26.727 3.712 17.364 1.00 85.19 672 PRO A CA 1
ATOM 5334 C C . PRO A 1 672 ? 26.373 2.993 16.045 1.00 85.19 672 PRO A C 1
ATOM 5336 O O . PRO A 1 672 ? 25.734 1.939 16.096 1.00 85.19 672 PRO A O 1
ATOM 5339 N N . PRO A 1 673 ? 26.848 3.447 14.867 1.00 82.31 673 PRO A N 1
ATOM 5340 C CA . PRO A 1 673 ? 26.497 2.840 13.574 1.00 82.31 673 PRO A CA 1
ATOM 5341 C C . PRO A 1 673 ? 26.744 1.325 13.482 1.00 82.31 673 PRO A C 1
ATOM 5343 O O . PRO A 1 673 ? 25.924 0.598 12.930 1.00 82.31 673 PRO A O 1
ATOM 5346 N N . LYS A 1 674 ? 27.830 0.820 14.086 1.00 82.62 674 LYS A N 1
ATOM 5347 C CA . LYS A 1 674 ? 28.116 -0.628 14.159 1.00 82.62 674 LYS A CA 1
ATOM 5348 C C . LYS A 1 674 ? 27.093 -1.394 15.004 1.00 82.62 674 LYS A C 1
ATOM 5350 O O . LYS A 1 674 ? 26.764 -2.535 14.695 1.00 82.62 674 LYS A O 1
ATOM 5355 N N . SER A 1 675 ? 26.580 -0.767 16.059 1.00 87.06 675 SER A N 1
ATOM 5356 C CA . SER A 1 675 ? 25.528 -1.336 16.899 1.00 87.06 675 SER A CA 1
ATOM 5357 C C . SER A 1 675 ? 24.175 -1.304 16.185 1.00 87.06 675 SER A C 1
ATOM 5359 O O . SER A 1 675 ? 23.416 -2.258 16.314 1.00 87.06 675 SER A O 1
ATOM 5361 N N . ILE A 1 676 ? 23.896 -0.274 15.372 1.00 87.69 676 ILE A N 1
ATOM 5362 C CA . ILE A 1 676 ? 22.707 -0.224 14.500 1.00 87.69 676 ILE A CA 1
ATOM 5363 C C . ILE A 1 676 ? 22.726 -1.383 13.499 1.00 87.69 676 ILE A C 1
ATOM 5365 O O . ILE A 1 676 ? 21.740 -2.113 13.399 1.00 87.69 676 ILE A O 1
ATOM 5369 N N . GLU A 1 677 ? 23.851 -1.588 12.802 1.00 90.25 677 GLU A N 1
ATOM 5370 C CA . GLU A 1 677 ? 24.033 -2.723 11.888 1.00 90.25 677 GLU A CA 1
ATOM 5371 C C . GLU A 1 677 ? 23.788 -4.049 12.618 1.00 90.25 677 GLU A C 1
ATOM 5373 O O . GLU A 1 677 ? 22.992 -4.867 12.163 1.00 90.25 677 GLU A O 1
ATOM 5378 N N . GLY A 1 678 ? 24.405 -4.234 13.790 1.00 88.81 678 GLY A N 1
ATOM 5379 C CA . GLY A 1 678 ? 24.221 -5.428 14.612 1.00 88.81 678 GLY A CA 1
ATOM 5380 C C . GLY A 1 678 ? 22.759 -5.675 14.994 1.00 88.81 678 GLY A C 1
ATOM 5381 O O . GLY A 1 678 ? 22.273 -6.793 14.836 1.00 88.81 678 GLY A O 1
ATOM 5382 N N . ILE A 1 679 ? 22.040 -4.649 15.461 1.00 90.19 679 ILE A N 1
ATOM 5383 C CA . ILE A 1 679 ? 20.635 -4.769 15.881 1.00 90.19 679 ILE A CA 1
ATOM 5384 C C . ILE A 1 679 ? 19.742 -5.118 14.687 1.00 90.19 679 ILE A C 1
ATOM 5386 O O . ILE A 1 679 ? 18.919 -6.030 14.783 1.00 90.19 679 ILE A O 1
ATOM 5390 N N . LEU A 1 680 ? 19.920 -4.439 13.549 1.00 91.25 680 LEU A N 1
ATOM 5391 C CA . LEU A 1 680 ? 19.142 -4.709 12.338 1.00 91.25 680 LEU A CA 1
ATOM 5392 C C . LEU A 1 680 ? 19.439 -6.100 11.766 1.00 91.25 680 LEU A C 1
ATOM 5394 O O . LEU A 1 680 ? 18.517 -6.784 11.326 1.00 91.25 680 LEU A O 1
ATOM 5398 N N . LEU A 1 681 ? 20.695 -6.555 11.811 1.00 90.81 681 LEU A N 1
ATOM 5399 C CA . LEU A 1 681 ? 21.066 -7.909 11.399 1.00 90.81 681 LEU A CA 1
ATOM 5400 C C . LEU A 1 681 ? 20.490 -8.976 12.336 1.00 90.81 681 LEU A C 1
ATOM 5402 O O . LEU A 1 681 ? 20.073 -10.022 11.850 1.00 90.81 681 LEU A O 1
ATOM 5406 N N . GLN A 1 682 ? 20.411 -8.728 13.647 1.00 89.69 682 GLN A N 1
ATOM 5407 C CA . GLN A 1 682 ? 19.734 -9.645 14.572 1.00 89.69 682 GLN A CA 1
ATOM 5408 C C . GLN A 1 682 ? 18.222 -9.679 14.357 1.00 89.69 682 GLN A C 1
ATOM 5410 O O . GLN A 1 682 ? 17.632 -10.756 14.351 1.00 89.69 682 GLN A O 1
ATOM 5415 N N . ALA A 1 683 ? 17.590 -8.528 14.118 1.00 90.31 683 ALA A N 1
ATOM 5416 C CA . ALA A 1 683 ? 16.172 -8.478 13.775 1.00 90.31 683 ALA A CA 1
ATOM 5417 C C . ALA A 1 683 ? 15.890 -9.228 12.460 1.00 90.31 683 ALA A C 1
ATOM 5419 O O . ALA A 1 683 ? 14.936 -10.002 12.370 1.00 90.31 683 ALA A O 1
ATOM 5420 N N . HIS A 1 684 ? 16.768 -9.065 11.466 1.00 90.19 684 HIS A N 1
ATOM 5421 C CA . HIS A 1 684 ? 16.730 -9.820 10.212 1.00 90.19 684 HIS A CA 1
ATOM 5422 C C . HIS A 1 684 ? 16.995 -11.308 10.415 1.00 90.19 684 HIS A C 1
ATOM 5424 O O . HIS A 1 684 ? 16.411 -12.130 9.730 1.00 90.19 684 HIS A O 1
ATOM 5430 N N . TYR A 1 685 ? 17.856 -11.688 11.353 1.00 86.50 685 TYR A N 1
ATOM 5431 C CA . TYR A 1 685 ? 18.108 -13.092 11.660 1.00 86.50 685 TYR A CA 1
ATOM 5432 C C . TYR A 1 685 ? 16.883 -13.766 12.289 1.00 86.50 685 TYR A C 1
ATOM 5434 O O . TYR A 1 685 ? 16.524 -14.879 11.914 1.00 86.50 685 TYR A O 1
ATOM 5442 N N . LEU A 1 686 ? 16.215 -13.078 13.217 1.00 86.69 686 LEU A N 1
ATOM 5443 C CA . LEU A 1 686 ? 14.994 -13.557 13.862 1.00 86.69 686 LEU A CA 1
ATOM 5444 C C . LEU A 1 686 ? 13.805 -13.600 12.886 1.00 86.69 686 LEU A C 1
ATOM 5446 O O . LEU A 1 686 ? 12.979 -14.509 12.966 1.00 86.69 686 LEU A O 1
ATOM 5450 N N . THR A 1 687 ? 13.736 -12.651 11.945 1.00 85.31 687 THR A N 1
ATOM 5451 C CA . THR A 1 687 ? 12.672 -12.546 10.927 1.00 85.31 687 THR A CA 1
ATOM 5452 C C . THR A 1 687 ? 13.222 -12.236 9.521 1.00 85.31 687 THR A C 1
ATOM 5454 O O . THR A 1 687 ? 13.033 -11.134 8.997 1.00 85.31 687 THR A O 1
ATOM 5457 N N . PRO A 1 688 ? 13.875 -13.211 8.861 1.00 82.81 688 PRO A N 1
ATOM 5458 C CA . PRO A 1 688 ? 14.559 -13.032 7.572 1.00 82.81 688 PRO A CA 1
ATOM 5459 C C . PRO A 1 688 ? 13.674 -12.638 6.398 1.00 82.81 688 PRO A C 1
ATOM 5461 O O . PRO A 1 688 ? 14.228 -12.182 5.390 1.00 82.81 688 PRO A O 1
ATOM 5464 N N . ASP A 1 689 ? 12.358 -12.804 6.540 1.00 76.50 689 ASP A N 1
ATOM 5465 C CA . ASP A 1 689 ? 11.343 -12.523 5.520 1.00 76.50 689 ASP A CA 1
ATOM 5466 C C . ASP A 1 689 ? 10.578 -11.222 5.755 1.00 76.50 689 ASP A C 1
ATOM 5468 O O . ASP A 1 689 ? 9.560 -10.948 5.120 1.00 76.50 689 ASP A O 1
ATOM 5472 N N . SER A 1 690 ? 11.064 -10.388 6.673 1.00 84.94 690 SER A N 1
ATOM 5473 C CA . SER A 1 690 ? 10.511 -9.056 6.846 1.00 84.94 690 SER A CA 1
ATOM 5474 C C . SER A 1 690 ? 11.028 -8.118 5.756 1.00 84.94 690 SER A C 1
ATOM 5476 O O . SER A 1 690 ? 12.196 -7.709 5.747 1.00 84.94 690 SER A O 1
ATOM 5478 N N . ILE A 1 691 ? 10.127 -7.729 4.853 1.00 85.94 691 ILE A N 1
ATOM 5479 C CA . ILE A 1 691 ? 10.391 -6.725 3.815 1.00 85.94 691 ILE A CA 1
ATOM 5480 C C . ILE A 1 691 ? 10.783 -5.382 4.445 1.00 85.94 691 ILE A C 1
ATOM 5482 O O . ILE A 1 691 ? 11.679 -4.701 3.940 1.00 85.94 691 ILE A O 1
ATOM 5486 N N . GLU A 1 692 ? 10.159 -5.011 5.569 1.00 86.56 692 GLU A N 1
ATOM 5487 C CA . GLU A 1 692 ? 10.485 -3.783 6.302 1.00 86.56 692 GLU A CA 1
ATOM 5488 C C . GLU A 1 692 ? 11.943 -3.795 6.777 1.00 86.56 692 GLU A C 1
ATOM 5490 O O . GLU A 1 692 ? 12.669 -2.818 6.583 1.00 86.56 692 GLU A O 1
ATOM 5495 N N . ILE A 1 693 ? 12.402 -4.920 7.332 1.00 89.88 693 ILE A N 1
ATOM 5496 C CA . ILE A 1 693 ? 13.778 -5.061 7.818 1.00 89.88 693 ILE A CA 1
ATOM 5497 C C . ILE A 1 693 ? 14.766 -5.042 6.653 1.00 89.88 693 ILE A C 1
ATOM 5499 O O . ILE A 1 693 ? 15.752 -4.310 6.712 1.00 89.88 693 ILE A O 1
ATOM 5503 N N . CYS A 1 694 ? 14.481 -5.763 5.562 1.00 90.19 694 CYS A N 1
ATOM 5504 C CA . CYS A 1 694 ? 15.308 -5.726 4.351 1.00 90.19 694 CYS A CA 1
ATOM 5505 C C . CYS A 1 694 ? 15.407 -4.304 3.773 1.00 90.19 694 CYS A C 1
ATOM 5507 O O . CYS A 1 694 ? 16.482 -3.870 3.361 1.00 90.19 694 CYS A O 1
ATOM 5509 N N . SER A 1 695 ? 14.307 -3.549 3.794 1.00 88.75 695 SER A N 1
ATOM 5510 C CA . SER A 1 695 ? 14.275 -2.158 3.333 1.00 88.75 695 SER A CA 1
ATOM 5511 C C . SER A 1 695 ? 15.104 -1.242 4.235 1.00 88.75 695 SER A C 1
ATOM 5513 O O . SER A 1 695 ? 15.887 -0.440 3.727 1.00 88.75 695 SER A O 1
ATOM 5515 N N . LYS A 1 696 ? 14.993 -1.386 5.563 1.00 89.88 696 LYS A N 1
ATOM 5516 C CA . LYS A 1 696 ? 15.794 -0.620 6.535 1.00 89.88 696 LYS A CA 1
ATOM 5517 C C . LYS A 1 696 ? 17.283 -0.961 6.451 1.00 89.88 696 LYS A C 1
ATOM 5519 O O . LYS A 1 696 ? 18.106 -0.051 6.469 1.00 89.88 696 LYS A O 1
ATOM 5524 N N . LEU A 1 697 ? 17.639 -2.235 6.274 1.00 92.75 697 LEU A N 1
ATOM 5525 C CA . LEU A 1 697 ? 19.020 -2.661 6.020 1.00 92.75 697 LEU A CA 1
ATOM 5526 C C . LEU A 1 697 ? 19.554 -2.092 4.701 1.00 92.75 697 LEU A C 1
ATOM 5528 O O . LEU A 1 697 ? 20.670 -1.585 4.666 1.00 92.75 697 LEU A O 1
ATOM 5532 N N . SER A 1 698 ? 18.756 -2.107 3.629 1.00 92.56 698 SER A N 1
ATOM 5533 C CA . SER A 1 698 ? 19.138 -1.494 2.352 1.00 92.56 698 SER A CA 1
ATOM 5534 C C . SER A 1 698 ? 19.395 0.012 2.495 1.00 92.56 698 SER A C 1
ATOM 5536 O O . SER A 1 698 ? 20.414 0.510 2.018 1.00 92.56 698 SER A O 1
ATOM 5538 N N . GLN A 1 699 ? 18.526 0.728 3.217 1.00 90.19 699 GLN A N 1
ATOM 5539 C CA . GLN A 1 699 ? 18.692 2.157 3.511 1.00 90.19 699 GLN A CA 1
ATOM 5540 C C . GLN A 1 699 ? 19.938 2.438 4.356 1.00 90.19 699 GLN A C 1
ATOM 5542 O O . GLN A 1 699 ? 20.687 3.357 4.033 1.00 90.19 699 GLN A O 1
ATOM 5547 N N . PHE A 1 700 ? 20.188 1.633 5.391 1.00 91.00 700 PHE A N 1
ATOM 5548 C CA . PHE A 1 700 ? 21.375 1.746 6.237 1.00 91.00 700 PHE A CA 1
ATOM 5549 C C . PHE A 1 700 ? 22.672 1.512 5.446 1.00 91.00 700 PHE A C 1
ATOM 5551 O O . PHE A 1 700 ? 23.633 2.274 5.560 1.00 91.00 700 PHE A O 1
ATOM 5558 N N . TYR A 1 701 ? 22.714 0.488 4.591 1.00 92.62 701 TYR A N 1
ATOM 5559 C CA . TYR A 1 701 ? 23.894 0.244 3.759 1.00 92.62 701 TYR A CA 1
ATOM 5560 C C . TYR A 1 701 ? 24.084 1.316 2.687 1.00 92.62 701 TYR A C 1
ATOM 5562 O O . TYR A 1 701 ? 25.210 1.709 2.397 1.00 92.62 701 TYR A O 1
ATOM 5570 N N . HIS A 1 702 ? 22.994 1.873 2.161 1.00 90.44 702 HIS A N 1
ATOM 5571 C CA . HIS A 1 702 ? 23.070 3.016 1.263 1.00 90.44 702 HIS A CA 1
ATOM 5572 C C . HIS A 1 702 ? 23.628 4.267 1.967 1.00 90.44 702 HIS A C 1
ATOM 5574 O O . HIS A 1 702 ? 24.504 4.929 1.412 1.00 90.44 702 HIS A O 1
ATOM 5580 N N . SER A 1 703 ? 23.201 4.562 3.204 1.00 87.62 703 SER A N 1
ATOM 5581 C CA . SER A 1 703 ? 23.707 5.712 3.973 1.00 87.62 703 SER A CA 1
ATOM 5582 C C . SER A 1 703 ? 25.169 5.556 4.399 1.00 87.62 703 SER A C 1
ATOM 5584 O O . SER A 1 703 ? 25.879 6.547 4.539 1.00 87.62 703 SER A O 1
ATOM 5586 N N . THR A 1 704 ? 25.635 4.318 4.566 1.00 88.38 704 THR A N 1
ATOM 5587 C CA . THR A 1 704 ? 27.039 3.975 4.862 1.00 88.38 704 THR A CA 1
ATOM 5588 C C . THR A 1 704 ? 27.893 3.741 3.608 1.00 88.38 704 THR A C 1
ATOM 5590 O O . THR A 1 704 ? 29.056 3.366 3.729 1.00 88.38 704 THR A O 1
ATOM 5593 N N . GLN A 1 705 ? 27.349 4.016 2.414 1.00 87.38 705 GLN A N 1
ATOM 5594 C CA . GLN A 1 705 ? 28.003 3.894 1.100 1.00 87.38 705 GLN A CA 1
ATOM 5595 C C . GLN A 1 705 ? 28.359 2.458 0.650 1.00 87.38 705 GLN A C 1
ATOM 5597 O O . GLN A 1 705 ? 29.034 2.280 -0.367 1.00 87.38 705 GLN A O 1
ATOM 5602 N N . ASP A 1 706 ? 27.847 1.418 1.313 1.00 90.88 706 ASP A N 1
ATOM 5603 C CA . ASP A 1 706 ? 27.975 0.020 0.873 1.00 90.88 706 ASP A CA 1
ATOM 5604 C C . ASP A 1 706 ? 26.872 -0.330 -0.145 1.00 90.88 706 ASP A C 1
ATOM 5606 O O . ASP A 1 706 ? 25.827 -0.915 0.160 1.00 90.88 706 ASP A O 1
ATOM 5610 N N . SER A 1 707 ? 27.104 0.059 -1.401 1.00 90.31 707 SER A N 1
ATOM 5611 C CA . SER A 1 707 ? 26.135 -0.116 -2.496 1.00 90.31 707 SER A CA 1
ATOM 5612 C C . SER A 1 707 ? 25.847 -1.590 -2.818 1.00 90.31 707 SER A C 1
ATOM 5614 O O . SER A 1 707 ? 24.739 -1.932 -3.238 1.00 90.31 707 SER A O 1
ATOM 5616 N N . GLN A 1 708 ? 26.814 -2.484 -2.581 1.00 91.94 708 GLN A N 1
ATOM 5617 C CA . GLN A 1 708 ? 26.667 -3.914 -2.846 1.00 91.94 708 GLN A CA 1
ATOM 5618 C C . GLN A 1 708 ? 25.685 -4.557 -1.860 1.00 91.94 708 GLN A C 1
ATOM 5620 O O . GLN A 1 708 ? 24.749 -5.240 -2.287 1.00 91.94 708 GLN A O 1
ATOM 5625 N N . LYS A 1 709 ? 25.846 -4.312 -0.551 1.00 91.06 709 LYS A N 1
ATOM 5626 C CA . LYS A 1 709 ? 24.893 -4.806 0.455 1.00 91.06 709 LYS A CA 1
ATOM 5627 C C . LYS A 1 709 ? 23.536 -4.117 0.337 1.00 91.06 709 LYS A C 1
ATOM 5629 O O . LYS A 1 709 ? 22.510 -4.785 0.461 1.00 91.06 709 LYS A O 1
ATOM 5634 N N . ALA A 1 710 ? 23.507 -2.820 0.022 1.00 92.44 710 ALA A N 1
ATOM 5635 C CA . ALA A 1 710 ? 22.256 -2.097 -0.201 1.00 92.44 710 ALA A CA 1
ATOM 5636 C C . ALA A 1 710 ? 21.424 -2.722 -1.336 1.00 92.44 710 ALA A C 1
ATOM 5638 O O . ALA A 1 710 ? 20.225 -2.965 -1.168 1.00 92.44 710 ALA A O 1
ATOM 5639 N N . SER A 1 711 ? 22.073 -3.041 -2.461 1.00 93.50 711 SER A N 1
ATOM 5640 C CA . SER A 1 711 ? 21.461 -3.745 -3.592 1.00 93.50 711 SER A CA 1
ATOM 5641 C C . SER A 1 711 ? 21.002 -5.155 -3.212 1.00 93.50 711 SER A C 1
ATOM 5643 O O . SER A 1 711 ? 19.874 -5.534 -3.538 1.00 93.50 711 SER A O 1
ATOM 5645 N N . LEU A 1 712 ? 21.822 -5.906 -2.466 1.00 92.25 712 LEU A N 1
ATOM 5646 C CA . LEU A 1 712 ? 21.512 -7.268 -2.020 1.00 92.25 712 LEU A CA 1
ATOM 5647 C C . LEU A 1 712 ? 20.210 -7.337 -1.209 1.00 92.25 712 LEU A C 1
ATOM 5649 O O . LEU A 1 712 ? 19.328 -8.129 -1.540 1.00 92.25 712 LEU A O 1
ATOM 5653 N N . PHE A 1 713 ? 20.059 -6.505 -0.173 1.00 92.75 713 PHE A N 1
ATOM 5654 C CA . PHE A 1 713 ? 18.850 -6.516 0.659 1.00 92.75 713 PHE A CA 1
ATOM 5655 C C . PHE A 1 713 ? 17.613 -6.012 -0.095 1.00 92.75 713 PHE A C 1
ATOM 5657 O O . PHE A 1 713 ? 16.518 -6.534 0.118 1.00 92.75 713 PHE A O 1
ATOM 5664 N N . MET A 1 714 ? 17.780 -5.082 -1.042 1.00 93.50 714 MET A N 1
ATOM 5665 C CA . MET A 1 714 ? 16.679 -4.636 -1.902 1.00 93.50 714 MET A CA 1
ATOM 5666 C C . MET A 1 714 ? 16.210 -5.741 -2.863 1.00 93.50 714 MET A C 1
ATOM 5668 O O . MET A 1 714 ? 15.010 -5.946 -3.032 1.00 93.50 714 MET A O 1
ATOM 5672 N N . ALA A 1 715 ? 17.130 -6.515 -3.447 1.00 89.44 715 ALA A N 1
ATOM 5673 C CA . ALA A 1 715 ? 16.758 -7.677 -4.256 1.00 89.44 715 ALA A CA 1
ATOM 5674 C C . ALA A 1 715 ? 16.160 -8.805 -3.420 1.00 89.44 715 ALA A C 1
ATOM 5676 O O . ALA A 1 715 ? 15.296 -9.533 -3.908 1.00 89.44 715 ALA A O 1
ATOM 5677 N N . LYS A 1 716 ? 16.580 -8.940 -2.157 1.00 88.69 716 LYS A N 1
ATOM 5678 C CA . LYS A 1 716 ? 15.955 -9.875 -1.223 1.00 88.69 716 LYS A CA 1
ATOM 5679 C C . LYS A 1 716 ? 14.483 -9.505 -0.985 1.00 88.69 716 LYS A C 1
ATOM 5681 O O . LYS A 1 716 ? 13.633 -10.384 -1.080 1.00 88.69 716 LYS A O 1
ATOM 5686 N N . ALA A 1 717 ? 14.177 -8.218 -0.804 1.00 87.06 717 ALA A N 1
ATOM 5687 C CA . ALA A 1 717 ? 12.799 -7.726 -0.747 1.00 87.06 717 ALA A CA 1
ATOM 5688 C C . ALA A 1 717 ? 12.025 -7.977 -2.060 1.00 87.06 717 ALA A C 1
ATOM 5690 O O . ALA A 1 717 ? 10.892 -8.447 -2.018 1.00 87.06 717 ALA A O 1
ATOM 5691 N N . GLY A 1 718 ? 12.642 -7.747 -3.226 1.00 85.62 718 GLY A N 1
ATOM 5692 C CA . GLY A 1 718 ? 12.025 -8.048 -4.529 1.00 85.62 718 GLY A CA 1
ATOM 5693 C C . GLY A 1 718 ? 11.690 -9.530 -4.724 1.00 85.62 718 GLY A C 1
ATOM 5694 O O . GLY A 1 718 ? 10.604 -9.863 -5.188 1.00 85.62 718 GLY A O 1
ATOM 5695 N N . SER A 1 719 ? 12.577 -10.422 -4.278 1.00 83.88 719 SER A N 1
ATOM 5696 C CA . SER A 1 719 ? 12.349 -11.875 -4.279 1.00 83.88 719 SER A CA 1
ATOM 5697 C C . SER A 1 719 ? 11.177 -12.283 -3.394 1.00 83.88 719 SER A C 1
ATOM 5699 O O . SER A 1 719 ? 10.410 -13.172 -3.757 1.00 83.88 719 SER A O 1
ATOM 5701 N N . MET A 1 720 ? 10.991 -11.610 -2.256 1.00 81.81 720 MET A N 1
ATOM 5702 C CA . MET A 1 720 ? 9.842 -11.850 -1.379 1.00 81.81 720 MET A CA 1
ATOM 5703 C C . MET A 1 720 ? 8.533 -11.433 -2.047 1.00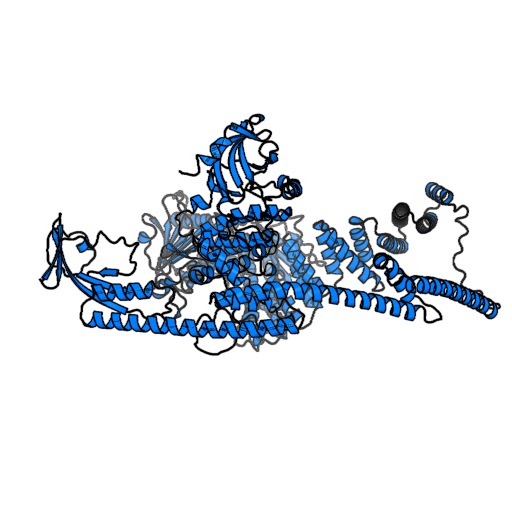 81.81 720 MET A C 1
ATOM 5705 O O . MET A 1 720 ? 7.600 -12.231 -2.069 1.00 81.81 720 MET A O 1
ATOM 5709 N N . TYR A 1 721 ? 8.482 -10.248 -2.661 1.00 81.88 721 TYR A N 1
ATOM 5710 C CA . TYR A 1 721 ? 7.308 -9.813 -3.422 1.00 81.88 721 TYR A CA 1
ATOM 5711 C C . TYR A 1 721 ? 6.982 -10.760 -4.589 1.00 81.88 721 TYR A C 1
ATOM 5713 O O . TYR A 1 721 ? 5.823 -11.134 -4.761 1.00 81.88 721 TYR A O 1
ATOM 5721 N N . GLU A 1 722 ? 7.990 -11.231 -5.341 1.00 79.44 722 GLU A N 1
ATOM 5722 C CA . GLU A 1 722 ? 7.777 -12.195 -6.435 1.00 79.44 722 GLU A CA 1
ATOM 5723 C C . GLU A 1 722 ? 7.179 -13.504 -5.906 1.00 79.44 722 GLU A C 1
ATOM 5725 O O . GLU A 1 722 ? 6.222 -14.027 -6.475 1.00 79.44 722 GLU A O 1
ATOM 5730 N N . LYS A 1 723 ? 7.712 -14.029 -4.796 1.00 72.44 723 LYS A N 1
ATOM 5731 C CA . LYS A 1 723 ? 7.210 -15.262 -4.175 1.00 72.44 723 LYS A CA 1
ATOM 5732 C C . LYS A 1 723 ? 5.797 -15.112 -3.605 1.00 72.44 723 LYS A C 1
ATOM 5734 O O . LYS A 1 723 ? 5.062 -16.093 -3.571 1.00 72.44 723 LYS A O 1
ATOM 5739 N N . MET A 1 724 ? 5.408 -13.908 -3.184 1.00 70.19 724 MET A N 1
ATOM 5740 C CA . MET A 1 724 ? 4.036 -13.586 -2.768 1.00 70.19 724 MET A CA 1
ATOM 5741 C C . MET A 1 724 ? 3.066 -13.444 -3.955 1.00 70.19 724 MET A C 1
ATOM 5743 O O . MET A 1 724 ? 1.868 -13.288 -3.742 1.00 70.19 724 MET A O 1
ATOM 5747 N N . GLY A 1 725 ? 3.559 -13.514 -5.198 1.00 72.00 725 GLY A N 1
ATOM 5748 C CA . GLY A 1 725 ? 2.762 -13.323 -6.411 1.00 72.00 725 GLY A CA 1
ATOM 5749 C C . GLY A 1 725 ? 2.501 -11.854 -6.755 1.00 72.00 725 GLY A C 1
ATOM 5750 O O . GLY A 1 725 ? 1.830 -11.574 -7.746 1.00 72.00 725 GLY A O 1
ATOM 5751 N N . ASP A 1 726 ? 3.053 -10.914 -5.985 1.00 80.00 726 ASP A N 1
ATOM 5752 C CA . ASP A 1 726 ? 2.920 -9.481 -6.231 1.00 80.00 726 ASP A CA 1
ATOM 5753 C C . ASP A 1 726 ? 4.045 -8.998 -7.151 1.00 80.00 726 ASP A C 1
ATOM 5755 O O . ASP A 1 726 ? 5.049 -8.408 -6.738 1.00 80.00 726 ASP A O 1
ATOM 5759 N N . ILE A 1 727 ? 3.886 -9.288 -8.442 1.00 80.75 727 ILE A N 1
ATOM 5760 C CA . ILE A 1 727 ? 4.860 -8.880 -9.459 1.00 80.75 727 ILE A CA 1
ATOM 5761 C C . ILE A 1 727 ? 4.928 -7.342 -9.566 1.00 80.75 727 ILE A C 1
ATOM 5763 O O . ILE A 1 727 ? 5.989 -6.795 -9.879 1.00 80.75 727 ILE A O 1
ATOM 5767 N N . GLY A 1 728 ? 3.832 -6.642 -9.243 1.00 80.19 728 GLY A N 1
ATOM 5768 C CA . GLY A 1 728 ? 3.741 -5.182 -9.270 1.00 80.19 728 GLY A CA 1
ATOM 5769 C C . GLY A 1 728 ? 4.676 -4.498 -8.272 1.00 80.19 728 GLY A C 1
ATOM 5770 O O . GLY A 1 728 ? 5.266 -3.475 -8.608 1.00 80.19 728 GLY A O 1
ATOM 5771 N N . LEU A 1 729 ? 4.873 -5.082 -7.085 1.00 83.06 729 LEU A N 1
ATOM 5772 C CA . LEU A 1 729 ? 5.846 -4.603 -6.093 1.00 83.06 729 LEU A CA 1
ATOM 5773 C C . LEU A 1 729 ? 7.235 -5.243 -6.242 1.00 83.06 729 LEU A C 1
ATOM 5775 O O . LEU A 1 729 ? 8.245 -4.617 -5.902 1.00 83.06 729 LEU A O 1
ATOM 5779 N N . ALA A 1 730 ? 7.316 -6.455 -6.799 1.00 86.31 730 ALA A N 1
ATOM 5780 C CA . ALA A 1 730 ? 8.588 -7.125 -7.062 1.00 86.31 730 ALA A CA 1
ATOM 5781 C C . ALA A 1 730 ? 9.429 -6.381 -8.103 1.00 86.31 730 ALA A C 1
ATOM 5783 O O . ALA A 1 730 ? 10.634 -6.198 -7.911 1.00 86.31 730 ALA A O 1
ATOM 5784 N N . LEU A 1 731 ? 8.798 -5.926 -9.191 1.00 87.12 731 LEU A N 1
ATOM 5785 C CA . LEU A 1 731 ? 9.486 -5.263 -10.295 1.00 87.12 731 LEU A CA 1
ATOM 5786 C C . LEU A 1 731 ? 10.215 -3.974 -9.846 1.00 87.12 731 LEU A C 1
ATOM 5788 O O . LEU A 1 731 ? 11.434 -3.917 -10.029 1.00 87.12 731 LEU A O 1
ATOM 5792 N N . PRO A 1 732 ? 9.569 -3.001 -9.170 1.00 89.25 732 PRO A N 1
ATOM 5793 C CA . PRO A 1 732 ? 10.249 -1.813 -8.650 1.00 89.25 732 PRO A CA 1
ATOM 5794 C C . PRO A 1 732 ? 11.367 -2.136 -7.655 1.00 89.25 732 PRO A C 1
ATOM 5796 O O . PRO A 1 732 ? 12.378 -1.435 -7.598 1.00 89.25 732 PRO A O 1
ATOM 5799 N N . ALA A 1 733 ? 11.215 -3.196 -6.855 1.00 88.81 733 ALA A N 1
ATOM 5800 C CA . ALA A 1 733 ? 12.247 -3.611 -5.913 1.00 88.81 733 ALA A CA 1
ATOM 5801 C C . ALA A 1 733 ? 13.501 -4.138 -6.628 1.00 88.81 733 ALA A C 1
ATOM 5803 O O . ALA A 1 733 ? 14.622 -3.782 -6.252 1.00 88.81 733 ALA A O 1
ATOM 5804 N N . TYR A 1 734 ? 13.327 -4.924 -7.693 1.00 91.69 734 TYR A N 1
ATOM 5805 C CA . TYR A 1 734 ? 14.433 -5.377 -8.533 1.00 91.69 734 TYR A CA 1
ATOM 5806 C C . TYR A 1 734 ? 15.055 -4.246 -9.357 1.00 91.69 734 TYR A C 1
ATOM 5808 O O . TYR A 1 734 ? 16.281 -4.140 -9.384 1.00 91.69 734 TYR A O 1
ATOM 5816 N N . GLU A 1 735 ? 14.255 -3.358 -9.953 1.00 89.56 735 GLU A N 1
ATOM 5817 C CA . GLU A 1 735 ? 14.749 -2.163 -10.656 1.00 89.56 735 GLU A CA 1
ATOM 5818 C C . GLU A 1 735 ? 15.589 -1.284 -9.717 1.00 89.56 735 GLU A C 1
ATOM 5820 O O . GLU A 1 735 ? 16.717 -0.914 -10.047 1.00 89.56 735 GLU A O 1
ATOM 5825 N N . ARG A 1 736 ? 15.104 -1.029 -8.494 1.00 91.19 736 ARG A N 1
ATOM 5826 C CA . ARG A 1 736 ? 15.843 -0.270 -7.474 1.00 91.19 736 ARG A CA 1
ATOM 5827 C C . ARG A 1 736 ? 17.117 -0.982 -7.032 1.00 91.19 736 ARG A C 1
ATOM 5829 O O . ARG A 1 736 ? 18.136 -0.332 -6.814 1.00 91.19 736 ARG A O 1
ATOM 5836 N N . SER A 1 737 ? 17.088 -2.305 -6.912 1.00 92.81 737 SER A N 1
ATOM 5837 C CA . SER A 1 737 ? 18.277 -3.093 -6.590 1.00 92.81 737 SER A CA 1
ATOM 5838 C C . SER A 1 737 ? 19.356 -2.990 -7.679 1.00 92.81 737 SER A C 1
ATOM 5840 O O . SER A 1 737 ? 20.533 -2.813 -7.351 1.00 92.81 737 SER A O 1
ATOM 5842 N N . VAL A 1 738 ? 18.966 -3.030 -8.959 1.00 90.88 738 VAL A N 1
ATOM 5843 C CA . VAL A 1 738 ? 19.879 -2.829 -10.099 1.00 90.88 738 VAL A CA 1
ATOM 5844 C C . VAL A 1 738 ? 20.379 -1.386 -10.154 1.00 90.88 738 VAL A C 1
ATOM 5846 O O . VAL A 1 738 ? 21.561 -1.178 -10.402 1.00 90.88 738 VAL A O 1
ATOM 5849 N N . ALA A 1 739 ? 19.535 -0.395 -9.859 1.00 89.56 739 ALA A N 1
ATOM 5850 C CA . ALA A 1 739 ? 19.946 1.008 -9.797 1.00 89.56 739 ALA A CA 1
ATOM 5851 C C . ALA A 1 739 ? 20.993 1.268 -8.697 1.00 89.56 739 ALA A C 1
ATOM 5853 O O . ALA A 1 739 ? 21.935 2.026 -8.913 1.00 89.56 739 ALA A O 1
ATOM 5854 N N . LEU A 1 740 ? 20.862 0.611 -7.536 1.00 90.81 740 LEU A N 1
ATOM 5855 C CA . LEU A 1 740 ? 21.833 0.701 -6.439 1.00 90.81 740 LEU A CA 1
ATOM 5856 C C . LEU A 1 740 ? 23.181 0.054 -6.791 1.00 90.81 740 LEU A C 1
ATOM 5858 O O . LEU A 1 740 ? 24.222 0.556 -6.376 1.00 90.81 740 LEU A O 1
ATOM 5862 N N . TYR A 1 741 ? 23.182 -1.054 -7.541 1.00 91.19 741 TYR A N 1
ATOM 5863 C CA . TYR A 1 741 ? 24.415 -1.726 -7.963 1.00 91.19 741 TYR A CA 1
ATOM 5864 C C . TYR A 1 741 ? 24.271 -2.374 -9.358 1.00 91.19 741 TYR A C 1
ATOM 5866 O O . TYR A 1 741 ? 23.995 -3.575 -9.470 1.00 91.19 741 TYR A O 1
ATOM 5874 N N . PRO A 1 742 ? 24.522 -1.612 -10.445 1.00 84.81 742 PRO A N 1
ATOM 5875 C CA . PRO A 1 742 ? 24.300 -2.066 -11.828 1.00 84.81 742 PRO A CA 1
ATOM 5876 C C . PRO A 1 742 ? 25.182 -3.238 -12.273 1.00 84.81 742 PRO A C 1
ATOM 5878 O O . PRO A 1 742 ? 24.915 -3.886 -13.284 1.00 84.81 742 PRO A O 1
ATOM 5881 N N . GLN A 1 743 ? 26.256 -3.520 -11.534 1.00 83.19 743 GLN A N 1
ATOM 5882 C CA . GLN A 1 743 ? 27.187 -4.610 -11.828 1.00 83.19 743 GLN A CA 1
ATOM 5883 C C . GLN A 1 743 ? 26.652 -5.986 -11.388 1.00 83.19 743 GLN A C 1
ATOM 5885 O O . GLN A 1 743 ? 27.261 -7.008 -11.714 1.00 83.19 743 GLN A O 1
ATOM 5890 N N . ASN A 1 744 ? 25.517 -6.055 -10.675 1.00 84.69 744 ASN A N 1
ATOM 5891 C CA . ASN A 1 744 ? 24.960 -7.325 -10.216 1.00 84.69 744 ASN A CA 1
ATOM 5892 C C . ASN A 1 744 ? 24.292 -8.126 -11.348 1.00 84.69 744 ASN A C 1
ATOM 5894 O O . ASN A 1 744 ? 23.088 -8.032 -11.597 1.00 84.69 744 ASN A O 1
ATOM 5898 N N . ARG A 1 745 ? 25.089 -8.975 -12.002 1.00 85.94 745 ARG A N 1
ATOM 5899 C CA . ARG A 1 745 ? 24.666 -9.827 -13.127 1.00 85.94 745 ARG A CA 1
ATOM 5900 C C . ARG A 1 745 ? 23.484 -10.740 -12.780 1.00 85.94 745 ARG A C 1
ATOM 5902 O O . ARG A 1 745 ? 22.595 -10.928 -13.605 1.00 85.94 745 ARG A O 1
ATOM 5909 N N . SER A 1 746 ? 23.460 -11.286 -11.561 1.00 84.50 746 SER A N 1
ATOM 5910 C CA . SER A 1 746 ? 22.431 -12.244 -11.131 1.00 84.50 746 SER A CA 1
ATOM 5911 C C . SER A 1 746 ? 21.035 -11.617 -11.057 1.00 84.50 746 SER A C 1
ATOM 5913 O O . SER A 1 746 ? 20.061 -12.207 -11.519 1.00 84.50 746 SER A O 1
ATOM 5915 N N . ILE A 1 747 ? 20.949 -10.386 -10.550 1.00 87.25 747 ILE A N 1
ATOM 5916 C CA . ILE A 1 747 ? 19.690 -9.649 -10.399 1.00 87.25 747 ILE A CA 1
ATOM 5917 C C . ILE A 1 747 ? 19.216 -9.125 -11.757 1.00 87.25 747 ILE A C 1
ATOM 5919 O O . ILE A 1 747 ? 18.025 -9.175 -12.046 1.00 87.25 747 ILE A O 1
ATOM 5923 N N . ARG A 1 748 ? 20.139 -8.700 -12.631 1.00 86.81 748 ARG A N 1
ATOM 5924 C CA . ARG A 1 748 ? 19.813 -8.297 -14.010 1.00 86.81 748 ARG A CA 1
ATOM 5925 C C . ARG A 1 748 ? 19.213 -9.438 -14.829 1.00 86.81 748 ARG A C 1
ATOM 5927 O O . ARG A 1 748 ? 18.203 -9.234 -15.491 1.00 86.81 748 ARG A O 1
ATOM 5934 N N . LEU A 1 749 ? 19.780 -10.645 -14.743 1.00 85.75 749 LEU A N 1
ATOM 5935 C CA . LEU A 1 749 ? 19.171 -11.834 -15.352 1.00 85.75 749 LEU A CA 1
ATOM 5936 C C . LEU A 1 749 ? 17.761 -12.082 -14.818 1.00 85.75 749 LEU A C 1
ATOM 5938 O O . LEU A 1 749 ? 16.840 -12.327 -15.592 1.00 85.75 749 LEU A O 1
ATOM 5942 N N . LYS A 1 750 ? 17.592 -11.981 -13.498 1.00 85.62 750 LYS A N 1
ATOM 5943 C CA . LYS A 1 750 ? 16.300 -12.189 -12.848 1.00 85.62 750 LYS A CA 1
ATOM 5944 C C . LYS A 1 750 ? 15.252 -11.166 -13.298 1.00 85.62 750 LYS A C 1
ATOM 5946 O O . LYS A 1 750 ? 14.101 -11.527 -13.517 1.00 85.62 750 LYS A O 1
ATOM 5951 N N . LEU A 1 751 ? 15.660 -9.914 -13.495 1.00 88.19 751 LEU A N 1
ATOM 5952 C CA . LEU A 1 751 ? 14.814 -8.851 -14.032 1.00 88.19 751 LEU A CA 1
ATOM 5953 C C . LEU A 1 751 ? 14.351 -9.157 -15.469 1.00 88.19 751 LEU A C 1
ATOM 5955 O O . LEU A 1 751 ? 13.177 -8.969 -15.776 1.00 88.19 751 LEU A O 1
ATOM 5959 N N . LEU A 1 752 ? 15.232 -9.696 -16.324 1.00 87.25 752 LEU A N 1
ATOM 5960 C CA . LEU A 1 752 ? 14.862 -10.131 -17.680 1.00 87.25 752 LEU A CA 1
ATOM 5961 C C . LEU A 1 752 ? 13.845 -11.280 -17.668 1.00 87.25 752 LEU A C 1
ATOM 5963 O O . LEU A 1 752 ? 12.881 -11.235 -18.426 1.00 87.25 752 LEU A O 1
ATOM 5967 N N . GLU A 1 753 ? 14.010 -12.265 -16.779 1.00 86.31 753 GLU A N 1
ATOM 5968 C CA . GLU A 1 753 ? 13.034 -13.353 -16.605 1.00 86.31 753 GLU A CA 1
ATOM 5969 C C . GLU A 1 753 ? 11.652 -12.820 -16.185 1.00 86.31 753 GLU A C 1
ATOM 5971 O O . GLU A 1 753 ? 10.625 -13.343 -16.614 1.00 86.31 753 GLU A O 1
ATOM 5976 N N . ILE A 1 754 ? 11.604 -11.774 -15.351 1.00 84.81 754 ILE A N 1
ATOM 5977 C CA . ILE A 1 754 ? 10.345 -11.140 -14.933 1.00 84.81 754 ILE A CA 1
ATOM 5978 C C . ILE A 1 754 ? 9.698 -10.386 -16.100 1.00 84.81 754 ILE A C 1
ATOM 5980 O O . ILE A 1 754 ? 8.489 -10.507 -16.290 1.00 84.81 754 ILE A O 1
ATOM 5984 N N . TYR A 1 755 ? 10.475 -9.665 -16.916 1.00 87.31 755 TYR A N 1
ATOM 5985 C CA . TYR A 1 755 ? 9.941 -9.035 -18.128 1.00 87.31 755 TYR A CA 1
ATOM 5986 C C . TYR A 1 755 ? 9.397 -10.055 -19.132 1.00 87.31 755 TYR A C 1
ATOM 5988 O O . TYR A 1 755 ? 8.359 -9.800 -19.738 1.00 87.31 755 TYR A O 1
ATOM 5996 N N . GLU A 1 756 ? 10.043 -11.217 -19.262 1.00 83.69 756 GLU A N 1
ATOM 5997 C CA . GLU A 1 756 ? 9.583 -12.319 -20.116 1.00 83.69 756 GLU A CA 1
ATOM 5998 C C . GLU A 1 756 ? 8.250 -12.897 -19.612 1.00 83.69 756 GLU A C 1
ATOM 6000 O O . GLU A 1 756 ? 7.317 -13.071 -20.393 1.00 83.69 756 GLU A O 1
ATOM 6005 N N . LYS A 1 757 ? 8.105 -13.100 -18.292 1.00 83.06 757 LYS A N 1
ATOM 6006 C CA . LYS A 1 757 ? 6.840 -13.543 -17.669 1.00 83.06 757 LYS A CA 1
ATOM 6007 C C . LYS A 1 757 ? 5.686 -12.554 -17.855 1.00 83.06 757 LYS A C 1
ATOM 6009 O O . LYS A 1 757 ? 4.536 -12.978 -17.905 1.00 83.06 757 LYS A O 1
ATOM 6014 N N . LEU A 1 758 ? 5.982 -11.256 -17.906 1.00 83.38 758 LEU A N 1
ATOM 6015 C CA . LEU A 1 758 ? 4.995 -10.186 -18.079 1.00 83.38 758 LEU A CA 1
ATOM 6016 C C . LEU A 1 758 ? 4.684 -9.867 -19.557 1.00 83.38 758 LEU A C 1
ATOM 6018 O O . LEU A 1 758 ? 3.927 -8.935 -19.807 1.00 83.38 758 LEU A O 1
ATOM 6022 N N . ASP A 1 759 ? 5.289 -10.582 -20.520 1.00 80.62 759 ASP A N 1
ATOM 6023 C CA . ASP A 1 759 ? 5.273 -10.275 -21.969 1.00 80.62 759 ASP A CA 1
ATOM 6024 C C . ASP A 1 759 ? 5.624 -8.802 -22.283 1.00 80.62 759 ASP A C 1
ATOM 6026 O O . ASP A 1 759 ? 5.158 -8.205 -23.255 1.00 80.62 759 ASP A O 1
ATOM 6030 N N . ASN A 1 760 ? 6.480 -8.183 -21.457 1.00 84.50 760 ASN A N 1
ATOM 6031 C CA . ASN A 1 760 ? 6.924 -6.805 -21.662 1.00 84.50 760 ASN A CA 1
ATOM 6032 C C . ASN A 1 760 ? 8.103 -6.765 -22.645 1.00 84.50 760 ASN A C 1
ATOM 6034 O O . ASN A 1 760 ? 9.275 -6.688 -22.262 1.00 84.50 760 ASN A O 1
ATOM 6038 N N . ARG A 1 761 ? 7.775 -6.842 -23.938 1.00 82.44 761 ARG A N 1
ATOM 6039 C CA . ARG A 1 761 ? 8.746 -6.969 -25.037 1.00 82.44 761 ARG A CA 1
ATOM 6040 C C . ARG A 1 761 ? 9.683 -5.771 -25.185 1.00 82.44 761 ARG A C 1
ATOM 6042 O O . ARG A 1 761 ? 10.856 -5.972 -25.498 1.00 82.44 761 ARG A O 1
ATOM 6049 N N . GLU A 1 762 ? 9.200 -4.550 -24.949 1.00 84.06 762 GLU A N 1
ATOM 6050 C CA . GLU A 1 762 ? 10.012 -3.329 -25.062 1.00 84.06 762 GLU A CA 1
ATOM 6051 C C . GLU A 1 762 ? 11.092 -3.272 -23.978 1.00 84.06 762 GLU A C 1
ATOM 6053 O O . GLU A 1 762 ? 12.280 -3.195 -24.305 1.00 84.06 762 GLU A O 1
ATOM 6058 N N . LYS A 1 763 ? 10.710 -3.420 -22.699 1.00 84.19 763 LYS A N 1
ATOM 6059 C CA . LYS A 1 763 ? 11.676 -3.408 -21.589 1.00 84.19 763 LYS A CA 1
ATOM 6060 C C . LYS A 1 763 ? 12.634 -4.596 -21.633 1.00 84.19 763 LYS A C 1
ATOM 6062 O O . LYS A 1 763 ? 13.810 -4.431 -21.309 1.00 84.19 763 LYS A O 1
ATOM 6067 N N . LEU A 1 764 ? 12.169 -5.775 -22.062 1.00 86.81 764 LEU A N 1
ATOM 6068 C CA . LEU A 1 764 ? 13.033 -6.943 -22.256 1.00 86.81 764 LEU A CA 1
ATOM 6069 C C . LEU A 1 764 ? 14.103 -6.665 -23.318 1.00 86.81 764 LEU A C 1
ATOM 6071 O O . LEU A 1 764 ? 15.279 -6.952 -23.086 1.00 86.81 764 LEU A O 1
ATOM 6075 N N . LYS A 1 765 ? 13.726 -6.060 -24.452 1.00 86.25 765 LYS A N 1
ATOM 6076 C CA . LYS A 1 765 ? 14.667 -5.702 -25.522 1.00 86.25 765 LYS A CA 1
ATOM 6077 C C . LYS A 1 765 ? 15.651 -4.620 -25.074 1.00 86.25 765 LYS A C 1
ATOM 6079 O O . LYS A 1 765 ? 16.849 -4.791 -25.282 1.00 86.25 765 LYS A O 1
ATOM 6084 N N . GLU A 1 766 ? 15.180 -3.550 -24.435 1.00 86.44 766 GLU A N 1
ATOM 6085 C CA . GLU A 1 766 ? 16.023 -2.447 -23.951 1.00 86.44 766 GLU A CA 1
ATOM 6086 C C . GLU A 1 766 ? 17.014 -2.913 -22.871 1.00 86.44 766 GLU A C 1
ATOM 6088 O O . GLU A 1 766 ? 18.230 -2.845 -23.071 1.00 86.44 766 GLU A O 1
ATOM 6093 N N . SER A 1 767 ? 16.507 -3.479 -21.769 1.00 85.38 767 SER A N 1
ATOM 6094 C CA . SER A 1 767 ? 17.336 -3.961 -20.653 1.00 85.38 767 SER A CA 1
ATOM 6095 C C . SER A 1 767 ? 18.241 -5.122 -21.079 1.00 85.38 767 SER A C 1
ATOM 6097 O O . SER A 1 767 ? 19.374 -5.247 -20.610 1.00 85.38 767 SER A O 1
ATOM 6099 N N . GLY A 1 768 ? 17.760 -5.978 -21.988 1.00 86.69 768 GLY A N 1
ATOM 6100 C CA . GLY A 1 768 ? 18.515 -7.106 -22.523 1.00 86.69 768 GLY A CA 1
ATOM 6101 C C . GLY A 1 768 ? 19.672 -6.668 -23.418 1.00 86.69 768 GLY A C 1
ATOM 6102 O O . GLY A 1 768 ? 20.771 -7.202 -23.274 1.00 86.69 768 GLY A O 1
ATOM 6103 N N . LEU A 1 769 ? 19.472 -5.675 -24.295 1.00 87.69 769 LEU A N 1
ATOM 6104 C CA . LEU A 1 769 ? 20.534 -5.107 -25.137 1.00 87.69 769 LEU A CA 1
ATOM 6105 C C . LEU A 1 769 ? 21.571 -4.343 -24.309 1.00 87.69 769 LEU A C 1
ATOM 6107 O O . LEU A 1 769 ? 22.770 -4.457 -24.571 1.00 87.69 769 LEU A O 1
ATOM 6111 N N . GLU A 1 770 ? 21.131 -3.599 -23.294 1.00 86.31 770 GLU A N 1
ATOM 6112 C CA . GLU A 1 770 ? 22.031 -2.908 -22.372 1.00 86.31 770 GLU A CA 1
ATOM 6113 C C . GLU A 1 770 ? 22.932 -3.912 -21.633 1.00 86.31 770 GLU A C 1
ATOM 6115 O O . GLU A 1 770 ? 24.161 -3.778 -21.621 1.00 86.31 770 GLU A O 1
ATOM 6120 N N . PHE A 1 771 ? 22.336 -4.974 -21.081 1.00 87.38 771 PHE A N 1
ATOM 6121 C CA . PHE A 1 771 ? 23.077 -6.014 -20.376 1.00 87.38 771 PHE A CA 1
ATOM 6122 C C . PHE A 1 771 ? 23.984 -6.826 -21.315 1.00 87.38 771 PHE A C 1
ATOM 6124 O O . PHE A 1 771 ? 25.127 -7.126 -20.963 1.00 87.38 771 PHE A O 1
ATOM 6131 N N . PHE A 1 772 ? 23.526 -7.112 -22.537 1.00 87.31 772 PHE A N 1
ATOM 6132 C CA . PHE A 1 772 ? 24.320 -7.749 -23.588 1.00 87.31 772 PHE A CA 1
ATOM 6133 C C . PHE A 1 772 ? 25.573 -6.932 -23.938 1.00 87.31 772 PHE A C 1
ATOM 6135 O O . PHE A 1 772 ? 26.678 -7.476 -23.970 1.00 87.31 772 PHE A O 1
ATOM 6142 N N . ASN A 1 773 ? 25.435 -5.619 -24.147 1.00 85.75 773 ASN A N 1
ATOM 6143 C CA . ASN A 1 773 ? 26.561 -4.740 -24.474 1.00 85.75 773 ASN A CA 1
ATOM 6144 C C . ASN A 1 773 ? 27.565 -4.637 -23.317 1.00 85.75 773 ASN A C 1
ATOM 6146 O O . ASN A 1 773 ? 28.773 -4.712 -23.548 1.00 85.75 773 ASN A O 1
ATOM 6150 N N . GLN A 1 774 ? 27.083 -4.549 -22.074 1.00 82.88 774 GLN A N 1
ATOM 6151 C CA . GLN A 1 774 ? 27.940 -4.550 -20.884 1.00 82.88 774 GLN A CA 1
ATOM 6152 C C . GLN A 1 774 ? 28.732 -5.865 -20.747 1.00 82.88 774 GLN A C 1
ATOM 6154 O O . GLN A 1 774 ? 29.936 -5.855 -20.467 1.00 82.88 774 GLN A O 1
ATOM 6159 N N . MET A 1 775 ? 28.081 -7.009 -20.979 1.00 82.12 775 MET A N 1
ATOM 6160 C CA . MET A 1 775 ? 28.732 -8.325 -20.955 1.00 82.12 775 MET A CA 1
ATOM 6161 C C . MET A 1 775 ? 29.741 -8.491 -22.094 1.00 82.12 775 MET A C 1
ATOM 6163 O O . MET A 1 775 ? 30.776 -9.117 -21.903 1.00 82.12 775 MET A O 1
ATOM 6167 N N . ARG A 1 776 ? 29.485 -7.897 -23.264 1.00 80.94 776 ARG A N 1
ATOM 6168 C CA . ARG A 1 776 ? 30.401 -7.944 -24.412 1.00 80.94 776 ARG A CA 1
ATOM 6169 C C . ARG A 1 776 ? 31.657 -7.088 -24.214 1.00 80.94 776 ARG A C 1
ATOM 6171 O O . ARG A 1 776 ? 32.717 -7.447 -24.715 1.00 80.94 776 ARG A O 1
ATOM 6178 N N . GLN A 1 777 ? 31.541 -5.964 -23.503 1.00 76.50 777 GLN A N 1
ATOM 6179 C CA . GLN A 1 777 ? 32.659 -5.060 -23.195 1.00 76.50 777 GLN A CA 1
ATOM 6180 C C . GLN A 1 777 ? 33.536 -5.561 -22.038 1.00 76.50 777 GLN A C 1
ATOM 6182 O O . GLN A 1 777 ? 34.738 -5.294 -22.020 1.00 76.50 777 GLN A O 1
ATOM 6187 N N . SER A 1 778 ? 32.960 -6.298 -21.083 1.00 71.31 778 SER A N 1
ATOM 6188 C CA . SER A 1 778 ? 33.712 -6.927 -19.994 1.00 71.31 778 SER A CA 1
ATOM 6189 C C . SER A 1 778 ? 34.271 -8.277 -20.456 1.00 71.31 778 SER A C 1
ATOM 6191 O O . SER A 1 778 ? 33.561 -9.274 -20.508 1.00 71.31 778 SER A O 1
ATOM 6193 N N . TYR A 1 779 ? 35.546 -8.307 -20.850 1.00 51.34 779 TYR A N 1
ATOM 6194 C CA . TYR A 1 779 ? 36.206 -9.528 -21.329 1.00 51.34 779 TYR A CA 1
ATOM 6195 C C . TYR A 1 779 ? 36.085 -10.709 -20.329 1.00 51.34 779 TYR A C 1
ATOM 6197 O O . TYR A 1 779 ? 36.428 -10.573 -19.158 1.00 51.34 779 TYR A O 1
ATOM 6205 N N . GLU A 1 780 ? 35.650 -11.859 -20.871 1.00 56.16 780 GLU A N 1
ATOM 6206 C CA . GLU A 1 780 ? 35.662 -13.256 -20.376 1.00 56.16 780 GLU A CA 1
ATOM 6207 C C . GLU A 1 780 ? 34.800 -13.698 -19.166 1.00 56.16 780 GLU A C 1
ATOM 6209 O O . GLU A 1 780 ? 34.807 -13.121 -18.082 1.00 56.16 780 GLU A O 1
ATOM 6214 N N . GLY A 1 781 ? 34.124 -14.851 -19.340 1.00 57.50 781 GLY A N 1
ATOM 6215 C CA . GLY A 1 781 ? 33.939 -15.831 -18.256 1.00 57.50 781 GLY A CA 1
ATOM 6216 C C . GLY A 1 781 ? 32.602 -16.576 -18.187 1.00 57.50 781 GLY A C 1
ATOM 6217 O O . GLY A 1 781 ? 32.593 -17.747 -17.820 1.00 57.50 781 GLY A O 1
ATOM 6218 N N . ASP A 1 782 ? 31.474 -15.952 -18.541 1.00 71.69 782 ASP A N 1
ATOM 6219 C CA . ASP A 1 782 ? 30.146 -16.534 -18.271 1.00 71.69 782 ASP A CA 1
ATOM 6220 C C . ASP A 1 782 ? 29.330 -16.803 -19.544 1.00 71.69 782 ASP A C 1
ATOM 6222 O O . ASP A 1 782 ? 28.328 -16.153 -19.853 1.00 71.69 782 ASP A O 1
ATOM 6226 N N . GLU A 1 783 ? 29.785 -17.800 -20.303 1.00 82.19 783 GLU A N 1
ATOM 6227 C CA . GLU A 1 783 ? 29.151 -18.246 -21.550 1.00 82.19 783 GLU A CA 1
ATOM 6228 C C . GLU A 1 783 ? 27.705 -18.722 -21.342 1.00 82.19 783 GLU A C 1
ATOM 6230 O O . GLU A 1 783 ? 26.884 -18.611 -22.250 1.00 82.19 783 GLU A O 1
ATOM 6235 N N . LYS A 1 784 ? 27.365 -19.222 -20.145 1.00 82.12 784 LYS A N 1
ATOM 6236 C CA . LYS A 1 784 ? 26.001 -19.662 -19.811 1.00 82.12 784 LYS A CA 1
ATOM 6237 C C . LYS A 1 784 ? 25.051 -18.474 -19.682 1.00 82.12 784 LYS A C 1
ATOM 6239 O O . LYS A 1 784 ? 23.945 -18.521 -20.217 1.00 82.12 784 LYS A O 1
ATOM 6244 N N . THR A 1 785 ? 25.478 -17.419 -18.994 1.00 82.75 785 THR A N 1
ATOM 6245 C CA . THR A 1 785 ? 24.710 -16.174 -18.865 1.00 82.75 785 THR A CA 1
ATOM 6246 C C . THR A 1 785 ? 24.542 -15.485 -20.217 1.00 82.75 785 THR A C 1
ATOM 6248 O O . THR A 1 785 ? 23.425 -15.115 -20.573 1.00 82.75 785 THR A O 1
ATOM 6251 N N . MET A 1 786 ? 25.611 -15.400 -21.017 1.00 85.75 786 MET A N 1
ATOM 6252 C CA . MET A 1 786 ? 25.549 -14.819 -22.364 1.00 85.75 786 MET A CA 1
ATOM 6253 C C . MET A 1 786 ? 24.610 -15.603 -23.293 1.00 85.75 786 MET A C 1
ATOM 6255 O O . MET A 1 786 ? 23.819 -15.008 -24.024 1.00 85.75 786 MET A O 1
ATOM 6259 N N . GLU A 1 787 ? 24.631 -16.939 -23.219 1.00 87.31 787 GLU A N 1
ATOM 6260 C CA . GLU A 1 787 ? 23.704 -17.795 -23.963 1.00 87.31 787 GLU A CA 1
ATOM 6261 C C . GLU A 1 787 ? 22.238 -17.544 -23.571 1.00 87.31 787 GLU A C 1
ATOM 6263 O O . GLU A 1 787 ? 21.385 -17.456 -24.455 1.00 87.31 787 GLU A O 1
ATOM 6268 N N . LYS A 1 788 ? 21.935 -17.394 -22.273 1.00 85.38 788 LYS A N 1
ATOM 6269 C CA . LYS A 1 788 ? 20.578 -17.077 -21.798 1.00 85.38 788 LYS A CA 1
ATOM 6270 C C . LYS A 1 788 ? 20.089 -15.723 -22.315 1.00 85.38 788 LYS A C 1
ATOM 6272 O O . LYS A 1 788 ? 19.000 -15.667 -22.874 1.00 85.38 788 LYS A O 1
ATOM 6277 N N . ILE A 1 789 ? 20.907 -14.671 -22.202 1.00 87.50 789 ILE A N 1
ATOM 6278 C CA . ILE A 1 789 ? 20.564 -13.321 -22.689 1.00 87.50 789 ILE A CA 1
ATOM 6279 C C . ILE A 1 789 ? 20.253 -13.359 -24.189 1.00 87.50 789 ILE A C 1
ATOM 6281 O O . ILE A 1 789 ? 19.223 -12.845 -24.619 1.00 87.50 789 ILE A O 1
ATOM 6285 N N . CYS A 1 790 ? 21.105 -14.017 -24.985 1.00 87.75 790 CYS A N 1
ATOM 6286 C CA . CYS A 1 790 ? 20.894 -14.143 -26.427 1.00 87.75 790 CYS A CA 1
ATOM 6287 C C . CYS A 1 790 ? 19.602 -14.903 -26.755 1.00 87.75 790 CYS A C 1
ATOM 6289 O O . CYS A 1 790 ? 18.889 -14.514 -27.674 1.00 87.75 790 CYS A O 1
ATOM 6291 N N . LYS A 1 791 ? 19.274 -15.973 -26.019 1.00 87.19 791 LYS A N 1
ATOM 6292 C CA . LYS A 1 791 ? 18.023 -16.722 -26.220 1.00 87.19 791 LYS A CA 1
ATOM 6293 C C . LYS A 1 791 ? 16.787 -15.890 -25.870 1.00 87.19 791 LYS A C 1
ATOM 6295 O O . LYS A 1 791 ? 15.867 -15.862 -26.682 1.00 87.19 791 LYS A O 1
ATOM 6300 N N . SER A 1 792 ? 16.784 -15.182 -24.738 1.00 85.88 792 SER A N 1
ATOM 6301 C CA . SER A 1 792 ? 15.670 -14.300 -24.359 1.00 85.88 792 SER A CA 1
ATOM 6302 C C . SER A 1 792 ? 15.503 -13.152 -25.361 1.00 85.88 792 SER A C 1
ATOM 6304 O O . SER A 1 792 ? 14.389 -12.896 -25.808 1.00 85.88 792 SER A O 1
ATOM 6306 N N . LEU A 1 793 ? 16.591 -12.528 -25.830 1.00 86.94 793 LEU A N 1
ATOM 6307 C CA . LEU A 1 793 ? 16.526 -11.502 -26.881 1.00 86.94 793 LEU A CA 1
ATOM 6308 C C . LEU A 1 793 ? 15.987 -12.050 -28.213 1.00 86.94 793 LEU A C 1
ATOM 6310 O O . LEU A 1 793 ? 15.148 -11.409 -28.840 1.00 86.94 793 LEU A O 1
ATOM 6314 N N . LEU A 1 794 ? 16.416 -13.247 -28.629 1.00 87.81 794 LEU A N 1
ATOM 6315 C CA . LEU A 1 794 ? 15.954 -13.889 -29.866 1.00 87.81 794 LEU A CA 1
ATOM 6316 C C . LEU A 1 794 ? 14.504 -14.388 -29.801 1.00 87.81 794 LEU A C 1
ATOM 6318 O O . LEU A 1 794 ? 13.891 -14.572 -30.852 1.00 87.81 794 LEU A O 1
ATOM 6322 N N . SER A 1 795 ? 13.961 -14.605 -28.599 1.00 83.56 795 SER A N 1
ATOM 6323 C CA . SER A 1 795 ? 12.537 -14.913 -28.412 1.00 83.56 795 SER A CA 1
ATOM 6324 C C . SER A 1 795 ? 11.640 -13.717 -28.756 1.00 83.56 795 SER A C 1
ATOM 6326 O O . SER A 1 795 ? 10.552 -13.904 -29.296 1.00 83.56 795 SER A O 1
ATOM 6328 N N . VAL A 1 796 ? 12.126 -12.494 -28.510 1.00 85.50 796 VAL A N 1
ATOM 6329 C CA . VAL A 1 796 ? 11.418 -11.242 -28.810 1.00 85.50 796 VAL A CA 1
ATOM 6330 C C . VAL A 1 796 ? 11.717 -10.761 -30.226 1.00 85.50 796 VAL A C 1
ATOM 6332 O O . VAL A 1 796 ? 10.809 -10.357 -30.950 1.00 85.50 796 VAL A O 1
ATOM 6335 N N . ASP A 1 797 ? 12.984 -10.814 -30.637 1.00 84.81 797 ASP A N 1
ATOM 6336 C CA . ASP A 1 797 ? 13.436 -10.354 -31.944 1.00 84.81 797 ASP A CA 1
ATOM 6337 C C . ASP A 1 797 ? 14.415 -11.356 -32.569 1.00 84.81 797 ASP A C 1
ATOM 6339 O O . ASP A 1 797 ? 15.634 -11.306 -32.385 1.00 84.81 797 ASP A O 1
ATOM 6343 N N . SER A 1 798 ? 13.860 -12.277 -33.358 1.00 84.88 798 SER A N 1
ATOM 6344 C CA . SER A 1 798 ? 14.635 -13.303 -34.066 1.00 84.88 798 SER A CA 1
ATOM 6345 C C . SER A 1 798 ? 15.612 -12.739 -35.112 1.00 84.88 798 SER A C 1
ATOM 6347 O O . SER A 1 798 ? 16.497 -13.475 -35.558 1.00 84.88 798 SER A O 1
ATOM 6349 N N . SER A 1 799 ? 15.488 -11.453 -35.482 1.00 85.31 799 SER A N 1
ATOM 6350 C CA . SER A 1 799 ? 16.314 -10.790 -36.502 1.00 85.31 799 SER A CA 1
ATOM 6351 C C . SER A 1 799 ? 17.659 -10.267 -35.979 1.00 85.31 799 SER A C 1
ATOM 6353 O O . SER A 1 799 ? 18.491 -9.806 -36.763 1.00 85.31 799 SER A O 1
ATOM 6355 N N . LEU A 1 800 ? 17.918 -10.377 -34.669 1.00 88.88 800 LEU A N 1
ATOM 6356 C CA . LEU A 1 800 ? 19.157 -9.917 -34.037 1.00 88.88 800 LEU A CA 1
ATOM 6357 C C . LEU A 1 800 ? 20.364 -10.786 -34.435 1.00 88.88 800 LEU A C 1
ATOM 6359 O O . LEU A 1 800 ? 20.761 -11.709 -33.719 1.00 88.88 800 LEU A O 1
ATOM 6363 N N . ALA A 1 801 ? 20.998 -10.448 -35.562 1.00 84.12 801 ALA A N 1
ATOM 6364 C CA . ALA A 1 801 ? 22.171 -11.148 -36.096 1.00 84.12 801 ALA A CA 1
ATOM 6365 C C . ALA A 1 801 ? 23.320 -11.257 -35.074 1.00 84.12 801 ALA A C 1
ATOM 6367 O O . ALA A 1 801 ? 23.927 -12.317 -34.929 1.00 84.12 801 ALA A O 1
ATOM 6368 N N . ILE A 1 802 ? 23.547 -10.201 -34.284 1.00 86.31 802 ILE A N 1
ATOM 6369 C CA . ILE A 1 802 ? 24.617 -10.133 -33.274 1.00 86.31 802 ILE A CA 1
ATOM 6370 C C . ILE A 1 802 ? 24.457 -11.231 -32.201 1.00 86.31 802 ILE A C 1
ATOM 6372 O O . ILE A 1 802 ? 25.446 -11.804 -31.746 1.00 86.31 802 ILE A O 1
ATOM 6376 N N . CYS A 1 803 ? 23.220 -11.578 -31.822 1.00 87.56 803 CYS A N 1
ATOM 6377 C CA . CYS A 1 803 ? 22.960 -12.654 -30.860 1.00 87.56 803 CYS A CA 1
ATOM 6378 C C . CYS A 1 803 ? 23.273 -14.035 -31.455 1.00 87.56 803 CYS A C 1
ATOM 6380 O O . CYS A 1 803 ? 23.857 -14.881 -30.778 1.00 87.56 803 CYS A O 1
ATOM 6382 N N . HIS A 1 804 ? 22.928 -14.269 -32.728 1.00 88.38 804 HIS A N 1
ATOM 6383 C CA . HIS A 1 804 ? 23.263 -15.524 -33.414 1.00 88.38 804 HIS A CA 1
ATOM 6384 C C . HIS A 1 804 ? 24.778 -15.689 -33.595 1.00 88.38 804 HIS A C 1
ATOM 6386 O O . HIS A 1 804 ? 25.293 -16.786 -33.387 1.00 88.38 804 HIS A O 1
ATOM 6392 N N . GLU A 1 805 ? 25.507 -14.614 -33.906 1.00 88.44 805 GLU A N 1
ATOM 6393 C CA . GLU A 1 805 ? 26.973 -14.626 -34.019 1.00 88.44 805 GLU A CA 1
ATOM 6394 C C . GLU A 1 805 ? 27.672 -14.984 -32.698 1.00 88.44 805 GLU A C 1
ATOM 6396 O O . GLU A 1 805 ? 28.587 -15.814 -32.687 1.00 88.44 805 GLU A O 1
ATOM 6401 N N . GLU A 1 806 ? 27.249 -14.399 -31.572 1.00 88.19 806 GLU A N 1
ATOM 6402 C CA . GLU A 1 806 ? 27.823 -14.727 -30.259 1.00 88.19 806 GLU A CA 1
ATOM 6403 C C . GLU A 1 806 ? 27.455 -16.155 -29.813 1.00 88.19 806 GLU A C 1
ATOM 6405 O O . GLU A 1 806 ? 28.314 -16.883 -29.307 1.00 88.19 806 GLU A O 1
ATOM 6410 N N . LEU A 1 807 ? 26.228 -16.623 -30.086 1.00 88.00 807 LEU A N 1
ATOM 6411 C CA . LEU A 1 807 ? 25.834 -18.015 -29.829 1.00 88.00 807 LEU A CA 1
ATOM 6412 C C . LEU A 1 807 ? 26.674 -19.019 -30.628 1.00 88.00 807 LEU A C 1
ATOM 6414 O O . LEU A 1 807 ? 27.053 -20.057 -30.088 1.00 88.00 807 LEU A O 1
ATOM 6418 N N . ILE A 1 808 ? 27.024 -18.714 -31.881 1.00 88.56 808 ILE A N 1
ATOM 6419 C CA . ILE A 1 808 ? 27.909 -19.564 -32.693 1.00 88.56 808 ILE A CA 1
ATOM 6420 C C . ILE A 1 808 ? 29.291 -19.688 -32.046 1.00 88.56 808 ILE A C 1
ATOM 6422 O O . ILE A 1 808 ? 29.830 -20.793 -31.979 1.00 88.56 808 ILE A O 1
ATOM 6426 N N . LYS A 1 809 ? 29.863 -18.596 -31.519 1.00 87.12 809 LYS A N 1
ATOM 6427 C CA . LYS A 1 809 ? 31.153 -18.649 -30.806 1.00 87.12 809 LYS A CA 1
ATOM 6428 C C . LYS A 1 809 ? 31.074 -19.551 -29.571 1.00 87.12 809 LYS A C 1
ATOM 6430 O O . LYS A 1 809 ? 31.984 -20.351 -29.351 1.00 87.12 809 LYS A O 1
ATOM 6435 N N . ILE A 1 810 ? 29.984 -19.457 -28.805 1.00 86.50 810 ILE A N 1
ATOM 6436 C CA . ILE A 1 810 ? 29.746 -20.282 -27.611 1.00 86.50 810 ILE A CA 1
ATOM 6437 C C . ILE A 1 810 ? 29.576 -21.761 -27.993 1.00 86.50 810 ILE A C 1
ATOM 6439 O O . ILE A 1 810 ? 30.259 -22.626 -27.442 1.00 86.50 810 ILE A O 1
ATOM 6443 N N . TYR A 1 811 ? 28.720 -22.079 -28.968 1.00 87.81 811 TYR A N 1
ATOM 6444 C CA . TYR A 1 811 ? 28.488 -23.465 -29.388 1.00 87.81 811 TYR A CA 1
ATOM 6445 C C . TYR A 1 811 ? 29.708 -24.100 -30.058 1.00 87.81 811 TYR A C 1
ATOM 6447 O O . TYR A 1 811 ? 29.957 -25.290 -29.861 1.00 87.81 811 TYR A O 1
ATOM 6455 N N . ASN A 1 812 ? 30.528 -23.311 -30.757 1.00 86.00 812 ASN A N 1
ATOM 6456 C CA . ASN A 1 812 ? 31.804 -23.764 -31.306 1.00 86.00 812 ASN A CA 1
ATOM 6457 C C . ASN A 1 812 ? 32.769 -24.221 -30.198 1.00 86.00 812 ASN A C 1
ATOM 6459 O O . ASN A 1 812 ? 33.360 -25.296 -30.299 1.00 86.00 812 ASN A O 1
ATOM 6463 N N . LYS A 1 813 ? 32.865 -23.471 -29.090 1.00 84.69 813 LYS A N 1
ATOM 6464 C CA . LYS A 1 813 ? 33.644 -23.895 -27.912 1.00 84.69 813 LYS A CA 1
ATOM 6465 C C . LYS A 1 813 ? 33.073 -25.156 -27.255 1.00 84.69 813 LYS A C 1
ATOM 6467 O O . LYS A 1 813 ? 33.839 -26.039 -26.875 1.00 84.69 813 LYS A O 1
ATOM 6472 N N . LYS A 1 814 ? 31.741 -25.278 -27.180 1.00 85.69 814 LYS A N 1
ATOM 6473 C CA . LYS A 1 814 ? 31.040 -26.474 -26.665 1.00 85.69 814 LYS A CA 1
ATOM 6474 C C . LYS A 1 814 ? 31.071 -27.679 -27.618 1.00 85.69 814 LYS A C 1
ATOM 6476 O O . LYS A 1 814 ? 30.669 -28.766 -27.215 1.00 85.69 814 LYS A O 1
ATOM 6481 N N . LYS A 1 815 ? 31.566 -27.508 -28.852 1.00 84.44 815 LYS A N 1
ATOM 6482 C CA . LYS A 1 815 ? 31.575 -28.511 -29.935 1.00 84.44 815 LYS A CA 1
ATOM 6483 C C . LYS A 1 815 ? 30.180 -29.042 -30.309 1.00 84.44 815 LYS A C 1
ATOM 6485 O O . LYS A 1 815 ? 30.059 -30.169 -30.789 1.00 84.44 815 LYS A O 1
ATOM 6490 N N . ASP A 1 816 ? 29.141 -28.231 -30.129 1.00 87.12 816 ASP A N 1
ATOM 6491 C CA . ASP A 1 816 ? 27.754 -28.589 -30.442 1.00 87.12 816 ASP A CA 1
ATOM 6492 C C . ASP A 1 816 ? 27.429 -28.269 -31.908 1.00 87.12 816 ASP A C 1
ATOM 6494 O O . ASP A 1 816 ? 27.101 -27.139 -32.272 1.00 87.12 816 ASP A O 1
ATOM 6498 N N . LYS A 1 817 ? 27.572 -29.274 -32.774 1.00 84.25 817 LYS A N 1
ATOM 6499 C CA . LYS A 1 817 ? 27.445 -29.100 -34.227 1.00 84.25 817 LYS A CA 1
ATOM 6500 C C . LYS A 1 817 ? 26.024 -28.765 -34.677 1.00 84.25 817 LYS A C 1
ATOM 6502 O O . LYS A 1 817 ? 25.872 -27.986 -35.613 1.00 84.25 817 LYS A O 1
ATOM 6507 N N . GLU A 1 818 ? 25.007 -29.341 -34.044 1.00 85.94 818 GLU A N 1
ATOM 6508 C CA . GLU A 1 818 ? 23.611 -29.166 -34.465 1.00 85.94 818 GLU A CA 1
ATOM 6509 C C . GLU A 1 818 ? 23.155 -27.726 -34.247 1.00 85.94 818 GLU A C 1
ATOM 6511 O O . GLU A 1 818 ? 22.655 -27.083 -35.172 1.00 85.94 818 GLU A O 1
ATOM 6516 N N . ASN A 1 819 ? 23.421 -27.180 -33.057 1.00 86.06 819 ASN A N 1
ATOM 6517 C CA . ASN A 1 819 ? 23.079 -25.797 -32.746 1.00 86.06 819 ASN A CA 1
ATOM 6518 C C . ASN A 1 819 ? 23.870 -24.799 -33.607 1.00 86.06 819 ASN A C 1
ATOM 6520 O O . ASN A 1 819 ? 23.310 -23.793 -34.033 1.00 86.06 819 ASN A O 1
ATOM 6524 N N . ILE A 1 820 ? 25.139 -25.073 -33.934 1.00 87.50 820 ILE A N 1
ATOM 6525 C CA . ILE A 1 820 ? 25.921 -24.224 -34.853 1.00 87.50 820 ILE A CA 1
ATOM 6526 C C . ILE A 1 820 ? 25.257 -24.150 -36.233 1.00 87.50 820 ILE A C 1
ATOM 6528 O O . ILE A 1 820 ? 25.110 -23.056 -36.783 1.00 87.50 820 ILE A O 1
ATOM 6532 N N . ILE A 1 821 ? 24.836 -25.293 -36.785 1.00 86.75 821 ILE A N 1
ATOM 6533 C CA . ILE A 1 821 ? 24.183 -25.353 -38.099 1.00 86.75 821 ILE A CA 1
ATOM 6534 C C . ILE A 1 821 ? 22.882 -24.544 -38.078 1.00 86.75 821 ILE A C 1
ATOM 6536 O O . ILE A 1 821 ? 22.707 -23.671 -38.926 1.00 86.75 821 ILE A O 1
ATOM 6540 N N . GLN A 1 822 ? 22.029 -24.749 -37.070 1.00 88.25 822 GLN A N 1
ATOM 6541 C CA . GLN A 1 822 ? 20.762 -24.017 -36.933 1.00 88.25 822 GLN A CA 1
ATOM 6542 C C . GLN A 1 822 ? 20.956 -22.493 -36.858 1.00 88.25 822 GLN A C 1
ATOM 6544 O O . GLN A 1 822 ? 20.196 -21.735 -37.460 1.00 88.25 822 GLN A O 1
ATOM 6549 N N . ARG A 1 823 ? 21.985 -22.012 -36.143 1.00 91.31 823 ARG A N 1
ATOM 6550 C CA . ARG A 1 823 ? 22.261 -20.565 -36.039 1.00 91.31 823 ARG A CA 1
ATOM 6551 C C . ARG A 1 823 ? 22.781 -19.976 -37.345 1.00 91.31 823 ARG A C 1
ATOM 6553 O O . ARG A 1 823 ? 22.374 -18.875 -37.707 1.00 91.31 823 ARG A O 1
ATOM 6560 N N . TYR A 1 824 ? 23.624 -20.700 -38.083 1.00 90.25 824 TYR A N 1
ATOM 6561 C CA . TYR A 1 824 ? 24.029 -20.262 -39.420 1.00 90.25 824 TYR A CA 1
ATOM 6562 C C . TYR A 1 824 ? 22.853 -20.246 -40.406 1.00 90.25 824 TYR A C 1
ATOM 6564 O O . TYR A 1 824 ? 22.773 -19.326 -41.214 1.00 90.25 824 TYR A O 1
ATOM 6572 N N . GLU A 1 825 ? 21.920 -21.200 -40.330 1.00 88.25 825 GLU A N 1
ATOM 6573 C CA . GLU A 1 825 ? 20.692 -21.180 -41.141 1.00 88.25 825 GLU A CA 1
ATOM 6574 C C . GLU A 1 825 ? 19.824 -19.952 -40.837 1.00 88.25 825 GLU A C 1
ATOM 6576 O O . GLU A 1 825 ? 19.356 -19.291 -41.766 1.00 88.25 825 GLU A O 1
ATOM 6581 N N . ALA A 1 826 ? 19.666 -19.599 -39.558 1.00 87.75 826 ALA A N 1
ATOM 6582 C CA . ALA A 1 826 ? 18.957 -18.388 -39.152 1.00 87.75 826 ALA A CA 1
ATOM 6583 C C . ALA A 1 826 ? 19.647 -17.113 -39.674 1.00 87.75 826 ALA A C 1
ATOM 6585 O O . ALA A 1 826 ? 18.982 -16.251 -40.244 1.00 87.75 826 ALA A O 1
ATOM 6586 N N . LEU A 1 827 ? 20.978 -17.012 -39.561 1.00 89.06 827 LEU A N 1
ATOM 6587 C CA . LEU A 1 827 ? 21.745 -15.893 -40.127 1.00 89.06 827 LEU A CA 1
ATOM 6588 C C . LEU A 1 827 ? 21.583 -15.786 -41.644 1.00 89.06 827 LEU A C 1
ATOM 6590 O O . LEU A 1 827 ? 21.395 -14.691 -42.161 1.00 89.06 827 LEU A O 1
ATOM 6594 N N . ILE A 1 828 ? 21.602 -16.913 -42.359 1.00 87.56 828 ILE A N 1
ATOM 6595 C CA . ILE A 1 828 ? 21.373 -16.940 -43.807 1.00 87.56 828 ILE A CA 1
ATOM 6596 C C . ILE A 1 828 ? 19.992 -16.379 -44.144 1.00 87.56 828 ILE A C 1
ATOM 6598 O O . ILE A 1 828 ? 19.898 -15.561 -45.048 1.00 87.56 828 ILE A O 1
ATOM 6602 N N . GLN A 1 829 ? 18.942 -16.758 -43.413 1.00 86.81 829 GLN A N 1
ATOM 6603 C CA . GLN A 1 829 ? 17.596 -16.217 -43.631 1.00 86.81 829 GLN A CA 1
ATOM 6604 C C . GLN A 1 829 ? 17.507 -14.717 -43.318 1.00 86.81 829 GLN A C 1
ATOM 6606 O O . GLN A 1 829 ? 16.815 -13.987 -44.026 1.00 86.81 829 GLN A O 1
ATOM 6611 N N . ILE A 1 830 ? 18.200 -14.248 -42.275 1.00 89.00 830 ILE A N 1
ATOM 6612 C CA . ILE A 1 830 ? 18.268 -12.822 -41.923 1.00 89.00 830 ILE A CA 1
ATOM 6613 C C . ILE A 1 830 ? 18.958 -12.038 -43.045 1.00 89.00 830 ILE A C 1
ATOM 6615 O O . ILE A 1 830 ? 18.410 -11.047 -43.520 1.00 89.00 830 ILE A O 1
ATOM 6619 N N . TYR A 1 831 ? 20.116 -12.505 -43.516 1.00 87.25 831 TYR A N 1
ATOM 6620 C CA . TYR A 1 831 ? 20.843 -11.860 -44.610 1.00 87.25 831 TYR A CA 1
ATOM 6621 C C . TYR A 1 831 ? 20.129 -11.994 -45.963 1.00 87.25 831 TYR A C 1
ATOM 6623 O O . TYR A 1 831 ? 20.217 -11.086 -46.780 1.00 87.25 831 TYR A O 1
ATOM 6631 N N . GLU A 1 832 ? 19.370 -13.072 -46.190 1.00 85.44 832 GLU A N 1
ATOM 6632 C CA . GLU A 1 832 ? 18.513 -13.253 -47.373 1.00 85.44 832 GLU A CA 1
ATOM 6633 C C . GLU A 1 832 ? 17.375 -12.220 -47.380 1.00 85.44 832 GLU A C 1
ATOM 6635 O O . GLU A 1 832 ? 17.127 -11.602 -48.411 1.00 85.44 832 GLU A O 1
ATOM 6640 N N . LYS A 1 833 ? 16.748 -11.954 -46.224 1.00 86.06 833 LYS A N 1
ATOM 6641 C CA . LYS A 1 833 ? 15.756 -10.873 -46.066 1.00 86.06 833 LYS A CA 1
ATOM 6642 C C . LYS A 1 833 ? 16.363 -9.473 -46.180 1.00 86.06 833 LYS A C 1
ATOM 6644 O O . LYS A 1 833 ? 15.685 -8.568 -46.648 1.00 86.06 833 LYS A O 1
ATOM 6649 N N . ALA A 1 834 ? 17.607 -9.294 -45.736 1.00 84.31 834 ALA A N 1
ATOM 6650 C CA . ALA A 1 834 ? 18.336 -8.028 -45.828 1.00 84.31 834 ALA A CA 1
ATOM 6651 C C . ALA A 1 834 ? 19.006 -7.801 -47.199 1.00 84.31 834 ALA A C 1
ATOM 6653 O O . ALA A 1 834 ? 19.652 -6.777 -47.395 1.00 84.31 834 ALA A O 1
ATOM 6654 N N . GLU A 1 835 ? 18.889 -8.762 -48.122 1.00 82.56 835 GLU A N 1
ATOM 6655 C CA . GLU A 1 835 ? 19.547 -8.782 -49.435 1.00 82.56 835 GLU A CA 1
ATOM 6656 C C . GLU A 1 835 ? 21.093 -8.678 -49.399 1.00 82.56 835 GLU A C 1
ATOM 6658 O O . GLU A 1 835 ? 21.732 -8.404 -50.420 1.00 82.56 835 GLU A O 1
ATOM 6663 N N . ASP A 1 836 ? 21.730 -8.981 -48.259 1.00 84.94 836 ASP A N 1
ATOM 6664 C CA . ASP A 1 836 ? 23.192 -8.978 -48.111 1.00 84.94 836 ASP A CA 1
ATOM 6665 C C . ASP A 1 836 ? 23.797 -10.278 -48.658 1.00 84.94 836 ASP A C 1
ATOM 6667 O O . ASP A 1 836 ? 24.002 -11.280 -47.961 1.00 84.94 836 ASP A O 1
ATOM 6671 N N . LYS A 1 837 ? 24.092 -10.256 -49.960 1.00 78.62 837 LYS A N 1
ATOM 6672 C CA . LYS A 1 837 ? 24.654 -11.398 -50.693 1.00 78.62 837 LYS A CA 1
ATOM 6673 C C . LYS A 1 837 ? 26.033 -11.825 -50.177 1.00 78.62 837 LYS A C 1
ATOM 6675 O O . LYS A 1 837 ? 26.356 -13.009 -50.273 1.00 78.62 837 LYS A O 1
ATOM 6680 N N . GLU A 1 838 ? 26.838 -10.911 -49.631 1.00 79.69 838 GLU A N 1
ATOM 6681 C CA . GLU A 1 838 ? 28.205 -11.207 -49.189 1.00 79.69 838 GLU A CA 1
ATOM 6682 C C . GLU A 1 838 ? 28.219 -11.861 -47.801 1.00 79.69 838 GLU A C 1
ATOM 6684 O O . GLU A 1 838 ? 28.862 -12.902 -47.614 1.00 79.69 838 GLU A O 1
ATOM 6689 N N . ALA A 1 839 ? 27.482 -11.301 -46.837 1.00 80.12 839 ALA A N 1
ATOM 6690 C CA . ALA A 1 839 ? 27.331 -11.892 -45.509 1.00 80.12 839 ALA A CA 1
ATOM 6691 C C . ALA A 1 839 ? 26.617 -13.250 -45.587 1.00 80.12 839 ALA A C 1
ATOM 6693 O O . ALA A 1 839 ? 27.058 -14.223 -44.965 1.00 80.12 839 ALA A O 1
ATOM 6694 N N . MET A 1 840 ? 25.594 -13.357 -46.446 1.00 81.75 840 MET A N 1
ATOM 6695 C CA . MET A 1 840 ? 24.915 -14.618 -46.739 1.00 81.75 840 MET A CA 1
ATOM 6696 C C . MET A 1 840 ? 25.885 -15.669 -47.302 1.00 81.75 840 MET A C 1
ATOM 6698 O O . MET A 1 840 ? 25.903 -16.806 -46.825 1.00 81.75 840 MET A O 1
ATOM 6702 N N . ALA A 1 841 ? 26.740 -15.306 -48.266 1.00 80.44 841 ALA A N 1
ATOM 6703 C CA . ALA A 1 841 ? 27.734 -16.224 -48.819 1.00 80.44 841 ALA A CA 1
ATOM 6704 C C . ALA A 1 841 ? 28.768 -16.672 -47.767 1.00 80.44 841 ALA A C 1
ATOM 6706 O O . ALA A 1 841 ? 29.076 -17.863 -47.682 1.00 80.44 841 ALA A O 1
ATOM 6707 N N . LYS A 1 842 ? 29.261 -15.763 -46.911 1.00 83.81 842 LYS A N 1
ATOM 6708 C CA . LYS A 1 842 ? 30.186 -16.091 -45.804 1.00 83.81 842 LYS A CA 1
ATOM 6709 C C . LYS A 1 842 ? 29.556 -17.040 -44.777 1.00 83.81 842 LYS A C 1
ATOM 6711 O O . LYS A 1 842 ? 30.219 -17.987 -44.340 1.00 83.81 842 LYS A O 1
ATOM 6716 N N . ALA A 1 843 ? 28.286 -16.829 -44.425 1.00 83.81 843 ALA A N 1
ATOM 6717 C CA . ALA A 1 843 ? 27.541 -17.704 -43.522 1.00 83.81 843 ALA A CA 1
ATOM 6718 C C . ALA A 1 843 ? 27.315 -19.098 -44.140 1.00 83.81 843 ALA A C 1
ATOM 6720 O O . ALA A 1 843 ? 27.588 -20.104 -43.486 1.00 83.81 843 ALA A O 1
ATOM 6721 N N . MET A 1 844 ? 26.928 -19.175 -45.423 1.00 83.50 844 MET A N 1
ATOM 6722 C CA . MET A 1 844 ? 26.772 -20.443 -46.158 1.00 83.50 844 MET A CA 1
ATOM 6723 C C . MET A 1 844 ? 28.087 -21.227 -46.264 1.00 83.50 844 MET A C 1
ATOM 6725 O O . MET A 1 844 ? 28.102 -22.440 -46.060 1.00 83.50 844 MET A O 1
ATOM 6729 N N . ILE A 1 845 ? 29.203 -20.551 -46.556 1.00 82.69 845 ILE A N 1
ATOM 6730 C CA . ILE A 1 845 ? 30.529 -21.184 -46.622 1.00 82.69 845 ILE A CA 1
ATOM 6731 C C . ILE A 1 845 ? 30.941 -21.717 -45.247 1.00 82.69 845 ILE A C 1
ATOM 6733 O O . ILE A 1 845 ? 31.431 -22.842 -45.152 1.00 82.69 845 ILE A O 1
ATOM 6737 N N . SER A 1 846 ? 30.724 -20.939 -44.184 1.00 83.88 846 SER A N 1
ATOM 6738 C CA . SER A 1 846 ? 31.028 -21.364 -42.814 1.00 83.88 846 SER A CA 1
ATOM 6739 C C . SER A 1 846 ? 30.173 -22.565 -42.397 1.00 83.88 846 SER A C 1
ATOM 6741 O O . SER A 1 846 ? 30.712 -23.519 -41.847 1.00 83.88 846 SER A O 1
ATOM 6743 N N . LEU A 1 847 ? 28.882 -22.593 -42.751 1.00 85.06 847 LEU A N 1
ATOM 6744 C CA . LEU A 1 847 ? 27.992 -23.740 -42.525 1.00 85.06 847 LEU A CA 1
ATOM 6745 C C . LEU A 1 847 ? 28.492 -25.005 -43.241 1.00 85.06 847 LEU A C 1
ATOM 6747 O O . LEU A 1 847 ? 28.555 -26.073 -42.635 1.00 85.06 847 LEU A O 1
ATOM 6751 N N . LEU A 1 848 ? 28.920 -24.893 -44.504 1.00 82.88 848 LEU A N 1
ATOM 6752 C CA . LEU A 1 848 ? 29.435 -26.025 -45.289 1.00 82.88 848 LEU A CA 1
ATOM 6753 C C . LEU A 1 848 ? 30.741 -26.629 -44.741 1.00 82.88 848 LEU A C 1
ATOM 6755 O O . LEU A 1 848 ? 31.070 -27.767 -45.085 1.00 82.88 848 LEU A O 1
ATOM 6759 N N . GLN A 1 849 ? 31.483 -25.905 -43.892 1.00 82.19 849 GLN A N 1
ATOM 6760 C CA . GLN A 1 849 ? 32.627 -26.469 -43.160 1.00 82.19 849 GLN A CA 1
ATOM 6761 C C . GLN A 1 849 ? 32.183 -27.446 -42.061 1.00 82.19 849 GLN A C 1
ATOM 6763 O O . GLN A 1 849 ? 32.923 -28.379 -41.749 1.00 82.19 849 GLN A O 1
ATOM 6768 N N . TRP A 1 850 ? 30.980 -27.261 -41.511 1.00 81.31 850 TRP A N 1
ATOM 6769 C CA . TRP A 1 850 ? 30.398 -28.112 -40.470 1.00 81.31 850 TRP A CA 1
ATOM 6770 C C . TRP A 1 850 ? 29.532 -29.238 -41.045 1.00 81.31 850 TRP A C 1
ATOM 6772 O O . TRP A 1 850 ? 29.618 -30.366 -40.559 1.00 81.31 850 TRP A O 1
ATOM 6782 N N . ASP A 1 851 ? 28.771 -28.967 -42.113 1.00 82.50 851 ASP A N 1
ATOM 6783 C CA . ASP A 1 851 ? 27.989 -29.965 -42.854 1.00 82.50 851 ASP A CA 1
ATOM 6784 C C . ASP A 1 851 ? 28.209 -29.863 -44.373 1.00 82.50 851 ASP A C 1
ATOM 6786 O O . ASP A 1 851 ? 27.513 -29.171 -45.119 1.00 82.50 851 ASP A O 1
ATOM 6790 N N . ASN A 1 852 ? 29.191 -30.621 -44.857 1.00 79.69 852 ASN A N 1
ATOM 6791 C CA . ASN A 1 852 ? 29.559 -30.665 -46.271 1.00 79.69 852 ASN A CA 1
ATOM 6792 C C . ASN A 1 852 ? 28.592 -31.519 -47.126 1.00 79.69 852 ASN A C 1
ATOM 6794 O O . ASN A 1 852 ? 28.773 -31.618 -48.342 1.00 79.69 852 ASN A O 1
ATOM 6798 N N . LYS A 1 853 ? 27.568 -32.168 -46.555 1.00 78.25 853 LYS A N 1
ATOM 6799 C CA . LYS A 1 853 ? 26.631 -33.012 -47.326 1.00 78.25 853 LYS A CA 1
ATOM 6800 C C . LYS A 1 853 ? 25.439 -32.225 -47.892 1.00 78.25 853 LYS A C 1
ATOM 6802 O O . LYS A 1 853 ? 24.768 -32.717 -48.797 1.00 78.25 853 LYS A O 1
ATOM 6807 N N . ARG A 1 854 ? 25.227 -30.983 -47.442 1.00 79.25 854 ARG A N 1
ATOM 6808 C CA . ARG A 1 854 ? 24.126 -30.087 -47.847 1.00 79.25 854 ARG A CA 1
ATOM 6809 C C . ARG A 1 854 ? 24.233 -29.613 -49.303 1.00 79.25 854 ARG A C 1
ATOM 6811 O O . ARG A 1 854 ? 24.921 -28.645 -49.634 1.00 79.25 854 ARG A O 1
ATOM 6818 N N . LEU A 1 855 ? 23.562 -30.335 -50.204 1.00 75.69 855 LEU A N 1
ATOM 6819 C CA . LEU A 1 855 ? 23.479 -30.032 -51.642 1.00 75.69 855 LEU A CA 1
ATOM 6820 C C . LEU A 1 855 ? 22.639 -28.783 -51.952 1.00 75.69 855 LEU A C 1
ATOM 6822 O O . LEU A 1 855 ? 22.914 -28.091 -52.931 1.00 75.69 855 LEU A O 1
ATOM 6826 N N . ASP A 1 856 ? 21.640 -28.491 -51.125 1.00 80.62 856 ASP A N 1
ATOM 6827 C CA . ASP A 1 856 ? 20.796 -27.293 -51.168 1.00 80.62 856 ASP A CA 1
ATOM 6828 C C . ASP A 1 856 ? 21.625 -26.005 -51.036 1.00 80.62 856 ASP A C 1
ATOM 6830 O O . ASP A 1 856 ? 21.532 -25.120 -51.891 1.00 80.62 856 ASP A O 1
ATOM 6834 N N . MET A 1 857 ? 22.515 -25.941 -50.040 1.00 82.12 857 MET A N 1
ATOM 6835 C CA . MET A 1 857 ? 23.373 -24.773 -49.794 1.00 82.12 857 MET A CA 1
ATOM 6836 C C . MET A 1 857 ? 24.431 -24.591 -50.888 1.00 82.12 857 MET A C 1
ATOM 6838 O O . MET A 1 857 ? 24.685 -23.472 -51.334 1.00 82.12 857 MET A O 1
ATOM 6842 N N . LYS A 1 858 ? 24.985 -25.693 -51.412 1.00 79.44 858 LYS A N 1
ATOM 6843 C CA . LYS A 1 858 ? 25.910 -25.665 -52.561 1.00 79.44 858 LYS A CA 1
ATOM 6844 C C . LYS A 1 858 ? 25.242 -25.126 -53.827 1.00 79.44 858 LYS A C 1
ATOM 6846 O O . LYS A 1 858 ? 25.842 -24.320 -54.534 1.00 79.44 858 LYS A O 1
ATOM 6851 N N . LYS A 1 859 ? 23.995 -25.528 -54.100 1.00 78.88 859 LYS A N 1
ATOM 6852 C CA . LYS A 1 859 ? 23.206 -25.006 -55.228 1.00 78.88 859 LYS A CA 1
ATOM 6853 C C . LYS A 1 859 ? 22.864 -23.523 -55.045 1.00 78.88 859 LYS A C 1
ATOM 6855 O O . LYS A 1 859 ? 22.960 -22.773 -56.015 1.00 78.88 859 LYS A O 1
ATOM 6860 N N . LYS A 1 860 ? 22.504 -23.081 -53.829 1.00 80.12 860 LYS A N 1
ATOM 6861 C CA . LYS A 1 860 ? 22.277 -21.653 -53.522 1.00 80.12 860 LYS A CA 1
ATOM 6862 C C . LYS A 1 860 ? 23.547 -20.814 -53.751 1.00 80.12 860 LYS A C 1
ATOM 6864 O O . LYS A 1 860 ? 23.477 -19.819 -54.464 1.00 80.12 860 LYS A O 1
ATOM 6869 N N . LEU A 1 861 ? 24.712 -21.253 -53.266 1.00 78.75 861 LEU A N 1
ATOM 6870 C CA . LEU A 1 861 ? 26.004 -20.583 -53.510 1.00 78.75 861 LEU A CA 1
ATOM 6871 C C . LEU A 1 861 ? 26.368 -20.496 -55.002 1.00 78.75 861 LEU A C 1
ATOM 6873 O O . LEU A 1 861 ? 26.857 -19.464 -55.459 1.00 78.75 861 LEU A O 1
ATOM 6877 N N . GLN A 1 862 ? 26.084 -21.544 -55.781 1.00 76.62 862 GLN A N 1
ATOM 6878 C CA . GLN A 1 862 ? 26.297 -21.534 -57.232 1.00 76.62 862 GLN A CA 1
ATOM 6879 C C . GLN A 1 862 ? 25.376 -20.546 -57.958 1.00 76.62 862 GLN A C 1
ATOM 6881 O O . GLN A 1 862 ? 25.838 -19.857 -58.866 1.00 76.62 862 GLN A O 1
ATOM 6886 N N . LYS A 1 863 ? 24.102 -20.434 -57.548 1.00 78.19 863 LYS A N 1
ATOM 6887 C CA . LYS A 1 863 ? 23.172 -19.413 -58.069 1.00 78.19 863 LYS A CA 1
ATOM 6888 C C . LYS A 1 863 ? 23.631 -17.987 -57.745 1.00 78.19 863 LYS A C 1
ATOM 6890 O O . LYS A 1 863 ? 23.380 -17.086 -58.534 1.00 78.19 863 LYS A O 1
ATOM 6895 N N . LEU A 1 864 ? 24.330 -17.799 -56.625 1.00 75.06 864 LEU A N 1
ATOM 6896 C CA . LEU A 1 864 ? 24.944 -16.527 -56.226 1.00 75.06 864 LEU A CA 1
ATOM 6897 C C . LEU A 1 864 ? 26.283 -16.238 -56.935 1.00 75.06 864 LEU A C 1
ATOM 6899 O O . LEU A 1 864 ? 26.870 -15.187 -56.704 1.00 75.06 864 LEU A O 1
ATOM 6903 N N . GLY A 1 865 ? 26.771 -17.139 -57.799 1.00 69.62 865 GLY A N 1
ATOM 6904 C CA . GLY A 1 865 ? 27.993 -16.948 -58.592 1.00 69.62 865 GLY A CA 1
ATOM 6905 C C . GLY A 1 865 ? 29.274 -17.545 -57.992 1.00 69.62 865 GLY A C 1
ATOM 6906 O O . GLY A 1 865 ? 30.325 -17.483 -58.626 1.00 69.62 865 GLY A O 1
ATOM 6907 N N . TYR A 1 866 ? 29.214 -18.192 -56.823 1.00 72.75 866 TYR A N 1
ATOM 6908 C CA . TYR A 1 866 ? 30.385 -18.764 -56.145 1.00 72.75 866 TYR A CA 1
ATOM 6909 C C . TYR A 1 866 ? 30.624 -20.230 -56.561 1.00 72.75 866 TYR A C 1
ATOM 6911 O O . TYR A 1 866 ? 30.216 -21.168 -55.872 1.00 72.75 866 TYR A O 1
ATOM 6919 N N . LYS A 1 867 ? 31.280 -20.445 -57.714 1.00 56.75 867 LYS A N 1
ATOM 6920 C CA . LYS A 1 867 ? 31.544 -21.791 -58.278 1.00 56.75 867 LYS A CA 1
ATOM 6921 C C . LYS A 1 867 ? 32.687 -22.564 -57.585 1.00 56.75 867 LYS A C 1
ATOM 6923 O O . LYS A 1 867 ? 32.546 -23.772 -57.410 1.00 56.75 867 LYS A O 1
ATOM 6928 N N . ASP A 1 868 ? 33.737 -21.885 -57.102 1.00 56.88 868 ASP A N 1
ATOM 6929 C CA . ASP A 1 868 ? 34.944 -22.486 -56.486 1.00 56.88 868 ASP A CA 1
ATOM 6930 C C . ASP A 1 868 ? 35.107 -22.158 -54.986 1.00 56.88 868 ASP A C 1
ATOM 6932 O O . ASP A 1 868 ? 36.150 -21.704 -54.515 1.00 56.88 868 ASP A O 1
ATOM 6936 N N . TRP A 1 869 ? 34.076 -22.426 -54.183 1.00 57.22 869 TRP A N 1
ATOM 6937 C CA . TRP A 1 869 ? 34.057 -22.101 -52.744 1.00 57.22 869 TRP A CA 1
ATOM 6938 C C . TRP A 1 869 ? 35.146 -22.800 -51.893 1.00 57.22 869 TRP A C 1
ATOM 6940 O O . TRP A 1 869 ? 35.367 -22.414 -50.747 1.00 57.22 869 TRP A O 1
ATOM 6950 N N . LYS A 1 870 ? 35.855 -23.811 -52.427 1.00 52.84 870 LYS A N 1
ATOM 6951 C CA . LYS A 1 870 ? 36.966 -24.516 -51.747 1.00 52.84 870 LYS A CA 1
ATOM 6952 C C . LYS A 1 870 ? 38.318 -23.786 -51.808 1.00 52.84 870 LYS A C 1
ATOM 6954 O O . LYS A 1 870 ? 39.218 -24.145 -51.053 1.00 52.84 870 LYS A O 1
ATOM 6959 N N . ARG A 1 871 ? 38.488 -22.784 -52.681 1.00 44.88 871 ARG A N 1
ATOM 6960 C CA . ARG A 1 871 ? 39.714 -21.970 -52.800 1.00 44.88 871 ARG A CA 1
ATOM 6961 C C . ARG A 1 871 ? 39.453 -20.543 -52.310 1.00 44.88 871 ARG A C 1
ATOM 6963 O O . ARG A 1 871 ? 39.487 -19.595 -53.082 1.00 44.88 871 ARG A O 1
ATOM 6970 N N . MET A 1 872 ? 39.205 -20.388 -51.014 1.00 39.75 872 MET A N 1
ATOM 6971 C CA . MET A 1 872 ? 39.305 -19.089 -50.341 1.00 39.75 872 MET A CA 1
ATOM 6972 C C . MET A 1 872 ? 40.499 -19.166 -49.373 1.00 39.75 872 MET A C 1
ATOM 6974 O O . MET A 1 872 ? 40.541 -20.098 -48.566 1.00 39.75 872 MET A O 1
ATOM 6978 N N . PRO A 1 873 ? 41.514 -18.288 -49.469 1.00 34.84 873 PRO A N 1
ATOM 6979 C CA . PRO A 1 873 ? 42.739 -18.445 -48.690 1.00 34.84 873 PRO A CA 1
ATOM 6980 C C . PRO A 1 873 ? 42.501 -18.158 -47.199 1.00 34.84 873 PRO A C 1
ATOM 6982 O O . PRO A 1 873 ? 41.948 -17.123 -46.834 1.00 34.84 873 PRO A O 1
ATOM 6985 N N . LYS A 1 874 ? 42.969 -19.066 -46.330 1.00 42.62 874 LYS A N 1
ATOM 6986 C CA . LYS A 1 874 ? 43.207 -18.804 -44.901 1.00 42.62 874 LYS A CA 1
ATOM 6987 C C . LYS A 1 874 ? 44.582 -18.135 -44.778 1.00 42.62 874 LYS A C 1
ATOM 6989 O O . LYS A 1 874 ? 45.557 -18.742 -45.196 1.00 42.62 874 LYS A O 1
ATOM 6994 N N . ASN A 1 875 ? 44.626 -16.910 -44.252 1.00 52.25 875 ASN A N 1
ATOM 6995 C CA . ASN A 1 875 ? 45.783 -16.131 -43.771 1.00 52.25 875 ASN A CA 1
ATOM 6996 C C . ASN A 1 875 ? 47.202 -16.522 -44.249 1.00 52.25 875 ASN A C 1
ATOM 6998 O O . ASN A 1 875 ? 47.731 -17.560 -43.865 1.00 52.25 875 ASN A O 1
ATOM 7002 N N . LEU A 1 876 ? 47.894 -15.586 -44.912 1.00 30.38 876 LEU A N 1
ATOM 7003 C CA . LEU A 1 876 ? 49.359 -15.568 -45.034 1.00 30.38 876 LEU A CA 1
ATOM 7004 C C . LEU A 1 876 ? 49.903 -14.237 -44.500 1.00 30.38 876 LEU A C 1
ATOM 7006 O O . LEU A 1 876 ? 50.182 -13.290 -45.231 1.00 30.38 876 LEU A O 1
ATOM 7010 N N . ALA A 1 877 ? 50.042 -14.191 -43.175 1.00 40.19 877 ALA A N 1
ATOM 7011 C CA . ALA A 1 877 ? 51.092 -13.421 -42.530 1.00 40.19 877 ALA A CA 1
ATOM 7012 C C . ALA A 1 877 ? 52.428 -14.122 -42.843 1.00 40.19 877 ALA A C 1
ATOM 7014 O O . ALA A 1 877 ? 52.509 -15.333 -42.675 1.00 40.19 877 ALA A O 1
ATOM 7015 N N . TRP A 1 878 ? 53.443 -13.357 -43.267 1.00 38.53 878 TRP A N 1
ATOM 7016 C CA . TRP A 1 878 ? 54.830 -13.754 -43.599 1.00 38.53 878 TRP A CA 1
ATOM 7017 C C . TRP A 1 878 ? 55.201 -13.903 -45.105 1.00 38.53 878 TRP A C 1
ATOM 7019 O O . TRP A 1 878 ? 55.456 -14.968 -45.645 1.00 38.53 878 TRP A O 1
ATOM 7029 N N . MET A 1 879 ? 55.369 -12.770 -45.792 1.00 26.56 879 MET A N 1
ATOM 7030 C CA . MET A 1 879 ? 56.494 -12.590 -46.725 1.00 26.56 879 MET A CA 1
ATOM 7031 C C . MET A 1 879 ? 57.017 -11.160 -46.572 1.00 26.56 879 MET A C 1
ATOM 7033 O O . MET A 1 879 ? 56.454 -10.193 -47.077 1.00 26.56 879 MET A O 1
ATOM 7037 N N . LYS A 1 880 ? 58.082 -11.041 -45.774 1.00 51.59 880 LYS A N 1
ATOM 7038 C CA . LYS A 1 880 ? 58.939 -9.860 -45.653 1.00 51.59 880 LYS A CA 1
ATOM 7039 C C . LYS A 1 880 ? 60.071 -9.974 -46.676 1.00 51.59 880 LYS A C 1
ATOM 7041 O O . LYS A 1 880 ? 60.615 -11.057 -46.854 1.00 51.59 880 LYS A O 1
ATOM 7046 N N . LYS A 1 881 ? 60.496 -8.793 -47.144 1.00 48.19 881 LYS A N 1
ATOM 7047 C CA . LYS A 1 881 ? 61.709 -8.450 -47.913 1.00 48.19 881 LYS A CA 1
ATOM 7048 C C . LYS A 1 881 ? 61.574 -8.582 -49.431 1.00 48.19 881 LYS A C 1
ATOM 7050 O O . LYS A 1 881 ? 61.781 -9.659 -49.957 1.00 48.19 881 LYS A O 1
ATOM 7055 N N . THR A 1 882 ? 61.272 -7.437 -50.063 1.00 41.84 882 THR A N 1
ATOM 7056 C CA . THR A 1 882 ? 62.071 -6.754 -51.123 1.00 41.84 882 THR A CA 1
ATOM 7057 C C . THR A 1 882 ? 61.244 -5.872 -52.079 1.00 41.84 882 THR A C 1
ATOM 7059 O O . THR A 1 882 ? 61.668 -5.622 -53.198 1.00 41.84 882 THR A O 1
ATOM 7062 N N . VAL A 1 883 ? 60.096 -5.316 -51.659 1.00 43.44 883 VAL A N 1
ATOM 7063 C CA . VAL A 1 883 ? 59.372 -4.298 -52.459 1.00 43.44 883 VAL A CA 1
ATOM 7064 C C . VAL A 1 883 ? 58.825 -3.061 -51.684 1.00 43.44 883 VAL A C 1
ATOM 7066 O O . VAL A 1 883 ? 58.248 -2.185 -52.327 1.00 43.44 883 VAL A O 1
ATOM 7069 N N . PRO A 1 884 ? 58.975 -2.852 -50.349 1.00 50.72 884 PRO A N 1
ATOM 7070 C CA . PRO A 1 884 ? 58.041 -1.969 -49.643 1.00 50.72 884 PRO A CA 1
ATOM 7071 C C . PRO A 1 884 ? 58.260 -0.457 -49.814 1.00 50.72 884 PRO A C 1
ATOM 7073 O O . PRO A 1 884 ? 57.432 0.300 -49.329 1.00 50.72 884 PRO A O 1
ATOM 7076 N N . VAL A 1 885 ? 59.307 0.017 -50.497 1.00 51.47 885 VAL A N 1
ATOM 7077 C CA . VAL A 1 885 ? 59.521 1.472 -50.647 1.00 51.47 885 VAL A CA 1
ATOM 7078 C C . VAL A 1 885 ? 58.939 2.005 -51.959 1.00 51.47 885 VAL A C 1
ATOM 7080 O O . VAL A 1 885 ? 58.291 3.040 -51.946 1.00 51.47 885 VAL A O 1
ATOM 7083 N N . ALA A 1 886 ? 59.049 1.285 -53.080 1.00 49.12 886 ALA A N 1
ATOM 7084 C CA . ALA A 1 886 ? 58.556 1.782 -54.372 1.00 49.12 886 ALA A CA 1
ATOM 7085 C C . ALA A 1 886 ? 57.023 1.703 -54.514 1.00 49.12 886 ALA A C 1
ATOM 7087 O O . ALA A 1 886 ? 56.399 2.610 -55.062 1.00 49.12 886 ALA A O 1
ATOM 7088 N N . LEU A 1 887 ? 56.400 0.643 -53.984 1.00 51.84 887 LEU A N 1
ATOM 7089 C CA . LEU A 1 887 ? 54.946 0.457 -54.068 1.00 51.84 887 LEU A CA 1
ATOM 7090 C C . LEU A 1 887 ? 54.192 1.314 -53.044 1.00 51.84 887 LEU A C 1
ATOM 7092 O O . LEU A 1 887 ? 53.109 1.805 -53.347 1.00 51.84 887 LEU A O 1
ATOM 7096 N N . ALA A 1 888 ? 54.787 1.558 -51.870 1.00 54.09 888 ALA A N 1
ATOM 7097 C CA . ALA A 1 888 ? 54.257 2.525 -50.914 1.00 54.09 888 ALA A CA 1
ATOM 7098 C C . ALA A 1 888 ? 54.252 3.937 -51.516 1.00 54.09 888 ALA A C 1
ATOM 7100 O O . ALA A 1 888 ? 53.240 4.621 -51.422 1.00 54.09 888 ALA A O 1
ATOM 7101 N N . SER A 1 889 ? 55.309 4.334 -52.234 1.00 56.56 889 SER A N 1
ATOM 7102 C CA . SER A 1 889 ? 55.346 5.615 -52.953 1.00 56.56 889 SER A CA 1
ATOM 7103 C C . SER A 1 889 ? 54.278 5.718 -54.044 1.00 56.56 889 SER A C 1
ATOM 7105 O O . SER A 1 889 ? 53.668 6.770 -54.207 1.00 56.56 889 SER A O 1
ATOM 7107 N N . LEU A 1 890 ? 53.997 4.629 -54.768 1.00 61.12 890 LEU A N 1
ATOM 7108 C CA . LEU A 1 890 ? 53.000 4.625 -55.844 1.00 61.12 890 LEU A CA 1
ATOM 7109 C C . LEU A 1 890 ? 51.559 4.634 -55.306 1.00 61.12 890 LEU A C 1
ATOM 7111 O O . LEU A 1 890 ? 50.705 5.327 -55.852 1.00 61.12 890 LEU A O 1
ATOM 7115 N N . VAL A 1 891 ? 51.303 3.940 -54.193 1.00 65.31 891 VAL A N 1
ATOM 7116 C CA . VAL A 1 891 ? 50.016 3.977 -53.478 1.00 65.31 891 VAL A CA 1
ATOM 7117 C C . VAL A 1 891 ? 49.800 5.338 -52.819 1.00 65.31 891 VAL A C 1
ATOM 7119 O O . VAL A 1 891 ? 48.709 5.886 -52.928 1.00 65.31 891 VAL A O 1
ATOM 7122 N N . VAL A 1 892 ? 50.834 5.935 -52.219 1.00 68.69 892 VAL A N 1
ATOM 7123 C CA . VAL A 1 892 ? 50.763 7.304 -51.686 1.00 68.69 892 VAL A CA 1
ATOM 7124 C C . VAL A 1 892 ? 50.506 8.307 -52.815 1.00 68.69 892 VAL A C 1
ATOM 7126 O O . VAL A 1 892 ? 49.624 9.143 -52.666 1.00 68.69 892 VAL A O 1
ATOM 7129 N N . CYS A 1 893 ? 51.151 8.177 -53.981 1.00 71.31 893 CYS A N 1
ATOM 7130 C CA . CYS A 1 893 ? 50.832 8.999 -55.155 1.00 71.31 893 CYS A CA 1
ATOM 7131 C C . CYS A 1 893 ? 49.389 8.808 -55.645 1.00 71.31 893 CYS A C 1
ATOM 7133 O O . CYS A 1 893 ? 48.716 9.793 -55.925 1.00 71.31 893 CYS A O 1
ATOM 7135 N N . CYS A 1 894 ? 48.876 7.576 -55.718 1.00 72.12 894 CYS A N 1
ATOM 7136 C CA . CYS A 1 894 ? 47.492 7.332 -56.141 1.00 72.12 894 CYS A CA 1
ATOM 7137 C C . CYS A 1 894 ? 46.472 7.877 -55.130 1.00 72.12 894 CYS A C 1
ATOM 7139 O O . CYS A 1 894 ? 45.446 8.422 -55.529 1.00 72.12 894 CYS A O 1
ATOM 7141 N N . ILE A 1 895 ? 46.767 7.778 -53.831 1.00 72.56 895 ILE A N 1
ATOM 7142 C CA . ILE A 1 895 ? 45.946 8.363 -52.766 1.00 72.56 895 ILE A CA 1
ATOM 7143 C C . ILE A 1 895 ? 45.972 9.891 -52.861 1.00 72.56 895 ILE A C 1
ATOM 7145 O O . ILE A 1 895 ? 44.919 10.515 -52.779 1.00 72.56 895 ILE A O 1
ATOM 7149 N N . LEU A 1 896 ? 47.133 10.501 -53.110 1.00 74.31 896 LEU A N 1
ATOM 7150 C CA . LEU A 1 896 ? 47.247 11.948 -53.307 1.00 74.31 896 LEU A CA 1
ATOM 7151 C C . LEU A 1 896 ? 46.502 12.421 -54.565 1.00 74.31 896 LEU A C 1
ATOM 7153 O O . LEU A 1 896 ? 45.822 13.440 -54.508 1.00 74.31 896 LEU A O 1
ATOM 7157 N N . VAL A 1 897 ? 46.546 11.664 -55.666 1.00 79.38 897 VAL A N 1
ATOM 7158 C CA . VAL A 1 897 ? 45.765 11.954 -56.884 1.00 79.38 897 VAL A CA 1
ATOM 7159 C C . VAL A 1 897 ? 44.262 11.826 -56.625 1.00 79.38 897 VAL A C 1
ATOM 7161 O O . VAL A 1 897 ? 43.489 12.676 -57.061 1.00 79.38 897 VAL A O 1
ATOM 7164 N N . PHE A 1 898 ? 43.829 10.806 -55.882 1.00 77.19 898 PHE A N 1
ATOM 7165 C CA . PHE A 1 898 ? 42.422 10.641 -55.518 1.00 77.19 898 PHE A CA 1
ATOM 7166 C C . PHE A 1 898 ? 41.927 11.773 -54.609 1.00 77.19 898 PHE A C 1
ATOM 7168 O O . PHE A 1 898 ? 40.838 12.305 -54.826 1.00 77.19 898 PHE A O 1
ATOM 7175 N N . ILE A 1 899 ? 42.736 12.183 -53.627 1.00 74.88 899 ILE A N 1
ATOM 7176 C CA . ILE A 1 899 ? 42.406 13.319 -52.763 1.00 74.88 899 ILE A CA 1
ATOM 7177 C C . ILE A 1 899 ? 42.353 14.612 -53.589 1.00 74.88 899 ILE A C 1
ATOM 7179 O O . ILE A 1 899 ? 41.394 15.361 -53.437 1.00 74.88 899 ILE A O 1
ATOM 7183 N N . ALA A 1 900 ? 43.281 14.823 -54.528 1.00 78.25 900 ALA A N 1
ATOM 7184 C CA . ALA A 1 900 ? 43.282 15.989 -55.414 1.00 78.25 900 ALA A CA 1
ATOM 7185 C C . ALA A 1 900 ? 42.048 16.054 -56.339 1.00 78.25 900 ALA A C 1
ATOM 7187 O O . ALA A 1 900 ? 41.470 17.124 -56.521 1.00 78.25 900 ALA A O 1
ATOM 7188 N N . LEU A 1 901 ? 41.592 14.922 -56.888 1.00 80.19 901 LEU A N 1
ATOM 7189 C CA . LEU A 1 901 ? 40.372 14.868 -57.710 1.00 80.19 901 LEU A CA 1
ATOM 7190 C C . LEU A 1 901 ? 39.113 15.149 -56.884 1.00 80.19 901 LEU A C 1
ATOM 7192 O O . LEU A 1 901 ? 38.255 15.934 -57.288 1.00 80.19 901 LEU A O 1
ATOM 7196 N N . ARG A 1 902 ? 39.024 14.548 -55.695 1.00 79.62 902 ARG A N 1
ATOM 7197 C CA . ARG A 1 902 ? 37.913 14.772 -54.764 1.00 79.62 902 ARG A CA 1
ATOM 7198 C C . ARG A 1 902 ? 37.858 16.228 -54.296 1.00 79.62 902 ARG A C 1
ATOM 7200 O O . ARG A 1 902 ? 36.783 16.790 -54.108 1.00 79.62 902 ARG A O 1
ATOM 7207 N N . GLU A 1 903 ? 39.019 16.840 -54.123 1.00 82.31 903 GLU A N 1
ATOM 7208 C CA . GLU A 1 903 ? 39.175 18.241 -53.759 1.00 82.31 903 GLU A CA 1
ATOM 7209 C C . GLU A 1 903 ? 38.769 19.189 -54.892 1.00 82.31 903 GLU A C 1
ATOM 7211 O O . GLU A 1 903 ? 38.055 20.162 -54.649 1.00 82.31 903 GLU A O 1
ATOM 7216 N N . GLN A 1 904 ? 39.120 18.871 -56.139 1.00 83.25 904 GLN A N 1
ATOM 7217 C CA . GLN A 1 904 ? 38.664 19.619 -57.311 1.00 83.25 904 GLN A CA 1
ATOM 7218 C C . GLN A 1 904 ? 37.132 19.599 -57.440 1.00 83.25 904 GLN A C 1
ATOM 7220 O O . GLN A 1 904 ? 36.511 20.625 -57.732 1.00 83.25 904 GLN A O 1
ATOM 7225 N N . GLU A 1 905 ? 36.507 18.450 -57.191 1.00 81.50 905 GLU A N 1
ATOM 7226 C CA . GLU A 1 905 ? 35.051 18.311 -57.229 1.00 81.50 905 GLU A CA 1
ATOM 7227 C C . GLU A 1 905 ? 34.362 19.060 -56.080 1.00 81.50 905 GLU A C 1
ATOM 7229 O O . GLU A 1 905 ? 33.359 19.745 -56.298 1.00 81.50 905 GLU A O 1
ATOM 7234 N N . ALA A 1 906 ? 34.942 19.026 -54.877 1.00 80.69 906 ALA A N 1
ATOM 7235 C CA . ALA A 1 906 ? 34.452 19.810 -53.749 1.00 80.69 906 ALA A CA 1
ATOM 7236 C C . ALA A 1 906 ? 34.515 21.321 -54.040 1.00 80.69 906 ALA A C 1
ATOM 7238 O O . ALA A 1 906 ? 33.520 22.017 -53.852 1.00 80.69 906 ALA A O 1
ATOM 7239 N N . TRP A 1 907 ? 35.623 21.831 -54.589 1.00 84.38 907 TRP A N 1
ATOM 7240 C CA . TRP A 1 907 ? 35.745 23.244 -54.975 1.00 84.38 907 TRP A CA 1
ATOM 7241 C C . TRP A 1 907 ? 34.768 23.656 -56.084 1.00 84.38 907 TRP A C 1
ATOM 7243 O O . TRP A 1 907 ? 34.210 24.758 -56.046 1.00 84.38 907 TRP A O 1
ATOM 7253 N N . LYS A 1 908 ? 34.495 22.772 -57.049 1.00 81.31 908 LYS A N 1
ATOM 7254 C CA . LYS A 1 908 ? 33.479 23.005 -58.086 1.00 81.31 908 LYS A CA 1
ATOM 7255 C C . LYS A 1 908 ? 32.073 23.118 -57.489 1.00 81.31 908 LYS A C 1
ATOM 7257 O O . LYS A 1 908 ? 31.319 24.017 -57.848 1.00 81.31 908 LYS A O 1
ATOM 7262 N N . ASN A 1 909 ? 31.729 22.253 -56.541 1.00 75.62 909 ASN A N 1
ATOM 7263 C CA . ASN A 1 909 ? 30.416 22.293 -55.900 1.00 75.62 909 ASN A CA 1
ATOM 7264 C C . ASN A 1 909 ? 30.285 23.467 -54.922 1.00 75.62 909 ASN A C 1
ATOM 7266 O O . ASN A 1 909 ? 29.238 24.104 -54.880 1.00 75.62 909 ASN A O 1
ATOM 7270 N N . ILE A 1 910 ? 31.350 23.817 -54.196 1.00 79.56 910 ILE A N 1
ATOM 7271 C CA . ILE A 1 910 ? 31.373 24.999 -53.323 1.00 79.56 910 ILE A CA 1
ATOM 7272 C C . ILE A 1 910 ? 31.201 26.276 -54.146 1.00 79.56 910 ILE A C 1
ATOM 7274 O O . ILE A 1 910 ? 30.380 27.110 -53.783 1.00 79.56 910 ILE A O 1
ATOM 7278 N N . SER A 1 911 ? 31.901 26.415 -55.276 1.00 77.81 911 SER A N 1
ATOM 7279 C CA . SER A 1 911 ? 31.752 27.584 -56.157 1.00 77.81 911 SER A CA 1
ATOM 7280 C C . SER A 1 911 ? 30.352 27.688 -56.773 1.00 77.81 911 SER A C 1
ATOM 7282 O O . SER A 1 911 ? 29.800 28.785 -56.824 1.00 77.81 911 SER A O 1
ATOM 7284 N N . LEU A 1 912 ? 29.727 26.567 -57.152 1.00 72.75 912 LEU A N 1
ATOM 7285 C CA . LEU A 1 912 ? 28.323 26.543 -57.588 1.00 72.75 912 LEU A CA 1
ATOM 7286 C C . LEU A 1 912 ? 27.366 26.998 -56.481 1.00 72.75 912 LEU A C 1
ATOM 7288 O O . LEU A 1 912 ? 26.485 27.818 -56.726 1.00 72.75 912 LEU A O 1
ATOM 7292 N N . VAL A 1 913 ? 27.566 26.520 -55.252 1.00 69.81 913 VAL A N 1
ATOM 7293 C CA . VAL A 1 913 ? 26.766 26.949 -54.099 1.00 69.81 913 VAL A CA 1
ATOM 7294 C C . VAL A 1 913 ? 26.971 28.436 -53.812 1.00 69.81 913 VAL A C 1
ATOM 7296 O O . VAL A 1 913 ? 26.010 29.133 -53.507 1.00 69.81 913 VAL A O 1
ATOM 7299 N N . GLN A 1 914 ? 28.193 28.939 -53.970 1.00 70.81 914 GLN A N 1
ATOM 7300 C CA . GLN A 1 914 ? 28.542 30.337 -53.735 1.00 70.81 914 GLN A CA 1
ATOM 7301 C C . GLN A 1 914 ? 27.881 31.295 -54.742 1.00 70.81 914 GLN A C 1
ATOM 7303 O O . GLN A 1 914 ? 27.577 32.433 -54.390 1.00 70.81 914 GLN A O 1
ATOM 7308 N N . ILE A 1 915 ? 27.601 30.825 -55.963 1.00 69.19 915 ILE A N 1
ATOM 7309 C CA . ILE A 1 915 ? 26.840 31.561 -56.987 1.00 69.19 915 ILE A CA 1
ATOM 7310 C C . ILE A 1 915 ? 25.334 31.570 -56.661 1.00 69.19 915 ILE A C 1
ATOM 7312 O O . ILE A 1 915 ? 24.667 32.581 -56.870 1.00 69.19 915 ILE A O 1
ATOM 7316 N N . ASP A 1 916 ? 24.802 30.478 -56.103 1.00 62.56 916 ASP A N 1
ATOM 7317 C CA . ASP A 1 916 ? 23.359 30.278 -55.865 1.00 62.56 916 ASP A CA 1
ATOM 7318 C C . ASP A 1 916 ? 22.893 30.688 -54.444 1.00 62.56 916 ASP A C 1
ATOM 7320 O O . ASP A 1 916 ? 21.736 30.489 -54.067 1.00 62.56 916 ASP A O 1
ATOM 7324 N N . LEU A 1 917 ? 23.776 31.304 -53.644 1.00 60.44 917 LEU A N 1
ATOM 7325 C CA . LEU A 1 917 ? 23.564 31.665 -52.228 1.00 60.44 917 LEU A CA 1
ATOM 7326 C C . LEU A 1 917 ? 22.348 32.572 -51.952 1.00 60.44 917 LEU A C 1
ATOM 7328 O O . LEU A 1 917 ? 21.876 32.639 -50.816 1.00 60.44 917 LEU A O 1
ATOM 7332 N N . ASN A 1 918 ? 21.827 33.262 -52.967 1.00 54.31 918 ASN A N 1
ATOM 7333 C CA . ASN A 1 918 ? 20.677 34.158 -52.829 1.00 54.31 918 ASN A CA 1
ATOM 7334 C C . ASN A 1 918 ? 19.320 33.475 -53.074 1.00 54.31 918 ASN A C 1
ATOM 7336 O O . ASN A 1 918 ? 18.282 34.104 -52.860 1.00 54.31 918 ASN A O 1
ATOM 7340 N N . ASN A 1 919 ? 19.299 32.204 -53.490 1.00 57.59 919 ASN A N 1
ATOM 7341 C CA . ASN A 1 919 ? 18.070 31.508 -53.862 1.00 57.59 919 ASN A CA 1
ATOM 7342 C C . ASN A 1 919 ? 17.539 30.634 -52.706 1.00 57.59 919 ASN A C 1
ATOM 7344 O O . ASN A 1 919 ? 18.135 29.626 -52.324 1.00 57.59 919 ASN A O 1
ATOM 7348 N N . ARG A 1 920 ? 16.412 31.047 -52.106 1.00 54.25 920 ARG A N 1
ATOM 7349 C CA . ARG A 1 920 ? 15.959 30.586 -50.774 1.00 54.25 920 ARG A CA 1
ATOM 7350 C C . ARG A 1 920 ? 15.470 29.135 -50.709 1.00 54.25 920 ARG A C 1
ATOM 7352 O O . ARG A 1 920 ? 15.515 28.540 -49.634 1.00 54.25 920 ARG A O 1
ATOM 7359 N N . GLU A 1 921 ? 15.020 28.552 -51.816 1.00 54.22 921 GLU A N 1
ATOM 7360 C CA . GLU A 1 921 ? 14.301 27.266 -51.792 1.00 54.22 921 GLU A CA 1
ATOM 7361 C C . GLU A 1 921 ? 15.209 26.028 -51.771 1.00 54.22 921 GLU A C 1
ATOM 7363 O O . GLU A 1 921 ? 14.796 24.968 -51.310 1.00 54.22 921 GLU A O 1
ATOM 7368 N N . LYS A 1 922 ? 16.479 26.139 -52.178 1.00 56.38 922 LYS A N 1
ATOM 7369 C CA . LYS A 1 922 ? 17.392 24.977 -52.232 1.00 56.38 922 LYS A CA 1
ATOM 7370 C C . LYS A 1 922 ? 18.179 24.716 -50.944 1.00 56.38 922 LYS A C 1
ATOM 7372 O O . LYS A 1 922 ? 18.946 23.753 -50.880 1.00 56.38 922 LYS A O 1
ATOM 7377 N N . TYR A 1 923 ? 17.969 25.509 -49.894 1.00 58.94 923 TYR A N 1
ATOM 7378 C CA . TYR A 1 923 ? 18.769 25.479 -48.662 1.00 58.94 923 TYR A CA 1
ATOM 7379 C C . TYR A 1 923 ? 18.846 24.098 -47.988 1.00 58.94 923 TYR A C 1
ATOM 7381 O O . TYR A 1 923 ? 19.925 23.658 -47.587 1.00 58.94 923 TYR A O 1
ATOM 7389 N N . GLN A 1 924 ? 17.722 23.382 -47.899 1.00 58.34 924 GLN A N 1
ATOM 7390 C CA . GLN A 1 924 ? 17.678 22.068 -47.245 1.00 58.34 924 GLN A CA 1
ATOM 7391 C C . GLN A 1 924 ? 18.460 20.993 -48.009 1.00 58.34 924 GLN A C 1
ATOM 7393 O O . GLN A 1 924 ? 18.974 20.064 -47.392 1.00 58.34 924 GLN A O 1
ATOM 7398 N N . SER A 1 925 ? 18.605 21.148 -49.328 1.00 61.38 925 SER A N 1
ATOM 7399 C CA . SER A 1 925 ? 19.348 20.206 -50.173 1.00 61.38 925 SER A CA 1
ATOM 7400 C C . SER A 1 925 ? 20.861 20.448 -50.160 1.00 61.38 925 SER A C 1
ATOM 7402 O O . SER A 1 925 ? 21.640 19.512 -50.315 1.00 61.38 925 SER A O 1
ATOM 7404 N N . ILE A 1 926 ? 21.287 21.693 -49.927 1.00 67.12 926 ILE A N 1
ATOM 7405 C CA . ILE A 1 926 ? 22.694 22.112 -50.016 1.00 67.12 926 ILE A CA 1
ATOM 7406 C C . ILE A 1 926 ? 23.429 21.918 -48.681 1.00 67.12 926 ILE A C 1
ATOM 7408 O O . ILE A 1 926 ? 24.612 21.573 -48.659 1.00 67.12 926 ILE A O 1
ATOM 7412 N N . ARG A 1 927 ? 22.729 22.087 -47.550 1.00 71.19 927 ARG A N 1
ATOM 7413 C CA . ARG A 1 927 ? 23.308 21.970 -46.200 1.00 71.19 927 ARG A CA 1
ATOM 7414 C C . ARG A 1 927 ? 24.004 20.624 -45.924 1.00 71.19 927 ARG A C 1
ATOM 7416 O O . ARG A 1 927 ? 25.115 20.661 -45.396 1.00 71.19 927 ARG A O 1
ATOM 7423 N N . PRO A 1 928 ? 23.427 19.453 -46.266 1.00 68.56 928 PRO A N 1
ATOM 7424 C CA . PRO A 1 928 ? 24.075 18.165 -46.018 1.00 68.56 928 PRO A CA 1
ATOM 7425 C C . PRO A 1 928 ? 25.358 18.010 -46.837 1.00 68.56 928 PRO A C 1
ATOM 7427 O O . PRO A 1 928 ? 26.345 17.477 -46.342 1.00 68.56 928 PRO A O 1
ATOM 7430 N N . VAL A 1 929 ? 25.356 18.525 -48.070 1.00 74.00 929 VAL A N 1
ATOM 7431 C CA . VAL A 1 929 ? 26.495 18.463 -48.992 1.00 74.00 929 VAL A CA 1
ATOM 7432 C C . VAL A 1 929 ? 27.662 19.298 -48.461 1.00 74.00 929 VAL A C 1
ATOM 7434 O O . VAL A 1 929 ? 28.772 18.783 -48.340 1.00 74.00 929 VAL A O 1
ATOM 7437 N N . LEU A 1 930 ? 27.405 20.542 -48.042 1.00 74.12 930 LEU A N 1
ATOM 7438 C CA . LEU A 1 930 ? 28.428 21.391 -47.422 1.00 74.12 930 LEU A CA 1
ATOM 7439 C C . LEU A 1 930 ? 28.927 20.830 -46.085 1.00 74.12 930 LEU A C 1
ATOM 7441 O O . LEU A 1 930 ? 30.121 20.914 -45.812 1.00 74.12 930 LEU A O 1
ATOM 7445 N N . MET A 1 931 ? 28.060 20.217 -45.270 1.00 72.69 931 MET A N 1
ATOM 7446 C CA . MET A 1 931 ? 28.499 19.592 -44.014 1.00 72.69 931 MET A CA 1
ATOM 7447 C C . MET A 1 931 ? 29.388 18.371 -44.242 1.00 72.69 931 MET A C 1
ATOM 7449 O O . MET A 1 931 ? 30.340 18.144 -43.494 1.00 72.69 931 MET A O 1
ATOM 7453 N N . ASN A 1 932 ? 29.129 17.613 -45.305 1.00 74.75 932 ASN A N 1
ATOM 7454 C CA . ASN A 1 932 ? 29.973 16.488 -45.690 1.00 74.75 932 ASN A CA 1
ATOM 7455 C C . ASN A 1 932 ? 31.347 16.957 -46.216 1.00 74.75 932 ASN A C 1
ATOM 7457 O O . ASN A 1 932 ? 32.359 16.280 -46.038 1.00 74.75 932 ASN A O 1
ATOM 7461 N N . TYR A 1 933 ? 31.417 18.144 -46.829 1.00 81.31 933 TYR A N 1
ATOM 7462 C CA . TYR A 1 933 ? 32.686 18.781 -47.200 1.00 81.31 933 TYR A CA 1
ATOM 7463 C C . TYR A 1 933 ? 33.410 19.415 -46.002 1.00 81.31 933 TYR A C 1
ATOM 7465 O O . TYR A 1 933 ? 34.630 19.318 -45.924 1.00 81.31 933 TYR A O 1
ATOM 7473 N N . ALA A 1 934 ? 32.685 19.972 -45.029 1.00 74.00 934 ALA A N 1
ATOM 7474 C CA . ALA A 1 934 ? 33.257 20.556 -43.811 1.00 74.00 934 ALA A CA 1
ATOM 7475 C C . ALA A 1 934 ? 33.876 19.516 -42.859 1.00 74.00 934 ALA A C 1
ATOM 7477 O O . ALA A 1 934 ? 34.798 19.828 -42.113 1.00 74.00 934 ALA A O 1
ATOM 7478 N N . THR A 1 935 ? 33.380 18.276 -42.883 1.00 70.56 935 THR A N 1
ATOM 7479 C CA . THR A 1 935 ? 33.819 17.196 -41.978 1.00 70.56 935 THR A CA 1
ATOM 7480 C C . THR A 1 935 ? 34.764 16.183 -42.634 1.00 70.56 935 THR A C 1
ATOM 7482 O O . THR A 1 935 ? 35.312 15.318 -41.951 1.00 70.56 935 THR A O 1
ATOM 7485 N N . GLY A 1 936 ? 34.980 16.278 -43.950 1.00 70.06 936 GLY A N 1
ATOM 7486 C CA . GLY A 1 936 ? 35.889 15.403 -44.693 1.00 70.06 936 GLY A CA 1
ATOM 7487 C C . GLY A 1 936 ? 37.352 15.864 -44.659 1.00 70.06 936 GLY A C 1
ATOM 7488 O O . GLY A 1 936 ? 37.639 17.051 -44.544 1.00 70.06 936 GLY A O 1
ATOM 7489 N N . CYS A 1 937 ? 38.297 14.928 -44.811 1.00 66.69 937 CYS A N 1
ATOM 7490 C CA . CYS A 1 937 ? 39.723 15.246 -44.950 1.00 66.69 937 CYS A CA 1
ATOM 7491 C C . CYS A 1 937 ? 40.064 15.676 -46.390 1.00 66.69 937 CYS A C 1
ATOM 7493 O O . CYS A 1 937 ? 40.009 14.850 -47.304 1.00 66.69 937 CYS A O 1
ATOM 7495 N N . TYR A 1 938 ? 40.450 16.942 -46.561 1.00 76.62 938 TYR A N 1
ATOM 7496 C CA . TYR A 1 938 ? 40.948 17.553 -47.803 1.00 76.62 938 TYR A CA 1
ATOM 7497 C C . TYR A 1 938 ? 42.335 18.168 -47.544 1.00 76.62 938 TYR A C 1
ATOM 7499 O O . TYR A 1 938 ? 42.678 18.415 -46.388 1.00 76.62 938 TYR A O 1
ATOM 7507 N N . LEU A 1 939 ? 43.158 18.363 -48.581 1.00 71.12 939 LEU A N 1
ATOM 7508 C CA . LEU A 1 939 ? 44.534 18.863 -48.411 1.00 71.12 939 LEU A CA 1
ATOM 7509 C C . LEU A 1 939 ? 44.599 20.396 -48.310 1.00 71.12 939 LEU A C 1
ATOM 7511 O O . LEU A 1 939 ? 45.555 20.934 -47.760 1.00 71.12 939 LEU A O 1
ATOM 7515 N N . THR A 1 940 ? 43.590 21.093 -48.827 1.00 75.88 940 THR A N 1
ATOM 7516 C CA . THR A 1 940 ? 43.414 22.550 -48.817 1.00 75.88 940 THR A CA 1
ATOM 7517 C C . THR A 1 940 ? 42.208 22.952 -47.960 1.00 75.88 940 THR A C 1
ATOM 7519 O O . THR A 1 940 ? 41.486 22.109 -47.422 1.00 75.88 940 THR A O 1
ATOM 7522 N N . ASN A 1 941 ? 41.939 24.256 -47.849 1.00 78.38 941 ASN A N 1
ATOM 7523 C CA . ASN A 1 941 ? 40.919 24.816 -46.952 1.00 78.38 941 ASN A CA 1
ATOM 7524 C C . ASN A 1 941 ? 39.459 24.585 -47.413 1.00 78.38 941 ASN A C 1
ATOM 7526 O O . ASN A 1 941 ? 38.583 25.386 -47.099 1.00 78.38 941 ASN A O 1
ATOM 7530 N N . VAL A 1 942 ? 39.157 23.500 -48.136 1.00 82.00 942 VAL A N 1
ATOM 7531 C CA . VAL A 1 942 ? 37.788 23.104 -48.532 1.00 82.00 942 VAL A CA 1
ATOM 7532 C C . VAL A 1 942 ? 36.868 23.015 -47.318 1.00 82.00 942 VAL A C 1
ATOM 7534 O O . VAL A 1 942 ? 35.745 23.522 -47.351 1.00 82.00 942 VAL A O 1
ATOM 7537 N N . ALA A 1 943 ? 37.345 22.380 -46.246 1.00 77.50 943 ALA A N 1
ATOM 7538 C CA . ALA A 1 943 ? 36.562 22.169 -45.036 1.00 77.50 943 ALA A CA 1
ATOM 7539 C C . ALA A 1 943 ? 36.233 23.498 -44.339 1.00 77.50 943 ALA A C 1
ATOM 7541 O O . ALA A 1 943 ? 35.076 23.763 -44.017 1.00 77.50 943 ALA A O 1
ATOM 7542 N N . GLU A 1 944 ? 37.234 24.369 -44.197 1.00 80.62 944 GLU A N 1
ATOM 7543 C CA . GLU A 1 944 ? 37.089 25.698 -43.598 1.00 80.62 944 GLU A CA 1
ATOM 7544 C C . GLU A 1 944 ? 36.173 26.595 -44.443 1.00 80.62 944 GLU A C 1
ATOM 7546 O O . GLU A 1 944 ? 35.207 27.148 -43.928 1.00 80.62 944 GLU A O 1
ATOM 7551 N N . LYS A 1 945 ? 36.370 26.639 -45.770 1.00 82.06 945 LYS A N 1
ATOM 7552 C CA . LYS A 1 945 ? 35.530 27.425 -46.689 1.00 82.06 945 LYS A CA 1
ATOM 7553 C C . LYS A 1 945 ? 34.073 26.952 -46.698 1.00 82.06 945 LYS A C 1
ATOM 7555 O O . LYS A 1 945 ? 33.159 27.770 -46.774 1.00 82.06 945 LYS A O 1
ATOM 7560 N N . SER A 1 946 ? 33.846 25.638 -46.617 1.00 80.25 946 SER A N 1
ATOM 7561 C CA . SER A 1 946 ? 32.498 25.057 -46.529 1.00 80.25 946 SER A CA 1
ATOM 7562 C C . SER A 1 946 ? 31.816 25.435 -45.220 1.00 80.25 946 SER A C 1
ATOM 7564 O O . SER A 1 946 ? 30.622 25.742 -45.210 1.00 80.25 946 SER A O 1
ATOM 7566 N N . MET A 1 947 ? 32.578 25.443 -44.124 1.00 78.06 947 MET A N 1
ATOM 7567 C CA . MET A 1 947 ? 32.077 25.832 -42.814 1.00 78.06 947 MET A CA 1
ATOM 7568 C C . MET A 1 947 ? 31.774 27.333 -42.746 1.00 78.06 947 MET A C 1
ATOM 7570 O O . MET A 1 947 ? 30.715 27.715 -42.253 1.00 78.06 947 MET A O 1
ATOM 7574 N N . ASP A 1 948 ? 32.619 28.177 -43.338 1.00 82.25 948 ASP A N 1
ATOM 7575 C CA . ASP A 1 948 ? 32.374 29.616 -43.470 1.00 82.25 948 ASP A CA 1
ATOM 7576 C C . ASP A 1 948 ? 31.104 29.915 -44.274 1.00 82.25 948 ASP A C 1
ATOM 7578 O O . ASP A 1 948 ? 30.301 30.760 -43.872 1.00 82.25 948 ASP A O 1
ATOM 7582 N N . LEU A 1 949 ? 30.871 29.199 -45.382 1.00 77.38 949 LEU A N 1
ATOM 7583 C CA . LEU A 1 949 ? 29.628 29.327 -46.148 1.00 77.38 949 LEU A CA 1
ATOM 7584 C C . LEU A 1 949 ? 28.408 28.890 -45.328 1.00 77.38 949 LEU A C 1
ATOM 7586 O O . LEU A 1 949 ? 27.385 29.573 -45.351 1.00 77.38 949 LEU A O 1
ATOM 7590 N N . LEU A 1 950 ? 28.498 27.786 -44.580 1.00 74.44 950 LEU A N 1
ATOM 7591 C CA . LEU A 1 950 ? 27.419 27.339 -43.692 1.00 74.44 950 LEU A CA 1
ATOM 7592 C C . LEU A 1 950 ? 27.093 28.398 -42.634 1.00 74.44 950 LEU A C 1
ATOM 7594 O O . LEU A 1 950 ? 25.922 28.726 -42.439 1.00 74.44 950 LEU A O 1
ATOM 7598 N N . ILE A 1 951 ? 28.122 28.985 -42.019 1.00 75.81 951 ILE A N 1
ATOM 7599 C CA . ILE A 1 951 ? 27.983 30.062 -41.035 1.00 75.81 951 ILE A CA 1
ATOM 7600 C C . ILE A 1 951 ? 27.364 31.312 -41.679 1.00 75.81 951 ILE A C 1
ATOM 7602 O O . ILE A 1 951 ? 26.442 31.899 -41.109 1.00 75.81 951 ILE A O 1
ATOM 7606 N N . GLN A 1 952 ? 27.798 31.707 -42.880 1.00 74.25 952 GLN A N 1
ATOM 7607 C CA . GLN A 1 952 ? 27.208 32.836 -43.611 1.00 74.25 952 GLN A CA 1
ATOM 7608 C C . GLN A 1 952 ? 25.725 32.618 -43.925 1.00 74.25 952 GLN A C 1
ATOM 7610 O O . GLN A 1 952 ? 24.919 33.532 -43.736 1.00 74.25 952 GLN A O 1
ATOM 7615 N N . ILE A 1 953 ? 25.334 31.416 -44.354 1.00 70.19 953 ILE A N 1
ATOM 7616 C CA . ILE A 1 953 ? 23.928 31.122 -44.650 1.00 70.19 953 ILE A CA 1
ATOM 7617 C C . ILE A 1 953 ? 23.081 31.154 -43.370 1.00 70.19 953 ILE A C 1
ATOM 7619 O O . ILE A 1 953 ? 21.972 31.697 -43.359 1.00 70.19 953 ILE A O 1
ATOM 7623 N N . GLU A 1 954 ? 23.602 30.609 -42.273 1.00 68.50 954 GLU A N 1
ATOM 7624 C CA . GLU A 1 954 ? 22.903 30.575 -40.987 1.00 68.50 954 GLU A CA 1
ATOM 7625 C C . GLU A 1 954 ? 22.745 31.991 -40.395 1.00 68.50 954 GLU A C 1
ATOM 7627 O O . GLU A 1 954 ? 21.685 32.333 -39.858 1.00 68.50 954 GLU A O 1
ATOM 7632 N N . ASN A 1 955 ? 23.735 32.865 -40.600 1.00 67.75 955 ASN A N 1
ATOM 7633 C CA . ASN A 1 955 ? 23.671 34.280 -40.229 1.00 67.75 955 ASN A CA 1
ATOM 7634 C C . ASN A 1 955 ? 22.689 35.084 -41.102 1.00 67.75 955 ASN A C 1
ATOM 7636 O O . ASN A 1 955 ? 21.905 35.873 -40.569 1.00 67.75 955 ASN A O 1
ATOM 7640 N N . ASN A 1 956 ? 22.640 34.839 -42.416 1.00 66.12 956 ASN A N 1
ATOM 7641 C CA . ASN A 1 956 ? 21.668 35.476 -43.316 1.00 66.12 956 ASN A CA 1
ATOM 7642 C C . ASN A 1 956 ? 20.220 35.081 -42.980 1.00 66.12 956 ASN A C 1
ATOM 7644 O O . ASN A 1 956 ? 19.311 35.917 -43.028 1.00 66.12 956 ASN A O 1
ATOM 7648 N N . LYS A 1 957 ? 19.998 33.830 -42.555 1.00 65.12 957 LYS A N 1
ATOM 7649 C CA . LYS A 1 957 ? 18.692 33.369 -42.064 1.00 65.12 957 LYS A CA 1
ATOM 7650 C C . LYS A 1 957 ? 18.270 34.132 -40.805 1.00 65.12 957 LYS A C 1
ATOM 7652 O O . LYS A 1 957 ? 17.150 34.647 -40.761 1.00 65.12 957 LYS A O 1
ATOM 7657 N N . LYS A 1 958 ? 19.172 34.271 -39.825 1.00 60.31 958 LYS A N 1
ATOM 7658 C CA . LYS A 1 958 ? 18.923 35.043 -38.592 1.00 60.31 958 LYS A CA 1
ATOM 7659 C C . LYS A 1 958 ? 18.607 36.515 -38.877 1.00 60.31 958 LYS A C 1
ATOM 7661 O O . LYS A 1 958 ? 17.667 37.052 -38.295 1.00 60.31 958 LYS A O 1
ATOM 7666 N N . ALA A 1 959 ? 19.321 37.147 -39.808 1.00 60.66 959 ALA A N 1
ATOM 7667 C CA . ALA A 1 959 ? 19.062 38.533 -40.202 1.00 60.66 959 ALA A CA 1
ATOM 7668 C C . ALA A 1 959 ? 17.675 38.721 -40.856 1.00 60.66 959 ALA A C 1
ATOM 7670 O O . ALA A 1 959 ? 17.010 39.728 -40.614 1.00 60.66 959 ALA A O 1
ATOM 7671 N N . SER A 1 960 ? 17.202 37.743 -41.642 1.00 60.31 960 SER A N 1
ATOM 7672 C CA . SER A 1 960 ? 15.874 37.804 -42.276 1.00 60.31 960 SER A CA 1
ATOM 7673 C C . SER A 1 960 ? 14.715 37.666 -41.279 1.00 60.31 960 SER A C 1
ATOM 7675 O O . SER A 1 960 ? 13.742 38.415 -41.370 1.00 60.31 960 SER A O 1
ATOM 7677 N N . LEU A 1 961 ? 14.860 36.778 -40.288 1.00 59.38 961 LEU A N 1
ATOM 7678 C CA . LEU A 1 961 ? 13.889 36.570 -39.208 1.00 59.38 961 LEU A CA 1
ATOM 7679 C C . LEU A 1 961 ? 13.765 37.814 -38.322 1.00 59.38 961 LEU A C 1
ATOM 7681 O O . LEU A 1 961 ? 12.660 38.214 -37.967 1.00 59.38 961 LEU A O 1
ATOM 7685 N N . LYS A 1 962 ? 14.889 38.487 -38.042 1.00 62.06 962 LYS A N 1
ATOM 7686 C CA . LYS A 1 962 ? 14.896 39.728 -37.259 1.00 62.06 962 LYS A CA 1
ATOM 7687 C C . LYS A 1 962 ? 14.096 40.848 -37.942 1.00 62.06 962 LYS A C 1
ATOM 7689 O O . LYS A 1 962 ? 13.286 41.504 -37.299 1.00 62.06 962 LYS A O 1
ATOM 7694 N N . LYS A 1 963 ? 14.245 41.003 -39.263 1.00 63.50 963 LYS A N 1
ATOM 7695 C CA . LYS A 1 963 ? 13.539 42.032 -40.050 1.00 63.50 963 LYS A CA 1
ATOM 7696 C C . LYS A 1 963 ? 12.026 41.787 -40.159 1.00 63.50 963 LYS A C 1
ATOM 7698 O O . LYS A 1 963 ? 11.261 42.743 -40.254 1.00 63.50 963 LYS A O 1
ATOM 7703 N N . GLN A 1 964 ? 11.590 40.523 -40.162 1.00 60.97 964 GLN A N 1
ATOM 7704 C CA . GLN A 1 964 ? 10.164 40.171 -40.143 1.00 60.97 964 GLN A CA 1
ATOM 7705 C C . GLN A 1 964 ? 9.530 40.433 -38.774 1.00 60.97 964 GLN A C 1
ATOM 7707 O O . GLN A 1 964 ? 8.457 41.033 -38.722 1.00 60.97 964 GLN A O 1
ATOM 7712 N N . ASN A 1 965 ? 10.223 40.085 -37.686 1.00 61.75 965 ASN A N 1
ATOM 7713 C CA . ASN A 1 965 ? 9.735 40.343 -36.331 1.00 61.75 965 ASN A CA 1
ATOM 7714 C C . ASN A 1 965 ? 9.617 41.849 -36.040 1.00 61.75 965 ASN A C 1
ATOM 7716 O O . ASN A 1 965 ? 8.586 42.291 -35.541 1.00 61.75 965 ASN A O 1
ATOM 7720 N N . GLU A 1 966 ? 10.598 42.663 -36.451 1.00 66.12 966 GLU A N 1
ATOM 7721 C CA . GLU A 1 966 ? 10.547 44.127 -36.280 1.00 66.12 966 GLU A CA 1
ATOM 7722 C C . GLU A 1 966 ? 9.357 44.774 -37.024 1.00 66.12 966 GLU A C 1
ATOM 7724 O O . GLU A 1 966 ? 8.734 45.715 -36.525 1.00 66.12 966 GLU A O 1
ATOM 7729 N N . MET A 1 967 ? 8.991 44.256 -38.204 1.00 68.56 967 MET A N 1
ATOM 7730 C CA . MET A 1 967 ? 7.852 44.763 -38.981 1.00 68.56 967 MET A CA 1
ATOM 7731 C C . MET A 1 967 ? 6.500 44.343 -38.380 1.00 68.56 967 MET A C 1
ATOM 7733 O O . MET A 1 967 ? 5.523 45.091 -38.479 1.00 68.56 967 MET A O 1
ATOM 7737 N N . GLN A 1 968 ? 6.442 43.167 -37.754 1.00 66.69 968 GLN A N 1
ATOM 7738 C CA . GLN A 1 968 ? 5.246 42.645 -37.095 1.00 66.69 968 GLN A CA 1
ATOM 7739 C C . GLN A 1 968 ? 4.980 43.374 -35.770 1.00 66.69 968 GLN A C 1
ATOM 7741 O O . GLN A 1 968 ? 3.864 43.845 -35.554 1.00 66.69 968 GLN A O 1
ATOM 7746 N N . GLU A 1 969 ? 6.012 43.598 -34.953 1.00 73.50 969 GLU A N 1
ATOM 7747 C CA . GLU A 1 969 ? 5.907 44.373 -33.709 1.00 73.50 969 GLU A CA 1
ATOM 7748 C C . GLU A 1 969 ? 5.462 45.822 -33.958 1.00 73.50 969 GLU A C 1
ATOM 7750 O O . GLU A 1 969 ? 4.593 46.341 -33.260 1.00 73.50 969 GLU A O 1
ATOM 7755 N N . SER A 1 970 ? 5.960 46.473 -35.016 1.00 75.06 970 SER A N 1
ATOM 7756 C CA . SER A 1 970 ? 5.543 47.842 -35.355 1.00 75.06 970 SER A CA 1
ATOM 7757 C C . SER A 1 970 ? 4.042 47.966 -35.674 1.00 75.06 970 SER A C 1
ATOM 7759 O O . SER A 1 970 ? 3.435 49.005 -35.397 1.00 75.06 970 SER A O 1
ATOM 7761 N N . ARG A 1 971 ? 3.421 46.920 -36.240 1.00 76.81 971 ARG A N 1
ATOM 7762 C CA . ARG A 1 971 ? 1.974 46.902 -36.525 1.00 76.81 971 ARG A CA 1
ATOM 7763 C C . ARG A 1 971 ? 1.149 46.716 -35.257 1.00 76.81 971 ARG A C 1
ATOM 7765 O O . ARG A 1 971 ? 0.148 47.409 -35.093 1.00 76.81 971 ARG A O 1
ATOM 7772 N N . ILE A 1 972 ? 1.594 45.831 -34.368 1.00 74.31 972 ILE A N 1
ATOM 7773 C CA . ILE A 1 972 ? 0.923 45.559 -33.092 1.00 74.31 972 ILE A CA 1
ATOM 7774 C C . ILE A 1 972 ? 0.970 46.812 -32.204 1.00 74.31 972 ILE A C 1
ATOM 7776 O O . ILE A 1 972 ? -0.057 47.201 -31.651 1.00 74.31 972 ILE A O 1
ATOM 7780 N N . TRP A 1 973 ? 2.108 47.520 -32.165 1.00 81.06 973 TRP A N 1
ATOM 7781 C CA . TRP A 1 973 ? 2.234 48.761 -31.393 1.00 81.06 973 TRP A CA 1
ATOM 7782 C C . TRP A 1 973 ? 1.224 49.826 -31.831 1.00 81.06 973 TRP A C 1
ATOM 7784 O O . TRP A 1 973 ? 0.531 50.398 -30.998 1.00 81.06 973 TRP A O 1
ATOM 7794 N N . LYS A 1 974 ? 1.087 50.069 -33.142 1.00 79.00 974 LYS A N 1
ATOM 7795 C CA . LYS A 1 974 ? 0.147 51.080 -33.659 1.00 79.00 974 LYS A CA 1
ATOM 7796 C C . LYS A 1 974 ? -1.310 50.786 -33.300 1.00 79.00 974 LYS A C 1
ATOM 7798 O O . LYS A 1 974 ? -2.062 51.718 -33.032 1.00 79.00 974 LYS A O 1
ATOM 7803 N N . ALA A 1 975 ? -1.712 49.516 -33.320 1.00 75.62 975 ALA A N 1
ATOM 7804 C CA . ALA A 1 975 ? -3.065 49.124 -32.940 1.00 75.62 975 ALA A CA 1
ATOM 7805 C C . ALA A 1 975 ? -3.301 49.336 -31.439 1.00 75.62 975 ALA A C 1
ATOM 7807 O O . ALA A 1 975 ? -4.339 49.856 -31.038 1.00 75.62 975 ALA A O 1
ATOM 7808 N N . MET A 1 976 ? -2.310 48.992 -30.619 1.00 79.38 976 MET A N 1
ATOM 7809 C CA . MET A 1 976 ? -2.409 49.119 -29.172 1.00 79.38 976 MET A CA 1
ATOM 7810 C C . MET A 1 976 ? -2.403 50.577 -28.700 1.00 79.38 976 MET A C 1
ATOM 7812 O O . MET A 1 976 ? -3.223 50.945 -27.865 1.00 79.38 976 MET A O 1
ATOM 7816 N N . ASP A 1 977 ? -1.552 51.422 -29.283 1.00 81.50 977 ASP A N 1
ATOM 7817 C CA . ASP A 1 977 ? -1.459 52.855 -28.963 1.00 81.50 977 ASP A CA 1
ATOM 7818 C C . ASP A 1 977 ? -2.813 53.566 -29.178 1.00 81.50 977 ASP A C 1
ATOM 7820 O O . ASP A 1 977 ? -3.256 54.366 -28.357 1.00 81.50 977 ASP A O 1
ATOM 7824 N N . SER A 1 978 ? -3.557 53.173 -30.221 1.00 80.00 978 SER A N 1
ATOM 7825 C CA . SER A 1 978 ? -4.913 53.682 -30.476 1.00 80.00 978 SER A CA 1
ATOM 7826 C C . SER A 1 978 ? -5.948 53.235 -29.436 1.00 80.00 978 SER A C 1
ATOM 7828 O O . SER A 1 978 ? -6.919 53.955 -29.198 1.00 80.00 978 SER A O 1
ATOM 7830 N N . ILE A 1 979 ? -5.793 52.044 -28.854 1.00 79.38 979 ILE A N 1
ATOM 7831 C CA . ILE A 1 979 ? -6.715 51.507 -27.842 1.00 79.38 979 ILE A CA 1
ATOM 7832 C C . ILE A 1 979 ? -6.431 52.147 -26.478 1.00 79.38 979 ILE A C 1
ATOM 7834 O O . ILE A 1 979 ? -7.361 52.453 -25.731 1.00 79.38 979 ILE A O 1
ATOM 7838 N N . LEU A 1 980 ? -5.160 52.411 -26.172 1.00 82.25 980 LEU A N 1
ATOM 7839 C CA . LEU A 1 980 ? -4.767 53.097 -24.943 1.00 82.25 980 LEU A CA 1
ATOM 7840 C C . LEU A 1 980 ? -5.274 54.542 -24.912 1.00 82.25 980 LEU A C 1
ATOM 7842 O O . LEU A 1 980 ? -5.883 54.945 -23.920 1.00 82.25 980 LEU A O 1
ATOM 7846 N N . ASP A 1 981 ? -5.149 55.276 -26.021 1.00 82.00 981 ASP A N 1
ATOM 7847 C CA . ASP A 1 981 ? -5.717 56.628 -26.148 1.00 82.00 981 ASP A CA 1
ATOM 7848 C C . ASP A 1 981 ? -7.256 56.628 -25.997 1.00 82.00 981 ASP A C 1
ATOM 7850 O O . ASP A 1 981 ? -7.849 57.541 -25.412 1.00 82.00 981 ASP A O 1
ATOM 7854 N N . PHE A 1 982 ? -7.932 55.568 -26.457 1.00 83.44 982 PHE A N 1
ATOM 7855 C CA . PHE A 1 982 ? -9.379 55.413 -26.284 1.00 83.44 982 PHE A CA 1
ATOM 7856 C C . PHE A 1 982 ? -9.787 55.241 -24.812 1.00 83.44 982 PHE A C 1
ATOM 7858 O O . PHE A 1 982 ? -10.743 55.885 -24.361 1.00 83.44 982 PHE A O 1
ATOM 7865 N N . TYR A 1 983 ? -9.075 54.408 -24.047 1.00 79.00 983 TYR A N 1
ATOM 7866 C CA . TYR A 1 983 ? -9.372 54.220 -22.624 1.00 79.00 983 TYR A CA 1
ATOM 7867 C C . TYR A 1 983 ? -9.016 55.445 -21.779 1.00 79.00 983 TYR A C 1
ATOM 7869 O O . TYR A 1 983 ? -9.771 55.799 -20.867 1.00 79.00 983 TYR A O 1
ATOM 7877 N N . GLU A 1 984 ? -7.935 56.145 -22.132 1.00 80.25 984 GLU A N 1
ATOM 7878 C CA . GLU A 1 984 ? -7.535 57.398 -21.493 1.00 80.25 984 GLU A CA 1
ATOM 7879 C C . GLU A 1 984 ? -8.629 58.469 -21.617 1.00 80.25 984 GLU A C 1
ATOM 7881 O O . GLU A 1 984 ? -9.049 59.059 -20.619 1.00 80.25 984 GLU A O 1
ATOM 7886 N N . LYS A 1 985 ? -9.192 58.666 -22.813 1.00 80.94 985 LYS A N 1
ATOM 7887 C CA . LYS A 1 985 ? -10.252 59.668 -23.032 1.00 80.94 985 LYS A CA 1
ATOM 7888 C C . LYS A 1 985 ? -11.539 59.393 -22.255 1.00 80.94 985 LYS A C 1
ATOM 7890 O O . LYS A 1 985 ? -12.252 60.333 -21.909 1.00 80.94 985 LYS A O 1
ATOM 7895 N N . ARG A 1 986 ? -11.847 58.128 -21.958 1.00 76.25 986 ARG A N 1
ATOM 7896 C CA . ARG A 1 986 ? -13.028 57.738 -21.163 1.00 76.25 986 ARG A CA 1
ATOM 7897 C C . ARG A 1 986 ? -12.773 57.696 -19.661 1.00 76.25 986 ARG A C 1
ATOM 7899 O O . ARG A 1 986 ? -13.668 57.322 -18.910 1.00 76.25 986 ARG A O 1
ATOM 7906 N N . GLN A 1 987 ? -11.575 58.089 -19.230 1.00 72.81 987 GLN A N 1
ATOM 7907 C CA . GLN A 1 987 ? -11.133 58.010 -17.842 1.00 72.81 987 GLN A CA 1
ATOM 7908 C C . GLN A 1 987 ? -11.234 56.595 -17.253 1.00 72.81 987 GLN A C 1
ATOM 7910 O O . GLN A 1 987 ? -11.392 56.427 -16.038 1.00 72.81 987 GLN A O 1
ATOM 7915 N N . ASN A 1 988 ? -11.146 55.574 -18.113 1.00 75.06 988 ASN A N 1
ATOM 7916 C CA . ASN A 1 988 ? -11.199 54.175 -17.707 1.00 75.06 988 ASN A CA 1
ATOM 7917 C C . ASN A 1 988 ? -9.775 53.667 -17.481 1.00 75.06 988 ASN A C 1
ATOM 7919 O O . ASN A 1 988 ? -9.224 52.847 -18.214 1.00 75.06 988 ASN A O 1
ATOM 7923 N N . TRP A 1 989 ? -9.144 54.282 -16.482 1.00 79.06 989 TRP A N 1
ATOM 7924 C CA . TRP A 1 989 ? -7.716 54.155 -16.210 1.00 79.06 989 TRP A CA 1
ATOM 7925 C C . TRP A 1 989 ? -7.315 52.735 -15.798 1.00 79.06 989 TRP A C 1
ATOM 7927 O O . TRP A 1 989 ? -6.153 52.369 -15.950 1.00 79.06 989 TRP A O 1
ATOM 7937 N N . LYS A 1 990 ? -8.265 51.933 -15.298 1.00 74.38 990 LYS A N 1
ATOM 7938 C CA . LYS A 1 990 ? -8.002 50.575 -14.809 1.00 74.38 990 LYS A CA 1
ATOM 7939 C C . LYS A 1 990 ? -7.726 49.624 -15.958 1.00 74.38 990 LYS A C 1
ATOM 7941 O O . LYS A 1 990 ? -6.709 48.946 -15.969 1.00 74.38 990 LYS A O 1
ATOM 7946 N N . GLU A 1 991 ? -8.588 49.660 -16.958 1.00 77.69 991 GLU A N 1
ATOM 7947 C CA . GLU A 1 991 ? -8.507 48.837 -18.153 1.00 77.69 991 GLU A CA 1
ATOM 7948 C C . GLU A 1 991 ? -7.341 49.277 -19.044 1.00 77.69 991 GLU A C 1
ATOM 7950 O O . GLU A 1 991 ? -6.657 48.428 -19.609 1.00 77.69 991 GLU A O 1
ATOM 7955 N N . ALA A 1 992 ? -7.054 50.585 -19.112 1.00 78.00 992 ALA A N 1
ATOM 7956 C CA . ALA A 1 992 ? -5.855 51.094 -19.783 1.00 78.00 992 ALA A CA 1
ATOM 7957 C C . ALA A 1 992 ? -4.566 50.566 -19.127 1.00 78.00 992 ALA A C 1
ATOM 7959 O O . ALA A 1 992 ? -3.668 50.091 -19.818 1.00 78.00 992 ALA A O 1
ATOM 7960 N N . TYR A 1 993 ? -4.488 50.621 -17.792 1.00 80.25 993 TYR A N 1
ATOM 7961 C CA . TYR A 1 993 ? -3.339 50.133 -17.030 1.00 80.25 993 TYR A CA 1
ATOM 7962 C C . TYR A 1 993 ? -3.138 48.620 -17.185 1.00 80.25 993 TYR A C 1
ATOM 7964 O O . TYR A 1 993 ? -2.026 48.173 -17.468 1.00 80.25 993 TYR A O 1
ATOM 7972 N N . GLU A 1 994 ? -4.213 47.839 -17.039 1.00 75.62 994 GLU A N 1
ATOM 7973 C CA . GLU A 1 994 ? -4.179 46.381 -17.190 1.00 75.62 994 GLU A CA 1
ATOM 7974 C C . GLU A 1 994 ? -3.730 45.985 -18.606 1.00 75.62 994 GLU A C 1
ATOM 7976 O O . GLU A 1 994 ? -2.875 45.111 -18.746 1.00 75.62 994 GLU A O 1
ATOM 7981 N N . LEU A 1 995 ? -4.210 46.681 -19.649 1.00 80.56 995 LEU A N 1
ATOM 7982 C CA . LEU A 1 995 ? -3.782 46.437 -21.030 1.00 80.56 995 LEU A CA 1
ATOM 7983 C C . LEU A 1 995 ? -2.285 46.716 -21.235 1.00 80.56 995 LEU A C 1
ATOM 7985 O O . LEU A 1 995 ? -1.600 45.917 -21.878 1.00 80.56 995 LEU A O 1
ATOM 7989 N N . CYS A 1 996 ? -1.759 47.814 -20.680 1.00 79.38 996 CYS A N 1
ATOM 7990 C CA . CYS A 1 996 ? -0.332 48.114 -20.797 1.00 79.38 996 CYS A CA 1
ATOM 7991 C C . CYS A 1 996 ? 0.551 47.082 -20.079 1.00 79.38 996 CYS A C 1
ATOM 7993 O O . CYS A 1 996 ? 1.603 46.719 -20.603 1.00 79.38 996 CYS A O 1
ATOM 7995 N N . GLU A 1 997 ? 0.155 46.599 -18.895 1.00 74.94 997 GLU A N 1
ATOM 7996 C CA . GLU A 1 997 ? 0.942 45.590 -18.170 1.00 74.94 997 GLU A CA 1
ATOM 7997 C C . GLU A 1 997 ? 0.996 44.256 -18.933 1.00 74.94 997 GLU A C 1
ATOM 7999 O O . GLU A 1 997 ? 2.076 43.680 -19.030 1.00 74.94 997 GLU A O 1
ATOM 8004 N N . ILE A 1 998 ? -0.105 43.828 -19.571 1.00 76.75 998 ILE A N 1
ATOM 8005 C CA . ILE A 1 998 ? -0.146 42.612 -20.419 1.00 76.75 998 ILE A CA 1
ATOM 8006 C C . ILE A 1 998 ? 0.867 42.673 -21.551 1.00 76.75 998 ILE A C 1
ATOM 8008 O O . ILE A 1 998 ? 1.578 41.711 -21.845 1.00 76.75 998 ILE A O 1
ATOM 8012 N N . ALA A 1 999 ? 0.908 43.815 -22.225 1.00 72.56 999 ALA A N 1
ATOM 8013 C CA . ALA A 1 999 ? 1.697 43.974 -23.430 1.00 72.56 999 ALA A CA 1
ATOM 8014 C C . ALA A 1 999 ? 3.193 44.213 -23.162 1.00 72.56 999 ALA A C 1
ATOM 8016 O O . ALA A 1 999 ? 3.993 44.188 -24.100 1.00 72.56 999 ALA A O 1
ATOM 8017 N N . LYS A 1 1000 ? 3.594 44.406 -21.897 1.00 69.06 1000 LYS A N 1
ATOM 8018 C CA . LYS A 1 1000 ? 4.966 44.733 -21.463 1.00 69.06 1000 LYS A CA 1
ATOM 8019 C C . LYS A 1 1000 ? 6.019 43.734 -21.926 1.00 69.06 1000 LYS A C 1
ATOM 8021 O O . LYS A 1 1000 ? 7.177 44.099 -22.126 1.00 69.06 1000 LYS A O 1
ATOM 8026 N N . ASP A 1 1001 ? 5.600 42.493 -22.147 1.00 66.62 1001 ASP A N 1
ATOM 8027 C CA . ASP A 1 1001 ? 6.491 41.383 -22.462 1.00 66.62 1001 ASP A CA 1
ATOM 8028 C C . ASP A 1 1001 ? 6.472 40.983 -23.940 1.00 66.62 1001 ASP A C 1
ATOM 8030 O O . ASP A 1 1001 ? 7.239 40.107 -24.340 1.00 66.62 1001 ASP A O 1
ATOM 8034 N N . GLN A 1 1002 ? 5.617 41.623 -24.745 1.00 69.00 1002 GLN A N 1
ATOM 8035 C CA . GLN A 1 1002 ? 5.359 41.233 -26.133 1.00 69.00 1002 GLN A CA 1
ATOM 8036 C C . GLN A 1 1002 ? 6.176 42.002 -27.175 1.00 69.00 1002 GLN A C 1
ATOM 8038 O O . GLN A 1 1002 ? 6.231 41.582 -28.329 1.00 69.00 1002 GLN A O 1
ATOM 8043 N N . PHE A 1 1003 ? 6.834 43.097 -26.791 1.00 71.00 1003 PHE A N 1
ATOM 8044 C CA . PHE A 1 1003 ? 7.688 43.873 -27.690 1.00 71.00 1003 PHE A CA 1
ATOM 8045 C C . PHE A 1 1003 ? 9.155 43.623 -27.357 1.00 71.00 1003 PHE A C 1
ATOM 8047 O O . PHE A 1 1003 ? 9.625 43.985 -26.279 1.00 71.00 1003 PHE A O 1
ATOM 8054 N N . SER A 1 1004 ? 9.888 43.008 -28.286 1.00 64.31 1004 SER A N 1
ATOM 8055 C CA . SER A 1 1004 ? 11.336 42.836 -28.164 1.00 64.31 1004 SER A CA 1
ATOM 8056 C C . SER A 1 1004 ? 12.117 44.069 -28.635 1.00 64.31 1004 SER A C 1
ATOM 8058 O O . SER A 1 1004 ? 13.282 44.238 -28.274 1.00 64.31 1004 SER A O 1
ATOM 8060 N N . ASN A 1 1005 ? 11.476 44.978 -29.379 1.00 73.94 1005 ASN A N 1
ATOM 8061 C CA . ASN A 1 1005 ? 12.031 46.282 -29.725 1.00 73.94 1005 ASN A CA 1
ATOM 8062 C C . ASN A 1 1005 ? 12.014 47.256 -28.529 1.00 73.94 1005 ASN A C 1
ATOM 8064 O O . ASN A 1 1005 ? 10.956 47.711 -28.083 1.00 73.94 1005 ASN A O 1
ATOM 8068 N N . GLU A 1 1006 ? 13.209 47.638 -28.069 1.00 73.12 1006 GLU A N 1
ATOM 8069 C CA . GLU A 1 1006 ? 13.427 48.492 -26.892 1.00 73.12 1006 GLU A CA 1
ATOM 8070 C C . GLU A 1 1006 ? 12.677 49.832 -26.950 1.00 73.12 1006 GLU A C 1
ATOM 8072 O O . GLU A 1 1006 ? 12.219 50.323 -25.919 1.00 73.12 1006 GLU A O 1
ATOM 8077 N N . THR A 1 1007 ? 12.477 50.406 -28.142 1.00 78.31 1007 THR A N 1
ATOM 8078 C CA . THR A 1 1007 ? 11.755 51.685 -28.272 1.00 78.31 1007 THR A CA 1
ATOM 8079 C C . THR A 1 1007 ? 10.258 51.583 -27.973 1.00 78.31 1007 THR A C 1
ATOM 8081 O O . THR A 1 1007 ? 9.690 52.521 -27.416 1.00 78.31 1007 THR A O 1
ATOM 8084 N N . PHE A 1 1008 ? 9.604 50.467 -28.307 1.00 77.62 1008 PHE A N 1
ATOM 8085 C CA . PHE A 1 1008 ? 8.180 50.267 -28.005 1.00 77.62 1008 PHE A CA 1
ATOM 8086 C C . PHE A 1 1008 ? 7.971 49.785 -26.571 1.00 77.62 1008 PHE A C 1
ATOM 8088 O O . PHE A 1 1008 ? 7.052 50.246 -25.897 1.00 77.62 1008 PHE A O 1
ATOM 8095 N N . ALA A 1 1009 ? 8.884 48.954 -26.065 1.00 71.75 1009 ALA A N 1
ATOM 8096 C CA . ALA A 1 1009 ? 8.882 48.544 -24.665 1.00 71.75 1009 ALA A CA 1
ATOM 8097 C C . ALA A 1 1009 ? 9.026 49.746 -23.709 1.00 71.75 1009 ALA A C 1
ATOM 8099 O O . ALA A 1 1009 ? 8.313 49.822 -22.707 1.00 71.75 1009 ALA A O 1
ATOM 8100 N N . SER A 1 1010 ? 9.886 50.720 -24.043 1.00 79.00 1010 SER A N 1
ATOM 8101 C CA . SER A 1 1010 ? 10.029 51.963 -23.267 1.00 79.00 1010 SER A CA 1
ATOM 8102 C C . SER A 1 1010 ? 8.734 52.780 -23.244 1.00 79.00 1010 SER A C 1
ATOM 8104 O O . SER A 1 1010 ? 8.275 53.155 -22.169 1.00 79.00 1010 SER A O 1
ATOM 8106 N N . LYS A 1 1011 ? 8.102 53.006 -24.403 1.00 80.62 1011 LYS A N 1
ATOM 8107 C CA . LYS A 1 1011 ? 6.853 53.783 -24.478 1.00 80.62 1011 LYS A CA 1
ATOM 8108 C C . LYS A 1 1011 ? 5.712 53.146 -23.689 1.00 80.62 1011 LYS A C 1
ATOM 8110 O O . LYS A 1 1011 ? 4.908 53.855 -23.093 1.00 80.62 1011 LYS A O 1
ATOM 8115 N N . LEU A 1 1012 ? 5.645 51.816 -23.671 1.00 79.44 1012 LEU A N 1
ATOM 8116 C CA . LEU A 1 1012 ? 4.623 51.102 -22.916 1.00 79.44 1012 LEU A CA 1
ATOM 8117 C C . LEU A 1 1012 ? 4.810 51.264 -21.414 1.00 79.44 1012 LEU A C 1
ATOM 8119 O O . LEU A 1 1012 ? 3.841 51.507 -20.702 1.00 79.44 1012 LEU A O 1
ATOM 8123 N N . ALA A 1 1013 ? 6.057 51.171 -20.948 1.00 78.19 1013 ALA A N 1
ATOM 8124 C CA . ALA A 1 1013 ? 6.384 51.333 -19.540 1.00 78.19 1013 ALA A CA 1
ATOM 8125 C C . ALA A 1 1013 ? 5.999 52.729 -19.018 1.00 78.19 1013 ALA A C 1
ATOM 8127 O O . ALA A 1 1013 ? 5.458 52.841 -17.914 1.00 78.19 1013 ALA A O 1
ATOM 8128 N N . ASP A 1 1014 ? 6.209 53.768 -19.829 1.00 82.94 1014 ASP A N 1
ATOM 8129 C CA . ASP A 1 1014 ? 5.826 55.140 -19.487 1.00 82.94 1014 ASP A CA 1
ATOM 8130 C C . ASP A 1 1014 ? 4.297 55.293 -19.366 1.00 82.94 1014 ASP A C 1
ATOM 8132 O O . ASP A 1 1014 ? 3.803 55.833 -18.369 1.00 82.94 1014 ASP A O 1
ATOM 8136 N N . SER A 1 1015 ? 3.528 54.747 -20.317 1.00 80.50 1015 SER A N 1
ATOM 8137 C CA . SER A 1 1015 ? 2.056 54.774 -20.268 1.00 80.50 1015 SER A CA 1
ATOM 8138 C C . SER A 1 1015 ? 1.491 53.984 -19.082 1.00 80.50 1015 SER A C 1
ATOM 8140 O O . SER A 1 1015 ? 0.548 54.437 -18.430 1.00 80.50 1015 SER A O 1
ATOM 8142 N N . THR A 1 1016 ? 2.087 52.839 -18.739 1.00 81.94 1016 THR A N 1
ATOM 8143 C CA . THR A 1 1016 ? 1.699 52.052 -17.561 1.00 81.94 1016 THR A CA 1
ATOM 8144 C C . THR A 1 1016 ? 1.835 52.851 -16.266 1.00 81.94 1016 THR A C 1
ATOM 8146 O O . THR A 1 1016 ? 0.916 52.885 -15.447 1.00 81.94 1016 THR A O 1
ATOM 8149 N N . SER A 1 1017 ? 2.973 53.522 -16.077 1.00 81.56 1017 SER A N 1
ATOM 8150 C CA . SER A 1 1017 ? 3.238 54.285 -14.853 1.00 81.56 1017 SER A CA 1
ATOM 8151 C C . SER A 1 1017 ? 2.226 55.424 -14.664 1.00 81.56 1017 SER A C 1
ATOM 8153 O O . SER A 1 1017 ? 1.685 55.618 -13.572 1.00 81.56 1017 SER A O 1
ATOM 8155 N N . ASN A 1 1018 ? 1.884 56.119 -15.753 1.00 85.50 1018 ASN A N 1
ATOM 8156 C CA . ASN A 1 1018 ? 0.918 57.216 -15.747 1.00 85.50 1018 ASN A CA 1
ATOM 8157 C C . ASN A 1 1018 ? -0.492 56.756 -15.317 1.00 85.50 1018 ASN A C 1
ATOM 8159 O O . ASN A 1 1018 ? -1.102 57.348 -14.421 1.00 85.50 1018 ASN A O 1
ATOM 8163 N N . PHE A 1 1019 ? -1.007 55.658 -15.886 1.00 83.25 1019 PHE A N 1
ATOM 8164 C CA . PHE A 1 1019 ? -2.352 55.171 -15.546 1.00 83.25 1019 PHE A CA 1
ATOM 8165 C C . PHE A 1 1019 ? -2.465 54.634 -14.119 1.00 83.25 1019 PHE A C 1
ATOM 8167 O O . PHE A 1 1019 ? -3.498 54.826 -13.470 1.00 83.25 1019 PHE A O 1
ATOM 8174 N N . GLN A 1 1020 ? -1.393 54.049 -13.584 1.00 79.56 1020 GLN A N 1
ATOM 8175 C CA . GLN A 1 1020 ? -1.370 53.583 -12.199 1.00 79.56 1020 GLN A CA 1
ATOM 8176 C C . GLN A 1 1020 ? -1.552 54.726 -11.199 1.00 79.56 1020 GLN A C 1
ATOM 8178 O O . GLN A 1 1020 ? -2.246 54.586 -10.188 1.00 79.56 1020 GLN A O 1
ATOM 8183 N N . GLN A 1 1021 ? -0.921 55.865 -11.479 1.00 83.12 1021 GLN A N 1
ATOM 8184 C CA . GLN A 1 1021 ? -0.948 57.018 -10.591 1.00 83.12 1021 GLN A CA 1
ATOM 8185 C C . GLN A 1 1021 ? -2.347 57.648 -10.543 1.00 83.12 1021 GLN A C 1
ATOM 8187 O O . GLN A 1 1021 ? -2.842 57.966 -9.461 1.00 83.12 1021 GLN A O 1
ATOM 8192 N N . LYS A 1 1022 ? -3.029 57.722 -11.695 1.00 81.81 1022 LYS A N 1
ATOM 8193 C CA . LYS A 1 1022 ? -4.416 58.206 -11.797 1.00 81.81 1022 LYS A CA 1
ATOM 8194 C C . LYS A 1 1022 ? -5.418 57.312 -11.055 1.00 81.81 1022 LYS A C 1
ATOM 8196 O O . LYS A 1 1022 ? -6.415 57.816 -10.542 1.00 81.81 1022 LYS A O 1
ATOM 8201 N N . LEU A 1 1023 ? -5.165 56.002 -10.964 1.00 76.50 1023 LEU A N 1
ATOM 8202 C CA . LEU A 1 1023 ? -6.069 55.073 -10.277 1.00 76.50 1023 LEU A CA 1
ATOM 8203 C C . LEU A 1 1023 ? -6.092 55.273 -8.763 1.00 76.50 1023 LEU A C 1
ATOM 8205 O O . LEU A 1 1023 ? -7.162 55.343 -8.163 1.00 76.50 1023 LEU A O 1
ATOM 8209 N N . LYS A 1 1024 ? -4.905 55.411 -8.162 1.00 75.19 1024 LYS A N 1
ATOM 8210 C CA . LYS A 1 1024 ? -4.758 55.561 -6.709 1.00 75.19 1024 LYS A CA 1
ATOM 8211 C C . LYS A 1 1024 ? -5.468 56.802 -6.181 1.00 75.19 1024 LYS A C 1
ATOM 8213 O O . LYS A 1 1024 ? -6.126 56.740 -5.149 1.00 75.19 1024 LYS A O 1
ATOM 8218 N N . GLN A 1 1025 ? -5.392 57.905 -6.922 1.00 78.56 1025 GLN A N 1
ATOM 8219 C CA . GLN A 1 1025 ? -6.067 59.148 -6.551 1.00 78.56 1025 GLN A CA 1
ATOM 8220 C C . GLN A 1 1025 ? -7.593 58.987 -6.456 1.00 78.56 1025 GLN A C 1
ATOM 8222 O O . GLN A 1 1025 ? -8.218 59.532 -5.552 1.00 78.56 1025 GLN A O 1
ATOM 8227 N N . LYS A 1 1026 ? -8.196 58.196 -7.350 1.00 75.44 1026 LYS A N 1
ATOM 8228 C CA . LYS A 1 1026 ? -9.650 57.984 -7.390 1.00 75.44 1026 LYS A CA 1
ATOM 8229 C C . LYS A 1 1026 ? -10.152 57.091 -6.248 1.00 75.44 1026 LYS A C 1
ATOM 8231 O O . LYS A 1 1026 ? -11.268 57.275 -5.771 1.00 75.44 1026 LYS A O 1
ATOM 8236 N N . GLU A 1 1027 ? -9.340 56.137 -5.796 1.00 70.19 1027 GLU A N 1
ATOM 8237 C CA . GLU A 1 1027 ? -9.684 55.252 -4.673 1.00 70.19 1027 GLU A CA 1
ATOM 8238 C C . GLU A 1 1027 ? -9.666 55.991 -3.322 1.00 70.19 1027 GLU A C 1
ATOM 8240 O O . GLU A 1 1027 ? -10.531 55.757 -2.473 1.00 70.19 1027 GLU A O 1
ATOM 8245 N N . GLU A 1 1028 ? -8.741 56.937 -3.133 1.00 72.50 1028 GLU A N 1
ATOM 8246 C CA . GLU A 1 1028 ? -8.667 57.749 -1.909 1.00 72.50 1028 GLU A CA 1
ATOM 8247 C C . GLU A 1 1028 ? -9.897 58.653 -1.718 1.00 72.50 1028 GLU A C 1
ATOM 8249 O O . GLU A 1 1028 ? -10.411 58.770 -0.602 1.00 72.50 1028 GLU A O 1
ATOM 8254 N N . GLU A 1 1029 ? -10.426 59.242 -2.794 1.00 75.12 1029 GLU A N 1
ATOM 8255 C CA . GLU A 1 1029 ? -11.627 60.090 -2.733 1.00 75.12 1029 GLU A CA 1
ATOM 8256 C C . GLU A 1 1029 ? -12.877 59.313 -2.288 1.00 75.12 1029 GLU A C 1
ATOM 8258 O O . GLU A 1 1029 ? -13.677 59.800 -1.480 1.00 75.12 1029 GLU A O 1
ATOM 8263 N N . ILE A 1 1030 ? -13.031 58.080 -2.772 1.00 68.31 1030 ILE A N 1
ATOM 8264 C CA . ILE A 1 1030 ? -14.193 57.230 -2.495 1.00 68.31 1030 ILE A CA 1
ATOM 8265 C C . ILE A 1 1030 ? -14.215 56.786 -1.024 1.00 68.31 1030 ILE A C 1
ATOM 8267 O O . ILE A 1 1030 ? -15.260 56.847 -0.368 1.00 68.31 1030 ILE A O 1
ATOM 8271 N N . ASN A 1 1031 ? -13.063 56.425 -0.457 1.00 66.50 1031 ASN A N 1
ATOM 8272 C CA . ASN A 1 1031 ? -12.973 56.016 0.947 1.00 66.50 1031 ASN A CA 1
ATOM 8273 C C . ASN A 1 1031 ? -13.275 57.171 1.918 1.00 66.50 1031 ASN A C 1
ATOM 8275 O O . ASN A 1 1031 ? -13.961 56.980 2.928 1.00 66.50 1031 ASN A O 1
ATOM 8279 N N . GLN A 1 1032 ? -12.862 58.399 1.587 1.00 73.50 1032 GLN A N 1
ATOM 8280 C CA . GLN A 1 1032 ? -13.191 59.576 2.398 1.00 73.50 1032 GLN A CA 1
ATOM 8281 C C . GLN A 1 1032 ? -14.694 59.884 2.432 1.00 73.50 1032 GLN A C 1
ATOM 8283 O O . GLN A 1 1032 ? -15.202 60.397 3.434 1.00 73.50 1032 GLN A O 1
ATOM 8288 N N . GLN A 1 1033 ? -15.426 59.598 1.354 1.00 73.00 1033 GLN A N 1
ATOM 8289 C CA . GLN A 1 1033 ? -16.872 59.815 1.295 1.00 73.00 1033 GLN A CA 1
ATOM 8290 C C . GLN A 1 1033 ? -17.630 58.813 2.175 1.00 73.00 1033 GLN A C 1
ATOM 8292 O O . GLN A 1 1033 ? -18.580 59.186 2.872 1.00 73.00 1033 GLN A O 1
ATOM 8297 N N . ALA A 1 1034 ? -17.160 57.570 2.204 1.00 66.94 1034 ALA A N 1
ATOM 8298 C CA . ALA A 1 1034 ? -17.701 56.499 3.021 1.00 66.94 1034 ALA A CA 1
ATOM 8299 C C . ALA A 1 1034 ? -17.675 56.865 4.518 1.00 66.94 1034 ALA A C 1
ATOM 8301 O O . ALA A 1 1034 ? -18.690 56.825 5.223 1.00 66.94 1034 ALA A O 1
ATOM 8302 N N . GLN A 1 1035 ? -16.515 57.304 5.001 1.00 70.94 1035 GLN A N 1
ATOM 8303 C CA . GLN A 1 1035 ? -16.271 57.537 6.423 1.00 70.94 1035 GLN A CA 1
ATOM 8304 C C . GLN A 1 1035 ? -17.152 58.654 7.011 1.00 70.94 1035 GLN A C 1
ATOM 8306 O O . GLN A 1 1035 ? -17.560 58.585 8.173 1.00 70.94 1035 GLN A O 1
ATOM 8311 N N . ARG A 1 1036 ? -17.535 59.645 6.194 1.00 78.12 1036 ARG A N 1
ATOM 8312 C CA . ARG A 1 1036 ? -18.467 60.714 6.597 1.00 78.12 1036 ARG A CA 1
ATOM 8313 C C . ARG A 1 1036 ? -19.885 60.197 6.847 1.00 78.12 1036 ARG A C 1
ATOM 8315 O O . ARG A 1 1036 ? -20.546 60.662 7.774 1.00 78.12 1036 ARG A O 1
ATOM 8322 N N . LEU A 1 1037 ? -20.360 59.245 6.043 1.00 71.88 1037 LEU A N 1
ATOM 8323 C CA . LEU A 1 1037 ? -21.698 58.665 6.201 1.00 71.88 1037 LEU A CA 1
ATOM 8324 C C . LEU A 1 1037 ? -21.788 57.811 7.469 1.00 71.88 1037 LEU A C 1
ATOM 8326 O O . LEU A 1 1037 ? -22.785 57.884 8.186 1.00 71.88 1037 LEU A O 1
ATOM 8330 N N . TYR A 1 1038 ? -20.726 57.071 7.790 1.00 71.81 1038 TYR A N 1
ATOM 8331 C CA . TYR A 1 1038 ? -20.678 56.232 8.989 1.00 71.81 1038 TYR A CA 1
ATOM 8332 C C . TYR A 1 1038 ? -20.786 57.055 10.282 1.00 71.81 1038 TYR A C 1
ATOM 8334 O O . TYR A 1 1038 ? -21.584 56.735 11.164 1.00 71.81 1038 TYR A O 1
ATOM 8342 N N . GLN A 1 1039 ? -20.065 58.178 10.355 1.00 75.88 1039 GLN A N 1
ATOM 8343 C CA . GLN A 1 1039 ? -20.138 59.106 11.492 1.00 75.88 1039 GLN A CA 1
ATOM 8344 C C . GLN A 1 1039 ? -21.539 59.710 11.679 1.00 75.88 1039 GLN A C 1
ATOM 8346 O O . GLN A 1 1039 ? -21.972 59.961 12.803 1.00 75.88 1039 GLN A O 1
ATOM 8351 N N . ARG A 1 1040 ? -22.289 59.901 10.587 1.00 78.50 1040 ARG A N 1
ATOM 8352 C CA . ARG A 1 1040 ? -23.667 60.400 10.645 1.00 78.50 1040 ARG A CA 1
ATOM 8353 C C . ARG A 1 1040 ? -24.638 59.375 11.240 1.00 78.50 1040 ARG A C 1
ATOM 8355 O O . ARG A 1 1040 ? -25.518 59.776 11.995 1.00 78.50 1040 ARG A O 1
ATOM 8362 N N . GLY A 1 1041 ? -24.465 58.085 10.938 1.00 69.81 1041 GLY A N 1
ATOM 8363 C CA . GLY A 1 1041 ? -25.272 57.008 11.525 1.00 69.81 1041 GLY A CA 1
ATOM 8364 C C . GLY A 1 1041 ? -25.118 56.922 13.047 1.00 69.81 1041 GLY A C 1
ATOM 8365 O O . GLY A 1 1041 ? -26.114 56.809 13.757 1.00 69.81 1041 GLY A O 1
ATOM 8366 N N . LEU A 1 1042 ? -23.889 57.100 13.556 1.00 70.50 1042 LEU A N 1
ATOM 8367 C CA . LEU A 1 1042 ? -23.594 56.997 14.995 1.00 70.50 1042 LEU A CA 1
ATOM 8368 C C . LEU A 1 1042 ? -24.328 58.068 15.806 1.00 70.50 1042 LEU A C 1
ATOM 8370 O O . LEU A 1 1042 ? -24.851 57.799 16.884 1.00 70.50 1042 LEU A O 1
ATOM 8374 N N . LYS A 1 1043 ? -24.407 59.279 15.254 1.00 78.06 1043 LYS A N 1
ATOM 8375 C CA . LYS A 1 1043 ? -25.040 60.426 15.907 1.00 78.06 1043 LYS A CA 1
ATOM 8376 C C . LYS A 1 1043 ? -26.560 60.264 16.058 1.00 78.06 1043 LYS A C 1
ATOM 8378 O O . LYS A 1 1043 ? -27.133 60.775 17.014 1.00 78.06 1043 LYS A O 1
ATOM 8383 N N . LEU A 1 1044 ? -27.207 59.546 15.135 1.00 71.12 1044 LEU A N 1
ATOM 8384 C CA . LEU A 1 1044 ? -28.649 59.266 15.178 1.00 71.12 1044 LEU A CA 1
ATOM 8385 C C . LEU A 1 1044 ? -29.003 58.193 16.220 1.00 71.12 1044 LEU A C 1
ATOM 8387 O O . LEU A 1 1044 ? -30.071 58.254 16.827 1.00 71.12 1044 LEU A O 1
ATOM 8391 N N . GLU A 1 1045 ? -28.097 57.243 16.480 1.00 61.09 1045 GLU A N 1
ATOM 8392 C CA . GLU A 1 1045 ? -28.278 56.260 17.556 1.00 61.09 1045 GLU A CA 1
ATOM 8393 C C . GLU A 1 1045 ? -28.256 56.908 18.945 1.00 61.09 1045 GLU A C 1
ATOM 8395 O O . GLU A 1 1045 ? -29.080 56.564 19.793 1.00 61.09 1045 GLU A O 1
ATOM 8400 N N . GLU A 1 1046 ? -27.351 57.866 19.178 1.00 71.12 1046 GLU A N 1
ATOM 8401 C CA . GLU A 1 1046 ? -27.272 58.603 20.450 1.00 71.12 1046 GLU A CA 1
ATOM 8402 C C . GLU A 1 1046 ? -28.547 59.413 20.735 1.00 71.12 1046 GLU A C 1
ATOM 8404 O O . GLU A 1 1046 ? -28.937 59.578 21.890 1.00 71.12 1046 GLU A O 1
ATOM 8409 N N . GLN A 1 1047 ? -29.241 59.860 19.685 1.00 73.38 1047 GLN A N 1
ATOM 8410 C CA . GLN A 1 1047 ? -30.507 60.599 19.768 1.00 73.38 1047 GLN A CA 1
ATOM 8411 C C . GLN A 1 1047 ? -31.743 59.694 19.916 1.00 73.38 1047 GLN A C 1
ATOM 8413 O O . GLN A 1 1047 ? -32.855 60.198 20.046 1.00 73.38 1047 GLN A O 1
ATOM 8418 N N . LYS A 1 1048 ? -31.555 58.367 19.954 1.00 58.53 1048 LYS A N 1
ATOM 8419 C CA . LYS A 1 1048 ? -32.606 57.337 20.055 1.00 58.53 1048 LYS A CA 1
ATOM 8420 C C . LYS A 1 1048 ? -33.547 57.238 18.843 1.00 58.53 1048 LYS A C 1
ATOM 8422 O O . LYS A 1 1048 ? -34.592 56.593 18.923 1.00 58.53 1048 LYS A O 1
ATOM 8427 N N . GLU A 1 1049 ? -33.162 57.788 17.691 1.00 62.06 1049 GLU A N 1
ATOM 8428 C CA . GLU A 1 1049 ? -33.903 57.666 16.425 1.00 62.06 1049 GLU A CA 1
ATOM 8429 C C . GLU A 1 1049 ? -33.476 56.413 15.636 1.00 62.06 1049 GLU A C 1
ATOM 8431 O O . GLU A 1 1049 ? -32.918 56.467 14.536 1.00 62.06 1049 GLU A O 1
ATOM 8436 N N . TYR A 1 1050 ? -33.738 55.239 16.213 1.00 59.00 1050 TYR A N 1
ATOM 8437 C CA . TYR A 1 1050 ? -33.137 53.975 15.767 1.00 59.00 1050 TYR A CA 1
ATOM 8438 C C . TYR A 1 1050 ? -33.529 53.531 14.348 1.00 59.00 1050 TYR A C 1
ATOM 8440 O O . TYR A 1 1050 ? -32.726 52.899 13.666 1.00 59.00 1050 TYR A O 1
ATOM 8448 N N . ALA A 1 1051 ? -34.722 53.883 13.861 1.00 51.50 1051 ALA A N 1
ATOM 8449 C CA . ALA A 1 1051 ? -35.153 53.499 12.513 1.00 51.50 1051 ALA A CA 1
ATOM 8450 C C . ALA A 1 1051 ? -34.343 54.205 11.408 1.00 51.50 1051 ALA A C 1
ATOM 8452 O O . ALA A 1 1051 ? -33.998 53.588 10.401 1.00 51.50 1051 ALA A O 1
ATOM 8453 N N . GLN A 1 1052 ? -34.001 55.483 11.602 1.00 60.03 1052 GLN A N 1
ATOM 8454 C CA . GLN A 1 1052 ? -33.245 56.264 10.616 1.00 60.03 1052 GLN A CA 1
ATOM 8455 C C . GLN A 1 1052 ? -31.752 55.920 10.634 1.00 60.03 1052 GLN A C 1
ATOM 8457 O O . GLN A 1 1052 ? -31.110 55.900 9.583 1.00 60.03 1052 GLN A O 1
ATOM 8462 N N . ALA A 1 1053 ? -31.206 55.596 11.810 1.00 58.97 1053 ALA A N 1
ATOM 8463 C CA . ALA A 1 1053 ? -29.832 55.119 11.936 1.00 58.97 1053 ALA A CA 1
ATOM 8464 C C . ALA A 1 1053 ? -29.601 53.832 11.118 1.00 58.97 1053 ALA A C 1
ATOM 8466 O O . ALA A 1 1053 ? -28.619 53.733 10.381 1.00 58.97 1053 ALA A O 1
ATOM 8467 N N . VAL A 1 1054 ? -30.549 52.887 11.168 1.00 58.16 1054 VAL A N 1
ATOM 8468 C CA . VAL A 1 1054 ? -30.475 51.619 10.421 1.00 58.16 1054 VAL A CA 1
ATOM 8469 C C . VAL A 1 1054 ? -30.492 51.834 8.898 1.00 58.16 1054 VAL A C 1
ATOM 8471 O O . VAL A 1 1054 ? -29.731 51.169 8.195 1.00 58.16 1054 VAL A O 1
ATOM 8474 N N . ASP A 1 1055 ? -31.270 52.791 8.372 1.00 59.91 1055 ASP A N 1
ATOM 8475 C CA . ASP A 1 1055 ? -31.285 53.091 6.924 1.00 59.91 1055 ASP A CA 1
ATOM 8476 C C . ASP A 1 1055 ? -29.944 53.664 6.429 1.00 59.91 1055 ASP A C 1
ATOM 8478 O O . ASP A 1 1055 ? -29.457 53.296 5.357 1.00 59.91 1055 ASP A O 1
ATOM 8482 N N . ILE A 1 1056 ? -29.290 54.529 7.218 1.00 67.50 1056 ILE A N 1
ATOM 8483 C CA . ILE A 1 1056 ? -27.975 55.080 6.850 1.00 67.50 1056 ILE A CA 1
ATOM 8484 C C . ILE A 1 1056 ? -26.916 53.977 6.803 1.00 67.50 1056 ILE A C 1
ATOM 8486 O O . ILE A 1 1056 ? -26.161 53.911 5.830 1.00 67.50 1056 ILE A O 1
ATOM 8490 N N . TYR A 1 1057 ? -26.872 53.090 7.798 1.00 65.62 1057 TYR A N 1
ATOM 8491 C CA . TYR A 1 1057 ? -25.924 51.974 7.788 1.00 65.62 1057 TYR A CA 1
ATOM 8492 C C . TYR A 1 1057 ? -26.168 51.011 6.629 1.00 65.62 1057 TYR A C 1
ATOM 8494 O O . TYR A 1 1057 ? -25.211 50.549 6.009 1.00 65.62 1057 TYR A O 1
ATOM 8502 N N . TYR A 1 1058 ? -27.427 50.792 6.253 1.00 61.44 1058 TYR A N 1
ATOM 8503 C CA . TYR A 1 1058 ? -27.761 49.997 5.078 1.00 61.44 1058 TYR A CA 1
ATOM 8504 C C . TYR A 1 1058 ? -27.224 50.614 3.774 1.00 61.44 1058 TYR A C 1
ATOM 8506 O O . TYR A 1 1058 ? -26.604 49.913 2.977 1.00 61.44 1058 TYR A O 1
ATOM 8514 N N . ARG A 1 1059 ? -27.373 51.931 3.559 1.00 63.12 1059 ARG A N 1
ATOM 8515 C CA . ARG A 1 1059 ? -26.851 52.605 2.346 1.00 63.12 1059 ARG A CA 1
ATOM 8516 C C . ARG A 1 1059 ? -25.330 52.576 2.238 1.00 63.12 1059 ARG A C 1
ATOM 8518 O O . ARG A 1 1059 ? -24.802 52.577 1.130 1.00 63.12 1059 ARG A O 1
ATOM 8525 N N . ILE A 1 1060 ? -24.639 52.570 3.374 1.00 63.75 1060 ILE A N 1
ATOM 8526 C CA . ILE A 1 1060 ? -23.182 52.430 3.427 1.00 63.75 1060 ILE A CA 1
ATOM 8527 C C . ILE A 1 1060 ? -22.777 51.013 3.008 1.00 63.75 1060 ILE A C 1
ATOM 8529 O O . ILE A 1 1060 ? -21.905 50.866 2.158 1.00 63.75 1060 ILE A O 1
ATOM 8533 N N . LEU A 1 1061 ? -23.444 49.991 3.555 1.00 56.78 1061 LEU A N 1
ATOM 8534 C CA . LEU A 1 1061 ? -23.151 48.578 3.288 1.00 56.78 1061 LEU A CA 1
ATOM 8535 C C . LEU A 1 1061 ? -23.476 48.148 1.852 1.00 56.78 1061 LEU A C 1
ATOM 8537 O O . LEU A 1 1061 ? -22.858 47.221 1.341 1.00 56.78 1061 LEU A O 1
ATOM 8541 N N . ASN A 1 1062 ? -24.425 48.821 1.198 1.00 54.38 1062 ASN A N 1
ATOM 8542 C CA . ASN A 1 1062 ? -24.867 48.469 -0.152 1.00 54.38 1062 ASN A CA 1
ATOM 8543 C C . ASN A 1 1062 ? -24.214 49.290 -1.277 1.00 54.38 1062 ASN A C 1
ATOM 8545 O O . ASN A 1 1062 ? -24.595 49.127 -2.435 1.00 54.38 1062 ASN A O 1
ATOM 8549 N N . ASN A 1 1063 ? -23.260 50.182 -0.976 1.00 56.12 1063 ASN A N 1
ATOM 8550 C CA . ASN A 1 1063 ? -22.515 50.902 -2.009 1.00 56.12 1063 ASN A CA 1
ATOM 8551 C C . ASN A 1 1063 ? -21.187 50.175 -2.304 1.00 56.12 1063 ASN A C 1
ATOM 8553 O O . ASN A 1 1063 ? -20.263 50.263 -1.494 1.00 56.12 1063 ASN A O 1
ATOM 8557 N N . PRO A 1 1064 ? -21.057 49.492 -3.458 1.00 52.00 1064 PRO A N 1
ATOM 8558 C CA . PRO A 1 1064 ? -19.929 48.601 -3.750 1.00 52.00 1064 PRO A CA 1
ATOM 8559 C C . PRO A 1 1064 ? -18.587 49.329 -3.899 1.00 52.00 1064 PRO A C 1
ATOM 8561 O O . PRO A 1 1064 ? -17.538 48.691 -3.877 1.00 52.00 1064 PRO A O 1
ATOM 8564 N N . ASN A 1 1065 ? -18.609 50.658 -4.046 1.00 53.19 1065 ASN A N 1
ATOM 8565 C CA . ASN A 1 1065 ? -17.399 51.463 -4.167 1.00 53.19 1065 ASN A CA 1
ATOM 8566 C C . ASN A 1 1065 ? -16.747 51.757 -2.802 1.00 53.19 1065 ASN A C 1
ATOM 8568 O O . ASN A 1 1065 ? -15.564 52.070 -2.759 1.00 53.19 1065 ASN A O 1
ATOM 8572 N N . PHE A 1 1066 ? -17.474 51.654 -1.685 1.00 58.31 1066 PHE A N 1
ATOM 8573 C CA . PHE A 1 1066 ? -16.928 51.938 -0.357 1.00 58.31 1066 PHE A CA 1
ATOM 8574 C C . PHE A 1 1066 ? -16.284 50.697 0.269 1.00 58.31 1066 PHE A C 1
ATOM 8576 O O . PHE A 1 1066 ? -16.939 49.676 0.453 1.00 58.31 1066 PHE A O 1
ATOM 8583 N N . GLN A 1 1067 ? -15.011 50.791 0.657 1.00 54.47 1067 GLN A N 1
ATOM 8584 C CA . GLN A 1 1067 ? -14.325 49.717 1.377 1.00 54.47 1067 GLN A CA 1
ATOM 8585 C C . GLN A 1 1067 ? -14.291 50.024 2.877 1.00 54.47 1067 GLN A C 1
ATOM 8587 O O . GLN A 1 1067 ? -13.616 50.957 3.307 1.00 54.47 1067 GLN A O 1
ATOM 8592 N N . PHE A 1 1068 ? -14.991 49.230 3.694 1.00 51.28 1068 PHE A N 1
ATOM 8593 C CA . PHE A 1 1068 ? -14.891 49.316 5.156 1.00 51.28 1068 PHE A CA 1
ATOM 8594 C C . PHE A 1 1068 ? -14.265 48.068 5.767 1.00 51.28 1068 PHE A C 1
ATOM 8596 O O . PHE A 1 1068 ? -14.590 46.939 5.409 1.00 51.28 1068 PHE A O 1
ATOM 8603 N N . THR A 1 1069 ? -13.393 48.289 6.748 1.00 41.56 1069 THR A N 1
ATOM 8604 C CA . THR A 1 1069 ? -12.778 47.254 7.580 1.00 41.56 1069 THR A CA 1
ATOM 8605 C C . THR A 1 1069 ? -13.656 46.953 8.799 1.00 41.56 1069 THR A C 1
ATOM 8607 O O . THR A 1 1069 ? -13.795 47.809 9.667 1.00 41.56 1069 THR A O 1
ATOM 8610 N N . ASN A 1 1070 ? -14.224 45.742 8.847 1.00 42.78 1070 ASN A N 1
ATOM 8611 C CA . ASN A 1 1070 ? -14.852 45.037 9.980 1.00 42.78 1070 ASN A CA 1
ATOM 8612 C C . ASN A 1 1070 ? -14.953 45.802 11.320 1.00 42.78 1070 ASN A C 1
ATOM 8614 O O . ASN A 1 1070 ? -14.075 45.683 12.177 1.00 42.78 1070 ASN A O 1
ATOM 8618 N N . THR A 1 1071 ? -16.073 46.480 11.569 1.00 39.72 1071 THR A N 1
ATOM 8619 C CA . THR A 1 1071 ? -16.478 46.887 12.926 1.00 39.72 1071 THR A CA 1
ATOM 8620 C C . THR A 1 1071 ? -17.911 46.441 13.191 1.00 39.72 1071 THR A C 1
ATOM 8622 O O . THR A 1 1071 ? -18.851 47.024 12.659 1.00 39.72 1071 THR A O 1
ATOM 8625 N N . VAL A 1 1072 ? -18.057 45.411 14.025 1.00 40.84 1072 VAL A N 1
ATOM 8626 C CA . VAL A 1 1072 ? -19.337 44.886 14.522 1.00 40.84 1072 VAL A CA 1
ATOM 8627 C C . VAL A 1 1072 ? -19.858 45.811 15.624 1.00 40.84 1072 VAL A C 1
ATOM 8629 O O . VAL A 1 1072 ? -19.147 46.048 16.602 1.00 40.84 1072 VAL A O 1
ATOM 8632 N N . LYS A 1 1073 ? -21.090 46.321 15.495 1.00 41.22 1073 LYS A N 1
ATOM 8633 C CA . LYS A 1 1073 ? -21.756 47.140 16.527 1.00 41.22 1073 LYS A CA 1
ATOM 8634 C C . LYS A 1 1073 ? -23.075 46.493 16.967 1.00 41.22 1073 LYS A C 1
ATOM 8636 O O . LYS A 1 1073 ? -23.799 45.935 16.144 1.00 41.22 1073 LYS A O 1
ATOM 8641 N N . GLU A 1 1074 ? -23.368 46.545 18.268 1.00 44.88 1074 GLU A N 1
ATOM 8642 C CA . GLU A 1 1074 ? -24.506 45.866 18.908 1.00 44.88 1074 GLU A CA 1
ATOM 8643 C C . GLU A 1 1074 ? -25.512 46.896 19.458 1.00 44.88 1074 GLU A C 1
ATOM 8645 O O . GLU A 1 1074 ? -25.122 47.830 20.159 1.00 44.88 1074 GLU A O 1
ATOM 8650 N N . ILE A 1 1075 ? -26.805 46.739 19.142 1.00 46.88 1075 ILE A N 1
ATOM 8651 C CA . ILE A 1 1075 ? -27.885 47.650 19.570 1.00 46.88 1075 ILE A CA 1
ATOM 8652 C C . ILE A 1 1075 ? -28.996 46.827 20.239 1.00 46.88 1075 ILE A C 1
ATOM 8654 O O . ILE A 1 1075 ? -29.401 45.786 19.718 1.00 46.88 1075 ILE A O 1
ATOM 8658 N N . THR A 1 1076 ? -29.498 47.279 21.397 1.00 43.75 1076 THR A N 1
ATOM 8659 C CA . THR A 1 1076 ? -30.496 46.550 22.211 1.00 43.75 1076 THR A CA 1
ATOM 8660 C C . THR A 1 1076 ? -31.783 47.362 22.378 1.00 43.75 1076 THR A C 1
ATOM 8662 O O . THR A 1 1076 ? -31.709 48.532 22.744 1.00 43.75 1076 THR A O 1
ATOM 8665 N N . LEU A 1 1077 ? -32.956 46.740 22.176 1.00 48.91 1077 LEU A N 1
ATOM 8666 C CA . LEU A 1 1077 ? -34.273 47.382 22.343 1.00 48.91 1077 LEU A CA 1
ATOM 8667 C C . LEU A 1 1077 ? -35.180 46.585 23.319 1.00 48.91 1077 LEU A C 1
ATOM 8669 O O . LEU A 1 1077 ? -35.269 45.357 23.189 1.00 48.91 1077 LEU A O 1
ATOM 8673 N N . PRO A 1 1078 ? -35.854 47.238 24.289 1.00 42.16 1078 PRO A N 1
ATOM 8674 C CA . PRO A 1 1078 ? -36.844 46.609 25.174 1.00 42.16 1078 PRO A CA 1
ATOM 8675 C C . PRO A 1 1078 ? -38.259 46.626 24.552 1.00 42.16 1078 PRO A C 1
ATOM 8677 O O . PRO A 1 1078 ? -38.685 47.658 24.045 1.00 42.16 1078 PRO A O 1
ATOM 8680 N N . LEU A 1 1079 ? -38.988 45.496 24.559 1.00 48.53 1079 LEU A N 1
ATOM 8681 C CA . LEU A 1 1079 ? -40.355 45.380 24.006 1.00 48.53 1079 LEU A CA 1
ATOM 8682 C C . LEU A 1 1079 ? -41.241 44.433 24.849 1.00 48.53 1079 LEU A C 1
ATOM 8684 O O . LEU A 1 1079 ? -40.830 43.332 25.203 1.00 48.53 1079 LEU A O 1
ATOM 8688 N N . VAL A 1 1080 ? -42.489 44.811 25.124 1.00 42.19 1080 VAL A N 1
ATOM 8689 C CA . VAL A 1 1080 ? -43.513 44.014 25.836 1.00 42.19 1080 VAL A CA 1
ATOM 8690 C C . VAL A 1 1080 ? -44.618 43.608 24.857 1.00 42.19 1080 VAL A C 1
ATOM 8692 O O . VAL A 1 1080 ? -45.045 44.421 24.042 1.00 42.19 1080 VAL A O 1
ATOM 8695 N N . ILE A 1 1081 ? -45.071 42.348 24.890 1.00 48.81 1081 ILE A N 1
ATOM 8696 C CA . ILE A 1 1081 ? -45.985 41.796 23.873 1.00 48.81 1081 ILE A CA 1
ATOM 8697 C C . ILE A 1 1081 ? -47.175 41.075 24.531 1.00 48.81 1081 ILE A C 1
ATOM 8699 O O . ILE A 1 1081 ? -46.978 40.097 25.251 1.00 48.81 1081 ILE A O 1
ATOM 8703 N N . GLU A 1 1082 ? -48.405 41.500 24.223 1.00 40.75 1082 GLU A N 1
ATOM 8704 C CA . GLU A 1 1082 ? -49.658 40.872 24.672 1.00 40.75 1082 GLU A CA 1
ATOM 8705 C C . GLU A 1 1082 ? -50.305 40.014 23.566 1.00 40.75 1082 GLU A C 1
ATOM 8707 O O . GLU A 1 1082 ? -50.385 40.421 22.402 1.00 40.75 1082 GLU A O 1
ATOM 8712 N N . THR A 1 1083 ? -50.801 38.821 23.929 1.00 40.75 1083 THR A N 1
ATOM 8713 C CA . THR A 1 1083 ? -51.396 37.841 22.997 1.00 40.75 1083 THR A CA 1
ATOM 8714 C C . THR A 1 1083 ? -52.821 37.447 23.402 1.00 40.75 1083 THR A C 1
ATOM 8716 O O . THR A 1 1083 ? -53.055 36.937 24.494 1.00 40.75 1083 THR A O 1
ATOM 8719 N N . THR A 1 1084 ? -53.780 37.608 22.484 1.00 42.31 1084 THR A N 1
ATOM 8720 C CA . THR A 1 1084 ? -55.054 36.859 22.486 1.00 42.31 1084 THR A CA 1
ATOM 8721 C C . THR A 1 1084 ? -55.133 36.007 21.213 1.00 42.31 1084 THR A C 1
ATOM 8723 O O . THR A 1 1084 ? -54.389 36.285 20.270 1.00 42.31 1084 THR A O 1
ATOM 8726 N N . PRO A 1 1085 ? -55.996 34.970 21.138 1.00 38.69 1085 PRO A N 1
ATOM 8727 C CA . PRO A 1 1085 ? -55.983 33.985 20.046 1.00 38.69 1085 PRO A CA 1
ATOM 8728 C C . PRO A 1 1085 ? -56.162 34.558 18.632 1.00 38.69 1085 PRO A C 1
ATOM 8730 O O . PRO A 1 1085 ? -55.929 33.848 17.660 1.00 38.69 1085 PRO A O 1
ATOM 8733 N N . SER A 1 1086 ? -56.572 35.822 18.508 1.00 40.28 1086 SER A N 1
ATOM 8734 C CA . SER A 1 1086 ? -56.858 36.476 17.235 1.00 40.28 1086 SER A CA 1
ATOM 8735 C C . SER A 1 1086 ? -56.134 37.811 17.001 1.00 40.28 1086 SER A C 1
ATOM 8737 O O . SER A 1 1086 ? -56.326 38.362 15.924 1.00 40.28 1086 SER A O 1
ATOM 8739 N N . ASN A 1 1087 ? -55.306 38.340 17.922 1.00 47.53 1087 ASN A N 1
ATOM 8740 C CA . ASN A 1 1087 ? -54.486 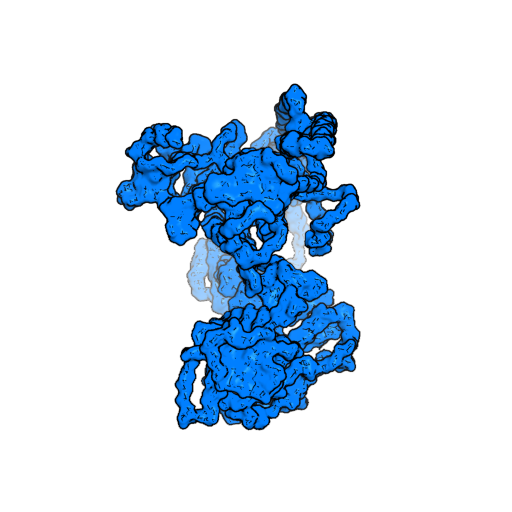39.546 17.672 1.00 47.53 1087 ASN A CA 1
ATOM 8741 C C . ASN A 1 1087 ? -53.323 39.743 18.675 1.00 47.53 1087 ASN A C 1
ATOM 8743 O O . ASN A 1 1087 ? -53.457 39.462 19.868 1.00 47.53 1087 ASN A O 1
ATOM 8747 N N . LEU A 1 1088 ? -52.200 40.281 18.174 1.00 46.25 1088 LEU A N 1
ATOM 8748 C CA . LEU A 1 1088 ? -50.933 40.541 18.885 1.00 46.25 1088 LEU A CA 1
ATOM 8749 C C . LEU A 1 1088 ? -50.688 42.054 19.029 1.00 46.25 1088 LEU A C 1
ATOM 8751 O O . LEU A 1 1088 ? -50.701 42.754 18.015 1.00 46.25 1088 LEU A O 1
ATOM 8755 N N . ARG A 1 1089 ? -50.457 42.561 20.249 1.00 47.62 1089 ARG A N 1
ATOM 8756 C CA . ARG A 1 1089 ? -50.206 43.990 20.552 1.00 47.62 1089 ARG A CA 1
ATOM 8757 C C . ARG A 1 1089 ? -48.837 44.189 21.208 1.00 47.62 1089 ARG A C 1
ATOM 8759 O O . ARG A 1 1089 ? -48.499 43.432 22.111 1.00 47.62 1089 ARG A O 1
ATOM 8766 N N . CYS A 1 1090 ? -48.069 45.190 20.767 1.00 48.62 1090 CYS A N 1
ATOM 8767 C CA . CYS A 1 1090 ? -46.740 45.503 21.311 1.00 48.62 1090 CYS A CA 1
ATOM 8768 C C . CYS A 1 1090 ? -46.722 46.855 22.033 1.00 48.62 1090 CYS A C 1
ATOM 8770 O O . CYS A 1 1090 ? -47.304 47.830 21.555 1.00 48.62 1090 CYS A O 1
ATOM 8772 N N . TYR A 1 1091 ? -45.998 46.904 23.145 1.00 49.31 1091 TYR A N 1
ATOM 8773 C CA . TYR A 1 1091 ? -45.834 48.058 24.024 1.00 49.31 1091 TYR A CA 1
ATOM 8774 C C . TYR A 1 1091 ? -44.363 48.195 24.434 1.00 49.31 1091 TYR A C 1
ATOM 8776 O O . TYR A 1 1091 ? -43.619 47.215 24.404 1.00 49.31 1091 TYR A O 1
ATOM 8784 N N . ASN A 1 1092 ? -43.928 49.382 24.840 1.00 46.47 1092 ASN A N 1
ATOM 8785 C CA . ASN A 1 1092 ? -42.663 49.559 25.557 1.00 46.47 1092 ASN A CA 1
ATOM 8786 C C . ASN A 1 1092 ? -42.928 50.422 26.787 1.00 46.47 1092 ASN A C 1
ATOM 8788 O O . ASN A 1 1092 ? -43.400 51.541 26.623 1.00 46.47 1092 ASN A O 1
ATOM 8792 N N . ASP A 1 1093 ? -42.684 49.864 27.979 1.00 46.09 1093 ASP A N 1
ATOM 8793 C CA . ASP A 1 1093 ? -42.935 50.496 29.282 1.00 46.09 1093 ASP A CA 1
ATOM 8794 C C . ASP A 1 1093 ? -44.231 51.337 29.295 1.00 46.09 1093 ASP A C 1
ATOM 8796 O O . ASP A 1 1093 ? -44.235 52.518 29.621 1.00 46.09 1093 ASP A O 1
ATOM 8800 N N . GLU A 1 1094 ? -45.331 50.677 28.902 1.00 45.75 1094 GLU A N 1
ATOM 8801 C CA . GLU A 1 1094 ? -46.724 51.166 28.875 1.00 45.75 1094 GLU A CA 1
ATOM 8802 C C . GLU A 1 1094 ? -47.153 52.062 27.692 1.00 45.75 1094 GLU A C 1
ATOM 8804 O O . GLU A 1 1094 ? -48.351 52.296 27.521 1.00 45.75 1094 GLU A O 1
ATOM 8809 N N . GLU A 1 1095 ? -46.256 52.460 26.784 1.00 47.59 1095 GLU A N 1
ATOM 8810 C CA . GLU A 1 1095 ? -46.640 53.174 25.554 1.00 47.59 1095 GLU A CA 1
ATOM 8811 C C . GLU A 1 1095 ? -47.011 52.193 24.421 1.00 47.59 1095 GLU A C 1
ATOM 8813 O O . GLU A 1 1095 ? -46.267 51.252 24.123 1.00 47.59 1095 GLU A O 1
ATOM 8818 N N . PHE A 1 1096 ? -48.182 52.373 23.790 1.00 46.34 1096 PHE A N 1
ATOM 8819 C CA . PHE A 1 1096 ? -48.675 51.466 22.742 1.00 46.34 1096 PHE A CA 1
ATOM 8820 C C . PHE A 1 1096 ? -47.955 51.683 21.413 1.00 46.34 1096 PHE A C 1
ATOM 8822 O O . PHE A 1 1096 ? -48.062 52.744 20.803 1.00 46.34 1096 PHE A O 1
ATOM 8829 N N . LEU A 1 1097 ? -47.297 50.633 20.923 1.00 50.47 1097 LEU A N 1
ATOM 8830 C CA . LEU A 1 1097 ? -46.518 50.669 19.686 1.00 50.47 1097 LEU A CA 1
ATOM 8831 C C . LEU A 1 1097 ? -47.272 50.088 18.473 1.00 50.47 1097 LEU A C 1
ATOM 8833 O O . LEU A 1 1097 ? -46.861 50.331 17.340 1.00 50.47 1097 LEU A O 1
ATOM 8837 N N . GLY A 1 1098 ? -48.375 49.346 18.670 1.00 49.00 1098 GLY A N 1
ATOM 8838 C CA . GLY A 1 1098 ? -49.255 48.879 17.582 1.00 49.00 1098 GLY A CA 1
ATOM 8839 C C . GLY A 1 1098 ? -49.804 47.446 17.720 1.00 49.00 1098 GLY A C 1
ATOM 8840 O O . GLY A 1 1098 ? -49.363 46.662 18.559 1.00 49.00 1098 GLY A O 1
ATOM 8841 N N . THR A 1 1099 ? -50.784 47.089 16.872 1.00 46.69 1099 THR A N 1
ATOM 8842 C CA . THR A 1 1099 ? -51.250 45.698 16.644 1.00 46.69 1099 THR A CA 1
ATOM 8843 C C . THR A 1 1099 ? -50.512 45.132 15.430 1.00 46.69 1099 THR A C 1
ATOM 8845 O O . THR A 1 1099 ? -50.428 45.819 14.419 1.00 46.69 1099 THR A O 1
ATOM 8848 N N . SER A 1 1100 ? -49.938 43.927 15.528 1.00 43.81 1100 SER A N 1
ATOM 8849 C CA . SER A 1 1100 ? -48.985 43.374 14.545 1.00 43.81 1100 SER A CA 1
ATOM 8850 C C . SER A 1 1100 ? -49.465 43.507 13.091 1.00 43.81 1100 SER A C 1
ATOM 8852 O O . SER A 1 1100 ? -50.485 42.926 12.715 1.00 43.81 1100 SER A O 1
ATOM 8854 N N . PRO A 1 1101 ? -48.681 44.215 12.256 1.00 44.59 1101 PRO A N 1
ATOM 8855 C CA . PRO A 1 1101 ? -47.909 43.483 11.259 1.00 44.59 1101 PRO A CA 1
ATOM 8856 C C . PRO A 1 1101 ? -46.486 44.044 11.115 1.00 44.59 1101 PRO A C 1
ATOM 8858 O O . PRO A 1 1101 ? -46.219 44.862 10.240 1.00 44.59 1101 PRO A O 1
ATOM 8861 N N . LEU A 1 1102 ? -45.542 43.551 11.922 1.00 38.88 1102 LEU A N 1
ATOM 8862 C CA . LEU A 1 1102 ? -44.102 43.759 11.668 1.00 38.88 1102 LEU A CA 1
ATOM 8863 C C . LEU A 1 1102 ? -43.249 42.487 11.776 1.00 38.88 1102 LEU A C 1
ATOM 8865 O O . LEU A 1 1102 ? -42.096 42.499 11.360 1.00 38.88 1102 LEU A O 1
ATOM 8869 N N . VAL A 1 1103 ? -43.822 41.360 12.217 1.00 39.94 1103 VAL A N 1
ATOM 8870 C CA . VAL A 1 1103 ? -43.098 40.073 12.294 1.00 39.94 1103 VAL A CA 1
ATOM 8871 C C . VAL A 1 1103 ? -43.454 39.111 11.147 1.00 39.94 1103 VAL A C 1
ATOM 8873 O O . VAL A 1 1103 ? -42.731 38.154 10.911 1.00 39.94 1103 VAL A O 1
ATOM 8876 N N . TYR A 1 1104 ? -44.494 39.390 10.350 1.00 34.19 1104 TYR A N 1
ATOM 8877 C CA . TYR A 1 1104 ? -44.844 38.560 9.180 1.00 34.19 1104 TYR A CA 1
ATOM 8878 C C . TYR A 1 1104 ? -44.473 39.160 7.816 1.00 34.19 1104 TYR A C 1
ATOM 8880 O O . TYR A 1 1104 ? -44.639 38.489 6.802 1.00 34.19 1104 TYR A O 1
ATOM 8888 N N . ARG A 1 1105 ? -43.961 40.399 7.756 1.00 31.61 1105 ARG A N 1
ATOM 8889 C CA . ARG A 1 1105 ? -43.620 41.055 6.476 1.00 31.61 1105 ARG A CA 1
ATOM 8890 C C . ARG A 1 1105 ? -42.155 40.978 6.065 1.00 31.61 1105 ARG A C 1
ATOM 8892 O O . ARG A 1 1105 ? -41.838 41.370 4.950 1.00 31.61 1105 ARG A O 1
ATOM 8899 N N . TYR A 1 1106 ? -41.290 40.426 6.906 1.00 36.38 1106 TYR A N 1
ATOM 8900 C CA . TYR A 1 1106 ? -39.879 40.257 6.586 1.00 36.38 1106 TYR A CA 1
ATOM 8901 C C . TYR A 1 1106 ? -39.522 38.791 6.762 1.00 36.38 1106 TYR A C 1
ATOM 8903 O O . TYR A 1 1106 ? -39.362 38.289 7.872 1.00 36.38 1106 TYR A O 1
ATOM 8911 N N . SER A 1 1107 ? -39.481 38.088 5.633 1.00 31.19 1107 SER A N 1
ATOM 8912 C CA . SER A 1 1107 ? -38.985 36.720 5.572 1.00 31.19 1107 SER A CA 1
ATOM 8913 C C . SER A 1 1107 ? -37.558 36.673 6.148 1.00 31.19 1107 SER A C 1
ATOM 8915 O O . SER A 1 1107 ? -36.759 37.565 5.841 1.00 31.19 1107 SER A O 1
ATOM 8917 N N . PRO A 1 1108 ? -37.181 35.618 6.894 1.00 34.56 1108 PRO A N 1
ATOM 8918 C CA . PRO A 1 1108 ? -35.803 35.384 7.343 1.00 34.56 1108 PRO A CA 1
ATOM 8919 C C . PRO A 1 1108 ? -34.767 35.369 6.206 1.00 34.56 1108 PRO A C 1
ATOM 8921 O O . PRO A 1 1108 ? -33.568 35.407 6.461 1.00 34.56 1108 PRO A O 1
ATOM 8924 N N . SER A 1 1109 ? -35.219 35.318 4.949 1.00 36.97 1109 SER A N 1
ATOM 8925 C CA . SER A 1 1109 ? -34.375 35.432 3.762 1.00 36.97 1109 SER A CA 1
ATOM 8926 C C . SER A 1 1109 ? -33.865 36.851 3.472 1.00 36.97 1109 SER A C 1
ATOM 8928 O O . SER A 1 1109 ? -32.931 36.969 2.688 1.00 36.97 1109 SER A O 1
ATOM 8930 N N . GLN A 1 1110 ? -34.441 37.913 4.056 1.00 36.72 1110 GLN A N 1
ATOM 8931 C CA . GLN A 1 1110 ? -34.052 39.303 3.745 1.00 36.72 1110 GLN A CA 1
ATOM 8932 C C . GLN A 1 1110 ? -33.141 39.975 4.786 1.00 36.72 1110 GLN A C 1
ATOM 8934 O O . GLN A 1 1110 ? -32.421 40.895 4.417 1.00 36.72 1110 GLN A O 1
ATOM 8939 N N . PHE A 1 1111 ? -33.099 39.518 6.045 1.00 39.47 1111 PHE A N 1
ATOM 8940 C CA . PHE A 1 1111 ? -32.224 40.099 7.081 1.00 39.47 1111 PHE A CA 1
ATOM 8941 C C . PHE A 1 1111 ? -31.718 39.022 8.066 1.00 39.47 1111 PHE A C 1
ATOM 8943 O O . PHE A 1 1111 ? -32.421 38.688 9.020 1.00 39.47 1111 PHE A O 1
ATOM 8950 N N . PRO A 1 1112 ? -30.498 38.475 7.888 1.00 35.91 1112 PRO A N 1
ATOM 8951 C CA . PRO A 1 1112 ? -29.994 37.344 8.681 1.00 35.91 1112 PRO A CA 1
ATOM 8952 C C . PRO A 1 1112 ? -29.635 37.650 10.147 1.00 35.91 1112 PRO A C 1
ATOM 8954 O O . PRO A 1 1112 ? -29.280 36.729 10.885 1.00 35.91 1112 PRO A O 1
ATOM 8957 N N . PHE A 1 1113 ? -29.659 38.917 10.576 1.00 36.72 1113 PHE A N 1
ATOM 8958 C CA . PHE A 1 1113 ? -28.873 39.360 11.736 1.00 36.72 1113 PHE A CA 1
ATOM 8959 C C . PHE A 1 1113 ? -29.662 39.916 12.939 1.00 36.72 1113 PHE A C 1
ATOM 8961 O O . PHE A 1 1113 ? -29.072 40.437 13.888 1.00 36.72 1113 PHE A O 1
ATOM 8968 N N . VAL A 1 1114 ? -30.990 39.776 12.943 1.00 35.47 1114 VAL A N 1
ATOM 8969 C CA . VAL A 1 1114 ? -31.865 40.213 14.048 1.00 35.47 1114 VAL A CA 1
ATOM 8970 C C . VAL A 1 1114 ? -32.445 38.983 14.766 1.00 35.47 1114 VAL A C 1
ATOM 8972 O O . VAL A 1 1114 ? -33.147 38.186 14.148 1.00 35.47 1114 VAL A O 1
ATOM 8975 N N . ARG A 1 1115 ? -32.170 38.802 16.069 1.00 37.41 1115 ARG A N 1
ATOM 8976 C CA . ARG A 1 1115 ? -32.685 37.691 16.906 1.00 37.41 1115 ARG A CA 1
ATOM 8977 C C . ARG A 1 1115 ? -33.377 38.221 18.168 1.00 37.41 1115 ARG A C 1
ATOM 8979 O O . ARG A 1 1115 ? -32.754 38.862 19.007 1.00 37.41 1115 ARG A O 1
ATOM 8986 N N . ALA A 1 1116 ? -34.651 37.881 18.364 1.00 38.00 1116 ALA A N 1
ATOM 8987 C CA . ALA A 1 1116 ? -35.369 38.133 19.618 1.00 38.00 1116 ALA A CA 1
ATOM 8988 C C . ALA A 1 1116 ? -35.230 36.940 20.583 1.00 38.00 1116 ALA A C 1
ATOM 8990 O O . ALA A 1 1116 ? -35.431 35.800 20.167 1.00 38.00 1116 ALA A O 1
ATOM 8991 N N . ILE A 1 1117 ? -34.889 37.170 21.860 1.00 37.97 1117 ILE A N 1
ATOM 8992 C CA . ILE A 1 1117 ? -34.710 36.101 22.862 1.00 37.97 1117 ILE A CA 1
ATOM 8993 C C . ILE A 1 1117 ? -35.405 36.499 24.177 1.00 37.97 1117 ILE A C 1
ATOM 8995 O O . ILE A 1 1117 ? -35.033 37.490 24.801 1.00 37.97 1117 ILE A O 1
ATOM 8999 N N . ALA A 1 1118 ? -36.37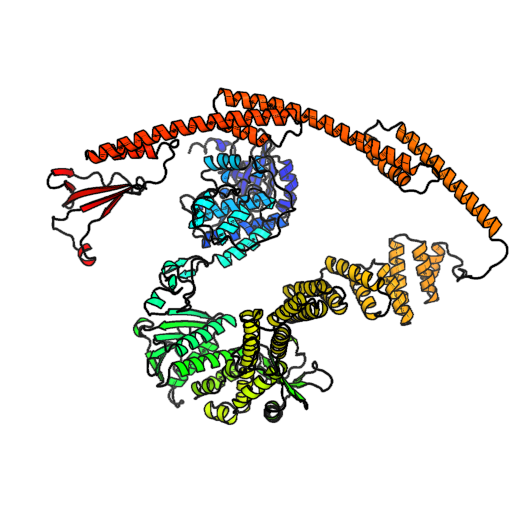0 35.700 24.651 1.00 37.41 1118 ALA A N 1
ATOM 9000 C CA . ALA A 1 1118 ? -36.898 35.809 26.019 1.00 37.41 1118 ALA A CA 1
ATOM 9001 C C . ALA A 1 1118 ? -36.072 34.958 26.998 1.00 37.41 1118 ALA A C 1
ATOM 9003 O O . ALA A 1 1118 ? -35.852 33.767 26.773 1.00 37.41 1118 ALA A O 1
ATOM 9004 N N . LYS A 1 1119 ? -35.629 35.550 28.112 1.00 33.62 1119 LYS A N 1
ATOM 9005 C CA . LYS A 1 1119 ? -34.886 34.864 29.185 1.00 33.62 1119 LYS A CA 1
ATOM 9006 C C . LYS A 1 1119 ? -35.825 34.530 30.350 1.00 33.62 1119 LYS A C 1
ATOM 9008 O O . LYS A 1 1119 ? -36.436 35.445 30.888 1.00 33.62 1119 LYS A O 1
ATOM 9013 N N . GLY A 1 1120 ? -35.875 33.259 30.784 1.00 39.56 1120 GLY A N 1
ATOM 9014 C CA . GLY A 1 1120 ? -36.394 32.911 32.123 1.00 39.56 1120 GLY A CA 1
ATOM 9015 C C . GLY A 1 1120 ? -37.229 31.634 32.330 1.00 39.56 1120 GLY A C 1
ATOM 9016 O O . GLY A 1 1120 ? -37.585 31.381 33.473 1.00 39.56 1120 GLY A O 1
ATOM 9017 N N . LEU A 1 1121 ? -37.543 30.808 31.320 1.00 34.94 1121 LEU A N 1
ATOM 9018 C CA . LEU A 1 1121 ? -38.421 29.626 31.505 1.00 34.94 1121 LEU A CA 1
ATOM 9019 C C . LEU A 1 1121 ? -37.730 28.282 31.211 1.00 34.94 1121 LEU A C 1
ATOM 9021 O O . LEU A 1 1121 ? -37.059 28.138 30.183 1.00 34.94 1121 LEU A O 1
ATOM 9025 N N . LYS A 1 1122 ? -37.944 27.290 32.096 1.00 42.19 1122 LYS A N 1
ATOM 9026 C CA . LYS A 1 1122 ? -37.514 25.886 31.924 1.00 42.19 1122 LYS A CA 1
ATOM 9027 C C . LYS A 1 1122 ? -38.432 25.142 30.943 1.00 42.19 1122 LYS A C 1
ATOM 9029 O O . LYS A 1 1122 ? -39.606 25.462 30.795 1.00 42.19 1122 LYS A O 1
ATOM 9034 N N . GLU A 1 1123 ? -37.883 24.125 30.289 1.00 38.47 1123 GLU A N 1
ATOM 9035 C CA . GLU A 1 1123 ? -38.408 23.515 29.057 1.00 38.47 1123 GLU A CA 1
ATOM 9036 C C . GLU A 1 1123 ? -39.808 22.885 29.177 1.00 38.47 1123 GLU A C 1
ATOM 9038 O O . GLU A 1 1123 ? -40.597 22.994 28.243 1.00 38.47 1123 GLU A O 1
ATOM 9043 N N . TYR A 1 1124 ? -40.184 22.348 30.343 1.00 37.09 1124 TYR A N 1
ATOM 9044 C CA . TYR A 1 1124 ? -41.531 21.792 30.552 1.00 37.09 1124 TYR A CA 1
ATOM 9045 C C . TYR A 1 1124 ? -42.628 22.875 30.639 1.00 37.09 1124 TYR A C 1
ATOM 9047 O O . TYR A 1 1124 ? -43.768 22.636 30.253 1.00 37.09 1124 TYR A O 1
ATOM 9055 N N . GLN A 1 1125 ? -42.282 24.099 31.060 1.00 39.41 1125 GLN A N 1
ATOM 9056 C CA . GLN A 1 1125 ? -43.225 25.224 31.137 1.00 39.41 1125 GLN A CA 1
ATOM 9057 C C . GLN A 1 1125 ? -43.475 25.882 29.773 1.00 39.41 1125 GLN A C 1
ATOM 9059 O O . GLN A 1 1125 ? -44.402 26.674 29.637 1.00 39.41 1125 GLN A O 1
ATOM 9064 N N . ARG A 1 1126 ? -42.690 25.539 28.738 1.00 45.38 1126 ARG A N 1
ATOM 9065 C CA . ARG A 1 1126 ? -42.924 26.016 27.364 1.00 45.38 1126 ARG A CA 1
ATOM 9066 C C . ARG A 1 1126 ? -44.109 25.323 26.688 1.00 45.38 1126 ARG A C 1
ATOM 9068 O O . ARG A 1 1126 ? -44.621 25.856 25.711 1.00 45.38 1126 ARG A O 1
ATOM 9075 N N . GLN A 1 1127 ? -44.548 24.164 27.190 1.00 36.00 1127 GLN A N 1
ATOM 9076 C CA . GLN A 1 1127 ? -45.648 23.395 26.592 1.00 36.00 1127 GLN A CA 1
ATOM 9077 C C . GLN A 1 1127 ? -47.031 23.717 27.181 1.00 36.00 1127 GLN A C 1
ATOM 9079 O O . GLN A 1 1127 ? -48.043 23.373 26.577 1.00 36.00 1127 GLN A O 1
ATOM 9084 N N . THR A 1 1128 ? -47.104 24.450 28.295 1.00 35.75 1128 THR A N 1
ATOM 9085 C CA . THR A 1 1128 ? -48.363 24.930 28.889 1.00 35.75 1128 THR A CA 1
ATOM 9086 C C . THR A 1 1128 ? -48.356 26.448 29.003 1.00 35.75 1128 THR A C 1
ATOM 9088 O O . THR A 1 1128 ? -48.087 26.999 30.066 1.00 35.75 1128 THR A O 1
ATOM 9091 N N . ILE A 1 1129 ? -48.679 27.133 27.905 1.00 38.28 1129 ILE A N 1
ATOM 9092 C CA . ILE A 1 1129 ? -49.078 28.544 27.939 1.00 38.28 1129 ILE A CA 1
ATOM 9093 C C . ILE A 1 1129 ? -50.415 28.662 27.210 1.00 38.28 1129 ILE A C 1
ATOM 9095 O O . ILE A 1 1129 ? -50.501 28.982 26.027 1.00 38.28 1129 ILE A O 1
ATOM 9099 N N . ARG A 1 1130 ? -51.491 28.378 27.941 1.00 37.56 1130 ARG A N 1
ATOM 9100 C CA . ARG A 1 1130 ? -52.752 29.090 27.751 1.00 37.56 1130 ARG A CA 1
ATOM 9101 C C . ARG A 1 1130 ? -52.923 29.970 28.986 1.00 37.56 1130 ARG A C 1
ATOM 9103 O O . ARG A 1 1130 ? -52.827 29.471 30.101 1.00 37.56 1130 ARG A O 1
ATOM 9110 N N . THR A 1 1131 ? -53.108 31.265 28.724 1.00 43.03 1131 THR A N 1
ATOM 9111 C CA . THR A 1 1131 ? -53.541 32.333 29.643 1.00 43.03 1131 THR A CA 1
ATOM 9112 C C . THR A 1 1131 ? -52.617 32.663 30.826 1.00 43.03 1131 THR A C 1
ATOM 9114 O O . THR A 1 1131 ? -52.816 32.158 31.923 1.00 43.03 1131 THR A O 1
ATOM 9117 N N . ASN A 1 1132 ? -51.645 33.564 30.615 1.00 33.12 1132 ASN A N 1
ATOM 9118 C CA . ASN A 1 1132 ? -51.273 34.623 31.573 1.00 33.12 1132 ASN A CA 1
ATOM 9119 C C . ASN A 1 1132 ? -50.396 35.694 30.889 1.00 33.12 1132 ASN A C 1
ATOM 9121 O O . ASN A 1 1132 ? -49.527 35.368 30.085 1.00 33.12 1132 ASN A O 1
ATOM 9125 N N . SER A 1 1133 ? -50.656 36.970 31.183 1.00 43.59 1133 SER A N 1
ATOM 9126 C CA . SER A 1 1133 ? -50.361 38.136 30.333 1.00 43.59 1133 SER A CA 1
ATOM 9127 C C . SER A 1 1133 ? -49.115 38.975 30.679 1.00 43.59 1133 SER A C 1
ATOM 9129 O O . SER A 1 1133 ? -49.002 40.076 30.165 1.00 43.59 1133 SER A O 1
ATOM 9131 N N . ASN A 1 1134 ? -48.138 38.503 31.467 1.00 40.25 1134 ASN A N 1
ATOM 9132 C CA . ASN A 1 1134 ? -47.044 39.376 31.953 1.00 40.25 1134 ASN A CA 1
ATOM 9133 C C . ASN A 1 1134 ? -45.615 38.874 31.647 1.00 40.25 1134 ASN A C 1
ATOM 9135 O O . ASN A 1 1134 ? -44.900 38.470 32.564 1.00 40.25 1134 ASN A O 1
ATOM 9139 N N . TYR A 1 1135 ? -45.148 38.952 30.391 1.00 43.72 1135 TYR A N 1
ATOM 9140 C CA . TYR A 1 1135 ? -43.724 38.722 30.069 1.00 43.72 1135 TYR A CA 1
ATOM 9141 C C . TYR A 1 1135 ? -43.125 39.792 29.133 1.00 43.72 1135 TYR A C 1
ATOM 9143 O O . TYR A 1 1135 ? -43.647 40.062 28.053 1.00 43.72 1135 TYR A O 1
ATOM 9151 N N . ILE A 1 1136 ? -41.983 40.360 29.546 1.00 39.53 1136 ILE A N 1
ATOM 9152 C CA . ILE A 1 1136 ? -41.171 41.349 28.810 1.00 39.53 1136 ILE A CA 1
ATOM 9153 C C . ILE A 1 1136 ? -40.160 40.621 27.903 1.00 39.53 1136 ILE A C 1
ATOM 9155 O O . ILE A 1 1136 ? -39.468 39.706 28.359 1.00 39.53 1136 ILE A O 1
ATOM 9159 N N . TRP A 1 1137 ? -40.028 41.040 26.640 1.00 41.88 1137 TRP A N 1
ATOM 9160 C CA . TRP A 1 1137 ? -39.092 40.484 25.652 1.00 41.88 1137 TRP A CA 1
ATOM 9161 C C . TRP A 1 1137 ? -37.932 41.462 25.369 1.00 41.88 1137 TRP A C 1
ATOM 9163 O O . TRP A 1 1137 ? -38.095 42.680 25.367 1.00 41.88 1137 TRP A O 1
ATOM 9173 N N . LYS A 1 1138 ? -36.727 40.938 25.107 1.00 37.31 1138 LYS A N 1
ATOM 9174 C CA . LYS A 1 1138 ? -35.570 41.730 24.645 1.00 37.31 1138 LYS A CA 1
ATOM 9175 C C . LYS A 1 1138 ? -35.153 41.270 23.247 1.00 37.31 1138 LYS A C 1
ATOM 9177 O O . LYS A 1 1138 ? -35.033 40.065 23.005 1.00 37.31 1138 LYS A O 1
ATOM 9182 N N . ILE A 1 1139 ? -34.940 42.213 22.325 1.00 42.34 1139 ILE A N 1
ATOM 9183 C CA . ILE A 1 1139 ? -34.505 41.922 20.947 1.00 42.34 1139 ILE A CA 1
ATOM 9184 C C . ILE A 1 1139 ? -33.051 42.359 20.753 1.00 42.34 1139 ILE A C 1
ATOM 9186 O O . ILE A 1 1139 ? -32.689 43.486 21.088 1.00 42.34 1139 ILE A O 1
ATOM 9190 N N . HIS A 1 1140 ? -32.234 41.448 20.216 1.00 38.22 1140 HIS A N 1
ATOM 9191 C CA . HIS A 1 1140 ? -30.811 41.630 19.938 1.00 38.22 1140 HIS A CA 1
ATOM 9192 C C . HIS A 1 1140 ? -30.569 41.747 18.424 1.00 38.22 1140 HIS A C 1
ATOM 9194 O O . HIS A 1 1140 ? -31.041 40.910 17.649 1.00 38.22 1140 HIS A O 1
ATOM 9200 N N . ILE A 1 1141 ? -29.807 42.758 17.998 1.00 41.50 1141 ILE A N 1
ATOM 9201 C CA . ILE A 1 1141 ? -29.380 42.937 16.602 1.00 41.50 1141 ILE A CA 1
ATOM 9202 C C . ILE A 1 1141 ? -27.854 42.958 16.559 1.00 41.50 1141 ILE A C 1
ATOM 9204 O O . ILE A 1 1141 ? -27.231 43.761 17.250 1.00 41.50 1141 ILE A O 1
ATOM 9208 N N . VAL A 1 1142 ? -27.260 42.079 15.749 1.00 35.22 1142 VAL A N 1
ATOM 9209 C CA . VAL A 1 1142 ? -25.802 41.946 15.608 1.00 35.22 1142 VAL A CA 1
ATOM 9210 C C . VAL A 1 1142 ? -25.408 42.345 14.190 1.00 35.22 1142 VAL A C 1
ATOM 9212 O O . VAL A 1 1142 ? -25.679 41.600 13.263 1.00 35.22 1142 VAL A O 1
ATOM 9215 N N . LEU A 1 1143 ? -24.767 43.493 13.983 1.00 37.69 1143 LEU A N 1
ATOM 9216 C CA . LEU A 1 1143 ? -24.344 43.921 12.642 1.00 37.69 1143 LEU A CA 1
ATOM 9217 C C . LEU A 1 1143 ? -22.960 43.341 12.328 1.00 37.69 1143 LEU A C 1
ATOM 9219 O O . LEU A 1 1143 ? -22.016 43.645 13.051 1.00 37.69 1143 LEU A O 1
ATOM 9223 N N . LYS A 1 1144 ? -22.842 42.489 11.302 1.00 28.78 1144 LYS A N 1
ATOM 9224 C CA . LYS A 1 1144 ? -21.551 41.952 10.843 1.00 28.78 1144 LYS A CA 1
ATOM 9225 C C . LYS A 1 1144 ? -20.891 42.853 9.816 1.00 28.78 1144 LYS A C 1
ATOM 9227 O O . LYS A 1 1144 ? -21.614 43.252 8.878 1.00 28.78 1144 LYS A O 1
#